Protein 6TR4 (pdb70)

Secondary structure (DSSP, 8-state):
--B-STT-----PPPPPPSS---HHHHHHHHH-EEEEE--SGGGGTT-SS----TT--HHHH----S---HHHHHHHHHHTT--EEEEEEE-TT--BSS--TT-SSBTGGGT---TTS---HHHHHHHHHHHTT-EEEEEE-S--SS-TTSS-B-TTS-B--GGG-SS-HHHHHHHHHHHHHTSTTSSBTTB-SEEE------TTPPP----HHHHHHHHHHHHSGGGT-SSPPEEES-GGG-SEEE-SSSSS---SS--SEEEEETTTTEEE--EETTEE---TT-SEE-EEEEEEESSSSSS--TTS-PPPPHHHHHHHHHHHTTBT-EEEEE----TTSS--HHHHHHHHHHHHHHHHHTS--GGGSTT-EEEES--GGG-GGG-GGGGSSS-TT--EEPPTT--EEEEEEEEEEEEEEEEEEEEE-GGG-----EEEEEEESTTSSPPEEEEEES--TT-EEEEEEEEEEEEEEEEEE--TT---EEEEEEEE---GGGS--/--B-STT-----PPPPPPSS---HHHHHHHHH-EEEEE--SGGGGTT-SS----TT--HHHH----S---HHHHHHHHHHTT--EEEEEEE-TT--BSS--TT-SSBHHHHT---TTS---HHHHHHHHHHHHT-EEEEEE-S--SS-TTSS-B-TTS-B--GGG-SS-HHHHHHHHHHHHHTSTTSSBTTB-SEEE------TTPPP----HHHHHHHHHHHHSGGGT-SSPPEEES-GGG-SEEE-SSSSS---SS--SEEEEETTTTEEE--EETTEE---TT-SEE-EEEEEEESSSSSS--TTS-PPPPHHHHHHHHHHTTTBT-EEEEE----TTSS--HHHHHHHHHHHHHHHHHTS--GGGSTT-EEEES--GGG-GGG-GGGGGSS-TT--EEPPTT--EEEEEEEEEEEEEEEEEEEEE-GGG-----EEEEEEESTTSSPPEEEEEES--TT-EEEEEEEEEEEEEEEEEE--TT---EEEEEEEE---GGGS--

Solvent-accessible surface area: 40561 Å² total; per-residue (Å²): 179,83,65,5,64,109,132,23,118,27,140,45,153,65,11,81,129,12,151,28,52,14,49,121,8,6,31,104,2,4,38,42,28,10,0,0,2,0,5,3,3,3,0,1,34,55,88,56,55,82,1,74,141,18,62,152,75,123,20,48,94,0,2,47,8,172,65,51,5,43,0,101,58,2,0,111,18,0,37,74,5,8,0,40,0,0,0,0,1,0,0,13,4,3,4,2,0,1,0,57,5,150,62,22,153,9,4,0,113,50,9,56,9,133,20,180,112,40,95,8,4,0,0,19,23,0,0,121,2,0,49,93,66,107,0,41,0,0,0,7,0,0,3,14,3,65,69,21,91,6,6,0,51,48,40,150,137,47,83,123,39,77,84,112,130,35,53,146,72,0,18,74,20,0,24,58,0,0,87,35,0,7,41,53,107,92,4,1,16,123,12,32,0,14,0,0,17,3,10,72,53,69,12,133,78,35,79,69,17,133,44,52,25,152,64,0,52,131,15,0,9,68,30,0,0,131,80,43,71,79,73,2,37,2,3,2,12,28,2,70,2,56,7,30,0,7,115,0,10,13,74,92,0,61,3,16,141,30,0,20,0,12,0,74,28,52,125,135,157,72,71,56,83,15,34,116,105,75,68,2,17,25,2,34,77,101,3,79,25,8,0,0,0,0,0,8,0,41,0,1,77,4,37,1,18,0,70,181,29,50,110,17,47,71,13,101,82,0,2,45,14,4,9,52,0,1,0,25,3,5,1,0,0,0,0,1,0,0,9,49,92,1,54,13,27,156,58,0,26,66,55,0,59,59,0,1,84,17,18,75,53,2,48,138,76,23,28,1,21,28,114,62,23,35,9,69,0,39,46,6,10,32,30,0,124,91,18,74,0,10,9,0,34,25,36,43,46,113,40,23,0,0,0,30,116,84,73,93,36,2,52,0,13,0,20,3,20,129,91,19,126,0,1,0,0,5,0,22,3,1,1,29,11,1,1,13,0,35,63,8,74,0,20,42,32,97,34,108,79,53,130,60,68,90,30,48,104,16,121,1,1,0,3,25,5,7,0,26,27,76,96,17,68,0,79,7,0,28,0,21,0,0,4,52,118,82,73,6,0,3,0,2,14,5,0,0,25,57,7,25,142,75,0,71,110,114,180,87,64,6,53,90,59,22,117,35,131,27,149,65,10,81,128,10,150,29,52,13,51,99,8,3,28,104,3,4,36,46,25,11,0,0,2,0,5,3,3,2,0,1,35,55,89,56,54,83,2,72,140,19,59,150,76,124,20,46,93,0,2,48,9,170,67,58,3,44,0,101,55,1,0,100,18,1,50,77,4,14,0,84,1,0,0,0,2,0,1,15,3,3,4,2,0,1,0,58,5,144,63,16,139,8,4,0,105,50,8,57,8,126,22,179,106,36,108,7,9,0,0,20,25,0,1,122,2,0,51,90,64,106,0,40,0,0,0,7,0,0,2,14,3,64,69,23,95,6,10,1,48,49,41,147,138,45,82,113,37,78,85,113,131,34,53,145,70,0,16,74,19,0,24,58,0,0,86,33,0,6,40,51,110,106,4,1,18,120,12,30,0,16,0,0,17,2,10,71,53,71,13,134,78,35,70,68,18,132,47,50,26,154,65,0,53,132,16,0,9,66,30,1,0,131,81,41,72,80,76,2,36,2,2,2,14,29,2,76,3,52,8,25,0,6,114,0,10,13,74,94,0,61,2,17,124,39,0,17,0,12,0,76,28,47,122,137,161,66,70,57,81,15,34,116,106,74,70,1,16,23,2,34,80,102,3,76,40,3,0,0,0,1,0,7,0,42,0,0,76,4,38,2,18,0,71,181,28,50,112,18,48,72,13,100,83,0,1,47,13,5,9,52,0,1,0,16,3,4,0,0,0,0,0,0,0,1,8,49,95,1,46,7,28,154,59,0,25,68,55,0,57,59,0,0,84,16,17,103,52,2,46,170,82,22,32,1,97,37,166,58,22,34,9,69,0,39,46,7,9,31,30,5,98,52,6,33,0,10,4,0,20,36,71,27,46,114,18,23,0,0,0,27,116,83,72,92,37,2,51,0,11,0,22,4,22,127,89,19,124,0,1,0,0,5,0,21,2,0,1,31,10,1,0,12,0,40,67,6,73,0,20,43,32,95,34,107,81,52,130,60,68,91,31,26,104,23,126,1,1,0,3,26,4,7,0,27,26,76,98,18,68,0,79,7,0,28,0,22,0,1,5,53,115,81,71,6,0,3,0,2,12,5,0,0,24,58,6,35,146,69,0,73,111,112

CATH classification: 3.20.20.80 (+1 more: 2.60.120.260)

Organism: Mediterraneibacter gnavus (NCBI:txid33038)

B-factor: mean 13.4, std 7.26, range [1.62, 52.09]

Nearest PDB structures (foldseek):
  6tr4-assembly2_B  TM=1.002E+00  e=0.000E+00  Mediterraneibacter gnavus E1
  6tr3-assembly1_A  TM=1.001E+00  e=0.000E+00  Mediterraneibacter gnavus E1
  3eyp-assembly2_B  TM=8.825E-01  e=1.235E-46  Bacteroides thetaiotaomicron
  4zy9-assembly2_B  TM=8.390E-01  e=2.422E-10  Paenibacillus fukuinensis
  4zxe-assembly2_B  TM=8.199E-01  e=8.329E-10  Paenibacillus fukuinensis

Radius of gyration: 36.35 Å; Cα contacts (8 Å, |Δi|>4): 2630; chains: 2; bounding box: 59×113×84 Å

Foldseek 3Di:
DWFFLPPLPFDDDPFFFDLAFAFPLLLVQLLLQEAAEEEDALCLVVVDFDPQPCPPPWLLRRQVAPAAFDLQLVLVLLVLLSHQEYEYACDDLQGEGQADDPLDCRYQVVNPDAYPVRHRHVQLVNLVNCLVVVRWYEYEYEPRHNPDLLAAAAAPVSHHDDNVRRPHHVQVSSLVVLLVQLVDCSGTNSSEHQEYEYDPDDDPPGHDHDHDLVSNQCSQCCRHAVVVVDSGGRAYEPRQLSHQAYEQQAQLLAHDQQAFQAWAHDPVVSHIQQCDDPRGRRRDLPHPHGYAHEHHYEQWPHLHDDPVIQQGDALLSVLVSSCRASQRRHRYHYYQYCHSNSHGPPNSSVVSNVNSVQVCVFPVDFLLPPVQKGKTKPAFARSHSQQGRCLQAPPDLQGWHKHHFQDFKMKMKIFSRAWDKFFKKKWAFSSSSHWFWFKKWKWFAADDDDDTHTQDIGTGAYGMHIRGGATDIGRMMMMMIGGDHRGMTITRYIGTGHGDPSSHDD/DWFFLPPLDFDDDDFFFDLAFAFPLLLVQLLLQAAAEEEDALCLVVVDFAPQPCPPPWLLRRQVAPAAFDLQLVLVLLVLLSHQEYEYECDDLQGEGQADDPLDCRYQVVNCDAYPVRDRHVQLVNLVNCLVSVRFYEYEYEPRHNPDLLAAAAAPVSHHDDNVRRPHHVLVSSLSVLLVQLVDCSGTNSSEHQEYEYDPDDDPPDHDHDHDLVSNQCSQCCRHAVVVPDSGGRAYEPRQLSHQAYEQQAQLLAHDQQAFQAWAHDPVVSHIGQCDDPRGRRRDLPHDHGYAHEHHYEQWPHLEDDPVIQQGDALLSVLVSSCRASQRRHRYHYYQYPHSNSHGPPNSSVVSNVNSVQVCVFAVDFLLPPVQKGKTKPAFARSHSQQGRCLAAPPDLVGWHKHHFQDFKMKMKIFSRAWDKFFKKKWAFSSSSHWFWFKKWKWFAADDDDDTHTQDIGTGAYGMHIRGGAIDIGRMMMMMIGGDGRGMTITRYIGTGHGDPSSHDD

Structure (mmCIF, N/CA/C/O backbone):
data_6TR4
#
_entry.id   6TR4
#
_cell.length_a   49.780
_cell.length_b   74.060
_cell.length_c   76.509
_cell.angle_alpha   82.470
_cell.angle_beta   80.430
_cell.angle_gamma   70.410
#
_symmetry.space_group_name_H-M   'P 1'
#
loop_
_entity.id
_entity.type
_entity.pdbx_description
1 polymer 'F5/8 type C domain-containing protein'
2 non-polymer beta-L-fucopyranose
3 non-polymer alpha-L-fucopyranose
4 non-polymer 'MAGNESIUM ION'
5 non-polymer 'CALCIUM ION'
6 non-polymer 'CHLORIDE ION'
7 water water
#
loop_
_atom_site.group_PDB
_atom_site.id
_atom_site.type_symbol
_atom_site.label_atom_id
_atom_site.label_alt_id
_atom_site.label_comp_id
_atom_site.label_asym_id
_atom_site.label_entity_id
_atom_site.label_seq_id
_atom_site.pdbx_PDB_ins_code
_atom_site.Cartn_x
_atom_site.Cartn_y
_atom_site.Cartn_z
_atom_site.occupancy
_atom_site.B_iso_or_equiv
_atom_site.auth_seq_id
_atom_site.auth_comp_id
_atom_site.auth_asym_id
_atom_site.auth_atom_id
_atom_site.pdbx_PDB_model_num
ATOM 1 N N . ASN A 1 7 ? -2.092 39.681 6.684 1.00 24.17 7 ASN A N 1
ATOM 2 C CA . ASN A 1 7 ? -2.319 39.534 8.160 1.00 24.47 7 ASN A CA 1
ATOM 3 C C . ASN A 1 7 ? -2.538 38.055 8.501 1.00 22.49 7 ASN A C 1
ATOM 4 O O . ASN A 1 7 ? -3.653 37.516 8.343 1.00 25.23 7 ASN A O 1
ATOM 9 N N . TRP A 1 8 ? -1.501 37.444 9.029 1.00 18.49 8 TRP A N 1
ATOM 10 C CA . TRP A 1 8 ? -1.459 35.984 9.249 1.00 16.23 8 TRP A CA 1
ATOM 11 C C . TRP A 1 8 ? -2.116 35.660 10.584 1.00 15.52 8 TRP A C 1
ATOM 12 O O . TRP A 1 8 ? -1.964 36.436 11.544 1.00 16.30 8 TRP A O 1
ATOM 23 N N A ILE A 1 9 ? -2.854 34.546 10.631 0.50 14.52 9 ILE A N 1
ATOM 24 N N B ILE A 1 9 ? -2.848 34.544 10.635 0.50 14.53 9 ILE A N 1
ATOM 25 C CA A ILE A 1 9 ? -3.655 34.110 11.813 0.50 14.17 9 ILE A CA 1
ATOM 26 C CA B ILE A 1 9 ? -3.644 34.123 11.824 0.50 14.20 9 ILE A CA 1
ATOM 27 C C A ILE A 1 9 ? -2.926 32.946 12.484 0.50 13.71 9 ILE A C 1
ATOM 28 C C B ILE A 1 9 ? -2.933 32.943 12.486 0.50 13.72 9 ILE A C 1
ATOM 29 O O A ILE A 1 9 ? -2.630 31.965 11.779 0.50 12.82 9 ILE A O 1
ATOM 30 O O B ILE A 1 9 ? -2.636 31.966 11.777 0.50 12.83 9 ILE A O 1
ATOM 39 N N . GLY A 1 10 ? -2.636 33.065 13.777 1.00 13.56 10 GLY A N 1
ATOM 40 C CA . GLY A 1 10 ? -2.053 31.982 14.579 1.00 13.71 10 GLY A CA 1
ATOM 41 C C . GLY A 1 10 ? -3.102 31.290 15.431 1.00 14.09 10 GLY A C 1
ATOM 42 O O . GLY A 1 10 ? -4.310 31.374 15.111 1.00 14.80 10 GLY A O 1
ATOM 43 N N . ASP A 1 11 ? -2.651 30.618 16.485 1.00 14.45 11 ASP A N 1
ATOM 44 C CA . ASP A 1 11 ? -3.505 29.780 17.360 1.00 15.75 11 ASP A CA 1
ATOM 45 C C . ASP A 1 11 ? -4.206 30.591 18.459 1.00 17.48 11 ASP A C 1
ATOM 46 O O . ASP A 1 11 ? -5.156 30.073 19.051 1.00 17.70 11 ASP A O 1
ATOM 51 N N A GLU A 1 12 ? -3.771 31.828 18.699 0.50 18.38 12 GLU A N 1
ATOM 52 N N B GLU A 1 12 ? -3.759 31.814 18.738 0.50 18.77 12 GLU A N 1
ATOM 53 C CA A GLU A 1 12 ? -4.103 32.570 19.945 0.50 19.70 12 GLU A CA 1
ATOM 54 C CA B GLU A 1 12 ? -4.130 32.477 20.018 0.50 20.30 12 GLU A CA 1
ATOM 55 C C A GLU A 1 12 ? -5.492 33.206 19.825 0.50 20.67 12 GLU A C 1
ATOM 56 C C B GLU A 1 12 ? -5.475 33.201 19.848 0.50 21.06 12 GLU A C 1
ATOM 57 O O A GLU A 1 12 ? -5.826 33.673 18.730 0.50 20.30 12 GLU A O 1
ATOM 58 O O B GLU A 1 12 ? -5.788 33.672 18.747 0.50 20.67 12 GLU A O 1
ATOM 69 N N . ASN A 1 13 ? -6.259 33.244 20.923 1.00 22.38 13 ASN A N 1
ATOM 70 C CA . ASN A 1 13 ? -7.495 34.066 21.017 1.00 24.07 13 ASN A CA 1
ATOM 71 C C . ASN A 1 13 ? -8.523 33.655 19.951 1.00 23.30 13 ASN A C 1
ATOM 72 O O . ASN A 1 13 ? -9.273 34.532 19.480 1.00 24.12 13 ASN A O 1
ATOM 77 N N . LEU A 1 14 ? -8.576 32.376 19.582 1.00 21.43 14 LEU A N 1
ATOM 78 C CA . LEU A 1 14 ? -9.639 31.852 18.682 1.00 20.77 14 LEU A CA 1
ATOM 79 C C . LEU A 1 14 ? -10.834 31.446 19.546 1.00 21.80 14 LEU A C 1
ATOM 80 O O . LEU A 1 14 ? -10.721 30.463 20.293 1.00 24.43 14 LEU A O 1
ATOM 85 N N . THR A 1 15 ? -11.944 32.176 19.436 1.00 22.62 15 THR A N 1
ATOM 86 C CA . THR A 1 15 ? -13.134 31.991 20.307 1.00 23.53 15 THR A CA 1
ATOM 87 C C . THR A 1 15 ? -14.395 31.811 19.461 1.00 24.00 15 THR A C 1
ATOM 88 O O . THR A 1 15 ? -15.490 31.788 20.044 1.00 24.46 15 THR A O 1
ATOM 92 N N . GLY A 1 16 ? -14.245 31.611 18.150 1.00 23.61 16 GLY A N 1
ATOM 93 C CA . GLY A 1 16 ? -15.381 31.482 17.225 1.00 23.58 16 GLY A CA 1
ATOM 94 C C . GLY A 1 16 ? -16.031 30.108 17.280 1.00 23.81 16 GLY A C 1
ATOM 95 O O . GLY A 1 16 ? -15.602 29.233 18.054 1.00 22.76 16 GLY A O 1
ATOM 96 N N . ASN A 1 17 ? -17.073 29.940 16.482 1.00 24.93 17 ASN A N 1
ATOM 97 C CA . ASN A 1 17 ? -17.833 28.677 16.365 1.00 25.70 17 ASN A CA 1
ATOM 98 C C . ASN A 1 17 ? -18.013 28.392 14.879 1.00 24.33 17 ASN A C 1
ATOM 99 O O . ASN A 1 17 ? -18.102 29.355 14.074 1.00 25.37 17 ASN A O 1
ATOM 104 N N . ALA A 1 18 ? -18.008 27.114 14.523 1.00 22.15 18 ALA A N 1
ATOM 105 C CA . ALA A 1 18 ? -18.275 26.658 13.147 1.00 20.95 18 ALA A CA 1
ATOM 106 C C . ALA A 1 18 ? -18.719 25.202 13.198 1.00 20.23 18 ALA A C 1
ATOM 107 O O . ALA A 1 18 ? -18.301 24.491 14.114 1.00 21.03 18 ALA A O 1
ATOM 109 N N . GLU A 1 19 ? -19.547 24.800 12.243 1.00 19.51 19 GLU A N 1
ATOM 110 C CA . GLU A 1 19 ? -19.847 23.375 11.980 1.00 20.03 19 GLU A CA 1
ATOM 111 C C . GLU A 1 19 ? -18.663 22.783 11.215 1.00 17.63 19 GLU A C 1
ATOM 112 O O . GLU A 1 19 ? -17.954 23.528 10.512 1.00 16.60 19 GLU A O 1
ATOM 118 N N . ALA A 1 20 ? -18.440 21.479 11.343 1.00 16.17 20 ALA A N 1
ATOM 119 C CA . ALA A 1 20 ? -17.431 20.773 10.532 1.00 15.00 20 ALA A CA 1
ATOM 120 C C . ALA A 1 20 ? -17.778 20.980 9.064 1.00 14.35 20 ALA A C 1
ATOM 121 O O . ALA A 1 20 ? -18.947 21.040 8.685 1.00 15.27 20 ALA A O 1
ATOM 123 N N . PRO A 1 21 ? -16.762 21.103 8.196 1.00 13.43 21 PRO A N 1
ATOM 124 C CA . PRO A 1 21 ? -16.989 21.049 6.758 1.00 13.46 21 PRO A CA 1
ATOM 125 C C . PRO A 1 21 ? -17.802 19.796 6.423 1.00 13.48 21 PRO A C 1
ATOM 126 O O . PRO A 1 21 ? -17.596 18.744 7.033 1.00 13.76 21 PRO A O 1
ATOM 130 N N . ALA A 1 22 ? -18.674 19.897 5.431 1.00 14.52 22 ALA A N 1
ATOM 131 C CA . ALA A 1 22 ? -19.371 18.725 4.867 1.00 15.11 22 ALA A CA 1
ATOM 132 C C . ALA A 1 22 ? -18.323 17.748 4.334 1.00 14.91 22 ALA A C 1
ATOM 133 O O . ALA A 1 22 ? -17.337 18.196 3.730 1.00 15.80 22 ALA A O 1
ATOM 135 N N . LYS A 1 23 ? -18.501 16.467 4.595 1.00 14.80 23 LYS A N 1
ATOM 136 C CA . LYS A 1 23 ? -17.644 15.430 3.970 1.00 14.75 23 LYS A CA 1
ATOM 137 C C . LYS A 1 23 ? -17.964 15.340 2.477 1.00 14.12 23 LYS A C 1
ATOM 138 O O . LYS A 1 23 ? -19.099 15.594 2.069 1.00 14.36 23 LYS A O 1
ATOM 144 N N . ASP A 1 24 ? -16.996 14.900 1.683 1.00 12.89 24 ASP A N 1
ATOM 145 C CA . ASP A 1 24 ? -17.272 14.495 0.284 1.00 12.65 24 ASP A CA 1
ATOM 146 C C . ASP A 1 24 ? -18.228 13.298 0.317 1.00 13.05 24 ASP A C 1
ATOM 147 O O . ASP A 1 24 ? -18.273 12.577 1.337 1.00 13.11 24 ASP A O 1
ATOM 152 N N A ASP A 1 25 ? -18.927 13.072 -0.795 0.50 13.50 25 ASP A N 1
ATOM 153 N N B ASP A 1 25 ? -18.935 13.034 -0.777 0.50 13.64 25 ASP A N 1
ATOM 154 C CA A ASP A 1 25 ? -19.790 11.883 -1.037 0.50 13.98 25 ASP A CA 1
ATOM 155 C CA B ASP A 1 25 ? -19.829 11.846 -0.856 0.50 14.24 25 ASP A CA 1
ATOM 156 C C A ASP A 1 25 ? -18.949 10.600 -0.951 0.50 13.08 25 ASP A C 1
ATOM 157 C C B ASP A 1 25 ? -18.990 10.567 -1.036 0.50 13.26 25 ASP A C 1
ATOM 158 O O A ASP A 1 25 ? -19.438 9.582 -0.416 0.50 13.50 25 ASP A O 1
ATOM 159 O O B ASP A 1 25 ? -19.578 9.481 -0.862 0.50 13.75 25 ASP A O 1
ATOM 168 N N . VAL A 1 26 ? -17.715 10.659 -1.446 1.00 12.08 26 VAL A N 1
ATOM 169 C CA . VAL A 1 26 ? -16.835 9.470 -1.580 1.00 11.37 26 VAL A CA 1
ATOM 170 C C . VAL A 1 26 ? -15.680 9.634 -0.602 1.00 10.37 26 VAL A C 1
ATOM 171 O O . VAL A 1 26 ? -14.895 10.583 -0.739 1.00 10.30 26 VAL A O 1
ATOM 175 N N . VAL A 1 27 ? -15.597 8.729 0.364 1.00 9.71 27 VAL A N 1
ATOM 176 C CA . VAL A 1 27 ? -14.607 8.784 1.468 1.00 9.55 27 VAL A CA 1
ATOM 177 C C . VAL A 1 27 ? -14.051 7.381 1.646 1.00 9.09 27 VAL A C 1
ATOM 178 O O . VAL A 1 27 ? -14.681 6.384 1.268 1.00 9.42 27 VAL A O 1
ATOM 182 N N . PRO A 1 28 ? -12.845 7.252 2.228 1.00 8.31 28 PRO A N 1
ATOM 183 C CA . PRO A 1 28 ? -12.284 5.939 2.513 1.00 8.15 28 PRO A CA 1
ATOM 184 C C . PRO A 1 28 ? -13.037 5.286 3.678 1.00 8.37 28 PRO A C 1
ATOM 185 O O . PRO A 1 28 ? -13.479 5.975 4.602 1.00 9.05 28 PRO A O 1
ATOM 189 N N . ASP A 1 29 ? -13.137 3.962 3.628 1.00 8.44 29 ASP A N 1
ATOM 190 C CA . ASP A 1 29 ? -13.590 3.188 4.797 1.00 9.00 29 ASP A CA 1
ATOM 191 C C . ASP A 1 29 ? -12.438 3.120 5.795 1.00 8.80 29 ASP A C 1
ATOM 192 O O . ASP A 1 29 ? -11.322 3.617 5.529 1.00 7.98 29 ASP A O 1
ATOM 197 N N A LYS A 1 30 ? -12.678 2.530 6.960 0.50 9.05 30 LYS A N 1
ATOM 198 N N B LYS A 1 30 ? -12.678 2.531 6.959 0.50 9.14 30 LYS A N 1
ATOM 199 C CA A LYS A 1 30 ? -11.673 2.594 8.048 0.50 9.20 30 LYS A CA 1
ATOM 200 C CA B LYS A 1 30 ? -11.670 2.595 8.043 0.50 9.36 30 LYS A CA 1
ATOM 201 C C A LYS A 1 30 ? -10.410 1.809 7.681 0.50 8.78 30 LYS A C 1
ATOM 202 C C B LYS A 1 30 ? -10.408 1.810 7.678 0.50 8.88 30 LYS A C 1
ATOM 203 O O A LYS A 1 30 ? -9.321 2.247 8.095 0.50 8.95 30 LYS A O 1
ATOM 204 O O B LYS A 1 30 ? -9.320 2.246 8.094 0.50 9.03 30 LYS A O 1
ATOM 215 N N . ASN A 1 31 ? -10.523 0.721 6.918 1.00 8.58 31 ASN A N 1
ATOM 216 C CA . ASN A 1 31 ? -9.321 -0.027 6.473 1.00 8.03 31 ASN A CA 1
ATOM 217 C C . ASN A 1 31 ? -8.550 0.806 5.449 1.00 7.25 31 ASN A C 1
ATOM 218 O O . ASN A 1 31 ? -7.310 0.877 5.517 1.00 7.50 31 ASN A O 1
ATOM 223 N N . GLN A 1 32 ? -9.252 1.417 4.505 1.00 6.98 32 GLN A N 1
ATOM 224 C CA . GLN A 1 32 ? -8.568 2.178 3.438 1.00 6.50 32 GLN A CA 1
ATOM 225 C C . GLN A 1 32 ? -7.860 3.376 4.061 1.00 6.47 32 GLN A C 1
ATOM 226 O O . GLN A 1 32 ? -6.738 3.693 3.656 1.00 6.26 32 GLN A O 1
ATOM 232 N N . PHE A 1 33 ? -8.514 4.054 5.000 1.00 6.62 33 PHE A N 1
ATOM 233 C CA . PHE A 1 33 ? -7.881 5.217 5.670 1.00 6.98 33 PHE A CA 1
ATOM 234 C C . PHE A 1 33 ? -6.649 4.743 6.433 1.00 7.13 33 PHE A C 1
ATOM 235 O O . PHE A 1 33 ? -5.556 5.338 6.288 1.00 6.60 33 PHE A O 1
ATOM 243 N N . ARG A 1 34 ? -6.763 3.685 7.219 1.00 7.21 34 ARG A N 1
ATOM 244 C CA . ARG A 1 34 ? -5.582 3.204 7.979 1.00 7.46 34 ARG A CA 1
ATOM 245 C C . ARG A 1 34 ? -4.461 2.842 7.006 1.00 6.95 34 ARG A C 1
ATOM 246 O O . ARG A 1 34 ? -3.314 3.168 7.275 1.00 7.19 34 ARG A O 1
ATOM 254 N N . TYR A 1 35 ? -4.771 2.180 5.902 1.00 6.50 35 TYR A N 1
ATOM 255 C CA . TYR A 1 35 ? -3.727 1.759 4.936 1.00 6.32 35 TYR A CA 1
ATOM 256 C C . TYR A 1 35 ? -3.023 2.992 4.374 1.00 6.25 35 TYR A C 1
ATOM 257 O O . TYR A 1 35 ? -1.782 3.046 4.327 1.00 6.25 35 TYR A O 1
ATOM 266 N N . GLN A 1 36 ? -3.787 3.973 3.917 1.00 6.67 36 GLN A N 1
ATOM 267 C CA . GLN A 1 36 ? -3.167 5.194 3.347 1.00 6.91 36 GLN A CA 1
ATOM 268 C C . GLN A 1 36 ? -2.283 5.871 4.394 1.00 6.90 36 GLN A C 1
ATOM 269 O O . GLN A 1 36 ? -1.246 6.426 4.015 1.00 7.46 36 GLN A O 1
ATOM 275 N N . LYS A 1 37 ? -2.636 5.840 5.672 1.00 6.81 37 LYS A N 1
ATOM 276 C CA . LYS A 1 37 ? -1.792 6.511 6.699 1.00 6.88 37 LYS A CA 1
ATOM 277 C C . LYS A 1 37 ? -0.616 5.593 7.107 1.00 6.98 37 LYS A C 1
ATOM 278 O O . LYS A 1 37 ? 0.434 6.105 7.583 1.00 7.22 37 LYS A O 1
ATOM 284 N N . GLU A 1 38 ? -0.704 4.278 6.910 1.00 7.04 38 GLU A N 1
ATOM 285 C CA . GLU A 1 38 ? 0.443 3.361 7.157 1.00 7.34 38 GLU A CA 1
ATOM 286 C C . GLU A 1 38 ? 1.554 3.617 6.133 1.00 7.16 38 GLU A C 1
ATOM 287 O O . GLU A 1 38 ? 2.717 3.487 6.502 1.00 7.28 38 GLU A O 1
ATOM 293 N N . GLU A 1 39 ? 1.182 3.904 4.879 1.00 7.08 39 GLU A N 1
ATOM 294 C CA . GLU A 1 39 ? 2.090 4.274 3.758 1.00 7.18 39 GLU A CA 1
ATOM 295 C C . GLU A 1 39 ? 2.895 3.082 3.223 1.00 7.27 39 GLU A C 1
ATOM 296 O O . GLU A 1 39 ? 2.990 2.952 1.984 1.00 7.43 39 GLU A O 1
ATOM 302 N N . LEU A 1 40 ? 3.468 2.261 4.104 1.00 7.21 40 LEU A N 1
ATOM 303 C CA . LEU A 1 40 ? 4.409 1.170 3.762 1.00 7.40 40 LEU A CA 1
ATOM 304 C C . LEU A 1 40 ? 3.792 -0.184 4.083 1.00 7.03 40 LEU A C 1
ATOM 305 O O . LEU A 1 40 ? 3.378 -0.432 5.242 1.00 7.18 40 LEU A O 1
ATOM 310 N N . ALA A 1 41 ? 3.802 -1.060 3.089 1.00 6.29 41 ALA A N 1
ATOM 311 C CA . ALA A 1 41 ? 3.446 -2.478 3.242 1.00 6.37 41 ALA A CA 1
ATOM 312 C C . ALA A 1 41 ? 4.538 -3.322 2.605 1.00 6.16 41 ALA A C 1
ATOM 313 O O . ALA A 1 41 ? 5.281 -2.841 1.727 1.00 6.61 41 ALA A O 1
ATOM 315 N N . ALA A 1 42 ? 4.636 -4.564 3.058 1.00 6.15 42 ALA A N 1
ATOM 316 C CA . ALA A 1 42 ? 5.631 -5.501 2.514 1.00 5.97 42 ALA A CA 1
ATOM 317 C C . ALA A 1 42 ? 4.928 -6.647 1.810 1.00 5.88 42 ALA A C 1
ATOM 318 O O . ALA A 1 42 ? 3.873 -7.095 2.257 1.00 5.78 42 ALA A O 1
ATOM 320 N N . PHE A 1 43 ? 5.544 -7.105 0.736 1.00 6.12 43 PHE A N 1
ATOM 321 C CA . PHE A 1 43 ? 5.161 -8.310 -0.022 1.00 6.15 43 PHE A CA 1
ATOM 322 C C . PHE A 1 43 ? 6.132 -9.425 0.372 1.00 6.55 43 PHE A C 1
ATOM 323 O O . PHE A 1 43 ? 7.321 -9.148 0.588 1.00 7.12 43 PHE A O 1
ATOM 331 N N . CYS A 1 44 ? 5.655 -10.656 0.400 1.00 6.82 44 CYS A N 1
ATOM 332 C CA . CYS A 1 44 ? 6.486 -11.847 0.642 1.00 7.19 44 CYS A CA 1
ATOM 333 C C . CYS A 1 44 ? 6.117 -12.877 -0.416 1.00 6.67 44 CYS A C 1
ATOM 334 O O . CYS A 1 44 ? 5.104 -13.572 -0.267 1.00 6.73 44 CYS A O 1
ATOM 337 N N . HIS A 1 45 ? 6.922 -12.953 -1.463 1.00 6.39 45 HIS A N 1
ATOM 338 C CA . HIS A 1 45 ? 6.831 -14.035 -2.461 1.00 6.30 45 HIS A CA 1
ATOM 339 C C . HIS A 1 45 ? 7.729 -15.189 -2.030 1.00 6.53 45 HIS A C 1
ATOM 340 O O . HIS A 1 45 ? 8.961 -15.005 -1.922 1.00 6.74 45 HIS A O 1
ATOM 347 N N . PHE A 1 46 ? 7.138 -16.357 -1.841 1.00 6.55 46 PHE A N 1
ATOM 348 C CA . PHE A 1 46 ? 7.844 -17.566 -1.382 1.00 6.72 46 PHE A CA 1
ATOM 349 C C . PHE A 1 46 ? 7.053 -18.778 -1.842 1.00 6.83 46 PHE A C 1
ATOM 350 O O . PHE A 1 46 ? 5.813 -18.807 -1.688 1.00 6.86 46 PHE A O 1
ATOM 358 N N . GLY A 1 47 ? 7.763 -19.758 -2.375 1.00 6.87 47 GLY A N 1
ATOM 359 C CA . GLY A 1 47 ? 7.118 -20.989 -2.859 1.00 6.90 47 GLY A CA 1
ATOM 360 C C . GLY A 1 47 ? 8.099 -21.763 -3.700 1.00 7.23 47 GLY A C 1
ATOM 361 O O . GLY A 1 47 ? 9.301 -21.505 -3.642 1.00 7.81 47 GLY A O 1
ATOM 362 N N . PRO A 1 48 ? 7.624 -22.697 -4.538 1.00 7.40 48 PRO A N 1
ATOM 363 C CA . PRO A 1 48 ? 8.546 -23.479 -5.359 1.00 7.59 48 PRO A CA 1
ATOM 364 C C . PRO A 1 48 ? 9.477 -22.611 -6.218 1.00 7.47 48 PRO A C 1
ATOM 365 O O . PRO A 1 48 ? 10.611 -22.975 -6.448 1.00 7.47 48 PRO A O 1
ATOM 369 N N . ASN A 1 49 ? 9.012 -21.450 -6.680 1.00 7.12 49 ASN A N 1
ATOM 370 C CA . ASN A 1 49 ? 9.857 -20.640 -7.593 1.00 7.15 49 ASN A CA 1
ATOM 371 C C . ASN A 1 49 ? 11.147 -20.218 -6.893 1.00 7.35 49 ASN A C 1
ATOM 372 O O . ASN A 1 49 ? 12.172 -20.093 -7.572 1.00 7.79 49 ASN A O 1
ATOM 377 N N . THR A 1 50 ? 11.104 -20.029 -5.574 1.00 7.49 50 THR A N 1
ATOM 378 C CA . THR A 1 50 ? 12.287 -19.693 -4.754 1.00 7.89 50 THR A CA 1
ATOM 379 C C . THR A 1 50 ? 13.383 -20.748 -4.943 1.00 8.31 50 THR A C 1
ATOM 380 O O . THR A 1 50 ? 14.583 -20.403 -4.811 1.00 8.68 50 THR A O 1
ATOM 384 N N . PHE A 1 51 ? 13.000 -21.993 -5.233 1.00 8.48 51 PHE A N 1
ATOM 385 C CA . PHE A 1 51 ? 13.921 -23.159 -5.330 1.00 9.15 51 PHE A CA 1
ATOM 386 C C . PHE A 1 51 ? 14.297 -23.466 -6.780 1.00 9.36 51 PHE A C 1
ATOM 387 O O . PHE A 1 51 ? 15.058 -24.433 -6.991 1.00 10.18 51 PHE A O 1
ATOM 395 N N . ASN A 1 52 ? 13.722 -22.758 -7.754 1.00 9.31 52 ASN A N 1
ATOM 396 C CA . ASN A 1 52 ? 13.815 -23.181 -9.176 1.00 9.40 52 ASN A CA 1
ATOM 397 C C . ASN A 1 52 ? 14.176 -22.014 -10.103 1.00 9.49 52 ASN A C 1
ATOM 398 O O . ASN A 1 52 ? 13.967 -22.152 -11.306 1.00 9.41 52 ASN A O 1
ATOM 403 N N . GLU A 1 53 ? 14.759 -20.939 -9.578 1.00 9.64 53 GLU A N 1
ATOM 404 C CA . GLU A 1 53 ? 15.419 -19.897 -10.409 1.00 9.90 53 GLU A CA 1
ATOM 405 C C . GLU A 1 53 ? 14.463 -19.425 -11.507 1.00 9.62 53 GLU A C 1
ATOM 406 O O . GLU A 1 53 ? 14.823 -19.376 -12.717 1.00 10.50 53 GLU A O 1
ATOM 412 N N . ILE A 1 54 ? 13.229 -19.087 -11.142 1.00 8.70 54 ILE A N 1
ATOM 413 C CA . ILE A 1 54 ? 12.199 -18.720 -12.144 1.00 8.73 54 ILE A CA 1
ATOM 414 C C . ILE A 1 54 ? 11.197 -17.773 -11.492 1.00 7.99 54 ILE A C 1
ATOM 415 O O . ILE A 1 54 ? 11.049 -17.793 -10.250 1.00 8.33 54 ILE A O 1
ATOM 420 N N . GLU A 1 55 ? 10.539 -16.935 -12.286 1.00 7.56 55 GLU A N 1
ATOM 421 C CA . GLU A 1 55 ? 9.552 -15.960 -11.774 1.00 7.21 55 GLU A CA 1
ATOM 422 C C . GLU A 1 55 ? 8.126 -16.500 -11.886 1.00 7.04 55 GLU A C 1
ATOM 423 O O . GLU A 1 55 ? 7.318 -16.245 -10.971 1.00 6.80 55 GLU A O 1
ATOM 429 N N . TRP A 1 56 ? 7.817 -17.206 -12.983 1.00 7.29 56 TRP A N 1
ATOM 430 C CA . TRP A 1 56 ? 6.513 -17.879 -13.208 1.00 7.63 56 TRP A CA 1
ATOM 431 C C . TRP A 1 56 ? 6.796 -19.367 -13.307 1.00 7.90 56 TRP A C 1
ATOM 432 O O . TRP A 1 56 ? 7.521 -19.787 -14.239 1.00 8.35 56 TRP A O 1
ATOM 443 N N . GLY A 1 57 ? 6.239 -20.141 -12.382 1.00 7.98 57 GLY A N 1
ATOM 444 C CA . GLY A 1 57 ? 6.437 -21.600 -12.327 1.00 8.19 57 GLY A CA 1
ATOM 445 C C . GLY A 1 57 ? 5.486 -22.276 -13.293 1.00 8.48 57 GLY A C 1
ATOM 446 O O . GLY A 1 57 ? 4.505 -22.886 -12.882 1.00 8.22 57 GLY A O 1
ATOM 447 N N . GLU A 1 58 ? 5.769 -22.165 -14.591 1.00 8.93 58 GLU A N 1
ATOM 448 C CA . GLU A 1 58 ? 4.859 -22.653 -15.655 1.00 9.84 58 GLU A CA 1
ATOM 449 C C . GLU A 1 58 ? 5.196 -24.081 -16.068 1.00 10.11 58 GLU A C 1
ATOM 450 O O . GLU A 1 58 ? 4.394 -24.642 -16.857 1.00 11.02 58 GLU A O 1
ATOM 456 N N . HIS A 1 59 ? 6.290 -24.647 -15.586 1.00 10.42 59 HIS A N 1
ATOM 457 C CA . HIS A 1 59 ? 6.908 -25.837 -16.222 1.00 11.28 59 HIS A CA 1
ATOM 458 C C . HIS A 1 59 ? 7.178 -26.945 -15.207 1.00 11.17 59 HIS A C 1
ATOM 459 O O . HIS A 1 59 ? 7.989 -27.809 -15.503 1.00 12.86 59 HIS A O 1
ATOM 466 N N . TYR A 1 60 ? 6.459 -26.990 -14.095 1.00 10.33 60 TYR A N 1
ATOM 467 C CA . TYR A 1 60 ? 6.695 -28.033 -13.069 1.00 10.13 60 TYR A CA 1
ATOM 468 C C . TYR A 1 60 ? 6.059 -29.350 -13.516 1.00 11.05 60 TYR A C 1
ATOM 469 O O . TYR A 1 60 ? 6.531 -30.395 -13.059 1.00 11.35 60 TYR A O 1
ATOM 478 N N . GLY A 1 61 ? 5.034 -29.295 -14.359 1.00 11.76 61 GLY A N 1
ATOM 479 C CA . GLY A 1 61 ? 4.309 -30.496 -14.830 1.00 12.76 61 GLY A CA 1
ATOM 480 C C . GLY A 1 61 ? 3.908 -31.410 -13.683 1.00 13.39 61 GLY A C 1
ATOM 481 O O . GLY A 1 61 ? 3.270 -30.937 -12.727 1.00 13.47 61 GLY A O 1
ATOM 482 N N . ASN A 1 62 ? 4.271 -32.693 -13.754 1.00 15.71 62 ASN A N 1
ATOM 483 C CA . ASN A 1 62 ? 3.809 -33.683 -12.739 1.00 17.41 62 ASN A CA 1
ATOM 484 C C . ASN A 1 62 ? 4.894 -33.896 -11.680 1.00 16.85 62 ASN A C 1
ATOM 485 O O . ASN A 1 62 ? 4.815 -34.899 -10.929 1.00 16.93 62 ASN A O 1
ATOM 490 N N . GLN A 1 63 ? 5.863 -32.987 -11.562 1.00 14.99 63 GLN A N 1
ATOM 491 C CA . GLN A 1 63 ? 6.845 -33.103 -10.458 1.00 14.60 63 GLN A CA 1
ATOM 492 C C . GLN A 1 63 ? 6.105 -33.080 -9.113 1.00 13.83 63 GLN A C 1
ATOM 493 O O . GLN A 1 63 ? 5.085 -32.394 -8.951 1.00 13.30 63 GLN A O 1
ATOM 499 N N . LYS A 1 64 ? 6.626 -33.819 -8.155 1.00 13.84 64 LYS A N 1
ATOM 500 C CA . LYS A 1 64 ? 6.001 -33.906 -6.823 1.00 13.93 64 LYS A CA 1
ATOM 501 C C . LYS A 1 64 ? 6.283 -32.629 -6.050 1.00 12.33 64 LYS A C 1
ATOM 502 O O . LYS A 1 64 ? 7.306 -31.990 -6.246 1.00 11.98 64 LYS A O 1
ATOM 508 N N . PRO A 1 65 ? 5.410 -32.271 -5.092 1.00 11.63 65 PRO A N 1
ATOM 509 C CA . PRO A 1 65 ? 5.715 -31.217 -4.132 1.00 11.58 65 PRO A CA 1
ATOM 510 C C . PRO A 1 65 ? 7.118 -31.316 -3.519 1.00 11.78 65 PRO A C 1
ATOM 511 O O . PRO A 1 65 ? 7.807 -30.290 -3.413 1.00 12.04 65 PRO A O 1
ATOM 515 N N . SER A 1 66 ? 7.563 -32.530 -3.169 1.00 11.73 66 SER A N 1
ATOM 516 C CA . SER A 1 66 ? 8.887 -32.743 -2.536 1.00 12.11 66 SER A CA 1
ATOM 517 C C . SER A 1 66 ? 10.029 -32.428 -3.510 1.00 12.35 66 SER A C 1
ATOM 518 O O . SER A 1 66 ? 11.150 -32.150 -3.019 1.00 13.36 66 SER A O 1
ATOM 521 N N . GLU A 1 67 ? 9.787 -32.472 -4.818 1.00 12.16 67 GLU A N 1
ATOM 522 C CA . GLU A 1 67 ? 10.824 -32.185 -5.840 1.00 12.80 67 GLU A CA 1
ATOM 523 C C . GLU A 1 67 ? 10.936 -30.679 -6.090 1.00 11.90 67 GLU A C 1
ATOM 524 O O . GLU A 1 67 ? 12.040 -30.215 -6.394 1.00 11.99 67 GLU A O 1
ATOM 530 N N . ILE A 1 68 ? 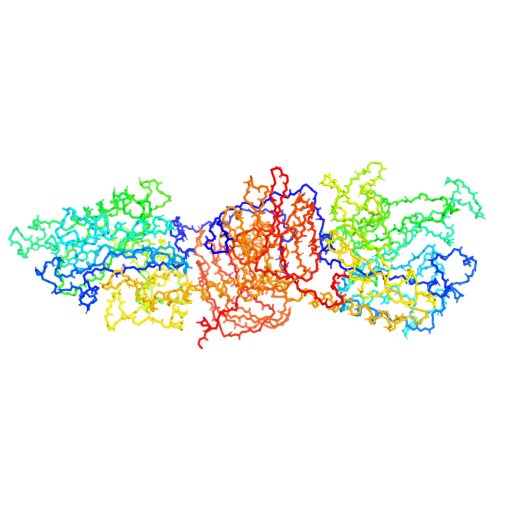9.848 -29.932 -5.958 1.00 11.21 68 ILE A N 1
ATOM 531 C CA . ILE A 1 68 ? 9.837 -28.497 -6.380 1.00 10.81 68 ILE A CA 1
ATOM 532 C C . ILE A 1 68 ? 9.944 -27.562 -5.175 1.00 10.58 68 ILE A C 1
ATOM 533 O O . ILE A 1 68 ? 10.318 -26.406 -5.375 1.00 10.73 68 ILE A O 1
ATOM 538 N N . PHE A 1 69 ? 9.607 -28.035 -3.980 1.00 10.36 69 PHE A N 1
ATOM 539 C CA . PHE A 1 69 ? 9.652 -27.247 -2.728 1.00 10.36 69 PHE A CA 1
ATOM 540 C C . PHE A 1 69 ? 10.550 -27.988 -1.742 1.00 10.85 69 PHE A C 1
ATOM 541 O O . PHE A 1 69 ? 10.092 -28.925 -1.093 1.00 11.43 69 PHE A O 1
ATOM 549 N N . THR A 1 70 ? 11.831 -27.644 -1.715 1.00 11.37 70 THR A N 1
ATOM 550 C CA . THR A 1 70 ? 12.865 -28.513 -1.104 1.00 12.23 70 THR A CA 1
ATOM 551 C C . THR A 1 70 ? 13.431 -27.896 0.174 1.00 12.81 70 THR A C 1
ATOM 552 O O . THR A 1 70 ? 14.495 -28.297 0.589 1.00 15.39 70 THR A O 1
ATOM 556 N N . LEU A 1 71 ? 12.689 -27.018 0.841 1.00 12.61 71 LEU A N 1
ATOM 557 C CA . LEU A 1 71 ? 13.178 -26.302 2.044 1.00 12.87 71 LEU A CA 1
ATOM 558 C C . LEU A 1 71 ? 13.604 -27.311 3.115 1.00 14.04 71 LEU A C 1
ATOM 559 O O . LEU A 1 71 ? 12.752 -28.144 3.496 1.00 14.25 71 LEU A O 1
ATOM 564 N N . LYS A 1 72 ? 14.839 -27.182 3.606 1.00 15.30 72 LYS A N 1
ATOM 565 C CA . LYS A 1 72 ? 15.504 -28.160 4.517 1.00 17.12 72 LYS A CA 1
ATOM 566 C C . LYS A 1 72 ? 15.658 -27.579 5.921 1.00 17.21 72 LYS A C 1
ATOM 567 O O . LYS A 1 72 ? 16.111 -28.330 6.806 1.00 19.02 72 LYS A O 1
ATOM 573 N N . ASN A 1 73 ? 15.372 -26.290 6.105 1.00 15.86 73 ASN A N 1
ATOM 574 C CA . ASN A 1 73 ? 15.504 -25.585 7.406 1.00 16.31 73 ASN A CA 1
ATOM 575 C C . ASN A 1 73 ? 14.137 -25.064 7.821 1.00 15.45 73 ASN A C 1
ATOM 576 O O . ASN A 1 73 ? 13.328 -24.704 6.955 1.00 14.69 73 ASN A O 1
ATOM 581 N N . ASP A 1 74 ? 13.929 -24.933 9.117 1.00 15.18 74 ASP A N 1
ATOM 582 C CA . ASP A 1 74 ? 12.717 -24.278 9.650 1.00 15.16 74 ASP A CA 1
ATOM 583 C C . ASP A 1 74 ? 12.650 -22.854 9.081 1.00 13.76 74 ASP A C 1
ATOM 584 O O . ASP A 1 74 ? 13.630 -22.104 9.201 1.00 14.42 74 ASP A O 1
ATOM 589 N N . PHE A 1 75 ? 11.534 -22.497 8.457 1.00 12.23 75 PHE A N 1
ATOM 590 C CA . PHE A 1 75 ? 11.302 -21.142 7.904 1.00 11.31 75 PHE A CA 1
ATOM 591 C C . PHE A 1 75 ? 11.452 -20.086 9.010 1.00 11.46 75 PHE A C 1
ATOM 592 O O . PHE A 1 75 ? 10.808 -20.215 10.080 1.00 12.14 75 PHE A O 1
ATOM 600 N N . ASP A 1 76 ? 12.279 -19.067 8.786 1.00 11.32 76 ASP A N 1
ATOM 601 C CA . ASP A 1 76 ? 12.558 -18.029 9.807 1.00 11.93 76 ASP A CA 1
ATOM 602 C C . ASP A 1 76 ? 11.599 -16.847 9.637 1.00 11.44 76 ASP A C 1
ATOM 603 O O . ASP A 1 76 ? 11.989 -15.797 9.139 1.00 12.21 76 ASP A O 1
ATOM 608 N N . ALA A 1 77 ? 10.369 -16.991 10.102 1.00 10.75 77 ALA A N 1
ATOM 609 C CA . ALA A 1 77 ? 9.386 -15.896 9.997 1.00 10.32 77 ALA A CA 1
ATOM 610 C C . ALA A 1 77 ? 9.725 -14.763 10.974 1.00 10.73 77 ALA A C 1
ATOM 611 O O . ALA A 1 77 ? 9.431 -13.606 10.667 1.00 10.75 77 ALA A O 1
ATOM 613 N N A GLU A 1 78 ? 10.345 -15.075 12.112 0.50 11.33 78 GLU A N 1
ATOM 614 N N B GLU A 1 78 ? 10.340 -15.081 12.119 0.50 11.15 78 GLU A N 1
ATOM 615 C CA A GLU A 1 78 ? 10.569 -14.084 13.190 0.50 11.99 78 GLU A CA 1
ATOM 616 C CA B GLU A 1 78 ? 10.594 -14.099 13.204 0.50 11.68 78 GLU A CA 1
ATOM 617 C C A GLU A 1 78 ? 11.534 -12.994 12.703 0.50 11.43 78 GLU A C 1
ATOM 618 C C B GLU A 1 78 ? 11.531 -12.995 12.698 0.50 11.26 78 GLU A C 1
ATOM 619 O O A GLU A 1 78 ? 11.245 -11.793 12.904 0.50 11.39 78 GLU A O 1
ATOM 620 O O B GLU A 1 78 ? 11.238 -11.797 12.902 0.50 11.23 78 GLU A O 1
ATOM 631 N N . THR A 1 79 ? 12.640 -13.366 12.059 1.00 11.23 79 THR A N 1
ATOM 632 C CA . THR A 1 79 ? 13.622 -12.353 11.607 1.00 11.48 79 THR A CA 1
ATOM 633 C C . THR A 1 79 ? 12.976 -11.447 10.555 1.00 10.88 79 THR A C 1
ATOM 634 O O . THR A 1 79 ? 13.146 -10.213 10.613 1.00 10.80 79 THR A O 1
ATOM 638 N N . LEU A 1 80 ? 12.263 -12.050 9.603 1.00 10.94 80 LEU A N 1
ATOM 639 C CA . LEU A 1 80 ? 11.621 -11.275 8.523 1.00 11.01 80 LEU A CA 1
ATOM 640 C C . LEU A 1 80 ? 10.681 -10.258 9.147 1.00 10.16 80 LEU A C 1
ATOM 641 O O . LEU A 1 80 ? 10.789 -9.061 8.833 1.00 10.13 80 LEU A O 1
ATOM 646 N N . VAL A 1 81 ? 9.764 -10.709 9.999 1.00 10.26 81 VAL A N 1
ATOM 647 C CA . VAL A 1 81 ? 8.703 -9.805 10.514 1.00 10.02 81 VAL A CA 1
ATOM 648 C C . VAL A 1 81 ? 9.337 -8.714 11.386 1.00 10.41 81 VAL A C 1
ATOM 649 O O . VAL A 1 81 ? 8.943 -7.545 11.276 1.00 9.74 81 VAL A O 1
ATOM 653 N N . LYS A 1 82 ? 10.277 -9.074 12.259 1.00 11.17 82 LYS A N 1
ATOM 654 C CA . LYS A 1 82 ? 10.939 -8.065 13.117 1.00 11.88 82 LYS A CA 1
ATOM 655 C C . LYS A 1 82 ? 11.662 -7.022 12.257 1.00 11.05 82 LYS A C 1
ATOM 656 O O . LYS A 1 82 ? 11.567 -5.817 12.522 1.00 10.90 82 LYS A O 1
ATOM 662 N N . THR A 1 83 ? 12.378 -7.453 11.220 1.00 10.07 83 THR A N 1
ATOM 663 C CA . THR A 1 83 ? 13.123 -6.496 10.368 1.00 10.00 83 THR A CA 1
ATOM 664 C C . THR A 1 83 ? 12.117 -5.540 9.706 1.00 9.46 83 THR A C 1
ATOM 665 O O . THR A 1 83 ? 12.350 -4.322 9.652 1.00 9.44 83 THR A O 1
ATOM 669 N N . LEU A 1 84 ? 11.035 -6.089 9.151 1.00 9.14 84 LEU A N 1
ATOM 670 C CA . LEU A 1 84 ? 10.023 -5.240 8.484 1.00 9.30 84 LEU A CA 1
ATOM 671 C C . LEU A 1 84 ? 9.365 -4.293 9.482 1.00 9.64 84 LEU A C 1
ATOM 672 O O . LEU A 1 84 ? 9.203 -3.114 9.155 1.00 9.08 84 LEU A O 1
ATOM 677 N N . LYS A 1 85 ? 8.995 -4.777 10.662 1.00 10.43 85 LYS A N 1
ATOM 678 C CA . LYS A 1 85 ? 8.316 -3.908 11.656 1.00 12.11 85 LYS A CA 1
ATOM 679 C C . LYS A 1 85 ? 9.263 -2.772 12.070 1.00 11.96 85 LYS A C 1
ATOM 680 O O . LYS A 1 85 ? 8.826 -1.591 12.122 1.00 11.76 85 LYS A O 1
ATOM 686 N N . ASP A 1 86 ? 10.526 -3.089 12.322 1.00 12.08 86 ASP A N 1
ATOM 687 C CA . ASP A 1 86 ? 11.509 -2.064 12.756 1.00 12.96 86 ASP A CA 1
ATOM 688 C C . ASP A 1 86 ? 11.713 -1.024 11.652 1.00 12.37 86 ASP A C 1
ATOM 689 O O . ASP A 1 86 ? 11.970 0.158 11.977 1.00 13.21 86 ASP A O 1
ATOM 694 N N . ALA A 1 87 ? 11.555 -1.410 10.380 1.00 11.15 87 ALA A N 1
ATOM 695 C CA . ALA A 1 87 ? 11.785 -0.504 9.237 1.00 11.02 87 ALA A CA 1
ATOM 696 C C . ALA A 1 87 ? 10.524 0.298 8.893 1.00 10.27 87 ALA A C 1
ATOM 697 O O . ALA A 1 87 ? 10.552 1.065 7.908 1.00 11.09 87 ALA A O 1
ATOM 699 N N . GLY A 1 88 ? 9.419 0.075 9.609 1.00 9.44 88 GLY A N 1
ATOM 700 C CA . GLY A 1 88 ? 8.207 0.912 9.460 1.00 9.34 88 GLY A CA 1
ATOM 701 C C . GLY A 1 88 ? 7.129 0.275 8.584 1.00 9.12 88 GLY A C 1
ATOM 702 O O . GLY A 1 88 ? 6.136 0.940 8.280 1.00 9.56 88 GLY A O 1
ATOM 703 N N . PHE A 1 89 ? 7.313 -0.956 8.129 1.00 9.34 89 PHE A N 1
ATOM 704 C CA . PHE A 1 89 ? 6.276 -1.666 7.344 1.00 9.10 89 PHE A CA 1
ATOM 705 C C . PHE A 1 89 ? 5.147 -2.082 8.285 1.00 9.21 89 PHE A C 1
ATOM 706 O O . PHE A 1 89 ? 5.409 -2.615 9.372 1.00 9.98 89 PHE A O 1
ATOM 714 N N . LYS A 1 90 ? 3.907 -1.888 7.858 1.00 9.13 90 LYS A N 1
ATOM 715 C CA . LYS A 1 90 ? 2.741 -2.064 8.752 1.00 9.54 90 LYS A CA 1
ATOM 716 C C . LYS A 1 90 ? 1.876 -3.243 8.329 1.00 9.15 90 LYS A C 1
ATOM 717 O O . LYS A 1 90 ? 0.934 -3.562 9.069 1.00 10.30 90 LYS A O 1
ATOM 723 N N . LYS A 1 91 ? 2.251 -3.947 7.273 1.00 8.52 91 LYS A N 1
ATOM 724 C CA . LYS A 1 91 ? 1.460 -5.072 6.773 1.00 8.06 91 LYS A CA 1
ATOM 725 C C . LYS A 1 91 ? 2.412 -5.967 5.996 1.00 7.32 91 LYS A C 1
ATOM 726 O O . LYS A 1 91 ? 3.356 -5.449 5.368 1.00 6.73 91 LYS A O 1
ATOM 732 N N . LEU A 1 92 ? 2.106 -7.250 5.989 1.00 6.66 92 LEU A N 1
ATOM 733 C CA . LEU A 1 92 ? 2.824 -8.252 5.182 1.00 6.59 92 LEU A CA 1
ATOM 734 C C . LEU A 1 92 ? 1.799 -9.023 4.365 1.00 6.40 92 LEU A C 1
ATOM 735 O O . LEU A 1 92 ? 0.918 -9.674 4.949 1.00 6.29 92 LEU A O 1
ATOM 740 N N . ILE A 1 93 ? 1.927 -8.948 3.047 1.00 5.93 93 ILE A N 1
ATOM 741 C CA . ILE A 1 93 ? 1.037 -9.671 2.110 1.00 5.87 93 ILE A CA 1
ATOM 742 C C . ILE A 1 93 ? 1.834 -10.889 1.658 1.00 6.05 93 ILE A C 1
ATOM 743 O O . ILE A 1 93 ? 2.902 -10.754 1.036 1.00 6.29 93 ILE A O 1
ATOM 748 N N . VAL A 1 94 ? 1.282 -12.068 1.907 1.00 5.88 94 VAL A N 1
ATOM 749 C CA . VAL A 1 94 ? 1.992 -13.346 1.689 1.00 6.01 94 VAL A CA 1
ATOM 750 C C . VAL A 1 94 ? 1.408 -14.079 0.485 1.00 5.73 94 VAL A C 1
ATOM 751 O O . VAL A 1 94 ? 0.179 -14.216 0.399 1.00 5.52 94 VAL A O 1
ATOM 755 N N . THR A 1 95 ? 2.266 -14.632 -0.369 1.00 5.70 95 THR A N 1
ATOM 756 C CA . THR A 1 95 ? 1.838 -15.516 -1.469 1.00 5.81 95 THR A CA 1
ATOM 757 C C . THR A 1 95 ? 1.493 -16.884 -0.895 1.00 5.70 95 THR A C 1
ATOM 758 O O . THR A 1 95 ? 2.343 -17.802 -0.894 1.00 6.12 95 THR A O 1
ATOM 762 N N . ALA A 1 96 ? 0.251 -17.063 -0.457 1.00 5.41 96 ALA A N 1
ATOM 763 C CA . ALA A 1 96 ? -0.234 -18.392 -0.024 1.00 5.52 96 ALA A CA 1
ATOM 764 C C . ALA A 1 96 ? -0.183 -19.351 -1.213 1.00 5.35 96 ALA A C 1
ATOM 765 O O . ALA A 1 96 ? 0.062 -20.553 -1.015 1.00 5.55 96 ALA A O 1
ATOM 767 N N . LYS A 1 97 ? -0.449 -18.838 -2.408 1.00 5.17 97 LYS A N 1
ATOM 768 C CA . LYS A 1 97 ? -0.416 -19.654 -3.633 1.00 5.25 97 LYS A CA 1
ATOM 769 C C . LYS A 1 97 ? -0.125 -18.732 -4.803 1.00 5.06 97 LYS A C 1
ATOM 770 O O . LYS A 1 97 ? -0.870 -17.765 -5.009 1.00 5.09 97 LYS A O 1
ATOM 776 N N . HIS A 1 98 ? 0.931 -19.027 -5.541 1.00 5.12 98 HIS A N 1
ATOM 777 C CA . HIS A 1 98 ? 1.271 -18.271 -6.766 1.00 5.43 98 HIS A CA 1
ATOM 778 C C . HIS A 1 98 ? 0.644 -18.978 -7.963 1.00 5.39 98 HIS A C 1
ATOM 779 O O . HIS A 1 98 ? -0.157 -19.922 -7.814 1.00 5.55 98 HIS A O 1
ATOM 786 N N . HIS A 1 99 ? 0.944 -18.515 -9.173 1.00 5.54 99 HIS A N 1
ATOM 787 C CA . HIS A 1 99 ? 0.320 -19.049 -10.402 1.00 5.73 99 HIS A CA 1
ATOM 788 C C . HIS A 1 99 ? 0.568 -20.551 -10.537 1.00 6.04 99 HIS A C 1
ATOM 789 O O . HIS A 1 99 ? -0.285 -21.252 -11.110 1.00 6.07 99 HIS A O 1
ATOM 796 N N . ASP A 1 100 ? 1.707 -21.045 -10.071 1.00 6.14 100 ASP A N 1
ATOM 797 C CA . ASP A 1 100 ? 2.050 -22.489 -10.147 1.00 6.58 100 ASP A CA 1
ATOM 798 C C . ASP A 1 100 ? 1.001 -23.346 -9.410 1.00 6.45 100 ASP A C 1
ATOM 799 O O . ASP A 1 100 ? 0.923 -24.565 -9.694 1.00 6.73 100 ASP A O 1
ATOM 804 N N . GLY A 1 101 ? 0.259 -22.776 -8.463 1.00 6.10 101 GLY A N 1
ATOM 805 C CA . GLY A 1 101 ? -0.784 -23.534 -7.730 1.00 6.15 101 GLY A CA 1
ATOM 806 C C . GLY A 1 101 ? -0.281 -24.209 -6.462 1.00 6.19 101 GLY A C 1
ATOM 807 O O . GLY A 1 101 ? -1.102 -24.789 -5.750 1.00 6.25 101 GLY A O 1
ATOM 808 N N . PHE A 1 102 ? 1.012 -24.142 -6.150 1.00 6.37 102 PHE A N 1
ATOM 809 C CA . PHE A 1 102 ? 1.526 -24.779 -4.926 1.00 6.49 102 PHE A CA 1
ATOM 810 C C . PHE A 1 102 ? 1.099 -23.964 -3.709 1.00 6.37 102 PHE A C 1
ATOM 811 O O . PHE A 1 102 ? 1.394 -22.770 -3.603 1.00 6.19 102 PHE A O 1
ATOM 819 N N . CYS A 1 103 ? 0.468 -24.628 -2.756 1.00 6.32 103 CYS A N 1
ATOM 820 C CA . CYS A 1 103 ? -0.081 -23.980 -1.559 1.00 6.36 103 CYS A CA 1
ATOM 821 C C . CYS A 1 103 ? 0.904 -24.083 -0.398 1.00 6.54 103 CYS A C 1
ATOM 822 O O . CYS A 1 103 ? 1.319 -25.215 -0.042 1.00 6.97 103 CYS A O 1
ATOM 825 N N . ILE A 1 104 ? 1.279 -22.948 0.197 1.00 6.46 104 ILE A N 1
ATOM 826 C CA . ILE A 1 104 ? 2.287 -22.950 1.301 1.00 6.66 104 ILE A CA 1
ATOM 827 C C . ILE A 1 104 ? 1.568 -23.001 2.654 1.00 6.84 104 ILE A C 1
ATOM 828 O O . ILE A 1 104 ? 2.166 -22.658 3.669 1.00 7.01 104 ILE A O 1
ATOM 833 N N . TRP A 1 105 ? 0.324 -23.460 2.681 1.00 7.03 105 TRP A N 1
ATOM 834 C CA . TRP A 1 105 ? -0.386 -23.854 3.920 1.00 7.30 105 TRP A CA 1
ATOM 835 C C . TRP A 1 105 ? -0.857 -25.293 3.747 1.00 8.00 105 TRP A C 1
ATOM 836 O O . TRP A 1 105 ? -0.864 -25.792 2.629 1.00 8.28 105 TRP A O 1
ATOM 847 N N . ASP A 1 106 ? -1.215 -25.951 4.848 1.00 8.89 106 ASP A N 1
ATOM 848 C CA . ASP A 1 106 ? -1.685 -27.355 4.809 1.00 10.02 106 ASP A CA 1
ATOM 849 C C . ASP A 1 106 ? -3.145 -27.372 4.359 1.00 9.78 106 ASP A C 1
ATOM 850 O O . ASP A 1 106 ? -4.025 -27.026 5.175 1.00 10.42 106 ASP A O 1
ATOM 855 N N . SER A 1 107 ? -3.400 -27.689 3.093 1.00 9.35 107 SER A N 1
ATOM 856 C CA . SER A 1 107 ? -4.755 -27.578 2.497 1.00 9.38 107 SER A CA 1
ATOM 857 C C . SER A 1 107 ? -5.381 -28.953 2.321 1.00 9.60 107 SER A C 1
ATOM 858 O O . SER A 1 107 ? -4.776 -29.822 1.692 1.00 9.38 107 SER A O 1
ATOM 861 N N A GLU A 1 108 ? -6.601 -29.122 2.818 0.50 9.90 108 GLU A N 1
ATOM 862 N N B GLU A 1 108 ? -6.601 -29.124 2.809 0.50 9.98 108 GLU A N 1
ATOM 863 C CA A GLU A 1 108 ? -7.372 -30.372 2.604 0.50 10.46 108 GLU A CA 1
ATOM 864 C CA B GLU A 1 108 ? -7.366 -30.376 2.588 0.50 10.59 108 GLU A CA 1
ATOM 865 C C A GLU A 1 108 ? -7.868 -30.434 1.150 0.50 10.39 108 GLU A C 1
ATOM 866 C C B GLU A 1 108 ? -7.953 -30.403 1.172 0.50 10.48 108 GLU A C 1
ATOM 867 O O A GLU A 1 108 ? -8.219 -31.545 0.716 0.50 11.04 108 GLU A O 1
ATOM 868 O O B GLU A 1 108 ? -8.576 -31.412 0.820 0.50 11.04 108 GLU A O 1
ATOM 879 N N . HIS A 1 109 ? -7.858 -29.313 0.406 1.00 9.79 109 HIS A N 1
ATOM 880 C CA . HIS A 1 109 ? -8.458 -29.238 -0.951 1.00 9.42 109 HIS A CA 1
ATOM 881 C C . HIS A 1 109 ? -7.468 -29.638 -2.043 1.00 9.25 109 HIS A C 1
ATOM 882 O O . HIS A 1 109 ? -7.875 -29.730 -3.205 1.00 9.64 109 HIS A O 1
ATOM 889 N N . THR A 1 110 ? -6.206 -29.855 -1.698 1.00 9.11 110 THR A N 1
ATOM 890 C CA . THR A 1 110 ? -5.192 -30.245 -2.690 1.00 9.11 110 THR A CA 1
ATOM 891 C C . THR A 1 110 ? -4.066 -30.998 -2.005 1.00 9.29 110 THR A C 1
ATOM 892 O O . THR A 1 110 ? -3.815 -30.780 -0.809 1.00 8.94 110 THR A O 1
ATOM 896 N N A GLU A 1 111 ? -3.413 -31.881 -2.752 0.50 9.88 111 GLU A N 1
ATOM 897 N N B GLU A 1 111 ? -3.434 -31.876 -2.780 0.50 9.75 111 GLU A N 1
ATOM 898 C CA A GLU A 1 111 ? -2.161 -32.536 -2.305 0.50 10.76 111 GLU A CA 1
ATOM 899 C CA B GLU A 1 111 ? -2.188 -32.588 -2.421 0.50 10.56 111 GLU A CA 1
ATOM 900 C C A GLU A 1 111 ? -0.970 -31.743 -2.843 0.50 10.01 111 GLU A C 1
ATOM 901 C C B GLU A 1 111 ? -0.984 -31.742 -2.837 0.50 9.90 111 GLU A C 1
ATOM 902 O O A GLU A 1 111 ? 0.154 -32.152 -2.586 0.50 10.47 111 GLU A O 1
ATOM 903 O O B GLU A 1 111 ? 0.129 -32.113 -2.499 0.50 10.37 111 GLU A O 1
ATOM 914 N N . TYR A 1 112 ? -1.204 -30.634 -3.547 1.00 8.99 112 TYR A N 1
ATOM 915 C CA . TYR A 1 112 ? -0.096 -29.828 -4.115 1.00 8.31 112 TYR A CA 1
ATOM 916 C C . TYR A 1 112 ? 0.254 -28.736 -3.111 1.00 7.94 112 TYR A C 1
ATOM 917 O O . TYR A 1 112 ? -0.017 -27.549 -3.357 1.00 7.80 112 TYR A O 1
ATOM 926 N N . ASP A 1 113 ? 0.830 -29.147 -1.985 1.00 7.92 113 ASP A N 1
ATOM 927 C CA . ASP A 1 113 ? 1.012 -28.192 -0.875 1.00 7.99 113 ASP A CA 1
ATOM 928 C C . ASP A 1 113 ? 2.224 -28.564 -0.031 1.00 8.23 113 ASP A C 1
ATOM 929 O O . ASP A 1 113 ? 2.900 -29.593 -0.250 1.00 8.33 113 ASP A O 1
ATOM 934 N N . VAL A 1 114 ? 2.527 -27.689 0.911 1.00 8.39 114 VAL A N 1
ATOM 935 C CA . VAL A 1 114 ? 3.751 -27.816 1.744 1.00 9.10 114 VAL A CA 1
ATOM 936 C C . VAL A 1 114 ? 3.636 -29.057 2.631 1.00 9.96 114 VAL A C 1
ATOM 937 O O . VAL A 1 114 ? 4.678 -29.655 2.915 1.00 10.33 114 VAL A O 1
ATOM 941 N N . LYS A 1 115 ? 2.430 -29.484 3.009 1.00 10.78 115 LYS A N 1
ATOM 942 C CA . LYS A 1 115 ? 2.303 -30.723 3.834 1.00 12.77 115 LYS A CA 1
ATOM 943 C C . LYS A 1 115 ? 2.825 -31.917 3.017 1.00 12.74 115 LYS A C 1
ATOM 944 O O . LYS A 1 115 ? 3.587 -32.748 3.561 1.00 14.39 115 LYS A O 1
ATOM 950 N N . ALA A 1 116 ? 2.509 -31.998 1.733 1.00 12.17 116 ALA A N 1
ATOM 951 C CA . ALA A 1 116 ? 2.947 -33.108 0.858 1.00 12.06 116 ALA A CA 1
ATOM 952 C C . ALA A 1 116 ? 4.443 -33.017 0.532 1.00 12.53 116 ALA A C 1
ATOM 953 O O . ALA A 1 116 ? 5.015 -34.019 0.068 1.00 12.73 116 ALA A O 1
ATOM 955 N N . SER A 1 117 ? 5.087 -31.865 0.721 1.00 12.60 117 SER A N 1
ATOM 956 C CA . SER A 1 117 ? 6.479 -31.605 0.274 1.00 12.92 117 SER A CA 1
ATOM 957 C C . SER A 1 117 ? 7.472 -32.322 1.187 1.00 13.43 117 SER A C 1
ATOM 958 O O . SER A 1 117 ? 8.623 -32.457 0.778 1.00 14.90 117 SER A O 1
ATOM 961 N N . GLY A 1 118 ? 7.068 -32.666 2.409 1.00 13.92 118 GLY A N 1
ATOM 962 C CA . GLY A 1 118 ? 7.967 -33.237 3.423 1.00 15.00 118 GLY A CA 1
ATOM 963 C C . GLY A 1 118 ? 8.543 -32.199 4.362 1.00 15.13 118 GLY A C 1
ATOM 964 O O . GLY A 1 118 ? 9.121 -32.593 5.393 1.00 16.39 118 GLY A O 1
ATOM 965 N N . TYR A 1 119 ? 8.424 -30.908 4.048 1.00 13.78 119 TYR A N 1
ATOM 966 C CA . TYR A 1 119 ? 8.856 -29.828 4.959 1.00 13.63 119 TYR A CA 1
ATOM 967 C C . TYR A 1 119 ? 8.229 -30.029 6.344 1.00 14.60 119 TYR A C 1
ATOM 968 O O . TYR A 1 119 ? 7.024 -30.269 6.405 1.00 13.51 119 TYR A O 1
ATOM 977 N N . LYS A 1 120 ? 9.025 -29.886 7.403 1.00 16.69 120 LYS A N 1
ATOM 978 C CA . LYS A 1 120 ? 8.539 -29.810 8.809 1.00 20.02 120 LYS A CA 1
ATOM 979 C C . LYS A 1 120 ? 9.378 -28.791 9.577 1.00 20.63 120 LYS A C 1
ATOM 980 O O . LYS A 1 120 ? 10.597 -28.753 9.372 1.00 21.60 120 LYS A O 1
ATOM 986 N N . ASN A 1 121 ? 8.747 -28.018 10.459 1.00 20.83 121 ASN A N 1
ATOM 987 C CA . ASN A 1 121 ? 9.465 -27.049 11.327 1.00 22.25 121 ASN A CA 1
ATOM 988 C C . ASN A 1 121 ? 9.942 -27.767 12.600 1.00 25.03 121 ASN A C 1
ATOM 989 O O . ASN A 1 121 ? 9.741 -28.993 12.691 1.00 24.40 121 ASN A O 1
ATOM 994 N N . LYS A 1 122 ? 10.571 -27.025 13.516 1.00 27.10 122 LYS A N 1
ATOM 995 C CA . LYS A 1 122 ? 11.142 -27.582 14.774 1.00 30.96 122 LYS A CA 1
ATOM 996 C C . LYS A 1 122 ? 10.060 -28.375 15.528 1.00 32.25 122 LYS A C 1
ATOM 997 O O . LYS A 1 122 ? 10.419 -29.374 16.175 1.00 35.45 122 LYS A O 1
ATOM 1003 N N . ASN A 1 123 ? 8.793 -27.954 15.427 1.00 30.55 123 ASN A N 1
ATOM 1004 C CA . ASN A 1 123 ? 7.622 -28.497 16.174 1.00 29.84 123 ASN A CA 1
ATOM 1005 C C . ASN A 1 123 ? 6.880 -29.565 15.358 1.00 28.59 123 ASN A C 1
ATOM 1006 O O . ASN A 1 123 ? 5.781 -29.966 15.781 1.00 29.39 123 ASN A O 1
ATOM 1011 N N . GLY A 1 124 ? 7.433 -29.993 14.220 1.00 26.40 124 GLY A N 1
ATOM 1012 C CA . GLY A 1 124 ? 6.866 -31.065 13.381 1.00 25.16 124 GLY A CA 1
ATOM 1013 C C . GLY A 1 124 ? 5.652 -30.614 12.582 1.00 23.64 124 GLY A C 1
ATOM 1014 O O . GLY A 1 124 ? 4.917 -31.481 12.099 1.00 23.90 124 GLY A O 1
ATOM 1015 N N . GLU A 1 125 ? 5.439 -29.304 12.430 1.00 21.74 125 GLU A N 1
ATOM 1016 C CA . GLU A 1 125 ? 4.286 -28.734 11.680 1.00 21.04 125 GLU A CA 1
ATOM 1017 C C . GLU A 1 125 ? 4.736 -28.443 10.250 1.00 17.25 125 GLU A C 1
ATOM 1018 O O . GLU A 1 125 ? 5.923 -28.154 10.079 1.00 18.25 125 GLU A O 1
ATOM 1024 N N . SER A 1 126 ? 3.818 -28.463 9.288 1.00 15.72 126 SER A N 1
ATOM 1025 C CA . SER A 1 126 ? 4.115 -28.222 7.854 1.00 14.37 126 SER A CA 1
ATOM 1026 C C . SER A 1 126 ? 3.188 -27.145 7.308 1.00 12.87 126 SER A C 1
ATOM 1027 O O . SER A 1 126 ? 2.282 -27.471 6.514 1.00 13.52 126 SER A O 1
ATOM 1030 N N . ASP A 1 127 ? 3.393 -25.895 7.695 1.00 11.14 127 ASP A N 1
ATOM 1031 C CA . ASP A 1 127 ? 2.453 -24.817 7.305 1.00 9.78 127 ASP A CA 1
ATOM 1032 C C . ASP A 1 127 ? 3.187 -23.481 7.392 1.00 9.31 127 ASP A C 1
ATOM 1033 O O . ASP A 1 127 ? 3.248 -22.894 8.480 1.00 9.67 127 ASP A O 1
ATOM 1038 N N . ILE A 1 128 ? 3.752 -23.038 6.273 1.00 9.38 128 ILE A N 1
ATOM 1039 C CA . ILE A 1 128 ? 4.548 -21.779 6.223 1.00 9.35 128 ILE A CA 1
ATOM 1040 C C . ILE A 1 128 ? 3.605 -20.600 6.504 1.00 8.59 128 ILE A C 1
ATOM 1041 O O . ILE A 1 128 ? 3.992 -19.666 7.221 1.00 8.27 128 ILE A O 1
ATOM 1046 N N . LEU A 1 129 ? 2.396 -20.610 5.955 1.00 7.92 129 LEU A N 1
ATOM 1047 C CA . LEU A 1 129 ? 1.464 -19.479 6.176 1.00 7.53 129 LEU A CA 1
ATOM 1048 C C . LEU A 1 129 ? 1.138 -19.372 7.675 1.00 7.65 129 LEU A C 1
ATOM 1049 O O . LEU A 1 129 ? 1.085 -18.237 8.175 1.00 7.02 129 LEU A O 1
ATOM 1054 N N . ALA A 1 130 ? 0.973 -20.496 8.370 1.00 7.79 130 ALA A N 1
ATOM 1055 C CA . ALA A 1 130 ? 0.747 -20.450 9.835 1.00 8.12 130 ALA A CA 1
ATOM 1056 C C . ALA A 1 130 ? 1.994 -19.909 10.551 1.00 8.36 130 ALA A C 1
ATOM 1057 O O . ALA A 1 130 ? 1.851 -19.099 11.466 1.00 8.65 130 ALA A O 1
ATOM 1059 N N . GLU A 1 131 ? 3.189 -20.296 10.125 1.00 8.24 131 GLU A N 1
ATOM 1060 C CA . GLU A 1 131 ? 4.421 -19.793 10.807 1.00 8.68 131 GLU A CA 1
ATOM 1061 C C . GLU A 1 131 ? 4.520 -18.277 10.628 1.00 8.38 131 GLU A C 1
ATOM 1062 O O . GLU A 1 131 ? 4.848 -17.551 11.570 1.00 8.26 131 GLU A O 1
ATOM 1068 N N . ILE A 1 132 ? 4.280 -17.784 9.431 1.00 7.99 132 ILE A N 1
ATOM 1069 C CA . ILE A 1 132 ? 4.341 -16.325 9.184 1.00 7.83 132 ILE A CA 1
ATOM 1070 C C . ILE A 1 132 ? 3.244 -15.630 9.996 1.00 7.76 132 ILE A C 1
ATOM 1071 O O . ILE A 1 132 ? 3.523 -14.597 10.592 1.00 7.96 132 ILE A O 1
ATOM 1076 N N . SER A 1 133 ? 2.043 -16.207 10.037 1.00 7.75 133 SER A N 1
ATOM 1077 C CA . SER A 1 133 ? 0.894 -15.650 10.793 1.00 7.96 133 SER A CA 1
ATOM 1078 C C . SER A 1 133 ? 1.253 -15.558 12.273 1.00 8.30 133 SER A C 1
ATOM 1079 O O . SER A 1 133 ? 0.918 -14.545 12.878 1.00 8.11 133 SER A O 1
ATOM 1082 N N . LYS A 1 134 ? 1.900 -16.575 12.830 1.00 8.74 134 LYS A N 1
ATOM 1083 C CA . LYS A 1 134 ? 2.280 -16.550 14.267 1.00 9.65 134 LYS A CA 1
ATOM 1084 C C . LYS A 1 134 ? 3.261 -15.400 14.517 1.00 9.54 134 LYS A C 1
ATOM 1085 O O . LYS A 1 134 ? 3.099 -14.645 15.502 1.00 9.09 134 LYS A O 1
ATOM 1091 N N . ALA A 1 135 ? 4.260 -15.248 13.660 1.00 9.24 135 ALA A N 1
ATOM 1092 C CA . ALA A 1 135 ? 5.258 -14.167 13.831 1.00 9.37 135 ALA A CA 1
ATOM 1093 C C . ALA A 1 135 ? 4.581 -12.797 13.691 1.00 9.39 135 ALA A C 1
ATOM 1094 O O . ALA A 1 135 ? 4.858 -11.856 14.472 1.00 9.74 135 ALA A O 1
ATOM 1096 N N . CYS A 1 136 ? 3.696 -12.636 12.710 1.00 8.79 136 CYS A N 1
ATOM 1097 C CA . CYS A 1 136 ? 2.929 -11.375 12.529 1.00 8.95 136 CYS A CA 1
ATOM 1098 C C . CYS A 1 136 ? 2.067 -11.098 13.763 1.00 9.17 136 CYS A C 1
ATOM 1099 O O . CYS A 1 136 ? 2.020 -9.951 14.204 1.00 9.32 136 CYS A O 1
ATOM 1102 N N . THR A 1 137 ? 1.381 -12.106 14.278 1.00 9.44 137 THR A N 1
ATOM 1103 C CA . THR A 1 137 ? 0.502 -11.941 15.458 1.00 9.86 137 THR A CA 1
ATOM 1104 C C . THR A 1 137 ? 1.363 -11.480 16.632 1.00 10.75 137 THR A C 1
ATOM 1105 O O . THR A 1 137 ? 0.933 -10.571 17.361 1.00 11.24 137 THR A O 1
ATOM 1109 N N . ASP A 1 138 ? 2.532 -12.085 16.825 1.00 11.68 138 ASP A N 1
ATOM 1110 C CA . ASP A 1 138 ? 3.403 -11.750 17.985 1.00 13.17 138 ASP A CA 1
ATOM 1111 C C . ASP A 1 138 ? 3.870 -10.296 17.907 1.00 13.37 138 ASP A C 1
ATOM 1112 O O . ASP A 1 138 ? 4.008 -9.665 18.989 1.00 14.55 138 ASP A O 1
ATOM 1117 N N . GLN A 1 139 ? 4.063 -9.765 16.698 1.00 13.37 139 GLN A N 1
ATOM 1118 C CA . GLN A 1 139 ? 4.563 -8.379 16.475 1.00 14.28 139 GLN A CA 1
ATOM 1119 C C . GLN A 1 139 ? 3.421 -7.421 16.128 1.00 13.23 139 GLN A C 1
ATOM 1120 O O . GLN A 1 139 ? 3.697 -6.254 15.825 1.00 13.24 139 GLN A O 1
ATOM 1126 N N . ASN A 1 140 ? 2.171 -7.890 16.128 1.00 12.02 140 ASN A N 1
ATOM 1127 C CA . ASN A 1 140 ? 0.987 -7.093 15.736 1.00 12.09 140 ASN A CA 1
ATOM 1128 C C . ASN A 1 140 ? 1.223 -6.467 14.361 1.00 11.06 140 ASN A C 1
ATOM 1129 O O . ASN A 1 140 ? 0.980 -5.262 14.186 1.00 12.00 140 ASN A O 1
ATOM 1134 N N A MET A 1 141 ? 1.683 -7.285 13.406 0.50 10.05 141 MET A N 1
ATOM 1135 N N B MET A 1 141 ? 1.678 -7.283 13.413 0.50 10.77 141 MET A N 1
ATOM 1136 C CA A MET A 1 141 ? 1.873 -6.933 11.972 0.50 9.32 141 MET A CA 1
ATOM 1137 C CA B MET A 1 141 ? 1.809 -6.858 12.006 0.50 10.45 141 MET A CA 1
ATOM 1138 C C A MET A 1 141 ? 0.614 -7.389 11.229 0.50 8.79 141 MET A C 1
ATOM 1139 C C B MET A 1 141 ? 0.599 -7.378 11.241 0.50 9.38 141 MET A C 1
ATOM 1140 O O A MET A 1 141 ? 0.343 -8.597 11.250 0.50 8.51 141 MET A O 1
ATOM 1141 O O B MET A 1 141 ? 0.352 -8.593 11.255 0.50 9.02 141 MET A O 1
ATOM 1150 N N . ASP A 1 142 ? -0.123 -6.461 10.610 1.00 8.60 142 ASP A N 1
ATOM 1151 C CA . ASP A 1 142 ? -1.321 -6.828 9.827 1.00 8.78 142 ASP A CA 1
ATOM 1152 C C . ASP A 1 142 ? -0.904 -7.635 8.601 1.00 8.18 142 ASP A C 1
ATOM 1153 O O . ASP A 1 142 ? 0.272 -7.647 8.206 1.00 7.94 142 ASP A O 1
ATOM 1158 N N . MET A 1 143 ? -1.865 -8.349 8.036 1.00 7.48 143 MET A N 1
ATOM 1159 C CA . MET A 1 143 ? -1.555 -9.318 6.959 1.00 7.24 143 MET A CA 1
ATOM 1160 C C . MET A 1 143 ? -2.500 -9.162 5.782 1.00 6.71 143 MET A C 1
ATOM 1161 O O . MET A 1 143 ? -3.686 -8.846 5.945 1.00 7.12 143 MET A O 1
ATOM 1166 N N . GLY A 1 144 ? -1.945 -9.413 4.609 1.00 6.25 144 GLY A N 1
ATOM 1167 C CA . GLY A 1 144 ? -2.722 -9.636 3.393 1.00 6.01 144 GLY A CA 1
ATOM 1168 C C . GLY A 1 144 ? -2.521 -11.041 2.859 1.00 5.90 144 GLY A C 1
ATOM 1169 O O . GLY A 1 144 ? -1.486 -11.683 3.136 1.00 5.92 144 GLY A O 1
ATOM 1170 N N . LEU A 1 145 ? -3.501 -11.520 2.102 1.00 5.85 145 LEU A N 1
ATOM 1171 C CA . LEU A 1 145 ? -3.504 -12.877 1.539 1.00 6.09 145 LEU A CA 1
ATOM 1172 C C . LEU A 1 145 ? -3.459 -12.770 0.020 1.00 5.80 145 LEU A C 1
ATOM 1173 O O . LEU A 1 145 ? -4.431 -12.298 -0.593 1.00 6.07 145 LEU A O 1
ATOM 1178 N N . TYR A 1 146 ? -2.385 -13.229 -0.591 1.00 5.69 146 TYR A N 1
ATOM 1179 C CA . TYR A 1 146 ? -2.271 -13.357 -2.062 1.00 5.67 146 TYR A CA 1
ATOM 1180 C C . TYR A 1 146 ? -2.598 -14.803 -2.415 1.00 5.82 146 TYR A C 1
ATOM 1181 O O . TYR A 1 146 ? -1.864 -15.700 -1.988 1.00 5.77 146 TYR A O 1
ATOM 1190 N N . LEU A 1 147 ? -3.645 -15.006 -3.197 1.00 6.22 147 LEU A N 1
ATOM 1191 C CA . LEU A 1 147 ? -4.132 -16.336 -3.595 1.00 6.38 147 LEU A CA 1
ATOM 1192 C C . LEU A 1 147 ? -4.380 -16.271 -5.093 1.00 6.07 147 LEU A C 1
ATOM 1193 O O . LEU A 1 147 ? -5.347 -15.662 -5.507 1.00 6.32 147 LEU A O 1
ATOM 1198 N N . SER A 1 148 ? -3.453 -16.754 -5.900 1.00 5.74 148 SER A N 1
ATOM 1199 C CA . SER A 1 148 ? -3.513 -16.545 -7.363 1.00 5.78 148 SER A CA 1
ATOM 1200 C C . SER A 1 148 ? -4.811 -17.085 -7.964 1.00 5.96 148 SER A C 1
ATOM 1201 O O . SER A 1 148 ? -5.088 -18.286 -7.877 1.00 6.19 148 SER A O 1
ATOM 1204 N N . PRO A 1 149 ? -5.623 -16.247 -8.652 1.00 6.06 149 PRO A N 1
ATOM 1205 C CA . PRO A 1 149 ? -6.744 -16.786 -9.428 1.00 6.35 149 PRO A CA 1
ATOM 1206 C C . PRO A 1 149 ? -6.274 -17.780 -10.501 1.00 6.39 149 PRO A C 1
ATOM 1207 O O . PRO A 1 149 ? -6.798 -18.851 -10.629 1.00 6.36 149 PRO A O 1
ATOM 1211 N N . TRP A 1 150 ? -5.283 -17.406 -11.302 1.00 6.23 150 TRP A N 1
ATOM 1212 C CA . TRP A 1 150 ? -4.721 -18.339 -12.304 1.00 6.50 150 TRP A CA 1
ATOM 1213 C C . TRP A 1 150 ? -4.041 -19.479 -11.557 1.00 6.54 150 TRP A C 1
ATOM 1214 O O . TRP A 1 150 ? -3.218 -19.219 -10.650 1.00 6.46 150 TRP A O 1
ATOM 1225 N N . ASP A 1 151 ? -4.362 -20.713 -11.900 1.00 6.75 151 ASP A N 1
ATOM 1226 C CA . ASP A 1 151 ? -3.762 -21.891 -11.234 1.00 6.95 151 ASP A CA 1
ATOM 1227 C C . ASP A 1 151 ? -3.358 -22.889 -12.319 1.00 7.49 151 ASP A C 1
ATOM 1228 O O . ASP A 1 151 ? -4.223 -23.475 -12.986 1.00 8.17 151 ASP A O 1
ATOM 1233 N N . ILE A 1 152 ? -2.054 -23.066 -12.494 1.00 7.92 152 ILE A N 1
ATOM 1234 C CA . ILE A 1 152 ? -1.461 -23.912 -13.555 1.00 8.55 152 ILE A CA 1
ATOM 1235 C C . ILE A 1 152 ? -1.609 -25.386 -13.185 1.00 8.77 152 ILE A C 1
ATOM 1236 O O . ILE A 1 152 ? -1.551 -26.209 -14.110 1.00 10.52 152 ILE A O 1
ATOM 1241 N N . HIS A 1 153 ? -1.729 -25.733 -11.906 1.00 8.63 153 HIS A N 1
ATOM 1242 C CA . HIS A 1 153 ? -1.718 -27.141 -11.455 1.00 9.01 153 HIS A CA 1
ATOM 1243 C C . HIS A 1 153 ? -3.143 -27.669 -11.261 1.00 8.26 153 HIS A C 1
ATOM 1244 O O . HIS A 1 153 ? -3.438 -28.796 -11.661 1.00 8.74 153 HIS A O 1
ATOM 1251 N N . GLU A 1 154 ? -3.971 -26.921 -10.543 1.00 7.92 154 GLU A N 1
ATOM 1252 C CA . GLU A 1 154 ? -5.246 -27.454 -10.002 1.00 7.99 154 GLU A CA 1
ATOM 1253 C C . GLU A 1 154 ? -6.092 -28.018 -11.142 1.00 8.10 154 GLU A C 1
ATOM 1254 O O . GLU A 1 154 ? -6.441 -27.302 -12.077 1.00 8.24 154 GLU A O 1
ATOM 1260 N N . PRO A 1 155 ? -6.493 -29.301 -11.085 1.00 8.33 155 PRO A N 1
ATOM 1261 C CA . PRO A 1 155 ? -7.260 -29.878 -12.195 1.00 8.61 155 PRO A CA 1
ATOM 1262 C C . PRO A 1 155 ? -8.605 -29.200 -12.460 1.00 8.36 155 PRO A C 1
ATOM 1263 O O . PRO A 1 155 ? -9.053 -29.249 -13.581 1.00 8.70 155 PRO A O 1
ATOM 1267 N N . SER A 1 156 ? -9.231 -28.587 -11.463 1.00 7.87 156 SER A N 1
ATOM 1268 C CA . SER A 1 156 ? -10.526 -27.906 -11.656 1.00 7.79 156 SER A CA 1
ATOM 1269 C C . SER A 1 156 ? -10.367 -26.635 -12.490 1.00 7.47 156 SER A C 1
ATOM 1270 O O . SER A 1 156 ? -11.398 -26.115 -12.965 1.00 7.23 156 SER A O 1
ATOM 1273 N N . TYR A 1 157 ? -9.150 -26.117 -12.687 1.00 7.11 157 TYR A N 1
ATOM 1274 C CA . TYR A 1 157 ? -8.963 -24.876 -13.474 1.00 7.03 157 TYR A CA 1
ATOM 1275 C C . TYR A 1 157 ? -9.303 -25.161 -14.940 1.00 7.09 157 TYR A C 1
ATOM 1276 O O . TYR A 1 157 ? -8.817 -26.139 -15.521 1.00 7.56 157 TYR A O 1
ATOM 1285 N N . GLY A 1 158 ? -10.085 -24.257 -15.535 1.00 6.95 158 GLY A N 1
ATOM 1286 C CA . GLY A 1 158 ? -10.498 -24.372 -16.937 1.00 7.13 158 GLY A CA 1
ATOM 1287 C C . GLY A 1 158 ? -11.654 -25.323 -17.086 1.00 7.39 158 GLY A C 1
ATOM 1288 O O . GLY A 1 158 ? -12.196 -25.830 -16.088 1.00 7.63 158 GLY A O 1
ATOM 1289 N N . TYR A 1 159 ? -12.060 -25.543 -18.326 1.00 7.51 159 TYR A N 1
ATOM 1290 C CA . TYR A 1 159 ? -13.272 -26.344 -18.618 1.00 8.04 159 TYR A CA 1
ATOM 1291 C C . TYR A 1 159 ? -12.824 -27.699 -19.149 1.00 8.65 159 TYR A C 1
ATOM 1292 O O . TYR A 1 159 ? -12.296 -27.771 -20.260 1.00 8.33 159 TYR A O 1
ATOM 1301 N N . LYS A 1 160 ? -12.969 -28.731 -18.314 1.00 9.37 160 LYS A N 1
ATOM 1302 C CA . LYS A 1 160 ? -12.466 -30.089 -18.628 1.00 10.50 160 LYS A CA 1
ATOM 1303 C C . LYS A 1 160 ? -13.530 -31.110 -18.236 1.00 10.23 160 LYS A C 1
ATOM 1304 O O . LYS A 1 160 ? -14.208 -30.945 -17.217 1.00 9.73 160 LYS A O 1
ATOM 1310 N N . ASP A 1 161 ? -13.672 -32.142 -19.047 1.00 10.66 161 ASP A N 1
ATOM 1311 C CA . ASP A 1 161 ? -14.687 -33.191 -18.782 1.00 11.23 161 ASP A CA 1
ATOM 1312 C C . ASP A 1 161 ? -14.149 -34.171 -17.737 1.00 12.55 161 ASP A C 1
ATOM 1313 O O . ASP A 1 161 ? -13.060 -33.947 -17.196 1.00 12.25 161 ASP A O 1
ATOM 1318 N N . GLU A 1 162 ? -14.918 -35.216 -17.461 1.00 14.70 162 GLU A N 1
ATOM 1319 C CA . GLU A 1 162 ? -14.608 -36.182 -16.376 1.00 17.32 162 GLU A CA 1
ATOM 1320 C C . GLU A 1 162 ? -13.319 -36.944 -16.712 1.00 17.79 162 GLU A C 1
ATOM 1321 O O . GLU A 1 162 ? -12.745 -37.529 -15.788 1.00 18.94 162 GLU A O 1
ATOM 1327 N N . HIS A 1 163 ? -12.874 -36.916 -17.972 1.00 16.95 163 HIS A N 1
ATOM 1328 C CA . HIS A 1 163 ? -11.645 -37.588 -18.462 1.00 17.68 163 HIS A CA 1
ATOM 1329 C C . HIS A 1 163 ? -10.452 -36.628 -18.457 1.00 16.13 163 HIS A C 1
ATOM 1330 O O . HIS A 1 163 ? -9.369 -37.058 -18.872 1.00 18.05 163 HIS A O 1
ATOM 1337 N N . GLY A 1 164 ? -10.650 -35.365 -18.072 1.00 14.54 164 GLY A N 1
ATOM 1338 C CA . GLY A 1 164 ? -9.582 -34.355 -17.995 1.00 13.46 164 GLY A CA 1
ATOM 1339 C C . GLY A 1 164 ? -9.323 -33.650 -19.318 1.00 12.88 164 GLY A C 1
ATOM 1340 O O . GLY A 1 164 ? -8.294 -32.957 -19.418 1.00 13.00 164 GLY A O 1
ATOM 1341 N N . ASN A 1 165 ? -10.206 -33.800 -20.310 1.00 12.05 165 ASN A N 1
ATOM 1342 C CA . ASN A 1 165 ? -9.954 -33.250 -21.663 1.00 11.73 165 ASN A CA 1
ATOM 1343 C C . ASN A 1 165 ? -10.808 -32.006 -21.863 1.00 10.52 165 ASN A C 1
ATOM 1344 O O . ASN A 1 165 ? -11.884 -31.882 -21.270 1.00 9.96 165 ASN A O 1
ATOM 1349 N N . PRO A 1 166 ? -10.344 -31.046 -22.682 1.00 9.77 166 PRO A N 1
ATOM 1350 C CA . PRO A 1 166 ? -11.050 -29.777 -22.851 1.00 9.49 166 PRO A CA 1
ATOM 1351 C C . PRO A 1 166 ? -12.495 -29.972 -23.311 1.00 9.02 166 PRO A C 1
ATOM 1352 O O . PRO A 1 166 ? -12.792 -30.828 -24.131 1.00 9.16 166 PRO A O 1
ATOM 1356 N N . THR A 1 167 ? -13.373 -29.150 -22.741 1.00 8.41 167 THR A N 1
ATOM 1357 C CA . THR A 1 167 ? -14.819 -29.182 -23.052 1.00 8.48 167 THR A CA 1
ATOM 1358 C C . THR A 1 167 ? -15.366 -27.772 -22.875 1.00 8.31 167 THR A C 1
ATOM 1359 O O . THR A 1 167 ? -14.594 -26.815 -22.627 1.00 7.97 167 THR A O 1
ATOM 1363 N N . THR A 1 168 ? -16.683 -27.682 -22.949 1.00 8.49 168 THR A N 1
ATOM 1364 C CA . THR A 1 168 ? -17.414 -26.412 -22.787 1.00 8.66 168 THR A CA 1
ATOM 1365 C C . THR A 1 168 ? -17.851 -26.290 -21.330 1.00 8.75 168 THR A C 1
ATOM 1366 O O . THR A 1 168 ? -17.887 -27.271 -20.572 1.00 8.64 168 THR A O 1
ATOM 1370 N N . PRO A 1 169 ? -18.180 -25.065 -20.876 1.00 9.01 169 PRO A N 1
ATOM 1371 C CA . PRO A 1 169 ? -18.488 -24.854 -19.454 1.00 9.19 169 PRO A CA 1
ATOM 1372 C C . PRO A 1 169 ? -19.583 -25.760 -18.872 1.00 10.03 169 PRO A C 1
ATOM 1373 O O . PRO A 1 169 ? -19.485 -26.146 -17.727 1.00 10.42 169 PRO A O 1
ATOM 1377 N N . ASP A 1 170 ? -20.596 -26.092 -19.656 1.00 10.97 170 ASP A N 1
ATOM 1378 C CA . ASP A 1 170 ? -21.733 -26.941 -19.203 1.00 12.13 170 ASP A CA 1
ATOM 1379 C C . ASP A 1 170 ? -21.285 -28.367 -18.877 1.00 12.05 170 ASP A C 1
ATOM 1380 O O . ASP A 1 170 ? -22.035 -29.067 -18.182 1.00 13.69 170 ASP A O 1
ATOM 1385 N N A LYS A 1 171 ? -20.184 -28.832 -19.466 0.50 11.40 171 LYS A N 1
ATOM 1386 N N B LYS A 1 171 ? -20.185 -28.834 -19.465 0.50 11.63 171 LYS A N 1
ATOM 1387 C CA A LYS A 1 171 ? -19.704 -30.230 -19.314 0.50 11.23 171 LYS A CA 1
ATOM 1388 C CA B LYS A 1 171 ? -19.707 -30.231 -19.304 0.50 11.60 171 LYS A CA 1
ATOM 1389 C C A LYS A 1 171 ? -18.469 -30.270 -18.409 0.50 10.78 171 LYS A C 1
ATOM 1390 C C B LYS A 1 171 ? -18.470 -30.271 -18.405 0.50 10.99 171 LYS A C 1
ATOM 1391 O O A LYS A 1 171 ? -17.891 -31.359 -18.233 0.50 10.76 171 LYS A O 1
ATOM 1392 O O B LYS A 1 171 ? -17.890 -31.359 -18.232 0.50 10.95 171 LYS A O 1
ATOM 1403 N N . ASP A 1 172 ? -18.095 -29.127 -17.838 1.00 10.59 172 ASP A N 1
ATOM 1404 C CA . ASP A 1 172 ? -16.954 -29.038 -16.918 1.00 10.36 172 ASP A CA 1
ATOM 1405 C C . ASP A 1 172 ? -17.278 -29.873 -15.677 1.00 10.35 172 ASP A C 1
ATOM 1406 O O . ASP A 1 172 ? -18.289 -29.592 -15.008 1.00 10.99 172 ASP A O 1
ATOM 1411 N N . ALA A 1 173 ? -16.451 -30.853 -15.358 1.00 10.34 173 ALA A N 1
ATOM 1412 C CA . ALA A 1 173 ? -16.740 -31.794 -14.258 1.00 10.94 173 ALA A CA 1
ATOM 1413 C C . ALA A 1 173 ? -16.468 -31.170 -12.895 1.00 10.94 173 ALA A C 1
ATOM 1414 O O . ALA A 1 173 ? -17.196 -31.529 -11.952 1.00 12.11 173 ALA A O 1
ATOM 1416 N N . LYS A 1 174 ? -15.431 -30.339 -12.778 1.00 10.74 174 LYS A N 1
ATOM 1417 C CA . LYS A 1 174 ? -14.999 -29.771 -11.472 1.00 11.44 174 LYS A CA 1
ATOM 1418 C C . LYS A 1 174 ? -14.859 -28.252 -11.602 1.00 10.73 174 LYS A C 1
ATOM 1419 O O . LYS A 1 174 ? -14.122 -27.779 -12.490 1.00 9.75 174 LYS A O 1
ATOM 1425 N N . ASP A 1 175 ? -15.559 -27.526 -10.740 1.00 10.33 175 ASP A N 1
ATOM 1426 C CA . ASP A 1 175 ? -15.689 -26.053 -10.834 1.00 10.16 175 ASP A CA 1
ATOM 1427 C C . ASP A 1 175 ? -14.567 -25.393 -10.039 1.00 9.10 175 ASP A C 1
ATOM 1428 O O . ASP A 1 175 ? -14.552 -25.471 -8.803 1.00 9.16 175 ASP A O 1
ATOM 1433 N N . TYR A 1 176 ? -13.657 -24.714 -10.729 1.00 8.20 176 TYR A N 1
ATOM 1434 C CA . TYR A 1 176 ? -12.548 -23.989 -10.070 1.00 7.49 176 TYR A CA 1
ATOM 1435 C C . TYR A 1 176 ? -13.090 -22.932 -9.116 1.00 7.79 176 TYR A C 1
ATOM 1436 O O . TYR A 1 176 ? -12.440 -22.639 -8.097 1.00 7.40 176 TYR A O 1
ATOM 1445 N N . ASN A 1 177 ? -14.221 -22.304 -9.426 1.00 8.08 177 ASN A N 1
ATOM 1446 C CA . ASN A 1 177 ? -14.779 -21.243 -8.547 1.00 8.56 177 ASN A CA 1
ATOM 1447 C C . ASN A 1 177 ? -15.093 -21.828 -7.181 1.00 8.95 177 ASN A C 1
ATOM 1448 O O . ASN A 1 177 ? -14.937 -21.095 -6.199 1.00 8.43 177 ASN A O 1
ATOM 1453 N N . GLU A 1 178 ? -15.518 -23.087 -7.126 1.00 9.33 178 GLU A N 1
ATOM 1454 C CA . GLU A 1 178 ? -15.778 -23.752 -5.818 1.00 9.96 178 GLU A CA 1
ATOM 1455 C C . GLU A 1 178 ? -14.450 -24.071 -5.127 1.00 8.71 178 GLU A C 1
ATOM 1456 O O . GLU A 1 178 ? -14.345 -23.863 -3.908 1.00 8.46 178 GLU A O 1
ATOM 1462 N N . PHE A 1 179 ? -13.450 -24.553 -5.863 1.00 7.96 179 PHE A N 1
ATOM 1463 C CA . PHE A 1 179 ? -12.122 -24.877 -5.285 1.00 7.57 179 PHE A CA 1
ATOM 1464 C C . PHE A 1 179 ? -11.525 -23.614 -4.651 1.00 7.14 179 PHE A C 1
ATOM 1465 O O . PHE A 1 179 ? -11.107 -23.615 -3.490 1.00 6.87 179 PHE A O 1
ATOM 1473 N N . TYR A 1 180 ? -11.539 -22.507 -5.383 1.00 6.63 180 TYR A N 1
ATOM 1474 C CA . TYR A 1 180 ? -10.932 -21.237 -4.914 1.00 6.41 180 TYR A CA 1
ATOM 1475 C C . TYR A 1 180 ? -11.701 -20.741 -3.704 1.00 6.47 180 TYR A C 1
ATOM 1476 O O . TYR A 1 180 ? -11.082 -20.328 -2.725 1.00 6.24 180 TYR A O 1
ATOM 1485 N N . ASN A 1 181 ? -13.030 -20.769 -3.777 1.00 6.73 181 ASN A N 1
ATOM 1486 C CA . ASN A 1 181 ? -13.897 -20.355 -2.656 1.00 6.96 181 ASN A CA 1
ATOM 1487 C C . ASN A 1 181 ? -13.573 -21.206 -1.423 1.00 7.03 181 ASN A C 1
ATOM 1488 O O . ASN A 1 181 ? -13.520 -20.650 -0.296 1.00 6.96 181 ASN A O 1
ATOM 1493 N N . ASN A 1 182 ? -13.378 -22.510 -1.617 1.00 7.20 182 ASN A N 1
ATOM 1494 C CA . ASN A 1 182 ? -13.129 -23.446 -0.496 1.00 7.75 182 ASN A CA 1
ATOM 1495 C C . ASN A 1 182 ? -11.775 -23.106 0.116 1.00 7.31 182 ASN A C 1
ATOM 1496 O O . ASN A 1 182 ? -11.644 -23.198 1.352 1.00 7.40 182 ASN A O 1
ATOM 1501 N N . GLN A 1 183 ? -10.770 -22.765 -0.689 1.00 6.90 183 GLN A N 1
ATOM 1502 C CA . GLN A 1 183 ? -9.442 -22.400 -0.136 1.00 6.92 183 GLN A CA 1
ATOM 1503 C C . GLN A 1 183 ? -9.552 -21.071 0.595 1.00 6.81 183 GLN A C 1
ATOM 1504 O O . GLN A 1 183 ? -8.908 -20.917 1.655 1.00 6.90 183 GLN A O 1
ATOM 1510 N N . LEU A 1 184 ? -10.313 -20.105 0.084 1.00 6.82 184 LEU A N 1
ATOM 1511 C CA . LEU A 1 184 ? -10.553 -18.840 0.831 1.00 6.97 184 LEU A CA 1
ATOM 1512 C C . LEU A 1 184 ? -11.150 -19.175 2.194 1.00 7.12 184 LEU A C 1
ATOM 1513 O O . LEU A 1 184 ? -10.710 -18.643 3.225 1.00 7.02 184 LEU A O 1
ATOM 1518 N N . GLU A 1 185 ? -12.174 -20.011 2.232 1.00 7.21 185 GLU A N 1
ATOM 1519 C CA . GLU A 1 185 ? -12.824 -20.355 3.510 1.00 8.00 185 GLU A CA 1
ATOM 1520 C C . GLU A 1 185 ? -11.828 -21.084 4.413 1.00 7.81 185 GLU A C 1
ATOM 1521 O O . GLU A 1 185 ? -11.787 -20.832 5.638 1.00 7.92 185 GLU A O 1
ATOM 1527 N N . GLU A 1 186 ? -11.037 -21.970 3.848 1.00 7.83 186 GLU A N 1
ATOM 1528 C CA . GLU A 1 186 ? -10.096 -22.783 4.649 1.00 8.00 186 GLU A CA 1
ATOM 1529 C C . GLU A 1 186 ? -9.101 -21.871 5.356 1.00 7.79 186 GLU A C 1
ATOM 1530 O O . GLU A 1 186 ? -8.797 -22.127 6.544 1.00 8.41 186 GLU A O 1
ATOM 1536 N N . ILE A 1 187 ? -8.568 -20.878 4.669 1.00 7.14 187 ILE A N 1
ATOM 1537 C CA . ILE A 1 187 ? -7.589 -19.950 5.279 1.00 6.99 187 ILE A CA 1
ATOM 1538 C C . ILE A 1 187 ? -8.322 -18.964 6.176 1.00 6.95 187 ILE A C 1
ATOM 1539 O O . ILE A 1 187 ? -7.953 -18.803 7.360 1.00 7.37 187 ILE A O 1
ATOM 1544 N N . LEU A 1 188 ? -9.270 -18.209 5.621 1.00 6.78 188 LEU A N 1
ATOM 1545 C CA . LEU A 1 188 ? -9.861 -17.076 6.365 1.00 6.83 188 LEU A CA 1
ATOM 1546 C C . LEU A 1 188 ? -10.673 -17.591 7.548 1.00 7.24 188 LEU A C 1
ATOM 1547 O O . LEU A 1 188 ? -10.729 -16.843 8.571 1.00 7.56 188 LEU A O 1
ATOM 1552 N N . GLY A 1 189 ? -11.266 -18.779 7.456 1.00 7.87 189 GLY A N 1
ATOM 1553 C CA . GLY A 1 189 ? -12.072 -19.321 8.561 1.00 8.38 189 GLY A CA 1
ATOM 1554 C C . GLY A 1 189 ? -11.233 -19.950 9.665 1.00 8.94 189 GLY A C 1
ATOM 1555 O O . GLY A 1 189 ? -11.841 -20.333 10.671 1.00 10.28 189 GLY A O 1
ATOM 1556 N N . ASN A 1 190 ? -9.916 -20.065 9.513 1.00 8.99 190 ASN A N 1
ATOM 1557 C CA . ASN A 1 190 ? -9.043 -20.733 10.515 1.00 9.17 190 ASN A CA 1
ATOM 1558 C C . ASN A 1 190 ? -8.246 -19.661 11.238 1.00 9.15 190 ASN A C 1
ATOM 1559 O O . ASN A 1 190 ? -7.449 -18.965 10.622 1.00 8.87 190 ASN A O 1
ATOM 1564 N N . PRO A 1 191 ? -8.393 -19.498 12.568 1.00 9.40 191 PRO A N 1
ATOM 1565 C CA . PRO A 1 191 ? -7.698 -18.436 13.285 1.00 9.48 191 PRO A CA 1
ATOM 1566 C C . PRO A 1 191 ? -6.175 -18.566 13.332 1.00 9.45 191 PRO A C 1
ATOM 1567 O O . PRO A 1 191 ? -5.521 -17.609 13.697 1.00 9.26 191 PRO A O 1
ATOM 1571 N N . LYS A 1 192 ? -5.618 -19.691 12.925 1.00 9.93 192 LYS A N 1
ATOM 1572 C CA . LYS A 1 192 ? -4.143 -19.825 12.881 1.00 10.73 192 LYS A CA 1
ATOM 1573 C C . LYS A 1 192 ? -3.561 -19.006 11.721 1.00 9.57 192 LYS A C 1
ATOM 1574 O O . LYS A 1 192 ? -2.348 -18.821 11.697 1.00 9.59 192 LYS A O 1
ATOM 1580 N N . TYR A 1 193 ? -4.383 -18.460 10.825 1.00 8.37 193 TYR A N 1
ATOM 1581 C CA . TYR A 1 193 ? -3.884 -17.612 9.721 1.00 7.45 193 TYR A CA 1
ATOM 1582 C C . TYR A 1 193 ? -4.333 -16.165 9.931 1.00 7.19 193 TYR A C 1
ATOM 1583 O O . TYR A 1 193 ? -5.466 -15.916 10.370 1.00 7.41 193 TYR A O 1
ATOM 1592 N N . GLY A 1 194 ? -3.445 -15.230 9.619 1.00 6.93 194 GLY A N 1
ATOM 1593 C CA . GLY A 1 194 ? -3.685 -13.789 9.773 1.00 6.83 194 GLY A CA 1
ATOM 1594 C C . GLY A 1 194 ? -3.022 -13.242 11.021 1.00 6.86 194 GLY A C 1
ATOM 1595 O O . GLY A 1 194 ? -2.397 -13.996 11.787 1.00 7.22 194 GLY A O 1
ATOM 1596 N N . ASN A 1 195 ? -3.194 -11.957 11.237 1.00 6.77 195 ASN A N 1
ATOM 1597 C CA . ASN A 1 195 ? -2.812 -11.316 12.523 1.00 7.30 195 ASN A CA 1
ATOM 1598 C C . ASN A 1 195 ? -3.948 -11.577 13.509 1.00 7.69 195 ASN A C 1
ATOM 1599 O O . ASN A 1 195 ? -5.000 -10.974 13.342 1.00 7.67 195 ASN A O 1
ATOM 1604 N N . ASP A 1 196 ? -3.739 -12.465 14.470 1.00 8.50 196 ASP A N 1
ATOM 1605 C CA . ASP A 1 196 ? -4.790 -12.858 15.444 1.00 9.43 196 ASP A CA 1
ATOM 1606 C C . ASP A 1 196 ? -6.030 -13.268 14.646 1.00 9.03 196 ASP A C 1
ATOM 1607 O O . ASP A 1 196 ? -7.134 -12.863 15.018 1.00 9.46 196 ASP A O 1
ATOM 1612 N N . GLY A 1 197 ? -5.858 -14.048 13.580 1.00 8.37 197 GLY A N 1
ATOM 1613 C CA . GLY A 1 197 ? -6.986 -14.591 12.808 1.00 8.36 197 GLY A CA 1
ATOM 1614 C C . GLY A 1 197 ? -7.476 -13.663 11.713 1.00 7.83 197 GLY A C 1
ATOM 1615 O O . GLY A 1 197 ? -8.361 -14.100 10.915 1.00 8.27 197 GLY A O 1
ATOM 1616 N N . HIS A 1 198 ? -6.886 -12.473 11.573 1.00 7.51 198 HIS A N 1
ATOM 1617 C CA . HIS A 1 198 ? -7.481 -11.435 10.689 1.00 7.61 198 HIS A CA 1
ATOM 1618 C C . HIS A 1 198 ? -6.568 -11.079 9.517 1.00 7.27 198 HIS A C 1
ATOM 1619 O O . HIS A 1 198 ? -5.354 -10.895 9.701 1.00 7.40 198 HIS A O 1
ATOM 1626 N N . PHE A 1 199 ? -7.162 -10.937 8.331 1.00 6.96 199 PHE A N 1
ATOM 1627 C CA . PHE A 1 199 ? -6.513 -10.334 7.151 1.00 6.79 199 PHE A CA 1
ATOM 1628 C C . PHE A 1 199 ? -7.250 -9.040 6.802 1.00 6.73 199 PHE A C 1
ATOM 1629 O O . PHE A 1 199 ? -8.484 -9.007 6.870 1.00 7.63 199 PHE A O 1
ATOM 1637 N N . VAL A 1 200 ? -6.505 -8.011 6.433 1.00 6.73 200 VAL A N 1
ATOM 1638 C CA . VAL A 1 200 ? -7.097 -6.702 6.038 1.00 7.00 200 VAL A CA 1
ATOM 1639 C C . VAL A 1 200 ? -7.111 -6.543 4.523 1.00 6.85 200 VAL A C 1
ATOM 1640 O O . VAL A 1 200 ? -7.708 -5.566 4.053 1.00 7.13 200 VAL A O 1
ATOM 1644 N N . GLU A 1 201 ? -6.452 -7.411 3.756 1.00 6.63 201 GLU A N 1
ATOM 1645 C CA . GLU A 1 201 ? -6.372 -7.261 2.285 1.00 6.82 201 GLU A CA 1
ATOM 1646 C C . GLU A 1 201 ? -6.297 -8.647 1.667 1.00 6.60 201 GLU A C 1
ATOM 1647 O O . GLU A 1 201 ? -5.569 -9.505 2.186 1.00 6.85 201 GLU A O 1
ATOM 1653 N N . VAL A 1 202 ? -7.056 -8.863 0.603 1.00 6.28 202 VAL A N 1
ATOM 1654 C CA . VAL A 1 202 ? -6.935 -10.072 -0.248 1.00 6.07 202 VAL A CA 1
ATOM 1655 C C . VAL A 1 202 ? -6.486 -9.612 -1.629 1.00 6.11 202 VAL A C 1
ATOM 1656 O O . VAL A 1 202 ? -7.113 -8.682 -2.193 1.00 6.58 202 VAL A O 1
ATOM 1660 N N . TRP A 1 203 ? -5.456 -10.261 -2.163 1.00 6.27 203 TRP A N 1
ATOM 1661 C CA . TRP A 1 203 ? -4.785 -9.855 -3.419 1.00 6.53 203 TRP A CA 1
ATOM 1662 C C . TRP A 1 203 ? -5.076 -10.907 -4.473 1.00 6.75 203 TRP A C 1
ATOM 1663 O O . TRP A 1 203 ? -4.594 -12.068 -4.336 1.00 6.79 203 TRP A O 1
ATOM 1674 N N . MET A 1 204 ? -5.853 -10.522 -5.474 1.00 7.32 204 MET A N 1
ATOM 1675 C CA . MET A 1 204 ? -6.240 -11.426 -6.573 1.00 8.07 204 MET A CA 1
ATOM 1676 C C . MET A 1 204 ? -5.534 -10.934 -7.825 1.00 8.26 204 MET A C 1
ATOM 1677 O O . MET A 1 204 ? -6.075 -10.085 -8.538 1.00 8.85 204 MET A O 1
ATOM 1682 N N . ALA A 1 205 ? -4.356 -11.459 -8.111 1.00 8.24 205 ALA A N 1
ATOM 1683 C CA . ALA A 1 205 ? -3.564 -11.072 -9.298 1.00 8.62 205 ALA A CA 1
ATOM 1684 C C . ALA A 1 205 ? -4.411 -11.197 -10.563 1.00 8.94 205 ALA A C 1
ATOM 1685 O O . ALA A 1 205 ? -5.084 -12.210 -10.737 1.00 8.81 205 ALA A O 1
ATOM 1687 N N . GLY A 1 206 ? -4.349 -10.181 -11.428 1.00 9.97 206 GLY A N 1
ATOM 1688 C CA . GLY A 1 206 ? -5.015 -10.252 -12.742 1.00 10.37 206 GLY A CA 1
ATOM 1689 C C . GLY A 1 206 ? -4.148 -10.913 -13.792 1.00 11.01 206 GLY A C 1
ATOM 1690 O O . GLY A 1 206 ? -4.669 -11.353 -14.811 1.00 11.26 206 GLY A O 1
ATOM 1691 N N . ALA A 1 207 ? -2.851 -11.001 -13.542 1.00 10.74 207 ALA A N 1
ATOM 1692 C CA . ALA A 1 207 ? -1.881 -11.507 -14.536 1.00 10.75 207 ALA A CA 1
ATOM 1693 C C . ALA A 1 207 ? -2.164 -12.972 -14.851 1.00 10.64 207 ALA A C 1
ATOM 1694 O O . ALA A 1 207 ? -2.442 -13.779 -13.939 1.00 10.14 207 ALA A O 1
ATOM 1696 N N . LYS A 1 208 ? -2.007 -13.343 -16.110 1.00 10.59 208 LYS A N 1
ATOM 1697 C CA . LYS A 1 208 ? -2.309 -14.711 -16.562 1.00 11.51 208 LYS A CA 1
ATOM 1698 C C . LYS A 1 208 ? -1.532 -14.963 -17.849 1.00 11.75 208 LYS A C 1
ATOM 1699 O O . LYS A 1 208 ? -1.418 -14.030 -18.640 1.00 12.49 208 LYS A O 1
ATOM 1705 N N . GLY A 1 209 ? -1.046 -16.180 -18.035 1.00 11.83 209 GLY A N 1
ATOM 1706 C CA . GLY A 1 209 ? -0.304 -16.534 -19.251 1.00 13.09 209 GLY A CA 1
ATOM 1707 C C . GLY A 1 209 ? -1.158 -16.375 -20.494 1.00 14.99 209 GLY A C 1
ATOM 1708 O O . GLY A 1 209 ? -2.352 -16.720 -20.463 1.00 14.29 209 GLY A O 1
ATOM 1709 N N . SER A 1 210 ? -0.555 -15.921 -21.586 1.00 16.97 210 SER A N 1
ATOM 1710 C CA . SER A 1 210 ? -1.274 -15.634 -22.853 1.00 19.90 210 SER A CA 1
ATOM 1711 C C . SER A 1 210 ? -1.919 -16.917 -23.404 1.00 19.85 210 SER A C 1
ATOM 1712 O O . SER A 1 210 ? -2.994 -16.793 -24.041 1.00 23.30 210 SER A O 1
ATOM 1715 N N . GLY A 1 211 ? -1.329 -18.094 -23.183 1.00 18.41 211 GLY A N 1
ATOM 1716 C CA . GLY A 1 211 ? -1.852 -19.367 -23.728 1.00 18.50 211 GLY A CA 1
ATOM 1717 C C . GLY A 1 211 ? -2.674 -20.171 -22.730 1.00 16.90 211 GLY A C 1
ATOM 1718 O O . GLY A 1 211 ? -3.048 -21.310 -23.044 1.00 19.18 211 GLY A O 1
ATOM 1719 N N . ALA A 1 212 ? -2.983 -19.609 -21.561 1.00 15.28 212 ALA A N 1
ATOM 1720 C CA . ALA A 1 212 ? -3.621 -20.364 -20.462 1.00 14.01 212 ALA A CA 1
ATOM 1721 C C . ALA A 1 212 ? -5.083 -20.639 -20.820 1.00 13.13 212 ALA A C 1
ATOM 1722 O O . ALA A 1 212 ? -5.679 -19.864 -21.587 1.00 12.96 212 ALA A O 1
ATOM 1724 N N . ASN A 1 213 ? -5.649 -21.662 -20.197 1.00 12.74 213 ASN A N 1
ATOM 1725 C CA . ASN A 1 213 ? -7.070 -22.048 -20.357 1.00 12.32 213 ASN A CA 1
ATOM 1726 C C . ASN A 1 213 ? -7.999 -20.917 -19.902 1.00 10.85 213 ASN A C 1
ATOM 1727 O O . ASN A 1 213 ? -7.692 -20.245 -18.913 1.00 9.90 213 ASN A O 1
ATOM 1732 N N . ALA A 1 214 ? -9.110 -20.734 -20.604 1.00 9.80 214 ALA A N 1
ATOM 1733 C CA . ALA A 1 214 ? -10.189 -19.807 -20.195 1.00 9.11 214 ALA A CA 1
ATOM 1734 C C . ALA A 1 214 ? -10.789 -20.273 -18.870 1.00 8.64 214 ALA A C 1
ATOM 1735 O O . ALA A 1 214 ? -10.932 -21.507 -18.643 1.00 8.66 214 ALA A O 1
ATOM 1737 N N . GLN A 1 215 ? -11.105 -19.314 -18.008 1.00 8.27 215 GLN A N 1
ATOM 1738 C CA . GLN A 1 215 ? -11.780 -19.605 -16.719 1.00 8.40 215 GLN A CA 1
ATOM 1739 C C . GLN A 1 215 ? -12.445 -18.323 -16.234 1.00 8.99 215 GLN A C 1
ATOM 1740 O O . GLN A 1 215 ? -11.741 -17.391 -15.849 1.00 9.38 215 GLN A O 1
ATOM 1746 N N A GLU A 1 216 ? -13.775 -18.283 -16.232 0.50 9.29 216 GLU A N 1
ATOM 1747 N N B GLU A 1 216 ? -13.775 -18.300 -16.233 0.50 9.46 216 GLU A N 1
ATOM 1748 C CA A GLU A 1 216 ? -14.517 -17.120 -15.677 0.50 9.75 216 GLU A CA 1
ATOM 1749 C CA B GLU A 1 216 ? -14.591 -17.200 -15.656 0.50 10.07 216 GLU A CA 1
ATOM 1750 C C A GLU A 1 216 ? -14.507 -17.268 -14.156 0.50 9.50 216 GLU A C 1
ATOM 1751 C C B GLU A 1 216 ? -14.499 -17.288 -14.139 0.50 9.67 216 GLU A C 1
ATOM 1752 O O A GLU A 1 216 ? -14.745 -18.369 -13.652 0.50 9.73 216 GLU A O 1
ATOM 1753 O O B GLU A 1 216 ? -14.720 -18.377 -13.618 0.50 9.90 216 GLU A O 1
ATOM 1764 N N . TYR A 1 217 ? -14.201 -16.184 -13.461 1.00 9.42 217 TYR A N 1
ATOM 1765 C CA . TYR A 1 217 ? -14.094 -16.172 -11.986 1.00 9.12 217 TYR A CA 1
ATOM 1766 C C . TYR A 1 217 ? -15.367 -15.611 -11.376 1.00 10.03 217 TYR A C 1
ATOM 1767 O O . TYR A 1 217 ? -15.836 -14.541 -11.813 1.00 12.09 217 TYR A O 1
ATOM 1776 N N . ASP A 1 218 ? -15.785 -16.201 -10.275 1.00 9.70 218 ASP A N 1
ATOM 1777 C CA . ASP A 1 218 ? -17.011 -15.799 -9.546 1.00 10.05 218 ASP A CA 1
ATOM 1778 C C . ASP A 1 218 ? -16.599 -14.865 -8.397 1.00 9.56 218 ASP A C 1
ATOM 1779 O O . ASP A 1 218 ? -16.577 -15.285 -7.219 1.00 8.82 218 ASP A O 1
ATOM 1784 N N . PHE A 1 219 ? -16.280 -13.612 -8.716 1.00 8.95 219 PHE A N 1
ATOM 1785 C CA . PHE A 1 219 ? -15.827 -12.627 -7.718 1.00 9.02 219 PHE A CA 1
ATOM 1786 C C . PHE A 1 219 ? -16.929 -12.421 -6.682 1.00 9.29 219 PHE A C 1
ATOM 1787 O O . PHE A 1 219 ? -16.618 -12.225 -5.512 1.00 8.76 219 PHE A O 1
ATOM 1795 N N . LYS A 1 220 ? -18.191 -12.422 -7.089 1.00 9.93 220 LYS A N 1
ATOM 1796 C CA . LYS A 1 220 ? -19.316 -12.218 -6.146 1.00 10.66 220 LYS A CA 1
ATOM 1797 C C . LYS A 1 220 ? -19.290 -13.290 -5.056 1.00 10.12 220 LYS A C 1
ATOM 1798 O O . LYS A 1 220 ? -19.422 -12.946 -3.875 1.00 9.50 220 LYS A O 1
ATOM 1804 N N . LYS A 1 221 ? -19.125 -14.547 -5.440 1.00 9.59 221 LYS A N 1
ATOM 1805 C CA . LYS A 1 221 ? -19.052 -15.678 -4.485 1.00 9.88 221 LYS A CA 1
ATOM 1806 C C . LYS A 1 221 ? -17.862 -15.458 -3.551 1.00 9.03 221 LYS A C 1
ATOM 1807 O O . LYS A 1 221 ? -17.990 -15.584 -2.310 1.00 8.66 221 LYS A O 1
ATOM 1813 N N . TRP A 1 222 ? -16.687 -15.186 -4.104 1.00 8.03 222 TRP A N 1
ATOM 1814 C CA . TRP A 1 222 ? -15.456 -15.050 -3.302 1.00 8.03 222 TRP A CA 1
ATOM 1815 C C . TRP A 1 222 ? -15.591 -13.857 -2.357 1.00 7.98 222 TRP A C 1
ATOM 1816 O O . TRP A 1 222 ? -15.116 -13.950 -1.217 1.00 7.75 222 TRP A O 1
ATOM 1827 N N . PHE A 1 223 ? -16.163 -12.747 -2.827 1.00 8.59 223 PHE A N 1
ATOM 1828 C CA . PHE A 1 223 ? -16.333 -11.523 -2.001 1.00 8.89 223 PHE A CA 1
ATOM 1829 C C . PHE A 1 223 ? -17.120 -11.877 -0.739 1.00 8.68 223 PHE A C 1
ATOM 1830 O O . PHE A 1 223 ? -16.754 -11.433 0.367 1.00 8.40 223 PHE A O 1
ATOM 1838 N N . LYS A 1 224 ? -18.179 -12.666 -0.871 1.00 8.46 224 LYS A N 1
ATOM 1839 C CA . LYS A 1 224 ? -19.036 -13.018 0.279 1.00 9.02 224 LYS A CA 1
ATOM 1840 C C . LYS A 1 224 ? -18.218 -13.817 1.286 1.00 8.31 224 LYS A C 1
ATOM 1841 O O . LYS A 1 224 ? -18.255 -13.518 2.481 1.00 8.07 224 LYS A O 1
ATOM 1847 N N . THR A 1 225 ? -17.445 -14.793 0.823 1.00 7.58 225 THR A N 1
ATOM 1848 C CA . THR A 1 225 ? -16.625 -15.624 1.731 1.00 7.54 225 THR A CA 1
ATOM 1849 C C . THR A 1 225 ? -15.616 -14.732 2.447 1.00 7.22 225 THR A C 1
ATOM 1850 O O . THR A 1 225 ? -15.435 -14.866 3.661 1.00 7.22 225 THR A O 1
ATOM 1854 N N . ILE A 1 226 ? -15.007 -13.809 1.729 1.00 6.74 226 ILE A N 1
ATOM 1855 C CA . ILE A 1 226 ? -13.994 -12.911 2.327 1.00 6.73 226 ILE A CA 1
ATOM 1856 C C . ILE A 1 226 ? -14.651 -12.068 3.411 1.00 7.03 226 ILE A C 1
ATOM 1857 O O . ILE A 1 226 ? -14.112 -11.995 4.531 1.00 7.15 226 ILE A O 1
ATOM 1862 N N . GLN A 1 227 ? -15.782 -11.426 3.112 1.00 7.10 227 GLN A N 1
ATOM 1863 C CA . GLN A 1 227 ? -16.346 -10.448 4.078 1.00 7.44 227 GLN A CA 1
ATOM 1864 C C . GLN A 1 227 ? -17.019 -11.183 5.236 1.00 7.92 227 GLN A C 1
ATOM 1865 O O . GLN A 1 227 ? -17.020 -10.658 6.368 1.00 7.77 227 GLN A O 1
ATOM 1871 N N . ASP A 1 228 ? -17.560 -12.372 4.998 1.00 8.07 228 ASP A N 1
ATOM 1872 C CA . ASP A 1 228 ? -18.159 -13.175 6.097 1.00 9.02 228 ASP A CA 1
ATOM 1873 C C . ASP A 1 228 ? -17.076 -13.599 7.105 1.00 8.54 228 ASP A C 1
ATOM 1874 O O . ASP A 1 228 ? -17.434 -13.913 8.252 1.00 9.44 228 ASP A O 1
ATOM 1879 N N . ASN A 1 229 ? -15.798 -13.611 6.711 1.00 8.12 229 ASN A N 1
ATOM 1880 C CA . ASN A 1 229 ? -14.675 -13.978 7.602 1.00 8.06 229 ASN A CA 1
ATOM 1881 C C . ASN A 1 229 ? -13.906 -12.749 8.094 1.00 7.89 229 ASN A C 1
ATOM 1882 O O . ASN A 1 229 ? -13.409 -12.788 9.242 1.00 8.36 229 ASN A O 1
ATOM 1887 N N . GLU A 1 230 ? -13.785 -11.700 7.288 1.00 7.58 230 GLU A N 1
ATOM 1888 C CA . GLU A 1 230 ? -12.766 -10.645 7.545 1.00 7.59 230 GLU A CA 1
ATOM 1889 C C . GLU A 1 230 ? -13.345 -9.235 7.392 1.00 7.95 230 GLU A C 1
ATOM 1890 O O . GLU A 1 230 ? -12.563 -8.295 7.517 1.00 8.09 230 GLU A O 1
ATOM 1896 N N . GLY A 1 231 ? -14.658 -9.094 7.191 1.00 8.43 231 GLY A N 1
ATOM 1897 C CA . GLY A 1 231 ? -15.296 -7.793 6.923 1.00 8.82 231 GLY A CA 1
ATOM 1898 C C . GLY A 1 231 ? -16.309 -7.394 7.967 1.00 9.75 231 GLY A C 1
ATOM 1899 O O . GLY A 1 231 ? -16.301 -7.941 9.083 1.00 9.86 231 GLY A O 1
ATOM 1900 N N . LYS A 1 232 ? -17.185 -6.459 7.617 1.00 10.79 232 LYS A N 1
ATOM 1901 C CA . LYS A 1 232 ? -18.190 -5.966 8.593 1.00 12.07 232 LYS A CA 1
ATOM 1902 C C . LYS A 1 232 ? -19.107 -7.113 9.008 1.00 12.80 232 LYS A C 1
ATOM 1903 O O . LYS A 1 232 ? -19.500 -7.137 10.175 1.00 13.69 232 LYS A O 1
ATOM 1909 N N . ALA A 1 233 ? -19.391 -8.055 8.106 1.00 12.99 233 ALA A N 1
ATOM 1910 C CA . ALA A 1 233 ? -20.304 -9.190 8.393 1.00 13.43 233 ALA A CA 1
ATOM 1911 C C . ALA A 1 233 ? -19.693 -10.073 9.488 1.00 14.08 233 ALA A C 1
ATOM 1912 O O . ALA A 1 233 ? -20.446 -10.740 10.204 1.00 16.52 233 ALA A O 1
ATOM 1914 N N . ALA A 1 234 ? -18.364 -10.065 9.639 1.00 12.75 234 ALA A N 1
ATOM 1915 C CA . ALA A 1 234 ? -17.613 -10.829 10.664 1.00 13.01 234 ALA A CA 1
ATOM 1916 C C . ALA A 1 234 ? -17.396 -9.987 11.934 1.00 14.04 234 ALA A C 1
ATOM 1917 O O . ALA A 1 234 ? -16.697 -10.472 12.839 1.00 16.16 234 ALA A O 1
ATOM 1919 N N . GLY A 1 235 ? -17.890 -8.753 11.971 1.00 13.98 235 GLY A N 1
ATOM 1920 C CA . GLY A 1 235 ? -17.861 -7.883 13.160 1.00 13.94 235 GLY A CA 1
ATOM 1921 C C . GLY A 1 235 ? -16.675 -6.920 13.172 1.00 13.49 235 GLY A C 1
ATOM 1922 O O . GLY A 1 235 ? -16.498 -6.228 14.182 1.00 14.14 235 GLY A O 1
ATOM 1923 N N . TYR A 1 236 ? -15.897 -6.831 12.092 1.00 11.85 236 TYR A N 1
ATOM 1924 C CA . TYR A 1 236 ? -14.810 -5.827 11.964 1.00 11.35 236 TYR A CA 1
ATOM 1925 C C . TYR A 1 236 ? -15.421 -4.474 11.570 1.00 11.14 236 TYR A C 1
ATOM 1926 O O . TYR A 1 236 ? -16.571 -4.394 11.116 1.00 11.56 236 TYR A O 1
ATOM 1935 N N . ASP A 1 237 ? -14.643 -3.398 11.712 1.00 10.94 237 ASP A N 1
ATOM 1936 C CA . ASP A 1 237 ? -15.164 -2.018 11.534 1.00 11.34 237 ASP A CA 1
ATOM 1937 C C . ASP A 1 237 ? -15.120 -1.590 10.063 1.00 10.62 237 ASP A C 1
ATOM 1938 O O . ASP A 1 237 ? -15.566 -0.482 9.754 1.00 11.52 237 ASP A O 1
ATOM 1943 N N . ALA A 1 238 ? -14.678 -2.470 9.165 1.00 9.49 238 ALA A N 1
ATOM 1944 C CA . ALA A 1 238 ? -14.608 -2.197 7.720 1.00 9.49 238 ALA A CA 1
ATOM 1945 C C . ALA A 1 238 ? -14.543 -3.527 6.985 1.00 9.00 238 ALA A C 1
ATOM 1946 O O . ALA A 1 238 ? -14.135 -4.529 7.562 1.00 8.58 238 ALA A O 1
ATOM 1948 N N . ASP A 1 239 ? -14.916 -3.500 5.721 1.00 9.20 239 ASP A N 1
ATOM 1949 C CA . ASP A 1 239 ? -14.723 -4.687 4.867 1.00 9.52 239 ASP A CA 1
ATOM 1950 C C . ASP A 1 239 ? -13.230 -4.897 4.633 1.00 8.71 239 ASP A C 1
ATOM 1951 O O . ASP A 1 239 ? -12.442 -3.938 4.585 1.00 8.25 239 ASP A O 1
ATOM 1956 N N . CYS A 1 240 ? -12.855 -6.158 4.463 1.00 8.06 240 CYS A N 1
ATOM 1957 C CA . CYS A 1 240 ? -11.492 -6.544 4.058 1.00 7.92 240 CYS A CA 1
ATOM 1958 C C . CYS A 1 240 ? -11.255 -5.931 2.685 1.00 7.64 240 CYS A C 1
ATOM 1959 O O . CYS A 1 240 ? -12.141 -6.007 1.813 1.00 8.07 240 CYS A O 1
ATOM 1962 N N . MET A 1 241 ? -10.106 -5.311 2.488 1.00 7.34 241 MET A N 1
ATOM 1963 C CA . MET A 1 241 ? -9.789 -4.634 1.219 1.00 7.58 241 MET A CA 1
ATOM 1964 C C . MET A 1 241 ? -9.521 -5.678 0.143 1.00 7.79 241 MET A C 1
ATOM 1965 O O . MET A 1 241 ? -8.987 -6.771 0.445 1.00 7.87 241 MET A O 1
ATOM 1970 N N A LEU A 1 242 ? -9.896 -5.363 -1.087 0.50 7.89 242 LEU A N 1
ATOM 1971 N N B LEU A 1 242 ? -9.889 -5.365 -1.089 0.50 8.19 242 LEU A N 1
ATOM 1972 C CA A LEU A 1 242 ? -9.720 -6.301 -2.221 0.50 7.94 242 LEU A CA 1
ATOM 1973 C CA B LEU A 1 242 ? -9.749 -6.316 -2.219 0.50 8.44 242 LEU A CA 1
ATOM 1974 C C A LEU A 1 242 ? -8.944 -5.620 -3.333 0.50 7.73 242 LEU A C 1
ATOM 1975 C C B LEU A 1 242 ? -8.967 -5.638 -3.342 0.50 8.02 242 LEU A C 1
ATOM 1976 O O A LEU A 1 242 ? -9.349 -4.537 -3.782 0.50 7.41 242 LEU A O 1
ATOM 1977 O O B LEU A 1 242 ? -9.357 -4.542 -3.780 0.50 7.65 242 LEU A O 1
ATOM 1986 N N . PHE A 1 243 ? -7.917 -6.306 -3.804 1.00 7.60 243 PHE A N 1
ATOM 1987 C CA . PHE A 1 243 ? -7.156 -5.964 -5.013 1.00 7.80 243 PHE A CA 1
ATOM 1988 C C . PHE A 1 243 ? -7.562 -6.958 -6.098 1.00 7.73 243 PHE A C 1
ATOM 1989 O O . PHE A 1 243 ? -7.559 -8.137 -5.811 1.00 6.93 243 PHE A O 1
ATOM 1997 N N . GLY A 1 244 ? -7.908 -6.482 -7.285 1.00 7.91 244 GLY A N 1
ATOM 1998 C CA . GLY A 1 244 ? -8.075 -7.338 -8.467 1.00 8.26 244 GLY A CA 1
ATOM 1999 C C . GLY A 1 244 ? -9.437 -8.005 -8.535 1.00 8.96 244 GLY A C 1
ATOM 2000 O O . GLY A 1 244 ? -9.531 -9.088 -9.097 1.00 9.93 244 GLY A O 1
ATOM 2001 N N . ALA A 1 245 ? -10.492 -7.331 -8.063 1.00 9.01 245 ALA A N 1
ATOM 2002 C CA . ALA A 1 245 ? -11.847 -7.918 -7.963 1.00 10.01 245 ALA A CA 1
ATOM 2003 C C . ALA A 1 245 ? -12.854 -7.034 -8.715 1.00 10.41 245 ALA A C 1
ATOM 2004 O O . ALA A 1 245 ? -13.967 -6.870 -8.233 1.00 10.41 245 ALA A O 1
ATOM 2006 N N . GLU A 1 246 ? -12.506 -6.530 -9.897 1.00 10.92 246 GLU A N 1
ATOM 2007 C CA . GLU A 1 246 ? -13.480 -5.810 -10.764 1.00 11.89 246 GLU A CA 1
ATOM 2008 C C . GLU A 1 246 ? -14.143 -4.688 -9.938 1.00 10.88 246 GLU A C 1
ATOM 2009 O O . GLU A 1 246 ? -13.412 -3.929 -9.267 1.00 10.18 246 GLU A O 1
ATOM 2015 N N . ALA A 1 247 ? -15.466 -4.518 -9.965 1.00 10.56 247 ALA A N 1
ATOM 2016 C CA . ALA A 1 247 ? -16.137 -3.383 -9.280 1.00 10.43 247 ALA A CA 1
ATOM 2017 C C . ALA A 1 247 ? -16.132 -3.565 -7.753 1.00 10.14 247 ALA A C 1
ATOM 2018 O O . ALA A 1 247 ? -16.554 -2.638 -7.068 1.00 10.67 247 ALA A O 1
ATOM 2020 N N . TYR A 1 248 ? -15.633 -4.680 -7.223 1.00 10.05 248 TYR A N 1
ATOM 2021 C CA . TYR A 1 248 ? -15.452 -4.874 -5.756 1.00 9.91 248 TYR A CA 1
ATOM 2022 C C . TYR A 1 248 ? -14.131 -4.243 -5.297 1.00 9.59 248 TYR A C 1
ATOM 2023 O O . TYR A 1 248 ? -13.885 -4.197 -4.103 1.00 10.05 248 TYR A O 1
ATOM 2032 N N . THR A 1 249 ? -13.276 -3.836 -6.221 1.00 8.96 249 THR A N 1
ATOM 2033 C CA . THR A 1 249 ? -11.901 -3.362 -5.917 1.00 8.35 249 THR A CA 1
ATOM 2034 C C . THR A 1 249 ? -11.913 -2.161 -4.971 1.00 8.02 249 THR A C 1
ATOM 2035 O O . THR A 1 249 ? -12.540 -1.131 -5.299 1.00 8.64 249 THR A O 1
ATOM 2039 N N . THR A 1 250 ? -11.179 -2.279 -3.862 1.00 7.68 250 THR A N 1
ATOM 2040 C CA . THR A 1 250 ? -10.978 -1.167 -2.907 1.00 7.78 250 THR A CA 1
ATOM 2041 C C . THR A 1 250 ? -9.502 -0.798 -2.767 1.00 7.31 250 THR A C 1
ATOM 2042 O O . THR A 1 250 ? -9.200 0.227 -2.126 1.00 7.54 250 THR A O 1
ATOM 2046 N N . VAL A 1 251 ? -8.602 -1.614 -3.322 1.00 6.83 251 VAL A N 1
ATOM 2047 C CA . VAL A 1 251 ? -7.158 -1.281 -3.455 1.00 6.78 251 VAL A CA 1
ATOM 2048 C C . VAL A 1 251 ? -6.834 -1.477 -4.925 1.00 6.90 251 VAL A C 1
ATOM 2049 O O . VAL A 1 251 ? -6.972 -2.620 -5.393 1.00 7.23 251 VAL A O 1
ATOM 2053 N N . ARG A 1 252 ? -6.453 -0.418 -5.628 1.00 7.04 252 ARG A N 1
ATOM 2054 C CA . ARG A 1 252 ? -6.195 -0.544 -7.081 1.00 6.84 252 ARG A CA 1
ATOM 2055 C C . ARG A 1 252 ? -4.707 -0.739 -7.350 1.00 7.17 252 ARG A C 1
ATOM 2056 O O . ARG A 1 252 ? -3.846 -0.232 -6.604 1.00 7.09 252 ARG A O 1
ATOM 2064 N N . TRP A 1 253 ? -4.413 -1.376 -8.464 1.00 7.50 253 TRP A N 1
ATOM 2065 C CA . TRP A 1 253 ? -3.028 -1.434 -8.965 1.00 7.90 253 TRP A CA 1
ATOM 2066 C C . TRP A 1 253 ? -2.632 -0.061 -9.485 1.00 7.70 253 TRP A C 1
ATOM 2067 O O . TRP A 1 253 ? -3.400 0.538 -10.262 1.00 8.40 253 TRP A O 1
ATOM 2078 N N . ILE A 1 254 ? -1.439 0.412 -9.129 1.00 7.32 254 ILE A N 1
ATOM 2079 C CA . ILE A 1 254 ? -0.948 1.711 -9.648 1.00 7.72 254 ILE A CA 1
ATOM 2080 C C . ILE A 1 254 ? -0.687 1.668 -11.159 1.00 8.08 254 ILE A C 1
ATOM 2081 O O . ILE A 1 254 ? -0.506 2.736 -11.714 1.00 8.39 254 ILE A O 1
ATOM 2086 N N . GLY A 1 255 ? -0.625 0.487 -11.779 1.00 8.58 255 GLY A N 1
ATOM 2087 C CA . GLY A 1 255 ? -0.579 0.365 -13.248 1.00 8.83 255 GLY A CA 1
ATOM 2088 C C . GLY A 1 255 ? 0.822 0.113 -13.786 1.00 9.28 255 GLY A C 1
ATOM 2089 O O . GLY A 1 255 ? 0.984 0.050 -15.033 1.00 10.89 255 GLY A O 1
ATOM 2090 N N . ASN A 1 256 ? 1.807 -0.039 -12.903 1.00 8.53 256 ASN A N 1
ATOM 2091 C CA . ASN A 1 256 ? 3.188 -0.452 -13.261 1.00 8.52 256 ASN A CA 1
ATOM 2092 C C . ASN A 1 256 ? 3.715 -1.252 -12.083 1.00 8.41 256 ASN A C 1
ATOM 2093 O O . ASN A 1 256 ? 3.100 -1.208 -10.992 1.00 7.67 256 ASN A O 1
ATOM 2098 N N . GLU A 1 257 ? 4.821 -1.959 -12.291 1.00 8.89 257 GLU A N 1
ATOM 2099 C CA . GLU A 1 257 ? 5.477 -2.760 -11.221 1.00 9.45 257 GLU A CA 1
ATOM 2100 C C . GLU A 1 257 ? 6.790 -2.079 -10.816 1.00 9.51 257 GLU A C 1
ATOM 2101 O O . GLU A 1 257 ? 7.736 -2.790 -10.410 1.00 9.49 257 GLU A O 1
ATOM 2107 N N . LEU A 1 258 ? 6.883 -0.759 -10.930 1.00 9.50 258 LEU A N 1
ATOM 2108 C CA . LEU A 1 258 ? 8.151 -0.025 -10.705 1.00 10.29 258 LEU A CA 1
ATOM 2109 C C . LEU A 1 258 ? 8.102 0.818 -9.430 1.00 9.83 258 LEU A C 1
ATOM 2110 O O . LEU A 1 258 ? 9.121 1.399 -9.084 1.00 10.40 258 LEU A O 1
ATOM 2115 N N . GLY A 1 259 ? 6.957 0.880 -8.761 1.00 9.74 259 GLY A N 1
ATOM 2116 C CA . GLY A 1 259 ? 6.799 1.669 -7.531 1.00 10.44 259 GLY A CA 1
ATOM 2117 C C . GLY A 1 259 ? 6.536 3.129 -7.832 1.00 10.90 259 GLY A C 1
ATOM 2118 O O . GLY A 1 259 ? 6.840 3.951 -6.954 1.00 12.13 259 GLY A O 1
ATOM 2119 N N . ILE A 1 260 ? 5.970 3.442 -8.997 1.00 10.91 260 ILE A N 1
ATOM 2120 C CA . ILE A 1 260 ? 5.778 4.838 -9.485 1.00 11.91 260 ILE A CA 1
ATOM 2121 C C . ILE A 1 260 ? 4.289 5.167 -9.521 1.00 11.23 260 ILE A C 1
ATOM 2122 O O . ILE A 1 260 ? 3.523 4.506 -10.246 1.00 11.55 260 ILE A O 1
ATOM 2127 N N . ALA A 1 261 ? 3.880 6.190 -8.790 1.00 9.76 261 ALA A N 1
ATOM 2128 C CA . ALA A 1 261 ? 2.545 6.799 -8.957 1.00 9.32 261 ALA A CA 1
ATOM 2129 C C . ALA A 1 261 ? 2.679 8.099 -9.755 1.00 9.08 261 ALA A C 1
ATOM 2130 O O . ALA A 1 261 ? 3.722 8.803 -9.669 1.00 8.88 261 ALA A O 1
ATOM 2132 N N . GLY A 1 262 ? 1.658 8.417 -10.543 1.00 9.21 262 GLY A N 1
ATOM 2133 C CA . GLY A 1 262 ? 1.549 9.723 -11.201 1.00 9.59 262 GLY A CA 1
ATOM 2134 C C . GLY A 1 262 ? 1.692 10.874 -10.219 1.00 9.92 262 GLY A C 1
ATOM 2135 O O . GLY A 1 262 ? 1.274 10.755 -9.068 1.00 9.18 262 GLY A O 1
ATOM 2136 N N . LYS A 1 263 ? 2.254 11.978 -10.657 1.00 11.06 263 LYS A N 1
ATOM 2137 C CA . LYS A 1 263 ? 2.480 13.134 -9.754 1.00 11.87 263 LYS A CA 1
ATOM 2138 C C . LYS A 1 263 ? 1.158 13.615 -9.151 1.00 11.08 263 LYS A C 1
ATOM 2139 O O . LYS A 1 263 ? 1.156 13.954 -7.964 1.00 10.79 263 LYS A O 1
ATOM 2145 N N . ASP A 1 264 ? 0.051 13.568 -9.894 1.00 10.40 264 ASP A N 1
ATOM 2146 C CA . ASP A 1 264 ? -1.287 13.985 -9.389 1.00 10.12 264 ASP A CA 1
ATOM 2147 C C . ASP A 1 264 ? -2.216 12.773 -9.308 1.00 9.76 264 ASP A C 1
ATOM 2148 O O . ASP A 1 264 ? -3.011 12.514 -10.247 1.00 11.51 264 ASP A O 1
ATOM 2153 N N . THR A 1 265 ? -2.196 12.083 -8.183 1.00 8.81 265 THR A N 1
ATOM 2154 C CA . THR A 1 265 ? -2.924 10.817 -7.986 1.00 8.55 265 THR A CA 1
ATOM 2155 C C . THR A 1 265 ? -4.133 11.037 -7.083 1.00 8.19 265 THR A C 1
ATOM 2156 O O . THR A 1 265 ? -3.961 11.539 -5.961 1.00 7.77 265 THR A O 1
ATOM 2160 N N . TRP A 1 266 ? -5.305 10.635 -7.574 1.00 7.73 266 TRP A N 1
ATOM 2161 C CA . TRP A 1 266 ? -6.577 10.599 -6.818 1.00 7.61 266 TRP A CA 1
ATOM 2162 C C . TRP A 1 266 ? -6.833 9.184 -6.304 1.00 7.29 266 TRP A C 1
ATOM 2163 O O . TRP A 1 266 ? -6.729 8.228 -7.085 1.00 7.45 266 TRP A O 1
ATOM 2174 N N . SER A 1 267 ? -7.264 9.068 -5.061 1.00 7.14 267 SER A N 1
ATOM 2175 C CA . SER A 1 267 ? -7.670 7.778 -4.462 1.00 7.30 267 SER A CA 1
ATOM 2176 C C . SER A 1 267 ? -9.098 7.383 -4.885 1.00 7.64 267 SER A C 1
ATOM 2177 O O . SER A 1 267 ? -9.821 6.830 -4.051 1.00 7.59 267 SER A O 1
ATOM 2180 N N . LYS A 1 268 ? -9.516 7.670 -6.113 1.00 8.06 268 LYS A N 1
ATOM 2181 C CA . LYS A 1 268 ? -10.901 7.342 -6.520 1.00 8.46 268 LYS A CA 1
ATOM 2182 C C . LYS A 1 268 ? -10.932 6.851 -7.954 1.00 8.64 268 LYS A C 1
ATOM 2183 O O . LYS A 1 268 ? -10.207 7.387 -8.805 1.00 8.65 268 LYS A O 1
ATOM 2189 N N . SER A 1 269 ? -11.772 5.851 -8.165 1.00 8.91 269 SER A N 1
ATOM 2190 C CA . SER A 1 269 ? -12.012 5.190 -9.459 1.00 9.58 269 SER A CA 1
ATOM 2191 C C . SER A 1 269 ? -13.477 5.376 -9.851 1.00 10.56 269 SER A C 1
ATOM 2192 O O . SER A 1 269 ? -14.284 5.778 -9.023 1.00 10.61 269 SER A O 1
ATOM 2195 N N . LYS A 1 270 ? -13.788 5.047 -11.094 1.00 11.73 270 LYS A N 1
ATOM 2196 C CA . LYS A 1 270 ? -15.176 4.954 -11.583 1.00 13.03 270 LYS A CA 1
ATOM 2197 C C . LYS A 1 270 ? -15.527 3.481 -11.718 1.00 13.32 270 LYS A C 1
ATOM 2198 O O . LYS A 1 270 ? -14.837 2.786 -12.450 1.00 13.88 270 LYS A O 1
ATOM 2204 N N . VAL A 1 271 ? -16.577 3.034 -11.051 1.00 14.21 271 VAL A N 1
ATOM 2205 C CA . VAL A 1 271 ? -16.990 1.603 -11.108 1.00 15.29 271 VAL A CA 1
ATOM 2206 C C . VAL A 1 271 ? -18.403 1.510 -11.674 1.00 15.94 271 VAL A C 1
ATOM 2207 O O . VAL A 1 271 ? -19.190 2.468 -11.559 1.00 15.97 271 VAL A O 1
ATOM 2211 N N . ASP A 1 272 ? -18.690 0.375 -12.288 1.00 15.86 272 ASP A N 1
ATOM 2212 C CA . ASP A 1 272 ? -20.043 0.018 -12.774 1.00 17.53 272 ASP A CA 1
ATOM 2213 C C . ASP A 1 272 ? -20.379 -1.329 -12.137 1.00 16.72 272 ASP A C 1
ATOM 2214 O O . ASP A 1 272 ? -19.805 -2.336 -12.565 1.00 15.65 272 ASP A O 1
ATOM 2219 N N . LYS A 1 273 ? -21.232 -1.316 -11.118 1.00 17.15 273 LYS A N 1
ATOM 2220 C CA . LYS A 1 273 ? -21.598 -2.521 -10.330 1.00 18.75 273 LYS A CA 1
ATOM 2221 C C . LYS A 1 273 ? -22.420 -3.480 -11.194 1.00 19.84 273 LYS A C 1
ATOM 2222 O O . LYS A 1 273 ? -22.395 -4.668 -10.901 1.00 20.91 273 LYS A O 1
ATOM 2228 N N . ASP A 1 274 ? -23.135 -2.965 -12.196 1.00 21.42 274 ASP A N 1
ATOM 2229 C CA . ASP A 1 274 ? -24.013 -3.767 -13.090 1.00 23.26 274 ASP A CA 1
ATOM 2230 C C . ASP A 1 274 ? -23.146 -4.497 -14.122 1.00 22.87 274 ASP A C 1
ATOM 2231 O O . ASP A 1 274 ? -23.371 -5.707 -14.318 1.00 22.49 274 ASP A O 1
ATOM 2236 N N . LYS A 1 275 ? -22.172 -3.798 -14.716 1.00 22.43 275 LYS A N 1
ATOM 2237 C CA . LYS A 1 275 ? -21.285 -4.336 -15.779 1.00 24.08 275 LYS A CA 1
ATOM 2238 C C . LYS A 1 275 ? -20.015 -4.939 -15.173 1.00 22.12 275 LYS A C 1
ATOM 2239 O O . LYS A 1 275 ? -19.247 -5.556 -15.940 1.00 22.44 275 LYS A O 1
ATOM 2245 N N . ASN A 1 276 ? -19.772 -4.749 -13.869 1.00 19.72 276 ASN A N 1
ATOM 2246 C CA . ASN A 1 276 ? -18.612 -5.359 -13.163 1.00 19.06 276 ASN A CA 1
ATOM 2247 C C . ASN A 1 276 ? -17.318 -4.825 -13.771 1.00 17.49 276 ASN A C 1
ATOM 2248 O O . ASN A 1 276 ? -16.412 -5.612 -14.102 1.00 17.86 276 ASN A O 1
ATOM 2253 N N . THR A 1 277 ? -17.235 -3.514 -13.916 1.00 16.09 277 THR A N 1
ATOM 2254 C CA . THR A 1 277 ? -16.021 -2.855 -14.446 1.00 15.79 277 THR A CA 1
ATOM 2255 C C . THR A 1 277 ? -15.517 -1.814 -13.459 1.00 14.20 277 THR A C 1
ATOM 2256 O O . THR A 1 277 ? -16.294 -1.281 -12.630 1.00 13.08 277 THR A O 1
ATOM 2260 N N . ILE A 1 278 ? -14.246 -1.498 -13.618 1.00 13.03 278 ILE A N 1
ATOM 2261 C CA . ILE A 1 278 ? -13.567 -0.409 -12.873 1.00 12.55 278 ILE A CA 1
ATOM 2262 C C . ILE A 1 278 ? -12.636 0.315 -13.841 1.00 12.16 278 ILE A C 1
ATOM 2263 O O . ILE A 1 278 ? -11.941 -0.350 -14.622 1.00 12.56 278 ILE A O 1
ATOM 2268 N N . ASN A 1 279 ? -12.689 1.638 -13.820 1.00 11.64 279 ASN A N 1
ATOM 2269 C CA . ASN A 1 279 ? -11.807 2.535 -14.595 1.00 11.71 279 ASN A CA 1
ATOM 2270 C C . ASN A 1 279 ? -11.043 3.379 -13.576 1.00 10.90 279 ASN A C 1
ATOM 2271 O O . ASN A 1 279 ? -11.701 4.122 -12.814 1.00 10.77 279 ASN A O 1
ATOM 2276 N N . SER A 1 280 ? -9.717 3.312 -13.587 1.00 10.23 280 SER A N 1
ATOM 2277 C CA . SER A 1 280 ? -8.862 4.085 -12.661 1.00 9.97 280 SER A CA 1
ATOM 2278 C C . SER A 1 280 ? -8.000 5.095 -13.408 1.00 10.32 280 SER A C 1
ATOM 2279 O O . SER A 1 280 ? -7.076 5.638 -12.813 1.00 10.07 280 SER A O 1
ATOM 2282 N N . ASN A 1 281 ? -8.366 5.436 -14.641 1.00 10.86 281 ASN A N 1
ATOM 2283 C CA . ASN A 1 281 ? -7.737 6.550 -15.407 1.00 11.63 281 ASN A CA 1
ATOM 2284 C C . ASN A 1 281 ? -6.241 6.301 -15.620 1.00 11.95 281 ASN A C 1
ATOM 2285 O O . ASN A 1 281 ? -5.379 7.043 -15.059 1.00 11.19 281 ASN A O 1
ATOM 2290 N N . LYS A 1 282 ? -5.929 5.323 -16.457 1.00 13.56 282 LYS A N 1
ATOM 2291 C CA . LYS A 1 282 ? -4.539 5.067 -16.890 1.00 14.84 282 LYS A CA 1
ATOM 2292 C C . LYS A 1 282 ? -4.057 6.272 -17.690 1.00 14.65 282 LYS A C 1
ATOM 2293 O O . LYS A 1 282 ? -4.707 6.610 -18.703 1.00 16.07 282 LYS A O 1
ATOM 2299 N N . GLN A 1 283 ? -2.963 6.885 -17.263 1.00 14.46 283 GLN A N 1
ATOM 2300 C CA . GLN A 1 283 ? -2.261 7.997 -17.956 1.00 16.08 283 GLN A CA 1
ATOM 2301 C C . GLN A 1 283 ? -0.762 7.689 -17.928 1.00 16.74 283 GLN A C 1
ATOM 2302 O O . GLN A 1 283 ? -0.216 7.530 -16.844 1.00 15.69 283 GLN A O 1
ATOM 2308 N N . GLY A 1 284 ? -0.105 7.600 -19.081 1.00 17.85 284 GLY A N 1
ATOM 2309 C CA . GLY A 1 284 ? 1.257 7.041 -19.179 1.00 18.44 284 GLY A CA 1
ATOM 2310 C C . GLY A 1 284 ? 1.321 5.681 -18.505 1.00 17.66 284 GLY A C 1
ATOM 2311 O O . GLY A 1 284 ? 0.529 4.812 -18.860 1.00 19.00 284 GLY A O 1
ATOM 2312 N N . ASN A 1 285 ? 2.185 5.524 -17.499 1.00 17.34 285 ASN A N 1
ATOM 2313 C CA . ASN A 1 285 ? 2.452 4.202 -16.875 1.00 16.60 285 ASN A CA 1
ATOM 2314 C C . ASN A 1 285 ? 1.716 4.076 -15.534 1.00 14.09 285 ASN A C 1
ATOM 2315 O O . ASN A 1 285 ? 2.026 3.135 -14.813 1.00 13.30 285 ASN A O 1
ATOM 2320 N N . ALA A 1 286 ? 0.763 4.947 -15.204 1.00 12.71 286 ALA A N 1
ATOM 2321 C CA . ALA A 1 286 ? 0.127 4.904 -13.867 1.00 11.74 286 ALA A CA 1
ATOM 2322 C C . ALA A 1 286 ? -1.373 5.184 -13.936 1.00 10.99 286 ALA A C 1
ATOM 2323 O O . ALA A 1 286 ? -1.838 5.903 -14.844 1.00 11.38 286 ALA A O 1
ATOM 2325 N N . THR A 1 287 ? -2.115 4.661 -12.975 1.00 9.63 287 THR A N 1
ATOM 2326 C CA . THR A 1 287 ? -3.550 4.958 -12.788 1.00 9.46 287 THR A CA 1
ATOM 2327 C C . THR A 1 287 ? -3.684 6.154 -11.857 1.00 9.12 287 THR A C 1
ATOM 2328 O O . THR A 1 287 ? -3.330 6.043 -10.657 1.00 8.61 287 THR A O 1
ATOM 2332 N N . VAL A 1 288 ? -4.129 7.280 -12.384 1.00 9.28 288 VAL A N 1
ATOM 2333 C CA . VAL A 1 288 ? -4.114 8.561 -11.624 1.00 9.47 288 VAL A CA 1
ATOM 2334 C C . VAL A 1 288 ? -5.476 8.810 -10.981 1.00 9.33 288 VAL A C 1
ATOM 2335 O O . VAL A 1 288 ? -5.584 9.750 -10.198 1.00 9.62 288 VAL A O 1
ATOM 2339 N N . GLY A 1 289 ? -6.474 7.974 -11.265 1.00 8.81 289 GLY A N 1
ATOM 2340 C CA . GLY A 1 289 ? -7.798 8.108 -10.658 1.00 8.99 289 GLY A CA 1
ATOM 2341 C C . GLY A 1 289 ? -8.550 9.309 -11.197 1.00 9.37 289 GLY A C 1
ATOM 2342 O O . GLY A 1 289 ? -8.086 9.984 -12.130 1.00 9.47 289 GLY A O 1
ATOM 2343 N N . PHE A 1 290 ? -9.666 9.601 -10.561 1.00 9.63 290 PHE A N 1
ATOM 2344 C CA . PHE A 1 290 ? -10.591 10.670 -11.011 1.00 10.40 290 PHE A CA 1
ATOM 2345 C C . PHE A 1 290 ? -10.973 11.547 -9.834 1.00 10.74 290 PHE A C 1
ATOM 2346 O O . PHE A 1 290 ? -11.409 11.032 -8.808 1.00 10.60 290 PHE A O 1
ATOM 2354 N N . GLU A 1 291 ? -10.927 12.855 -10.065 1.00 11.43 291 GLU A N 1
ATOM 2355 C CA . GLU A 1 291 ? -11.431 13.857 -9.102 1.00 12.01 291 GLU A CA 1
ATOM 2356 C C . GLU A 1 291 ? -12.895 13.551 -8.773 1.00 12.53 291 GLU A C 1
ATOM 2357 O O . GLU A 1 291 ? -13.290 13.734 -7.622 1.00 12.69 291 GLU A O 1
ATOM 2363 N N . ASP A 1 292 ? -13.668 13.107 -9.765 1.00 13.32 292 ASP A N 1
ATOM 2364 C CA . ASP A 1 292 ? -15.117 12.805 -9.596 1.00 14.46 292 ASP A CA 1
ATOM 2365 C C . ASP A 1 292 ? -15.347 11.291 -9.539 1.00 13.98 292 ASP A C 1
ATOM 2366 O O . ASP A 1 292 ? -16.450 10.840 -9.858 1.00 14.41 292 ASP A O 1
ATOM 2371 N N . GLY A 1 293 ? -14.358 10.495 -9.123 1.00 12.81 293 GLY A N 1
ATOM 2372 C CA . GLY A 1 293 ? -14.568 9.042 -9.034 1.00 13.01 293 GLY A CA 1
ATOM 2373 C C . GLY A 1 293 ? -15.652 8.716 -8.033 1.00 13.19 293 GLY A C 1
ATOM 2374 O O . GLY A 1 293 ? -15.815 9.472 -7.060 1.00 14.77 293 GLY A O 1
ATOM 2375 N N . ASP A 1 294 ? -16.350 7.606 -8.216 1.00 13.05 294 ASP A N 1
ATOM 2376 C CA . ASP A 1 294 ? -17.510 7.233 -7.368 1.00 13.45 294 ASP A CA 1
ATOM 2377 C C . ASP A 1 294 ? -17.133 6.145 -6.348 1.00 12.46 294 ASP A C 1
ATOM 2378 O O . ASP A 1 294 ? -18.009 5.772 -5.573 1.00 13.26 294 ASP A O 1
ATOM 2383 N N . GLN A 1 295 ? -15.895 5.642 -6.347 1.00 11.27 295 GLN A N 1
ATOM 2384 C CA . GLN A 1 295 ? -15.474 4.577 -5.390 1.00 10.91 295 GLN A CA 1
ATOM 2385 C C . GLN A 1 295 ? -14.055 4.888 -4.925 1.00 9.55 295 GLN A C 1
ATOM 2386 O O . GLN A 1 295 ? -13.179 5.113 -5.765 1.00 10.04 295 GLN A O 1
ATOM 2392 N N . TRP A 1 296 ? -13.845 4.939 -3.619 1.00 8.80 296 TRP A N 1
ATOM 2393 C CA . TRP A 1 296 ? -12.480 5.086 -3.070 1.00 8.11 296 TRP A CA 1
ATOM 2394 C C . TRP A 1 296 ? -11.671 3.847 -3.433 1.00 7.77 296 TRP A C 1
ATOM 2395 O O . TRP A 1 296 ? -12.135 2.722 -3.171 1.00 8.03 296 TRP A O 1
ATOM 2406 N N . THR A 1 297 ? -10.501 4.043 -4.035 1.00 7.25 297 THR A N 1
ATOM 2407 C CA . THR A 1 297 ? -9.525 2.959 -4.249 1.00 7.04 297 THR A CA 1
ATOM 2408 C C . THR A 1 297 ? -8.178 3.454 -3.743 1.00 6.80 297 THR A C 1
ATOM 2409 O O . THR A 1 297 ? -7.706 4.507 -4.173 1.00 6.97 297 THR A O 1
ATOM 2413 N N . VAL A 1 298 ? -7.577 2.694 -2.848 1.00 6.59 298 VAL A N 1
ATOM 2414 C CA . VAL A 1 298 ? -6.203 3.010 -2.397 1.00 6.61 298 VAL A CA 1
ATOM 2415 C C . VAL A 1 298 ? -5.255 2.773 -3.562 1.00 6.44 298 VAL A C 1
ATOM 2416 O O . VAL A 1 298 ? -5.242 1.667 -4.114 1.00 6.52 298 VAL A O 1
ATOM 2420 N N . PRO A 1 299 ? -4.447 3.771 -3.979 1.00 6.32 299 PRO A N 1
ATOM 2421 C CA . PRO A 1 299 ? -3.480 3.550 -5.055 1.00 6.38 299 PRO A CA 1
ATOM 2422 C C . PRO A 1 299 ? -2.294 2.773 -4.475 1.00 6.36 299 PRO A C 1
ATOM 2423 O O . PRO A 1 299 ? -1.590 3.291 -3.649 1.00 6.96 299 PRO A O 1
ATOM 2427 N N . GLU A 1 300 ? -2.107 1.522 -4.898 1.00 6.06 300 GLU A N 1
ATOM 2428 C CA . GLU A 1 300 ? -1.071 0.639 -4.311 1.00 6.12 300 GLU A CA 1
ATOM 2429 C C . GLU A 1 300 ? 0.025 0.382 -5.340 1.00 6.19 300 GLU A C 1
ATOM 2430 O O . GLU A 1 300 ? -0.241 -0.230 -6.394 1.00 6.10 300 GLU A O 1
ATOM 2436 N N . ALA A 1 301 ? 1.214 0.892 -5.069 1.00 6.22 301 ALA A N 1
ATOM 2437 C CA . ALA A 1 301 ? 2.386 0.729 -5.952 1.00 6.43 301 ALA A CA 1
ATOM 2438 C C . ALA A 1 301 ? 3.201 -0.465 -5.476 1.00 6.52 301 ALA A C 1
ATOM 2439 O O . ALA A 1 301 ? 3.945 -0.325 -4.495 1.00 6.45 301 ALA A O 1
ATOM 2441 N N . ASP A 1 302 ? 3.045 -1.614 -6.122 1.00 6.78 302 ASP A N 1
ATOM 2442 C CA . ASP A 1 302 ? 3.823 -2.835 -5.780 1.00 7.00 302 ASP A CA 1
ATOM 2443 C C . ASP A 1 302 ? 5.182 -2.763 -6.469 1.00 7.18 302 ASP A C 1
ATOM 2444 O O . ASP A 1 302 ? 5.278 -2.331 -7.624 1.00 7.68 302 ASP A O 1
ATOM 2449 N N . ALA A 1 303 ? 6.223 -3.166 -5.767 1.00 6.92 303 ALA A N 1
ATOM 2450 C CA . ALA A 1 303 ? 7.594 -3.081 -6.294 1.00 7.06 303 ALA A CA 1
ATOM 2451 C C . ALA A 1 303 ? 8.453 -4.169 -5.655 1.00 7.01 303 ALA A C 1
ATOM 2452 O O . ALA A 1 303 ? 8.105 -4.733 -4.608 1.00 7.23 303 ALA A O 1
ATOM 2454 N N . ARG A 1 304 ? 9.584 -4.408 -6.290 1.00 6.88 304 ARG A N 1
ATOM 2455 C CA . ARG A 1 304 ? 10.561 -5.467 -5.928 1.00 7.03 304 ARG A CA 1
ATOM 2456 C C . ARG A 1 304 ? 11.790 -4.813 -5.311 1.00 7.26 304 ARG A C 1
ATOM 2457 O O . ARG A 1 304 ? 12.334 -3.887 -5.923 1.00 7.46 304 ARG A O 1
ATOM 2465 N N . ILE A 1 305 ? 12.264 -5.308 -4.166 1.00 6.89 305 ILE A N 1
ATOM 2466 C CA . ILE A 1 305 ? 13.550 -4.800 -3.611 1.00 7.28 305 ILE A CA 1
ATOM 2467 C C . ILE A 1 305 ? 14.720 -5.435 -4.370 1.00 7.60 305 ILE A C 1
ATOM 2468 O O . ILE A 1 305 ? 15.812 -4.876 -4.315 1.00 7.98 305 ILE A O 1
ATOM 2473 N N . THR A 1 306 ? 14.504 -6.548 -5.053 1.00 7.47 306 THR A N 1
ATOM 2474 C CA . THR A 1 306 ? 15.490 -7.237 -5.927 1.00 7.91 306 THR A CA 1
ATOM 2475 C C . THR A 1 306 ? 14.947 -7.206 -7.362 1.00 8.34 306 THR A C 1
ATOM 2476 O O . THR A 1 306 ? 13.954 -6.519 -7.621 1.00 8.28 306 THR A O 1
ATOM 2480 N N . SER A 1 307 ? 15.587 -7.870 -8.318 1.00 8.62 307 SER A N 1
ATOM 2481 C CA . SER A 1 307 ? 15.162 -7.713 -9.733 1.00 9.09 307 SER A CA 1
ATOM 2482 C C . SER A 1 307 ? 13.895 -8.526 -10.011 1.00 9.08 307 SER A C 1
ATOM 2483 O O . SER A 1 307 ? 13.169 -8.161 -10.964 1.00 10.35 307 SER A O 1
ATOM 2486 N N . GLY A 1 308 ? 13.622 -9.573 -9.236 1.00 8.28 308 GLY A N 1
ATOM 2487 C CA . GLY A 1 308 ? 12.413 -10.399 -9.407 1.00 7.71 308 GLY A CA 1
ATOM 2488 C C . GLY A 1 308 ? 11.520 -10.331 -8.200 1.00 7.20 308 GLY A C 1
ATOM 2489 O O . GLY A 1 308 ? 11.920 -9.737 -7.190 1.00 7.35 308 GLY A O 1
ATOM 2490 N N . TRP A 1 309 ? 10.359 -10.967 -8.264 1.00 6.59 309 TRP A N 1
ATOM 2491 C CA . TRP A 1 309 ? 9.505 -11.153 -7.068 1.00 6.21 309 TRP A CA 1
ATOM 2492 C C . TRP A 1 309 ? 10.054 -12.289 -6.201 1.00 6.17 309 TRP A C 1
ATOM 2493 O O . TRP A 1 309 ? 9.904 -12.241 -4.962 1.00 6.22 309 TRP A O 1
ATOM 2504 N N . PHE A 1 310 ? 10.596 -13.329 -6.817 1.00 6.33 310 PHE A N 1
ATOM 2505 C CA . PHE A 1 310 ? 11.172 -14.468 -6.061 1.00 6.42 310 PHE A CA 1
ATOM 2506 C C . PHE A 1 310 ? 12.674 -14.278 -5.910 1.00 6.93 310 PHE A C 1
ATOM 2507 O O . PHE A 1 310 ? 13.350 -13.816 -6.837 1.00 7.29 310 PHE A O 1
ATOM 2515 N N . TRP A 1 311 ? 13.195 -14.712 -4.773 1.00 7.00 311 TRP A N 1
ATOM 2516 C CA . TRP A 1 311 ? 14.657 -14.781 -4.582 1.00 7.54 311 TRP A CA 1
ATOM 2517 C C . TRP A 1 311 ? 15.232 -15.790 -5.581 1.00 7.70 311 TRP A C 1
ATOM 2518 O O . TRP A 1 311 ? 14.615 -16.816 -5.847 1.00 7.64 311 TRP A O 1
ATOM 2529 N N . GLY A 1 312 ? 16.455 -15.553 -6.034 1.00 8.24 312 GLY A N 1
ATOM 2530 C CA . GLY A 1 312 ? 17.249 -16.543 -6.771 1.00 8.90 312 GLY A CA 1
ATOM 2531 C C . GLY A 1 312 ? 18.702 -16.151 -6.768 1.00 9.78 312 GLY A C 1
ATOM 2532 O O . GLY A 1 312 ? 19.005 -15.016 -6.405 1.00 9.94 312 GLY A O 1
ATOM 2533 N N . THR A 1 313 ? 19.563 -17.071 -7.169 1.00 10.93 313 THR A N 1
ATOM 2534 C CA . THR A 1 313 ? 21.023 -16.868 -7.108 1.00 12.15 313 THR A CA 1
ATOM 2535 C C . THR A 1 313 ? 21.468 -15.740 -8.041 1.00 12.62 313 THR A C 1
ATOM 2536 O O . THR A 1 313 ? 22.543 -15.163 -7.758 1.00 13.29 313 THR A O 1
ATOM 2540 N N . LYS A 1 314 ? 20.690 -15.405 -9.078 1.00 12.83 314 LYS A N 1
ATOM 2541 C CA . LYS A 1 314 ? 21.071 -14.358 -10.070 1.00 13.64 314 LYS A CA 1
ATOM 2542 C C . LYS A 1 314 ? 20.198 -13.113 -9.898 1.00 12.47 314 LYS A C 1
ATOM 2543 O O . LYS A 1 314 ? 20.253 -12.223 -10.767 1.00 12.66 314 LYS A O 1
ATOM 2549 N N . LYS A 1 315 ? 19.432 -13.023 -8.807 1.00 10.92 315 LYS A N 1
ATOM 2550 C CA . LYS A 1 315 ? 18.461 -11.931 -8.585 1.00 10.21 315 LYS A CA 1
ATOM 2551 C C . LYS A 1 315 ? 18.327 -11.716 -7.074 1.00 10.03 315 LYS A C 1
ATOM 2552 O O . LYS A 1 315 ? 17.206 -11.598 -6.545 1.00 9.61 315 LYS A O 1
ATOM 2558 N N . ASN A 1 316 ? 19.449 -11.549 -6.395 1.00 10.40 316 ASN A N 1
ATOM 2559 C CA . ASN A 1 316 ? 19.450 -11.340 -4.929 1.00 11.06 316 ASN A CA 1
ATOM 2560 C C . ASN A 1 316 ? 20.175 -10.052 -4.556 1.00 11.23 316 ASN A C 1
ATOM 2561 O O . ASN A 1 316 ? 20.277 -9.795 -3.362 1.00 12.34 316 ASN A O 1
ATOM 2566 N N . THR A 1 317 ? 20.592 -9.225 -5.502 1.00 11.04 317 THR A N 1
ATOM 2567 C CA . THR A 1 317 ? 21.208 -7.926 -5.156 1.00 11.00 317 THR A CA 1
ATOM 2568 C C . THR A 1 317 ? 20.094 -6.930 -4.874 1.00 10.23 317 THR A C 1
ATOM 2569 O O . THR A 1 317 ? 19.292 -6.648 -5.755 1.00 10.11 317 THR A O 1
ATOM 2573 N N . PRO A 1 318 ? 19.986 -6.346 -3.665 1.00 9.97 318 PRO A N 1
ATOM 2574 C CA . PRO A 1 318 ? 18.924 -5.383 -3.409 1.00 9.63 318 PRO A CA 1
ATOM 2575 C C . PRO A 1 318 ? 19.193 -4.054 -4.124 1.00 9.68 318 PRO A C 1
ATOM 2576 O O . PRO A 1 318 ? 20.347 -3.682 -4.401 1.00 10.16 318 PRO A O 1
ATOM 2580 N N . LYS A 1 319 ? 18.105 -3.358 -4.433 1.00 9.49 319 LYS A N 1
ATOM 2581 C CA . LYS A 1 319 ? 18.174 -1.999 -5.003 1.00 9.62 319 LYS A CA 1
ATOM 2582 C C . LYS A 1 319 ? 18.982 -1.087 -4.075 1.00 9.53 319 LYS A C 1
ATOM 2583 O O . LYS A 1 319 ? 18.989 -1.276 -2.854 1.00 9.13 319 LYS A O 1
ATOM 2589 N N . THR A 1 320 ? 19.607 -0.090 -4.663 1.00 9.94 320 THR A N 1
ATOM 2590 C CA . THR A 1 320 ? 20.406 0.901 -3.916 1.00 10.55 320 THR A CA 1
ATOM 2591 C C . THR A 1 320 ? 19.488 1.864 -3.165 1.00 10.58 320 THR A C 1
ATOM 2592 O O . THR A 1 320 ? 18.297 1.980 -3.494 1.00 10.28 320 THR A O 1
ATOM 2596 N N . MET A 1 321 ? 20.041 2.587 -2.199 1.00 11.38 321 MET A N 1
ATOM 2597 C CA . MET A 1 321 ? 19.274 3.658 -1.531 1.00 11.92 321 MET A CA 1
ATOM 2598 C C . MET A 1 321 ? 18.833 4.727 -2.533 1.00 12.28 321 MET A C 1
ATOM 2599 O O . MET A 1 321 ? 17.762 5.311 -2.309 1.00 11.88 321 MET A O 1
ATOM 2604 N N . GLU A 1 322 ? 19.585 4.991 -3.599 1.00 13.09 322 GLU A N 1
ATOM 2605 C CA . GLU A 1 322 ? 19.134 5.993 -4.603 1.00 14.67 322 GLU A CA 1
ATOM 2606 C C . GLU A 1 322 ? 17.839 5.496 -5.255 1.00 13.55 322 GLU A C 1
ATOM 2607 O O . GLU A 1 322 ? 16.880 6.272 -5.362 1.00 13.57 322 GLU A O 1
ATOM 2613 N N . GLU A 1 323 ? 17.807 4.231 -5.659 1.00 12.45 323 GLU A N 1
ATOM 2614 C CA . GLU A 1 323 ? 16.616 3.628 -6.293 1.00 12.01 323 GLU A CA 1
ATOM 2615 C C . GLU A 1 323 ? 15.455 3.608 -5.296 1.00 10.86 323 GLU A C 1
ATOM 2616 O O . GLU A 1 323 ? 14.341 3.959 -5.684 1.00 10.72 323 GLU A O 1
ATOM 2622 N N . LEU A 1 324 ? 15.689 3.211 -4.045 1.00 10.28 324 LEU A N 1
ATOM 2623 C CA . LEU A 1 324 ? 14.577 3.063 -3.074 1.00 9.80 324 LEU A CA 1
ATOM 2624 C C . LEU A 1 324 ? 14.090 4.448 -2.630 1.00 9.70 324 LEU A C 1
ATOM 2625 O O . LEU A 1 324 ? 12.885 4.594 -2.436 1.00 9.31 324 LEU A O 1
ATOM 2630 N N . SER A 1 325 ? 14.973 5.435 -2.502 1.00 10.30 325 SER A N 1
ATOM 2631 C CA . SER A 1 325 ? 14.539 6.816 -2.157 1.00 10.75 325 SER A CA 1
ATOM 2632 C C . SER A 1 325 ? 13.688 7.368 -3.307 1.00 10.52 325 SER A C 1
ATOM 2633 O O . SER A 1 325 ? 12.602 7.928 -3.058 1.00 9.45 325 SER A O 1
ATOM 2636 N N . ASP A 1 326 ? 14.100 7.157 -4.554 1.00 11.12 326 ASP A N 1
ATOM 2637 C CA . ASP A 1 326 ? 13.269 7.616 -5.699 1.00 11.76 326 ASP A CA 1
ATOM 2638 C C . ASP A 1 326 ? 11.893 6.948 -5.629 1.00 10.71 326 ASP A C 1
ATOM 2639 O O . ASP A 1 326 ? 10.863 7.614 -5.810 1.00 10.21 326 ASP A O 1
ATOM 2644 N N A MET A 1 327 ? 11.872 5.660 -5.339 0.50 9.86 327 MET A N 1
ATOM 2645 N N B MET A 1 327 ? 11.868 5.647 -5.345 0.50 11.02 327 MET A N 1
ATOM 2646 C CA A MET A 1 327 ? 10.621 4.891 -5.230 0.50 9.26 327 MET A CA 1
ATOM 2647 C CA B MET A 1 327 ? 10.618 4.862 -5.218 0.50 11.14 327 MET A CA 1
ATOM 2648 C C A MET A 1 327 ? 9.728 5.487 -4.134 0.50 9.34 327 MET A C 1
ATOM 2649 C C B MET A 1 327 ? 9.727 5.487 -4.135 0.50 10.43 327 MET A C 1
ATOM 2650 O O A MET A 1 327 ? 8.541 5.744 -4.385 0.50 9.29 327 MET A O 1
ATOM 2651 O O B MET A 1 327 ? 8.541 5.744 -4.389 0.50 10.30 327 MET A O 1
ATOM 2660 N N . TYR A 1 328 ? 10.299 5.770 -2.971 1.00 9.33 328 TYR A N 1
ATOM 2661 C CA . TYR A 1 328 ? 9.554 6.325 -1.824 1.00 8.96 328 TYR A CA 1
ATOM 2662 C C . TYR A 1 328 ? 8.894 7.648 -2.230 1.00 8.60 328 TYR A C 1
ATOM 2663 O O . TYR A 1 328 ? 7.692 7.847 -2.022 1.00 8.35 328 TYR A O 1
ATOM 2672 N N . PHE A 1 329 ? 9.677 8.558 -2.795 1.00 8.85 329 PHE A N 1
ATOM 2673 C CA . PHE A 1 329 ? 9.164 9.914 -3.098 1.00 9.35 329 PHE A CA 1
ATOM 2674 C C . PHE A 1 329 ? 8.124 9.827 -4.207 1.00 10.31 329 PHE A C 1
ATOM 2675 O O . PHE A 1 329 ? 7.237 10.684 -4.204 1.00 11.32 329 PHE A O 1
ATOM 2683 N N . ASN A 1 330 ? 8.222 8.850 -5.103 1.00 10.95 330 ASN A N 1
ATOM 2684 C CA . ASN A 1 330 ? 7.321 8.766 -6.281 1.00 11.77 330 ASN A CA 1
ATOM 2685 C C . ASN A 1 330 ? 6.097 7.914 -5.968 1.00 10.43 330 ASN A C 1
ATOM 2686 O O . ASN A 1 330 ? 5.252 7.793 -6.843 1.00 9.94 330 ASN A O 1
ATOM 2691 N N . SER A 1 331 ? 6.004 7.336 -4.777 1.00 8.84 331 SER A N 1
ATOM 2692 C CA . SER A 1 331 ? 4.839 6.523 -4.361 1.00 8.07 331 SER A CA 1
ATOM 2693 C C . SER A 1 331 ? 4.181 7.171 -3.147 1.00 7.88 331 SER A C 1
ATOM 2694 O O . SER A 1 331 ? 3.174 7.903 -3.313 1.00 7.57 331 SER A O 1
ATOM 2697 N N . VAL A 1 332 ? 4.771 6.981 -1.978 1.00 7.88 332 VAL A N 1
ATOM 2698 C CA . VAL A 1 332 ? 4.298 7.618 -0.724 1.00 7.61 332 VAL A CA 1
ATOM 2699 C C . VAL A 1 332 ? 4.153 9.134 -0.925 1.00 7.56 332 VAL A C 1
ATOM 2700 O O . VAL A 1 332 ? 3.188 9.719 -0.397 1.00 7.57 332 VAL A O 1
ATOM 2704 N N . GLY A 1 333 ? 5.061 9.771 -1.655 1.00 7.12 333 GLY A N 1
ATOM 2705 C CA . GLY A 1 333 ? 5.002 11.232 -1.844 1.00 7.18 333 GLY A CA 1
ATOM 2706 C C . GLY A 1 333 ? 3.954 11.661 -2.842 1.00 7.32 333 GLY A C 1
ATOM 2707 O O . GLY A 1 333 ? 3.772 12.883 -3.031 1.00 7.57 333 GLY A O 1
ATOM 2708 N N . HIS A 1 334 ? 3.283 10.710 -3.496 1.00 7.36 334 HIS A N 1
ATOM 2709 C CA . HIS A 1 334 ? 2.270 10.976 -4.544 1.00 7.53 334 HIS A CA 1
ATOM 2710 C C . HIS A 1 334 ? 0.943 10.303 -4.185 1.00 7.24 334 HIS A C 1
ATOM 2711 O O . HIS A 1 334 ? 0.257 9.841 -5.087 1.00 7.30 334 HIS A O 1
ATOM 2718 N N . ASN A 1 335 ? 0.585 10.254 -2.907 1.00 7.08 335 ASN A N 1
ATOM 2719 C CA . ASN A 1 335 ? -0.725 9.716 -2.471 1.00 6.98 335 ASN A CA 1
ATOM 2720 C C . ASN A 1 335 ? -0.895 8.262 -2.916 1.00 7.04 335 ASN A C 1
ATOM 2721 O O . ASN A 1 335 ? -2.024 7.852 -3.210 1.00 7.38 335 ASN A O 1
ATOM 2726 N N . ALA A 1 336 ? 0.170 7.462 -2.882 1.00 6.86 336 ALA A N 1
ATOM 2727 C CA . ALA A 1 336 ? 0.073 6.001 -3.091 1.00 6.95 336 ALA A CA 1
ATOM 2728 C C . ALA A 1 336 ? 0.732 5.301 -1.913 1.00 6.68 336 ALA A C 1
ATOM 2729 O O . ALA A 1 336 ? 1.606 5.881 -1.216 1.00 7.27 336 ALA A O 1
ATOM 2731 N N . THR A 1 337 ? 0.369 4.057 -1.683 1.00 6.67 337 THR A N 1
ATOM 2732 C CA . THR A 1 337 ? 1.110 3.187 -0.764 1.00 6.56 337 THR A CA 1
ATOM 2733 C C . THR A 1 337 ? 2.230 2.509 -1.535 1.00 6.77 337 THR A C 1
ATOM 2734 O O . THR A 1 337 ? 2.106 2.321 -2.752 1.00 7.05 337 THR A O 1
ATOM 2738 N N . LEU A 1 338 ? 3.289 2.166 -0.824 1.00 6.68 338 LEU A N 1
ATOM 2739 C CA . LEU A 1 338 ? 4.404 1.389 -1.400 1.00 6.77 338 LEU A CA 1
ATOM 2740 C C . LEU A 1 338 ? 4.318 -0.010 -0.812 1.00 6.34 338 LEU A C 1
ATOM 2741 O O . LEU A 1 338 ? 4.374 -0.164 0.415 1.00 6.74 338 LEU A O 1
ATOM 2746 N N . LEU A 1 339 ? 4.138 -0.994 -1.671 1.00 6.06 339 LEU A N 1
ATOM 2747 C CA . LEU A 1 339 ? 4.052 -2.425 -1.305 1.00 6.10 339 LEU A CA 1
ATOM 2748 C C . LEU A 1 339 ? 5.340 -3.071 -1.812 1.00 6.02 339 LEU A C 1
ATOM 2749 O O . LEU A 1 339 ? 5.448 -3.414 -3.010 1.00 6.22 339 LEU A O 1
ATOM 2754 N N . LEU A 1 340 ? 6.332 -3.163 -0.935 1.00 6.18 340 LEU A N 1
ATOM 2755 C CA . LEU A 1 340 ? 7.699 -3.531 -1.348 1.00 6.38 340 LEU A CA 1
ATOM 2756 C C . LEU A 1 340 ? 7.943 -4.996 -1.008 1.00 6.33 340 LEU A C 1
ATOM 2757 O O . LEU A 1 340 ? 7.832 -5.409 0.158 1.00 6.39 340 LEU A O 1
ATOM 2762 N N . ASN A 1 341 ? 8.288 -5.769 -2.024 1.00 6.25 341 ASN A N 1
ATOM 2763 C CA . ASN A 1 341 ? 8.581 -7.207 -1.856 1.00 6.28 341 ASN A CA 1
ATOM 2764 C C . ASN A 1 341 ? 9.979 -7.441 -1.285 1.00 6.53 341 ASN A C 1
ATOM 2765 O O . ASN A 1 341 ? 10.961 -6.909 -1.799 1.00 6.41 341 ASN A O 1
ATOM 2770 N N . VAL A 1 342 ? 10.034 -8.302 -0.284 1.00 6.70 342 VAL A N 1
ATOM 2771 C CA . VAL A 1 342 ? 11.278 -8.753 0.375 1.00 7.11 342 VAL A CA 1
ATOM 2772 C C . VAL A 1 342 ? 11.271 -10.275 0.373 1.00 7.07 342 VAL A C 1
ATOM 2773 O O . VAL A 1 342 ? 10.607 -10.910 1.196 1.00 7.50 342 VAL A O 1
ATOM 2777 N N . PRO A 1 343 ? 11.940 -10.917 -0.598 1.00 7.10 343 PRO A N 1
ATOM 2778 C CA . PRO A 1 343 ? 11.768 -12.351 -0.798 1.00 7.19 343 PRO A CA 1
ATOM 2779 C C . PRO A 1 343 ? 12.688 -13.208 0.059 1.00 7.57 343 PRO A C 1
ATOM 2780 O O . PRO A 1 343 ? 13.899 -13.011 0.045 1.00 8.22 343 PRO A O 1
ATOM 2784 N N . PRO A 1 344 ? 12.133 -14.213 0.765 1.00 7.40 344 PRO A N 1
ATOM 2785 C CA . PRO A 1 344 ? 12.963 -15.205 1.429 1.00 7.71 344 PRO A CA 1
ATOM 2786 C C . PRO A 1 344 ? 13.698 -16.090 0.418 1.00 8.02 344 PRO A C 1
ATOM 2787 O O . PRO A 1 344 ? 13.254 -16.278 -0.718 1.00 8.06 344 PRO A O 1
ATOM 2791 N N . ASN A 1 345 ? 14.802 -16.663 0.869 1.00 8.23 345 ASN A N 1
ATOM 2792 C CA . ASN A 1 345 ? 15.711 -17.494 0.040 1.00 8.65 345 ASN A CA 1
ATOM 2793 C C . ASN A 1 345 ? 15.377 -18.983 0.198 1.00 9.01 345 ASN A C 1
ATOM 2794 O O . ASN A 1 345 ? 14.427 -19.353 0.940 1.00 8.46 345 ASN A O 1
ATOM 2799 N N . ASN A 1 346 ? 16.165 -19.828 -0.461 1.00 9.94 346 ASN A N 1
ATOM 2800 C CA . ASN A 1 346 ? 15.947 -21.298 -0.460 1.00 10.86 346 ASN A CA 1
ATOM 2801 C C . ASN A 1 346 ? 16.393 -21.922 0.860 1.00 11.46 346 ASN A C 1
ATOM 2802 O O . ASN A 1 346 ? 16.276 -23.123 0.968 1.00 12.36 346 ASN A O 1
ATOM 2807 N N . GLN A 1 347 ? 16.893 -21.136 1.811 1.00 12.00 347 GLN A N 1
ATOM 2808 C CA . GLN A 1 347 ? 17.236 -21.620 3.170 1.00 13.62 347 GLN A CA 1
ATOM 2809 C C . GLN A 1 347 ? 16.106 -21.267 4.138 1.00 13.06 347 GLN A C 1
ATOM 2810 O O . GLN A 1 347 ? 16.236 -21.644 5.308 1.00 14.18 347 GLN A O 1
ATOM 2816 N N . GLY A 1 348 ? 15.083 -20.528 3.693 1.00 12.47 348 GLY A N 1
ATOM 2817 C CA . GLY A 1 348 ? 13.943 -20.117 4.548 1.00 11.90 348 GLY A CA 1
ATOM 2818 C C . GLY A 1 348 ? 14.263 -18.910 5.413 1.00 11.92 348 GLY A C 1
ATOM 2819 O O . GLY A 1 348 ? 13.459 -18.588 6.298 1.00 12.01 348 GLY A O 1
ATOM 2820 N N . THR A 1 349 ? 15.374 -18.242 5.113 1.00 11.97 349 THR A N 1
ATOM 2821 C CA . THR A 1 349 ? 15.829 -16.982 5.735 1.00 12.08 349 THR A CA 1
ATOM 2822 C C . THR A 1 349 ? 15.644 -15.879 4.687 1.00 11.03 349 THR A C 1
ATOM 2823 O O . THR A 1 349 ? 15.120 -16.139 3.608 1.00 10.44 349 THR A O 1
ATOM 2827 N N . VAL A 1 350 ? 16.120 -14.698 4.986 1.00 10.05 350 VAL A N 1
ATOM 2828 C CA . VAL A 1 350 ? 16.287 -13.616 3.992 1.00 10.03 350 VAL A CA 1
ATOM 2829 C C . VAL A 1 350 ? 17.778 -13.286 3.979 1.00 10.05 350 VAL A C 1
ATOM 2830 O O . VAL A 1 350 ? 18.376 -13.163 5.066 1.00 10.28 350 VAL A O 1
ATOM 2834 N N . ASP A 1 351 ? 18.336 -13.152 2.785 1.00 9.94 351 ASP A N 1
ATOM 2835 C CA . ASP A 1 351 ? 19.771 -12.826 2.619 1.00 10.59 351 ASP A CA 1
ATOM 2836 C C . ASP A 1 351 ? 20.119 -11.649 3.520 1.00 10.70 351 ASP A C 1
ATOM 2837 O O . ASP A 1 351 ? 19.354 -10.661 3.559 1.00 10.54 351 ASP A O 1
ATOM 2842 N N . LYS A 1 352 ? 21.256 -11.703 4.182 1.00 11.38 352 LYS A N 1
ATOM 2843 C CA . LYS A 1 352 ? 21.688 -10.597 5.070 1.00 12.10 352 LYS A CA 1
ATOM 2844 C C . LYS A 1 352 ? 21.746 -9.282 4.276 1.00 11.36 352 LYS A C 1
ATOM 2845 O O . LYS A 1 352 ? 21.308 -8.268 4.828 1.00 10.71 352 LYS A O 1
ATOM 2851 N N . ALA A 1 353 ? 22.233 -9.289 3.030 1.00 10.91 353 ALA A N 1
ATOM 2852 C CA . ALA A 1 353 ? 22.329 -8.046 2.222 1.00 10.82 353 ALA A CA 1
ATOM 2853 C C . ALA A 1 353 ? 20.940 -7.430 2.025 1.00 10.20 353 ALA A C 1
ATOM 2854 O O . ALA A 1 353 ? 20.823 -6.190 2.022 1.00 10.11 353 ALA A O 1
ATOM 2856 N N . ILE A 1 354 ? 19.917 -8.267 1.840 1.00 9.51 354 ILE A N 1
ATOM 2857 C CA . ILE A 1 354 ? 18.535 -7.767 1.618 1.00 9.11 354 ILE A CA 1
ATOM 2858 C C . ILE A 1 354 ? 17.990 -7.226 2.940 1.00 9.13 354 ILE A C 1
ATOM 2859 O O . ILE A 1 354 ? 17.438 -6.110 2.937 1.00 8.61 354 ILE A O 1
ATOM 2864 N N . LEU A 1 355 ? 18.116 -7.967 4.039 1.00 9.43 355 LEU A N 1
ATOM 2865 C CA . LEU A 1 355 ? 17.648 -7.489 5.363 1.00 10.17 355 LEU A CA 1
ATOM 2866 C C . LEU A 1 355 ? 18.355 -6.175 5.698 1.00 10.31 355 LEU A C 1
ATOM 2867 O O . LEU A 1 355 ? 17.694 -5.243 6.201 1.00 10.15 355 LEU A O 1
ATOM 2872 N N . ASP A 1 356 ? 19.656 -6.078 5.421 1.00 10.80 356 ASP A N 1
ATOM 2873 C CA . ASP A 1 356 ? 20.420 -4.862 5.781 1.00 11.73 356 ASP A CA 1
ATOM 2874 C C . ASP A 1 356 ? 19.873 -3.681 4.966 1.00 10.57 356 ASP A C 1
ATOM 2875 O O . ASP A 1 356 ? 19.763 -2.570 5.524 1.00 10.16 356 ASP A O 1
ATOM 2880 N N . ARG A 1 357 ? 19.546 -3.888 3.694 1.00 9.93 357 ARG A N 1
ATOM 2881 C CA . ARG A 1 357 ? 19.012 -2.779 2.868 1.00 9.61 357 ARG A CA 1
ATOM 2882 C C . ARG A 1 357 ? 17.616 -2.388 3.349 1.00 9.20 357 ARG A C 1
ATOM 2883 O O . ARG A 1 357 ? 17.283 -1.192 3.308 1.00 8.81 357 ARG A O 1
ATOM 2891 N N . VAL A 1 358 ? 16.778 -3.341 3.734 1.00 8.72 358 VAL A N 1
ATOM 2892 C CA . VAL A 1 358 ? 15.458 -3.006 4.339 1.00 8.63 358 VAL A CA 1
ATOM 2893 C C . VAL A 1 358 ? 15.678 -2.114 5.561 1.00 8.95 358 VAL A C 1
ATOM 2894 O O . VAL A 1 358 ? 15.008 -1.069 5.702 1.00 8.74 358 VAL A O 1
ATOM 2898 N N . THR A 1 359 ? 16.570 -2.524 6.442 1.00 9.28 359 THR A N 1
ATOM 2899 C CA . THR A 1 359 ? 16.831 -1.785 7.698 1.00 9.85 359 THR A CA 1
ATOM 2900 C C . THR A 1 359 ? 17.362 -0.395 7.352 1.00 9.81 359 THR A C 1
ATOM 2901 O O . THR A 1 359 ? 16.909 0.588 7.953 1.00 9.93 359 THR A O 1
ATOM 2905 N N . GLU A 1 360 ? 18.263 -0.307 6.382 1.00 10.18 360 GLU A N 1
ATOM 2906 C CA . GLU A 1 360 ? 18.868 0.984 5.968 1.00 10.52 360 GLU A CA 1
ATOM 2907 C C . GLU A 1 360 ? 17.786 1.891 5.399 1.00 10.36 360 GLU A C 1
ATOM 2908 O O . GLU A 1 360 ? 17.763 3.078 5.706 1.00 10.11 360 GLU A O 1
ATOM 2914 N N . PHE A 1 361 ? 16.895 1.346 4.574 1.00 10.01 361 PHE A N 1
ATOM 2915 C CA . PHE A 1 361 ? 15.791 2.118 3.965 1.00 9.90 361 PHE A CA 1
ATOM 2916 C C . PHE A 1 361 ? 14.901 2.659 5.089 1.00 9.44 361 PHE A C 1
ATOM 2917 O O . PHE A 1 361 ? 14.615 3.877 5.135 1.00 9.13 361 PHE A O 1
ATOM 2925 N N . GLY A 1 362 ? 14.488 1.799 6.018 1.00 9.40 362 GLY A N 1
ATOM 2926 C CA . GLY A 1 362 ? 13.651 2.239 7.155 1.00 9.63 362 GLY A CA 1
ATOM 2927 C C . GLY A 1 362 ? 14.352 3.301 7.984 1.00 10.27 362 GLY A C 1
ATOM 2928 O O . GLY A 1 362 ? 13.692 4.273 8.388 1.00 10.24 362 GLY A O 1
ATOM 2929 N N . ASN A 1 363 ? 15.641 3.134 8.247 1.00 10.47 363 ASN A N 1
ATOM 2930 C CA . ASN A 1 363 ? 16.407 4.092 9.089 1.00 11.02 363 ASN A CA 1
ATOM 2931 C C . ASN A 1 363 ? 16.483 5.450 8.375 1.00 10.61 363 ASN A C 1
ATOM 2932 O O . ASN A 1 363 ? 16.385 6.494 9.033 1.00 10.66 363 ASN A O 1
ATOM 2937 N N . ASN A 1 364 ? 16.669 5.446 7.069 1.00 10.31 364 ASN A N 1
ATOM 2938 C CA . ASN A 1 364 ? 16.760 6.701 6.294 1.00 10.23 364 ASN A CA 1
ATOM 2939 C C . ASN A 1 364 ? 15.416 7.431 6.323 1.00 9.74 364 ASN A C 1
ATOM 2940 O O . ASN A 1 364 ? 15.385 8.676 6.417 1.00 9.48 364 ASN A O 1
ATOM 2945 N N . ILE A 1 365 ? 14.308 6.701 6.205 1.00 9.32 365 ILE A N 1
ATOM 2946 C CA . ILE A 1 365 ? 12.968 7.347 6.243 1.00 9.43 365 ILE A CA 1
ATOM 2947 C C . ILE A 1 365 ? 12.796 7.968 7.636 1.00 10.01 365 ILE A C 1
ATOM 2948 O O . ILE A 1 365 ? 12.415 9.132 7.722 1.00 10.10 365 ILE A O 1
ATOM 2953 N N . LYS A 1 366 ? 13.087 7.218 8.690 1.00 10.91 366 LYS A N 1
ATOM 2954 C CA . LYS A 1 366 ? 12.890 7.716 10.068 1.00 11.93 366 LYS A CA 1
ATOM 2955 C C . LYS A 1 366 ? 13.748 8.955 10.290 1.00 11.09 366 LYS A C 1
ATOM 2956 O O . LYS A 1 366 ? 13.251 9.957 10.852 1.00 11.52 366 LYS A O 1
ATOM 2962 N N . ALA A 1 367 ? 14.999 8.938 9.867 1.00 10.51 367 ALA A N 1
ATOM 2963 C CA . ALA A 1 367 ? 15.938 10.044 10.139 1.00 10.64 367 ALA A CA 1
ATOM 2964 C C . ALA A 1 367 ? 15.517 11.256 9.298 1.00 10.35 367 ALA A C 1
ATOM 2965 O O . ALA A 1 367 ? 15.589 12.394 9.805 1.00 11.17 367 ALA A O 1
ATOM 2967 N N . THR A 1 368 ? 15.048 11.028 8.067 1.00 9.98 368 THR A N 1
ATOM 2968 C CA . THR A 1 368 ? 14.583 12.124 7.191 1.00 9.61 368 THR A CA 1
ATOM 2969 C C . THR A 1 368 ? 13.440 12.873 7.874 1.00 9.62 368 THR A C 1
ATOM 2970 O O . THR A 1 368 ? 13.436 14.108 7.779 1.00 9.26 368 THR A O 1
ATOM 2974 N N . PHE A 1 369 ? 12.480 12.162 8.468 1.00 9.19 369 PHE A N 1
ATOM 2975 C CA . PHE A 1 369 ? 11.234 12.783 8.999 1.00 9.44 369 PHE A CA 1
ATOM 2976 C C . PHE A 1 369 ? 11.304 12.982 10.514 1.00 10.31 369 PHE A C 1
ATOM 2977 O O . PHE A 1 369 ? 10.239 13.262 11.123 1.00 11.06 369 PHE A O 1
ATOM 2985 N N . LYS A 1 370 ? 12.491 12.856 11.113 1.00 11.33 370 LYS A N 1
ATOM 2986 C CA . LYS A 1 370 ? 12.613 12.960 12.592 1.00 12.09 370 LYS A CA 1
ATOM 2987 C C . LYS A 1 370 ? 12.260 14.371 13.076 1.00 12.18 370 LYS A C 1
ATOM 2988 O O . LYS A 1 370 ? 11.596 14.480 14.127 1.00 12.72 370 LYS A O 1
ATOM 2994 N N . THR A 1 371 ? 12.753 15.397 12.387 1.00 11.69 371 THR A N 1
ATOM 2995 C CA . THR A 1 371 ? 12.754 16.776 12.938 1.00 11.94 371 THR A CA 1
ATOM 2996 C C . THR A 1 371 ? 11.956 17.683 12.001 1.00 10.93 371 THR A C 1
ATOM 2997 O O . THR A 1 371 ? 12.485 18.083 10.958 1.00 10.96 371 THR A O 1
ATOM 3001 N N . ASN A 1 372 ? 10.709 17.953 12.380 1.00 10.10 372 ASN A N 1
ATOM 3002 C CA . ASN A 1 372 ? 9.811 18.847 11.611 1.00 9.40 372 ASN A CA 1
ATOM 3003 C C . ASN A 1 372 ? 10.244 20.289 11.872 1.00 9.63 372 ASN A C 1
ATOM 3004 O O . ASN A 1 372 ? 10.053 20.779 12.995 1.00 9.57 372 ASN A O 1
ATOM 3009 N N . LEU A 1 373 ? 10.822 20.944 10.873 1.00 9.55 373 LEU A N 1
ATOM 3010 C CA . LEU A 1 373 ? 11.404 22.295 11.022 1.00 9.93 373 LEU A CA 1
ATOM 3011 C C . LEU A 1 373 ? 10.287 23.327 11.192 1.00 9.98 373 LEU A C 1
ATOM 3012 O O . LEU A 1 373 ? 10.588 24.410 11.716 1.00 9.88 373 LEU A O 1
ATOM 3017 N N . ALA A 1 374 ? 9.032 22.965 10.919 1.00 9.71 374 ALA A N 1
ATOM 3018 C CA . ALA A 1 374 ? 7.872 23.848 11.176 1.00 10.13 374 ALA A CA 1
ATOM 3019 C C . ALA A 1 374 ? 7.601 23.944 12.690 1.00 10.47 374 ALA A C 1
ATOM 3020 O O . ALA A 1 374 ? 6.788 24.803 13.078 1.00 10.64 374 ALA A O 1
ATOM 3022 N N . LYS A 1 375 ? 8.240 23.110 13.512 1.00 11.03 375 LYS A N 1
ATOM 3023 C CA . LYS A 1 375 ? 8.052 23.081 14.987 1.00 12.39 375 LYS A CA 1
ATOM 3024 C C . LYS A 1 375 ? 9.389 23.308 15.687 1.00 12.08 375 LYS A C 1
ATOM 3025 O O . LYS A 1 375 ? 9.462 23.119 16.901 1.00 11.99 375 LYS A O 1
ATOM 3031 N N . ALA A 1 376 ? 10.429 23.738 14.981 1.00 12.38 376 ALA A N 1
ATOM 3032 C CA . ALA A 1 376 ? 11.739 24.036 15.595 1.00 13.51 376 ALA A CA 1
ATOM 3033 C C . ALA A 1 376 ? 11.624 25.310 16.442 1.00 14.32 376 ALA A C 1
ATOM 3034 O O . ALA A 1 376 ? 10.629 26.045 16.362 1.00 14.24 376 ALA A O 1
ATOM 3036 N N . GLU A 1 377 ? 12.621 25.541 17.281 1.00 15.16 377 GLU A N 1
ATOM 3037 C CA . GLU A 1 377 ? 12.685 26.755 18.130 1.00 16.74 377 GLU A CA 1
ATOM 3038 C C . GLU A 1 377 ? 12.538 27.992 17.236 1.00 16.22 377 GLU A C 1
ATOM 3039 O O . GLU A 1 377 ? 13.242 28.061 16.218 1.00 17.45 377 GLU A O 1
ATOM 3045 N N . GLY A 1 378 ? 11.607 28.882 17.579 1.00 16.14 378 GLY A N 1
ATOM 3046 C CA . GLY A 1 378 ? 11.353 30.151 16.877 1.00 15.98 378 GLY A CA 1
ATOM 3047 C C . GLY A 1 378 ? 10.489 29.996 15.644 1.00 15.56 378 GLY A C 1
ATOM 3048 O O . GLY A 1 378 ? 10.205 31.030 14.999 1.00 16.84 378 GLY A O 1
ATOM 3049 N N . ALA A 1 379 ? 10.107 28.770 15.282 1.00 14.30 379 ALA A N 1
ATOM 3050 C CA . ALA A 1 379 ? 9.296 28.532 14.070 1.00 13.72 379 ALA A CA 1
ATOM 3051 C C . ALA A 1 379 ? 7.826 28.760 14.404 1.00 13.26 379 ALA A C 1
ATOM 3052 O O . ALA A 1 379 ? 7.435 28.637 15.574 1.00 14.31 379 ALA A O 1
ATOM 3054 N N . SER A 1 380 ? 7.010 29.060 13.393 1.00 13.07 380 SER A N 1
ATOM 3055 C CA . SER A 1 380 ? 5.560 29.243 13.583 1.00 12.73 380 SER A CA 1
ATOM 3056 C C . SER A 1 380 ? 4.821 28.841 12.321 1.00 12.18 380 SER A C 1
ATOM 3057 O O . SER A 1 380 ? 5.408 28.929 11.205 1.00 12.04 380 SER A O 1
ATOM 3060 N N . VAL A 1 381 ? 3.598 28.378 12.523 1.00 11.25 381 VAL A N 1
ATOM 3061 C CA . VAL A 1 381 ? 2.664 28.062 11.417 1.00 10.88 381 VAL A CA 1
ATOM 3062 C C . VAL A 1 381 ? 1.432 28.945 11.585 1.00 10.89 381 VAL A C 1
ATOM 3063 O O . VAL A 1 381 ? 0.790 28.893 12.659 1.00 11.28 381 VAL A O 1
ATOM 3067 N N . LYS A 1 382 ? 1.149 29.751 10.564 1.00 11.07 382 LYS A N 1
ATOM 3068 C CA . LYS A 1 382 ? -0.018 30.662 10.533 1.00 11.70 382 LYS A CA 1
ATOM 3069 C C . LYS A 1 382 ? -0.772 30.465 9.223 1.00 11.00 382 LYS A C 1
ATOM 3070 O O . LYS A 1 382 ? -0.232 29.812 8.316 1.00 10.28 382 LYS A O 1
ATOM 3076 N N . VAL A 1 383 ? -1.998 30.968 9.162 1.00 10.82 383 VAL A N 1
ATOM 3077 C CA . VAL A 1 383 ? -2.854 30.787 7.958 1.00 10.62 383 VAL A CA 1
ATOM 3078 C C . VAL A 1 383 ? -3.509 32.101 7.575 1.00 11.04 383 VAL A C 1
ATOM 3079 O O . VAL A 1 383 ? -3.587 33.018 8.406 1.00 11.29 383 VAL A O 1
A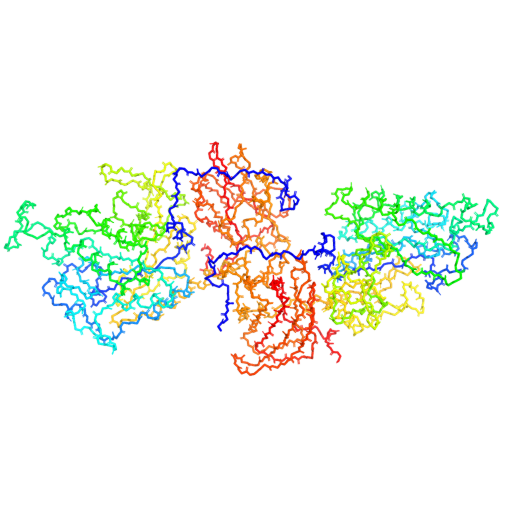TOM 3083 N N . SER A 1 384 ? -3.962 32.178 6.334 1.00 11.38 384 SER A N 1
ATOM 3084 C CA . SER A 1 384 ? -4.664 33.386 5.840 1.00 12.21 384 SER A CA 1
ATOM 3085 C C . SER A 1 384 ? -6.039 33.522 6.494 1.00 12.80 384 SER A C 1
ATOM 3086 O O . SER A 1 384 ? -6.534 34.670 6.591 1.00 13.69 384 SER A O 1
ATOM 3089 N N . GLU A 1 385 ? -6.651 32.425 6.925 1.00 12.74 385 GLU A N 1
ATOM 3090 C CA . GLU A 1 385 ? -8.023 32.436 7.482 1.00 13.32 385 GLU A CA 1
ATOM 3091 C C . GLU A 1 385 ? -8.242 31.135 8.243 1.00 13.02 385 GLU A C 1
ATOM 3092 O O . GLU A 1 385 ? -7.731 30.120 7.792 1.00 12.42 385 GLU A O 1
ATOM 3098 N N . VAL A 1 386 ? -8.974 31.193 9.344 1.00 12.75 386 VAL A N 1
ATOM 3099 C CA . VAL A 1 386 ? -9.390 30.032 10.171 1.00 12.74 386 VAL A CA 1
ATOM 3100 C C . VAL A 1 386 ? -10.906 29.909 10.108 1.00 12.90 386 VAL A C 1
ATOM 3101 O O . VAL A 1 386 ? -11.587 30.885 10.427 1.00 13.14 386 VAL A O 1
ATOM 3105 N N . ARG A 1 387 ? -11.400 28.741 9.730 1.00 12.25 387 ARG A N 1
ATOM 3106 C CA . ARG A 1 387 ? -12.845 28.418 9.698 1.00 12.89 387 ARG A CA 1
ATOM 3107 C C . ARG A 1 387 ? -13.541 28.916 10.968 1.00 13.69 387 ARG A C 1
ATOM 3108 O O . ARG A 1 387 ? -13.173 28.466 12.090 1.00 13.71 387 ARG A O 1
ATOM 3116 N N . GLY A 1 388 ? -14.474 29.853 10.791 1.00 14.50 388 GLY A N 1
ATOM 3117 C CA . GLY A 1 388 ? -15.301 30.461 11.857 1.00 15.51 388 GLY A CA 1
ATOM 3118 C C . GLY A 1 388 ? -14.494 31.185 12.925 1.00 15.79 388 GLY A C 1
ATOM 3119 O O . GLY A 1 388 ? -15.092 31.572 13.948 1.00 16.52 388 GLY A O 1
ATOM 3120 N N . GLY A 1 389 ? -13.194 31.418 12.730 1.00 15.34 389 GLY A N 1
ATOM 3121 C CA . GLY A 1 389 ? -12.315 31.900 13.812 1.00 15.45 389 GLY A CA 1
ATOM 3122 C C . GLY A 1 389 ? -12.328 30.936 14.988 1.00 15.29 389 GLY A C 1
ATOM 3123 O O . GLY A 1 389 ? -12.142 31.396 16.142 1.00 15.42 389 GLY A O 1
ATOM 3124 N N . ALA A 1 390 ? -12.538 29.640 14.719 1.00 15.24 390 ALA A N 1
ATOM 3125 C CA . ALA A 1 390 ? -12.813 28.612 15.751 1.00 15.32 390 ALA A CA 1
ATOM 3126 C C . ALA A 1 390 ? -11.533 27.836 16.088 1.00 15.69 390 ALA A C 1
ATOM 3127 O O . ALA A 1 390 ? -10.793 27.429 15.163 1.00 14.72 390 ALA A O 1
ATOM 3129 N N . LYS A 1 391 ? -11.257 27.637 17.373 1.00 16.66 391 LYS A N 1
ATOM 3130 C CA . LYS A 1 391 ? -10.025 26.941 17.818 1.00 17.18 391 LYS A CA 1
ATOM 3131 C C . LYS A 1 391 ? -9.990 25.526 17.218 1.00 16.03 391 LYS A C 1
ATOM 3132 O O . LYS A 1 391 ? -8.907 24.964 17.073 1.00 14.66 391 LYS A O 1
ATOM 3138 N N . GLU A 1 392 ? -11.139 24.950 16.894 1.00 15.67 392 GLU A N 1
ATOM 3139 C CA . GLU A 1 392 ? -11.242 23.578 16.340 1.00 15.76 392 GLU A CA 1
ATOM 3140 C C . GLU A 1 392 ? -10.506 23.488 14.992 1.00 14.25 392 GLU A C 1
ATOM 3141 O O . GLU A 1 392 ? -10.201 22.366 14.591 1.00 13.06 392 GLU A O 1
ATOM 3147 N N . TYR A 1 393 ? -10.286 24.613 14.288 1.00 13.11 393 TYR A N 1
ATOM 3148 C CA . TYR A 1 393 ? -9.675 24.615 12.926 1.00 12.37 393 TYR A CA 1
ATOM 3149 C C . TYR A 1 393 ? -8.374 25.408 12.928 1.00 11.81 393 TYR A C 1
ATOM 3150 O O . TYR A 1 393 ? -7.900 25.810 11.863 1.00 11.47 393 TYR A O 1
ATOM 3159 N N . LYS A 1 394 ? -7.759 25.566 14.097 1.00 11.63 394 LYS A N 1
ATOM 3160 C CA . LYS A 1 394 ? -6.552 26.414 14.268 1.00 11.53 394 LYS A CA 1
ATOM 3161 C C . LYS A 1 394 ? -5.384 25.856 13.455 1.00 10.82 394 LYS A C 1
ATOM 3162 O O . LYS A 1 394 ? -5.304 24.649 13.187 1.00 10.60 394 LYS A O 1
ATOM 3168 N N . PRO A 1 395 ? -4.434 26.718 13.024 1.00 10.20 395 PRO A N 1
ATOM 3169 C CA . PRO A 1 395 ? -3.291 26.257 12.246 1.00 10.00 395 PRO A CA 1
ATOM 3170 C C . PRO A 1 395 ? -2.403 25.248 12.981 1.00 9.85 395 PRO A C 1
ATOM 3171 O O . PRO A 1 395 ? -1.809 24.399 12.341 1.00 9.58 395 PRO A O 1
ATOM 3175 N N . GLY A 1 396 ? -2.331 25.331 14.306 1.00 9.79 396 GLY A N 1
ATOM 3176 C CA . GLY A 1 396 ? -1.538 24.372 15.102 1.00 9.85 396 GLY A CA 1
ATOM 3177 C C . GLY A 1 396 ? -2.064 22.956 14.952 1.00 9.90 396 GLY A C 1
ATOM 3178 O O . GLY A 1 396 ? -1.342 22.010 15.283 1.00 10.03 396 GLY A O 1
ATOM 3179 N N . ASN A 1 397 ? -3.288 22.783 14.457 1.00 9.66 397 ASN A N 1
ATOM 3180 C CA . ASN A 1 397 ? -3.816 21.437 14.130 1.00 9.56 397 ASN A CA 1
ATOM 3181 C C . ASN A 1 397 ? -2.978 20.786 13.028 1.00 9.16 397 ASN A C 1
ATOM 3182 O O . ASN A 1 397 ? -3.092 19.560 12.875 1.00 8.73 397 ASN A O 1
ATOM 3187 N N . MET A 1 398 ? -2.153 21.529 12.297 1.00 8.82 398 MET A N 1
ATOM 3188 C CA . MET A 1 398 ? -1.354 20.937 11.202 1.00 8.77 398 MET A CA 1
ATOM 3189 C C . MET A 1 398 ? 0.006 20.470 11.737 1.00 8.76 398 MET A C 1
ATOM 3190 O O . MET A 1 398 ? 0.784 19.900 10.955 1.00 8.67 398 MET A O 1
ATOM 3195 N N . ILE A 1 399 ? 0.315 20.664 13.021 1.00 9.40 399 ILE A N 1
ATOM 3196 C CA . ILE A 1 399 ? 1.658 20.274 13.549 1.00 9.73 399 ILE A CA 1
ATOM 3197 C C . ILE A 1 399 ? 1.478 19.574 14.899 1.00 10.06 399 ILE A C 1
ATOM 3198 O O . ILE A 1 399 ? 2.409 19.599 15.700 1.00 11.53 399 ILE A O 1
ATOM 3203 N N . ASP A 1 400 ? 0.334 18.925 15.129 1.00 9.68 400 ASP A N 1
ATOM 3204 C CA . ASP A 1 400 ? 0.070 18.249 16.425 1.00 9.85 400 ASP A CA 1
ATOM 3205 C C . ASP A 1 400 ? 0.223 16.729 16.292 1.00 10.15 400 ASP A C 1
ATOM 3206 O O . ASP A 1 400 ? -0.014 16.056 17.288 1.00 10.19 400 ASP A O 1
ATOM 3211 N N . ASP A 1 401 ? 0.625 16.199 15.134 1.00 9.82 401 ASP A N 1
ATOM 3212 C CA . ASP A 1 401 ? 0.882 14.740 14.965 1.00 10.26 401 ASP A CA 1
ATOM 3213 C C . ASP A 1 401 ? -0.393 13.967 15.302 1.00 9.58 401 ASP A C 1
ATOM 3214 O O . ASP A 1 401 ? -0.317 12.864 15.858 1.00 9.79 401 ASP A O 1
ATOM 3219 N N . ASN A 1 402 ? -1.530 14.534 14.944 1.00 9.41 402 ASN A N 1
ATOM 3220 C CA . ASN A 1 402 ? -2.862 13.918 15.141 1.00 9.32 402 ASN A CA 1
ATOM 3221 C C . ASN A 1 402 ? -3.608 14.022 13.818 1.00 9.14 402 ASN A C 1
ATOM 3222 O O . ASN A 1 402 ? -3.987 15.133 13.411 1.00 8.85 402 ASN A O 1
ATOM 3227 N N . ASP A 1 403 ? -3.806 12.900 13.138 1.00 9.03 403 ASP A N 1
ATOM 3228 C CA . ASP A 1 403 ? -4.459 12.903 11.815 1.00 9.23 403 ASP A CA 1
ATOM 3229 C C . ASP A 1 403 ? -5.924 13.332 11.920 1.00 9.44 403 ASP A C 1
ATOM 3230 O O . ASP A 1 403 ? -6.483 13.714 10.889 1.00 9.06 403 ASP A O 1
ATOM 3235 N N . GLU A 1 404 ? -6.528 13.304 13.109 1.00 9.93 404 GLU A N 1
ATOM 3236 C CA . GLU A 1 404 ? -7.967 13.633 13.247 1.00 10.87 404 GLU A CA 1
ATOM 3237 C C . GLU A 1 404 ? -8.186 15.146 13.326 1.00 10.60 404 GLU A C 1
ATOM 3238 O O . GLU A 1 404 ? -9.313 15.580 13.087 1.00 11.65 404 GLU A O 1
ATOM 3244 N N . THR A 1 405 ? -7.158 15.925 13.641 1.00 9.86 405 THR A N 1
ATOM 3245 C CA . THR A 1 405 ? -7.302 17.397 13.733 1.00 9.66 405 THR A CA 1
ATOM 3246 C C . THR A 1 405 ? -6.767 18.049 12.462 1.00 9.04 405 THR A C 1
ATOM 3247 O O . THR A 1 405 ? -5.713 17.654 11.939 1.00 8.43 405 THR A O 1
ATOM 3251 N N . TYR A 1 406 ? -7.467 19.051 11.964 1.00 8.79 406 TYR A N 1
ATOM 3252 C CA . TYR A 1 406 ? -7.059 19.720 10.715 1.00 8.82 406 TYR A CA 1
ATOM 3253 C C . TYR A 1 406 ? -7.377 21.210 10.795 1.00 8.83 406 TYR A C 1
ATOM 3254 O O . TYR A 1 406 ? -8.205 21.668 11.618 1.00 9.35 406 TYR A O 1
ATOM 3263 N N . TRP A 1 407 ? -6.669 21.936 9.937 1.00 8.51 407 TRP A N 1
ATOM 3264 C CA . TRP A 1 407 ? -7.005 23.330 9.574 1.00 8.67 407 TRP A CA 1
ATOM 3265 C C . TRP A 1 407 ? -7.975 23.301 8.397 1.00 8.79 407 TRP A C 1
ATOM 3266 O O . TRP A 1 407 ? -7.882 22.417 7.533 1.00 8.69 407 TRP A O 1
ATOM 3277 N N . ALA A 1 408 ? -8.896 24.254 8.397 1.00 9.17 408 ALA A N 1
ATOM 3278 C CA . ALA A 1 408 ? -9.826 24.477 7.275 1.00 9.60 408 ALA A CA 1
ATOM 3279 C C . ALA A 1 408 ? -10.210 25.946 7.279 1.00 10.01 408 ALA A C 1
ATOM 3280 O O . ALA A 1 408 ? -9.944 26.646 8.275 1.00 10.29 408 ALA A O 1
ATOM 3282 N N . THR A 1 409 ? -10.785 26.379 6.171 1.00 10.40 409 THR A N 1
ATOM 3283 C CA . THR A 1 409 ? -11.320 27.748 5.982 1.00 11.09 409 THR A CA 1
ATOM 3284 C C . THR A 1 409 ? -12.831 27.759 6.181 1.00 11.66 409 THR A C 1
ATOM 3285 O O . THR A 1 409 ? -13.481 26.706 6.191 1.00 11.53 409 THR A O 1
ATOM 3289 N N . SER A 1 410 ? -13.383 28.955 6.318 1.00 12.37 410 SER A N 1
ATOM 3290 C CA . SER A 1 410 ? -14.840 29.164 6.472 1.00 12.82 410 SER A CA 1
ATOM 3291 C C . SER A 1 410 ? -15.571 28.795 5.183 1.00 13.17 410 SER A C 1
ATOM 3292 O O . SER A 1 410 ? -14.993 28.912 4.092 1.00 12.82 410 SER A O 1
ATOM 3295 N N . ASP A 1 411 ? -16.847 28.433 5.309 1.00 13.99 411 ASP A N 1
ATOM 3296 C CA . ASP A 1 411 ? -17.735 28.231 4.141 1.00 14.93 411 ASP A CA 1
ATOM 3297 C C . ASP A 1 411 ? -17.581 29.435 3.203 1.00 14.71 411 ASP A C 1
ATOM 3298 O O . ASP A 1 411 ? -17.537 30.596 3.674 1.00 15.30 411 ASP A O 1
ATOM 3303 N N . GLY A 1 412 ? -17.490 29.154 1.909 1.00 14.54 412 GLY A N 1
ATOM 3304 C CA . GLY A 1 412 ? -17.386 30.195 0.865 1.00 14.62 412 GLY A CA 1
ATOM 3305 C C . GLY A 1 412 ? -15.941 30.516 0.516 1.00 14.64 412 GLY A C 1
ATOM 3306 O O . GLY A 1 412 ? -15.726 31.280 -0.461 1.00 15.54 412 GLY A O 1
ATOM 3307 N N . LYS A 1 413 ? -14.971 30.007 1.279 1.00 14.13 413 LYS A N 1
ATOM 3308 C CA . LYS A 1 413 ? -13.536 30.233 0.995 1.00 13.75 413 LYS A CA 1
ATOM 3309 C C . LYS A 1 413 ? -12.902 28.920 0.530 1.00 13.10 413 LYS A C 1
ATOM 3310 O O . LYS A 1 413 ? -12.546 28.062 1.386 1.00 12.44 413 LYS A O 1
ATOM 3316 N N . LYS A 1 414 ? -12.753 28.750 -0.780 1.00 12.86 414 LYS A N 1
ATOM 3317 C CA . LYS A 1 414 ? -12.338 27.450 -1.358 1.00 12.53 414 LYS A CA 1
ATOM 3318 C C . LYS A 1 414 ? -10.820 27.311 -1.381 1.00 12.05 414 LYS A C 1
ATOM 3319 O O . LYS A 1 414 ? -10.343 26.219 -1.716 1.00 11.16 414 LYS A O 1
ATOM 3325 N N . SER A 1 415 ? -10.067 28.351 -1.033 1.00 12.57 415 SER A N 1
ATOM 3326 C CA . SER A 1 415 ? -8.590 28.327 -1.074 1.00 12.80 415 SER A CA 1
ATOM 3327 C C . SER A 1 415 ? -8.047 29.031 0.164 1.00 12.29 415 SER A C 1
ATOM 3328 O O . SER A 1 415 ? -8.689 29.950 0.664 1.00 12.62 415 SER A O 1
ATOM 3331 N N . GLY A 1 416 ? -6.925 28.559 0.678 1.00 11.66 416 GLY A N 1
ATOM 3332 C CA . GLY A 1 416 ? -6.245 29.225 1.793 1.00 11.87 416 GLY A CA 1
ATOM 3333 C C . GLY A 1 416 ? -4.749 29.125 1.651 1.00 11.50 416 GLY A C 1
ATOM 3334 O O . GLY A 1 416 ? -4.267 28.304 0.870 1.00 11.07 416 GLY A O 1
ATOM 3335 N N . GLU A 1 417 ? -4.038 29.936 2.417 1.00 11.96 417 GLU A N 1
ATOM 3336 C CA . GLU A 1 417 ? -2.565 29.960 2.438 1.00 12.51 417 GLU A CA 1
ATOM 3337 C C . GLU A 1 417 ? -2.079 29.619 3.841 1.00 11.72 417 GLU A C 1
ATOM 3338 O O . GLU A 1 417 ? -2.719 30.034 4.831 1.00 11.81 417 GLU A O 1
ATOM 3344 N N . ILE A 1 418 ? -0.968 28.903 3.887 1.00 10.99 418 ILE A N 1
ATOM 3345 C CA . ILE A 1 418 ? -0.249 28.536 5.133 1.00 10.64 418 ILE A CA 1
ATOM 3346 C C . ILE A 1 418 ? 1.116 29.195 5.072 1.00 10.62 418 ILE A C 1
ATOM 3347 O O . ILE A 1 418 ? 1.823 28.947 4.090 1.00 10.63 418 ILE A O 1
ATOM 3352 N N . LEU A 1 419 ? 1.464 29.975 6.089 1.00 10.56 419 LEU A N 1
ATOM 3353 C CA . LEU A 1 419 ? 2.817 30.562 6.210 1.00 10.74 419 LEU A CA 1
ATOM 3354 C C . LEU A 1 419 ? 3.589 29.794 7.279 1.00 10.79 419 LEU A C 1
ATOM 3355 O O . LEU A 1 419 ? 3.216 29.860 8.457 1.00 10.75 419 LEU A O 1
ATOM 3360 N N . ILE A 1 420 ? 4.642 29.121 6.857 1.00 10.79 420 ILE A N 1
ATOM 3361 C CA . ILE A 1 420 ? 5.585 28.462 7.788 1.00 11.56 420 ILE A CA 1
ATOM 3362 C C . ILE A 1 420 ? 6.777 29.404 7.921 1.00 12.23 420 ILE A C 1
ATOM 3363 O O . ILE A 1 420 ? 7.487 29.598 6.925 1.00 12.55 420 ILE A O 1
ATOM 3368 N N . ASP A 1 421 ? 6.966 29.981 9.097 1.00 13.48 421 ASP A N 1
ATOM 3369 C CA . ASP A 1 421 ? 8.199 30.736 9.412 1.00 14.67 421 ASP A CA 1
ATOM 3370 C C . ASP A 1 421 ? 9.138 29.776 10.137 1.00 14.58 421 ASP A C 1
ATOM 3371 O O . ASP A 1 421 ? 8.757 29.274 11.182 1.00 15.32 421 ASP A O 1
ATOM 3376 N N . LEU A 1 422 ? 10.308 29.509 9.578 1.00 14.52 422 LEU A N 1
ATOM 3377 C CA . LEU A 1 422 ? 11.269 28.523 10.125 1.00 14.78 422 LEU A CA 1
ATOM 3378 C C . LEU A 1 422 ? 12.076 29.153 11.256 1.00 16.44 422 LEU A C 1
ATOM 3379 O O . LEU A 1 422 ? 12.817 28.426 11.909 1.00 16.23 422 LEU A O 1
ATOM 3384 N N . GLY A 1 423 ? 11.928 30.461 11.467 1.00 18.40 423 GLY A N 1
ATOM 3385 C CA . GLY A 1 423 ? 12.474 31.149 12.661 1.00 20.60 423 GLY A CA 1
ATOM 3386 C C . GLY A 1 423 ? 13.919 31.582 12.494 1.00 22.65 423 GLY A C 1
ATOM 3387 O O . GLY A 1 423 ? 14.420 32.294 13.384 1.00 23.60 423 GLY A O 1
ATOM 3388 N N . LYS A 1 424 ? 14.563 31.176 11.399 1.00 22.88 424 LYS A N 1
ATOM 3389 C CA . LYS A 1 424 ? 15.926 31.602 11.003 1.00 24.39 424 LYS A CA 1
ATOM 3390 C C . LYS A 1 424 ? 16.158 31.065 9.592 1.00 22.48 424 LYS A C 1
ATOM 3391 O O . LYS A 1 424 ? 15.334 30.236 9.150 1.00 20.05 424 LYS A O 1
ATOM 3397 N N . GLU A 1 425 ? 17.238 31.464 8.927 1.00 21.78 425 GLU A N 1
ATOM 3398 C CA . GLU A 1 425 ? 17.612 30.872 7.615 1.00 21.74 425 GLU A CA 1
ATOM 3399 C C . GLU A 1 425 ? 17.905 29.387 7.865 1.00 19.38 425 GLU A C 1
ATOM 3400 O O . GLU A 1 425 ? 18.699 29.041 8.769 1.00 19.83 425 GLU A O 1
ATOM 3406 N N . THR A 1 426 ? 17.217 28.521 7.136 1.00 16.34 426 THR A N 1
ATOM 3407 C CA . THR A 1 426 ? 17.150 27.075 7.439 1.00 15.69 426 THR A CA 1
ATOM 3408 C C . THR A 1 426 ? 17.348 26.294 6.148 1.00 15.04 426 THR A C 1
ATOM 3409 O O . THR A 1 426 ? 16.713 26.657 5.134 1.00 14.57 426 THR A O 1
ATOM 3413 N N . LYS A 1 427 ? 18.170 25.248 6.210 1.00 14.84 427 LYS A N 1
ATOM 3414 C CA . LYS A 1 427 ? 18.350 24.297 5.089 1.00 15.35 427 LYS A CA 1
ATOM 3415 C C . LYS A 1 427 ? 17.214 23.268 5.117 1.00 13.90 427 LYS A C 1
ATOM 3416 O O . LYS A 1 427 ? 16.911 22.693 6.178 1.00 13.73 427 LYS A O 1
ATOM 3422 N N . PHE A 1 428 ? 16.594 23.025 3.976 1.00 13.01 428 PHE A N 1
ATOM 3423 C CA . PH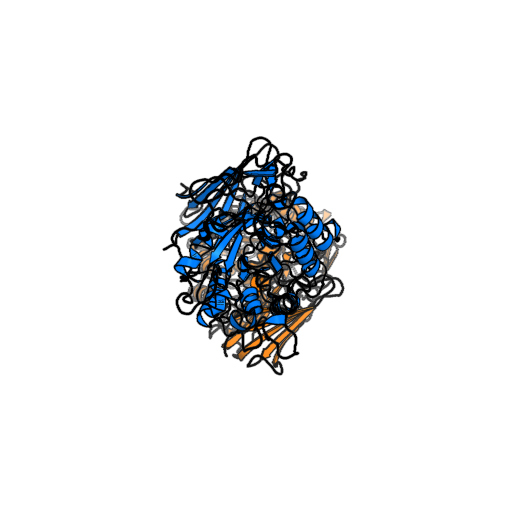E A 1 428 ? 15.539 21.987 3.863 1.00 12.21 428 PHE A CA 1
ATOM 3424 C C . PHE A 1 428 ? 15.521 21.471 2.432 1.00 11.84 428 PHE A C 1
ATOM 3425 O O . PHE A 1 428 ? 16.061 22.109 1.509 1.00 11.47 428 PHE A O 1
ATOM 3433 N N . ASP A 1 429 ? 14.873 20.334 2.230 1.00 11.12 429 ASP A N 1
ATOM 3434 C CA . ASP A 1 429 ? 14.684 19.811 0.861 1.00 11.45 429 ASP A CA 1
ATOM 3435 C C . ASP A 1 429 ? 13.402 18.994 0.728 1.00 10.81 429 ASP A C 1
ATOM 3436 O O . ASP A 1 429 ? 13.151 18.524 -0.386 1.00 10.71 429 ASP A O 1
ATOM 3441 N N . VAL A 1 430 ? 12.567 18.910 1.765 1.00 9.95 430 VAL A N 1
ATOM 3442 C CA . VAL A 1 430 ? 11.266 18.197 1.644 1.00 9.74 430 VAL A CA 1
ATOM 3443 C C . VAL A 1 430 ? 10.176 19.024 2.316 1.00 9.35 430 VAL A C 1
ATOM 3444 O O . VAL A 1 430 ? 10.322 19.381 3.485 1.00 9.27 430 VAL A O 1
ATOM 3448 N N . VAL A 1 431 ? 9.079 19.265 1.606 1.00 9.00 431 VAL A N 1
ATOM 3449 C CA . VAL A 1 431 ? 7.856 19.843 2.206 1.00 8.92 431 VAL A CA 1
ATOM 3450 C C . VAL A 1 431 ? 6.783 18.768 2.141 1.00 8.60 431 VAL A C 1
ATOM 3451 O O . VAL A 1 431 ? 6.589 18.190 1.057 1.00 9.00 431 VAL A O 1
ATOM 3455 N N . SER A 1 432 ? 6.144 18.518 3.268 1.00 8.23 432 SER A N 1
ATOM 3456 C CA . SER A 1 432 ? 5.151 17.436 3.450 1.00 8.05 432 SER A CA 1
ATOM 3457 C C . SER A 1 432 ? 3.786 18.056 3.714 1.00 8.02 432 SER A C 1
ATOM 3458 O O . SER A 1 432 ? 3.692 18.960 4.558 1.00 8.06 432 SER A O 1
ATOM 3461 N N . ILE A 1 433 ? 2.756 17.586 3.013 1.00 7.77 433 ILE A N 1
ATOM 3462 C CA . ILE A 1 433 ? 1.375 18.099 3.178 1.00 7.93 433 ILE A CA 1
ATOM 3463 C C . ILE A 1 433 ? 0.423 16.907 3.198 1.00 7.51 433 ILE A C 1
ATOM 3464 O O . ILE A 1 433 ? 0.530 16.058 2.302 1.00 7.49 433 ILE A O 1
ATOM 3469 N N . GLU A 1 434 ? -0.460 16.833 4.184 1.00 7.38 434 GLU A N 1
ATOM 3470 C CA . GLU A 1 434 ? -1.426 15.709 4.299 1.00 7.41 434 GLU A CA 1
ATOM 3471 C C . GLU A 1 434 ? -2.823 16.294 4.364 1.00 7.47 434 GLU A C 1
ATOM 3472 O O . GLU A 1 434 ? -3.112 17.040 5.314 1.00 7.63 434 GLU A O 1
ATOM 3478 N N . GLU A 1 435 ? -3.649 15.930 3.405 1.00 7.47 435 GLU A N 1
ATOM 3479 C CA . GLU A 1 435 ? -5.080 16.335 3.355 1.00 7.69 435 GLU A CA 1
ATOM 3480 C C . GLU A 1 435 ? -5.873 15.438 4.309 1.00 7.90 435 GLU A C 1
ATOM 3481 O O . GLU A 1 435 ? -5.511 14.249 4.444 1.00 7.76 435 GLU A O 1
ATOM 3487 N N . ALA A 1 436 ? -6.920 15.954 4.940 1.00 7.85 436 ALA A N 1
ATOM 3488 C CA . ALA A 1 436 ? -7.725 15.183 5.906 1.00 7.89 436 ALA A CA 1
ATOM 3489 C C . ALA A 1 436 ? -8.653 14.248 5.122 1.00 7.93 436 ALA A C 1
ATOM 3490 O O . ALA A 1 436 ? -9.864 14.496 5.064 1.00 8.21 436 ALA A O 1
ATOM 3492 N N . ILE A 1 437 ? -8.085 13.223 4.510 1.00 8.00 437 ILE A N 1
ATOM 3493 C CA . ILE A 1 437 ? -8.820 12.388 3.515 1.00 8.36 437 ILE A CA 1
ATOM 3494 C C . ILE A 1 437 ? -9.921 11.556 4.181 1.00 8.37 437 ILE A C 1
ATOM 3495 O O . ILE A 1 437 ? -10.780 11.061 3.435 1.00 8.29 437 ILE A O 1
ATOM 3500 N N . GLN A 1 438 ? -9.966 11.433 5.501 1.00 8.60 438 GLN A N 1
ATOM 3501 C CA . GLN A 1 438 ? -11.151 10.828 6.153 1.00 9.15 438 GLN A CA 1
ATOM 3502 C C . GLN A 1 438 ? -12.426 11.552 5.718 1.00 9.49 438 GLN A C 1
ATOM 3503 O O . GLN A 1 438 ? -13.521 10.926 5.749 1.00 10.20 438 GLN A O 1
ATOM 3509 N N . ASN A 1 439 ? -12.320 12.813 5.301 1.00 9.56 439 ASN A N 1
ATOM 3510 C CA . ASN A 1 439 ? -13.496 13.625 4.899 1.00 9.91 439 ASN A CA 1
ATOM 3511 C C . ASN A 1 439 ? -13.548 13.773 3.378 1.00 9.62 439 ASN A C 1
ATOM 3512 O O . ASN A 1 439 ? -14.451 14.482 2.880 1.00 10.30 439 ASN A O 1
ATOM 3517 N N . GLY A 1 440 ? -12.666 13.072 2.670 1.00 8.98 440 GLY A N 1
ATOM 3518 C CA . GLY A 1 440 ? -12.609 13.084 1.207 1.00 8.93 440 GLY A CA 1
ATOM 3519 C C . GLY A 1 440 ? -11.293 13.617 0.690 1.00 8.56 440 GLY A C 1
ATOM 3520 O O . GLY A 1 440 ? -10.580 14.357 1.411 1.00 9.03 440 GLY A O 1
ATOM 3521 N N . GLN A 1 441 ? -10.981 13.281 -0.549 1.00 8.28 441 GLN A N 1
ATOM 3522 C CA . GLN A 1 441 ? -9.887 13.929 -1.295 1.00 8.24 441 GLN A CA 1
ATOM 3523 C C . GLN A 1 441 ? -10.510 14.923 -2.261 1.00 8.57 441 GLN A C 1
ATOM 3524 O O . GLN A 1 441 ? -11.263 14.485 -3.163 1.00 9.21 441 GLN A O 1
ATOM 3530 N N . ARG A 1 442 ? -10.244 16.209 -2.051 1.00 8.47 442 ARG A N 1
ATOM 3531 C CA . ARG A 1 442 ? -10.949 17.277 -2.816 1.00 8.98 442 ARG A CA 1
ATOM 3532 C C . ARG A 1 442 ? -10.008 18.379 -3.284 1.00 9.13 442 ARG A C 1
ATOM 3533 O O . ARG A 1 442 ? -10.421 19.121 -4.192 1.00 9.33 442 ARG A O 1
ATOM 3541 N N . ILE A 1 443 ? -8.834 18.549 -2.691 1.00 8.85 443 ILE A N 1
ATOM 3542 C CA . ILE A 1 443 ? -7.892 19.613 -3.122 1.00 9.13 443 ILE A CA 1
ATOM 3543 C C . ILE A 1 443 ? -7.481 19.357 -4.567 1.00 9.06 443 ILE A C 1
ATOM 3544 O O . ILE A 1 443 ? -7.116 18.222 -4.893 1.00 8.71 443 ILE A O 1
ATOM 3549 N N . ASN A 1 444 ? -7.609 20.377 -5.428 1.00 9.35 444 ASN A N 1
ATOM 3550 C CA . ASN A 1 444 ? -7.283 20.216 -6.863 1.00 9.88 444 ASN A CA 1
ATOM 3551 C C . ASN A 1 444 ?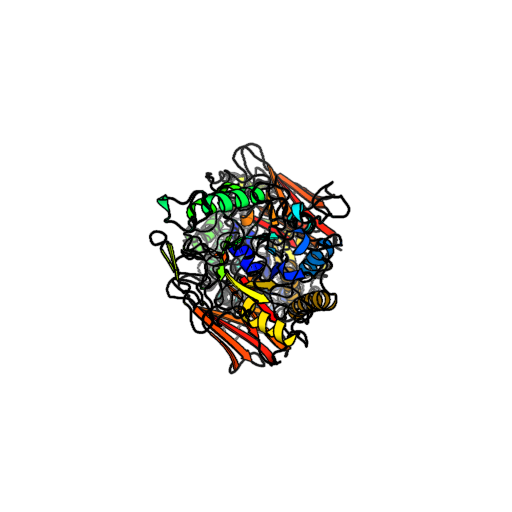 -6.269 21.258 -7.338 1.00 9.89 444 ASN A C 1
ATOM 3552 O O . ASN A 1 444 ? -5.969 21.286 -8.551 1.00 10.74 444 ASN A O 1
ATOM 3557 N N . ASN A 1 445 ? -5.722 22.068 -6.445 1.00 10.00 445 ASN A N 1
ATOM 3558 C CA . ASN A 1 445 ? -4.545 22.895 -6.777 1.00 10.31 445 ASN A CA 1
ATOM 3559 C C . ASN A 1 445 ? -3.743 23.107 -5.506 1.00 10.01 445 ASN A C 1
ATOM 3560 O O . ASN A 1 445 ? -4.332 23.311 -4.427 1.00 9.86 445 ASN A O 1
ATOM 3565 N N . TYR A 1 446 ? -2.428 23.046 -5.631 1.00 9.81 446 TYR A N 1
ATOM 3566 C CA . TYR A 1 446 ? -1.516 23.444 -4.544 1.00 10.09 446 TYR A CA 1
ATOM 3567 C C . TYR A 1 446 ? -0.321 24.154 -5.153 1.00 10.38 446 TYR A C 1
ATOM 3568 O O . TYR A 1 446 ? 0.050 23.920 -6.300 1.00 10.52 446 TYR A O 1
ATOM 3577 N N . LYS A 1 447 ? 0.324 24.942 -4.314 1.00 11.25 447 LYS A N 1
ATOM 3578 C CA . LYS A 1 447 ? 1.550 25.673 -4.664 1.00 12.14 447 LYS A CA 1
ATOM 3579 C C . LYS A 1 447 ? 2.408 25.770 -3.414 1.00 11.57 447 LYS A C 1
ATOM 3580 O O . LYS A 1 447 ? 1.845 25.996 -2.338 1.00 11.97 447 LYS A O 1
ATOM 3586 N N . VAL A 1 448 ? 3.705 25.546 -3.551 1.00 10.98 448 VAL A N 1
ATOM 3587 C CA . VAL A 1 448 ? 4.687 25.698 -2.445 1.00 10.97 448 VAL A CA 1
ATOM 3588 C C . VAL A 1 448 ? 5.745 26.666 -2.938 1.00 11.24 448 VAL A C 1
ATOM 3589 O O . VAL A 1 448 ? 6.311 26.427 -4.022 1.00 11.45 448 VAL A O 1
ATOM 3593 N N . GLU A 1 449 ? 5.996 27.704 -2.150 1.00 11.75 449 GLU A N 1
ATOM 3594 C CA . GLU A 1 449 ? 6.936 28.799 -2.477 1.00 12.51 449 GLU A CA 1
ATOM 3595 C C . GLU A 1 449 ? 7.777 29.089 -1.245 1.00 12.44 449 GLU A C 1
ATOM 3596 O O . GLU A 1 449 ? 7.356 28.737 -0.122 1.00 12.04 449 GLU A O 1
ATOM 3602 N N . TYR A 1 450 ? 8.910 29.752 -1.426 1.00 12.40 450 TYR A N 1
ATOM 3603 C CA . TYR A 1 450 ? 9.779 30.071 -0.273 1.00 12.79 450 TYR A CA 1
ATOM 3604 C C . TYR A 1 450 ? 10.470 31.406 -0.502 1.00 12.84 450 TYR A C 1
ATOM 3605 O O . TYR A 1 450 ? 10.543 31.897 -1.637 1.00 12.54 450 TYR A O 1
ATOM 3614 N N . ARG A 1 451 ? 10.977 31.974 0.577 1.00 12.80 451 ARG A N 1
ATOM 3615 C CA . ARG A 1 451 ? 11.813 33.191 0.483 1.00 13.61 451 ARG A CA 1
ATOM 3616 C C . ARG A 1 451 ? 12.721 33.311 1.694 1.00 14.38 451 ARG A C 1
ATOM 3617 O O . ARG A 1 451 ? 12.469 32.681 2.748 1.00 13.30 451 ARG A O 1
ATOM 3625 N N . ASN A 1 452 ? 13.735 34.148 1.529 1.00 16.11 452 ASN A N 1
ATOM 3626 C CA . ASN A 1 452 ? 14.526 34.692 2.654 1.00 17.80 452 ASN A CA 1
ATOM 3627 C C . ASN A 1 452 ? 13.720 35.821 3.304 1.00 18.85 452 ASN A C 1
ATOM 3628 O O . ASN A 1 452 ? 12.902 36.473 2.628 1.00 20.59 452 ASN A O 1
ATOM 3633 N N . GLY A 1 453 ? 13.968 36.082 4.573 1.00 19.18 453 GLY A N 1
ATOM 3634 C CA . GLY A 1 453 ? 13.327 37.186 5.291 1.00 19.85 453 GLY A CA 1
ATOM 3635 C C . GLY A 1 453 ? 11.833 36.979 5.417 1.00 20.38 453 GLY A C 1
ATOM 3636 O O . GLY A 1 453 ? 11.359 35.807 5.288 1.00 21.42 453 GLY A O 1
ATOM 3637 N N . ASP A 1 454 ? 11.108 38.077 5.640 1.00 20.53 454 ASP A N 1
ATOM 3638 C CA . ASP A 1 454 ? 9.659 38.075 5.973 1.00 20.63 454 ASP A CA 1
ATOM 3639 C C . ASP A 1 454 ? 8.905 39.038 5.049 1.00 20.04 454 ASP A C 1
ATOM 3640 O O . ASP A 1 454 ? 7.796 39.455 5.398 1.00 20.04 454 ASP A O 1
ATOM 3645 N N . SER A 1 455 ? 9.474 39.341 3.892 1.00 19.13 455 SER A N 1
ATOM 3646 C CA . SER A 1 455 ? 8.868 40.243 2.889 1.00 19.07 455 SER A CA 1
ATOM 3647 C C . SER A 1 455 ? 9.478 39.951 1.522 1.00 18.65 455 SER A C 1
ATOM 3648 O O . SER A 1 455 ? 10.476 39.212 1.447 1.00 18.86 455 SER A O 1
ATOM 3651 N N . GLY A 1 456 ? 8.877 40.522 0.494 1.00 19.24 456 GLY A N 1
ATOM 3652 C CA . GLY A 1 456 ? 9.405 40.497 -0.872 1.00 19.25 456 GLY A CA 1
ATOM 3653 C C . GLY A 1 456 ? 8.967 39.243 -1.587 1.00 18.90 456 GLY A C 1
ATOM 3654 O O . GLY A 1 456 ? 8.081 38.501 -1.081 1.00 18.20 456 GLY A O 1
ATOM 3655 N N . THR A 1 457 ? 9.543 39.006 -2.749 1.00 18.59 457 THR A N 1
ATOM 3656 C CA . THR A 1 457 ? 8.983 38.065 -3.733 1.00 18.70 457 THR A CA 1
ATOM 3657 C C . THR A 1 457 ? 9.266 36.628 -3.298 1.00 16.84 457 THR A C 1
ATOM 3658 O O . THR A 1 457 ? 10.223 36.353 -2.532 1.00 16.56 457 THR A O 1
ATOM 3662 N N . TRP A 1 458 ? 8.394 35.744 -3.753 1.00 15.69 458 TRP A N 1
ATOM 3663 C CA . TRP A 1 458 ? 8.425 34.300 -3.457 1.00 14.69 458 TRP A CA 1
ATOM 3664 C C . TRP A 1 458 ? 9.120 33.565 -4.597 1.00 14.82 458 TRP A C 1
ATOM 3665 O O . TRP A 1 458 ? 8.943 33.964 -5.768 1.00 16.26 458 TRP A O 1
ATOM 3676 N N . THR A 1 459 ? 9.854 32.507 -4.273 1.00 14.31 459 THR A N 1
ATOM 3677 C CA . THR A 1 459 ? 10.453 31.568 -5.258 1.00 14.62 459 THR A CA 1
ATOM 3678 C C . THR A 1 459 ? 9.589 30.306 -5.302 1.00 14.38 459 THR A C 1
ATOM 3679 O O . THR A 1 459 ? 9.291 29.755 -4.232 1.00 14.02 459 THR A O 1
ATOM 3683 N N . LEU A 1 460 ? 9.226 29.851 -6.494 1.00 14.76 460 LEU A N 1
ATOM 3684 C CA . LEU A 1 460 ? 8.394 28.638 -6.660 1.00 15.14 460 LEU A CA 1
ATOM 3685 C C . LEU A 1 460 ? 9.231 27.401 -6.335 1.00 15.35 460 LEU A C 1
ATOM 3686 O O . LEU A 1 460 ? 10.326 27.232 -6.926 1.00 17.14 460 LEU A O 1
ATOM 3691 N N . LEU A 1 461 ? 8.731 26.540 -5.446 1.00 14.75 461 LEU A N 1
ATOM 3692 C CA . LEU A 1 461 ? 9.320 25.203 -5.209 1.00 15.05 461 LEU A CA 1
ATOM 3693 C C . LEU A 1 461 ? 8.578 24.202 -6.095 1.00 14.77 461 LEU A C 1
ATOM 3694 O O . LEU A 1 461 ? 9.236 23.505 -6.900 1.00 15.63 461 LEU A O 1
ATOM 3699 N N . GLU A 1 462 ? 7.251 24.148 -5.983 1.00 14.21 462 GLU A N 1
ATOM 3700 C CA . GLU A 1 462 ? 6.456 23.153 -6.738 1.00 14.36 462 GLU A CA 1
ATOM 3701 C C . GLU A 1 462 ? 5.013 23.638 -6.816 1.00 14.29 462 GLU A C 1
ATOM 3702 O O . GLU A 1 462 ? 4.526 24.222 -5.830 1.00 14.33 462 GLU A O 1
ATOM 3708 N N . GLU A 1 463 ? 4.328 23.321 -7.906 1.00 14.48 463 GLU A N 1
ATOM 3709 C CA . GLU A 1 463 ? 2.859 23.485 -7.993 1.00 14.72 463 GLU A CA 1
ATOM 3710 C C . GLU A 1 463 ? 2.285 22.252 -8.670 1.00 13.65 463 GLU A C 1
ATOM 3711 O O . GLU A 1 463 ? 2.988 21.611 -9.452 1.00 13.85 463 GLU A O 1
ATOM 3717 N N . GLY A 1 464 ? 1.051 21.926 -8.332 1.00 12.26 464 GLY A N 1
ATOM 3718 C CA . GLY A 1 464 ? 0.369 20.770 -8.924 1.00 11.48 464 GLY A CA 1
ATOM 3719 C C . GLY A 1 464 ? -1.085 20.751 -8.535 1.00 11.15 464 GLY A C 1
ATOM 3720 O O . GLY A 1 464 ? -1.640 21.826 -8.203 1.00 10.88 464 GLY A O 1
ATOM 3721 N N . LYS A 1 465 ? -1.701 19.579 -8.608 1.00 11.07 465 LYS A N 1
ATOM 3722 C CA . LYS A 1 465 ? -3.168 19.455 -8.428 1.00 11.55 465 LYS A CA 1
ATOM 3723 C C . LYS A 1 465 ? -3.485 18.849 -7.061 1.00 10.49 465 LYS A C 1
ATOM 3724 O O . LYS A 1 465 ? -4.152 19.497 -6.277 1.00 10.31 465 LYS A O 1
ATOM 3730 N N . THR A 1 466 ? -3.014 17.640 -6.768 1.00 9.59 466 THR A N 1
ATOM 3731 C CA . THR A 1 466 ? -3.557 16.856 -5.630 1.00 9.22 466 THR A CA 1
ATOM 3732 C C . THR A 1 466 ? -2.677 16.915 -4.388 1.00 8.73 466 THR A C 1
ATOM 3733 O O . THR A 1 466 ? -1.466 17.123 -4.492 1.00 8.62 466 THR A O 1
ATOM 3737 N N . ILE A 1 467 ? -3.298 16.701 -3.246 1.00 8.21 467 ILE A N 1
ATOM 3738 C CA . ILE A 1 467 ? -2.570 16.411 -1.991 1.00 7.90 467 ILE A CA 1
ATOM 3739 C C . ILE A 1 467 ? -2.880 14.966 -1.584 1.00 7.73 467 ILE A C 1
ATOM 3740 O O . ILE A 1 467 ? -1.996 14.096 -1.689 1.00 7.99 467 ILE A O 1
ATOM 3745 N N . GLY A 1 468 ? -4.105 14.685 -1.150 1.00 7.58 468 GLY A N 1
ATOM 3746 C CA . GLY A 1 468 ? -4.479 13.330 -0.717 1.00 7.40 468 GLY A CA 1
ATOM 3747 C C . GLY A 1 468 ? -3.784 12.954 0.582 1.00 7.07 468 GLY A C 1
ATOM 3748 O O . GLY A 1 468 ? -3.492 13.831 1.406 1.00 6.95 468 GLY A O 1
ATOM 3749 N N . ALA A 1 469 ? -3.531 11.670 0.809 1.00 7.01 469 ALA A N 1
ATOM 3750 C CA . ALA A 1 469 ? -3.012 11.222 2.123 1.00 6.96 469 ALA A CA 1
ATOM 3751 C C . ALA A 1 469 ? -1.668 11.885 2.398 1.00 7.16 469 ALA A C 1
ATOM 3752 O O . ALA A 1 469 ? -1.373 12.220 3.557 1.00 7.42 469 ALA A O 1
ATOM 3754 N N . LYS A 1 470 ? -0.838 11.995 1.369 1.00 6.99 470 LYS A N 1
ATOM 3755 C CA . LYS A 1 470 ? 0.500 12.603 1.519 1.00 7.14 470 LYS A CA 1
ATOM 3756 C C . LYS A 1 470 ? 0.994 13.127 0.178 1.00 7.13 470 LYS A C 1
ATOM 3757 O O . LYS A 1 470 ? 1.010 12.375 -0.826 1.00 6.90 470 LYS A O 1
ATOM 3763 N N . ARG A 1 471 ? 1.416 14.384 0.205 1.00 7.17 471 ARG A N 1
ATOM 3764 C CA . ARG A 1 471 ? 2.197 15.041 -0.854 1.00 7.37 471 ARG A CA 1
ATOM 3765 C C . ARG A 1 471 ? 3.585 15.287 -0.269 1.00 7.45 471 ARG A C 1
ATOM 3766 O O . ARG A 1 471 ? 3.673 15.969 0.779 1.00 7.57 471 ARG A O 1
ATOM 3774 N N . LEU A 1 472 ? 4.620 14.781 -0.923 1.00 7.55 472 LEU A N 1
ATOM 3775 C CA . LEU A 1 472 ? 6.007 15.174 -0.594 1.00 7.97 472 LEU A CA 1
ATOM 3776 C C . LEU A 1 472 ? 6.540 15.965 -1.778 1.00 8.43 472 LEU A C 1
ATOM 3777 O O . LEU A 1 472 ? 6.548 15.435 -2.890 1.00 8.42 472 LEU A O 1
ATOM 3782 N N . CYS A 1 473 ? 6.983 17.186 -1.512 1.00 9.42 473 CYS A N 1
ATOM 3783 C CA . CYS A 1 473 ? 7.670 18.043 -2.500 1.00 10.68 473 CYS A CA 1
ATOM 3784 C C . CYS A 1 473 ? 9.166 17.955 -2.204 1.00 11.49 473 CYS A C 1
ATOM 3785 O O . CYS A 1 473 ? 9.598 18.520 -1.187 1.00 10.96 473 CYS A O 1
ATOM 3788 N N . ARG A 1 474 ? 9.911 17.186 -2.995 1.00 12.79 474 ARG A N 1
ATOM 3789 C CA . ARG A 1 474 ? 11.358 16.965 -2.795 1.00 14.13 474 ARG A CA 1
ATOM 3790 C C . ARG A 1 474 ? 12.089 17.852 -3.792 1.00 15.15 474 ARG A C 1
ATOM 3791 O O . ARG A 1 474 ? 11.755 17.830 -5.000 1.00 15.60 474 ARG A O 1
ATOM 3799 N N . THR A 1 475 ? 13.041 18.629 -3.294 1.00 15.90 475 THR A N 1
ATOM 3800 C CA . THR A 1 475 ? 13.859 19.525 -4.132 1.00 17.27 475 THR A CA 1
ATOM 3801 C C . THR A 1 475 ? 15.326 19.328 -3.758 1.00 17.56 475 THR A C 1
ATOM 3802 O O . THR A 1 475 ? 15.636 18.449 -2.949 1.00 16.05 475 THR A O 1
ATOM 3806 N N . SER A 1 476 ? 16.209 20.096 -4.386 1.00 19.00 476 SER A N 1
ATOM 3807 C CA . SER A 1 476 ? 17.636 20.158 -4.008 1.00 20.06 476 SER A CA 1
ATOM 3808 C C . SER A 1 476 ? 17.734 20.956 -2.709 1.00 19.52 476 SER A C 1
ATOM 3809 O O . SER A 1 476 ? 16.769 21.680 -2.389 1.00 19.61 476 SER A O 1
ATOM 3812 N N . GLU A 1 477 ? 18.828 20.814 -1.972 1.00 19.88 477 GLU A N 1
ATOM 3813 C CA . GLU A 1 477 ? 19.020 21.549 -0.700 1.00 20.06 477 GLU A CA 1
ATOM 3814 C C . GLU A 1 477 ? 18.763 23.041 -0.946 1.00 19.63 477 GLU A C 1
ATOM 3815 O O . GLU A 1 477 ? 19.373 23.625 -1.859 1.00 19.36 477 GLU A O 1
ATOM 3821 N N . THR A 1 478 ? 17.853 23.619 -0.169 1.00 18.84 478 THR A N 1
ATOM 3822 C CA . THR A 1 478 ? 17.367 25.012 -0.320 1.00 19.01 478 THR A CA 1
ATOM 3823 C C . THR A 1 478 ? 17.518 25.703 1.029 1.00 18.53 478 THR A C 1
ATOM 3824 O O . THR A 1 478 ? 17.347 25.046 2.054 1.00 16.29 478 THR A O 1
ATOM 3828 N N . THR A 1 479 ? 17.859 26.986 1.023 1.00 18.71 479 THR A N 1
ATOM 3829 C CA . THR A 1 479 ? 17.909 27.804 2.251 1.00 19.11 479 THR A CA 1
ATOM 3830 C C . THR A 1 479 ? 16.762 28.808 2.170 1.00 18.33 479 THR A C 1
ATOM 3831 O O . THR A 1 479 ? 16.633 29.496 1.126 1.00 18.64 479 THR A O 1
ATOM 3835 N N . ALA A 1 480 ? 15.945 28.888 3.209 1.00 16.86 480 ALA A N 1
ATOM 3836 C CA . ALA A 1 480 ? 14.834 29.861 3.268 1.00 16.36 480 ALA A CA 1
ATOM 3837 C C . ALA A 1 480 ? 14.543 30.193 4.718 1.00 15.68 480 ALA A C 1
ATOM 3838 O O . ALA A 1 480 ? 14.952 29.434 5.617 1.00 15.06 480 ALA A O 1
ATOM 3840 N N . ARG A 1 481 ? 13.830 31.283 4.941 1.00 15.60 481 ARG A N 1
ATOM 3841 C CA . ARG A 1 481 ? 13.263 31.617 6.265 1.00 16.18 481 ARG A CA 1
ATOM 3842 C C . ARG A 1 481 ? 11.777 31.255 6.286 1.00 15.04 481 ARG A C 1
ATOM 3843 O O . ARG A 1 481 ? 11.262 30.895 7.366 1.00 15.50 481 ARG A O 1
ATOM 3851 N N . GLN A 1 482 ? 11.077 31.445 5.175 1.00 13.70 482 GLN A N 1
ATOM 3852 C CA . GLN A 1 482 ? 9.608 31.247 5.115 1.00 12.98 482 GLN A CA 1
ATOM 3853 C C . GLN A 1 482 ? 9.229 30.371 3.929 1.00 12.25 482 GLN A C 1
ATOM 3854 O O . GLN A 1 482 ? 9.844 30.479 2.858 1.00 12.50 482 GLN A O 1
ATOM 3860 N N . ILE A 1 483 ? 8.207 29.551 4.147 1.00 11.23 483 ILE A N 1
ATOM 3861 C CA . ILE A 1 483 ? 7.583 28.693 3.108 1.00 11.19 483 ILE A CA 1
ATOM 3862 C C . ILE A 1 483 ? 6.097 29.007 3.120 1.00 11.20 483 ILE A C 1
ATOM 3863 O O . ILE A 1 483 ? 5.490 29.062 4.211 1.00 11.15 483 ILE A O 1
ATOM 3868 N N . LYS A 1 484 ? 5.525 29.273 1.951 1.00 11.28 484 LYS A N 1
ATOM 3869 C CA . LYS A 1 484 ? 4.080 29.520 1.820 1.00 11.86 484 LYS A CA 1
ATOM 3870 C C . LYS A 1 484 ? 3.478 28.388 1.001 1.00 11.08 484 LYS A C 1
ATOM 3871 O O . LYS A 1 484 ? 3.960 28.115 -0.118 1.00 11.11 484 LYS A O 1
ATOM 3877 N N . ILE A 1 485 ? 2.452 27.767 1.565 1.00 10.39 485 ILE A N 1
ATOM 3878 C CA . ILE A 1 485 ? 1.686 26.692 0.892 1.00 10.38 485 ILE A CA 1
ATOM 3879 C C . ILE A 1 485 ? 0.303 27.232 0.570 1.00 10.56 485 ILE A C 1
ATOM 3880 O O . ILE A 1 485 ? -0.374 27.727 1.475 1.00 10.93 485 ILE A O 1
ATOM 3885 N N . THR A 1 486 ? -0.108 27.144 -0.691 1.00 10.62 486 THR A N 1
ATOM 3886 C CA . THR A 1 486 ? -1.488 27.472 -1.107 1.00 11.14 486 THR A CA 1
ATOM 3887 C C . THR A 1 486 ? -2.194 26.157 -1.427 1.00 10.64 486 THR A C 1
ATOM 3888 O O . THR A 1 486 ? -1.602 25.359 -2.165 1.00 11.57 486 THR A O 1
ATOM 3892 N N . VAL A 1 487 ? -3.393 25.942 -0.896 1.00 10.18 487 VAL A N 1
ATOM 3893 C CA . VAL A 1 487 ? -4.235 24.768 -1.258 1.00 10.07 487 VAL A CA 1
ATOM 3894 C C . VAL A 1 487 ? -5.649 25.247 -1.540 1.00 10.51 487 VAL A C 1
ATOM 3895 O O . VAL A 1 487 ? -6.175 26.081 -0.780 1.00 11.13 487 VAL A O 1
ATOM 3899 N N . GLY A 1 488 ? -6.253 24.669 -2.572 1.00 10.47 488 GLY A N 1
ATOM 3900 C CA . GLY A 1 488 ? -7.589 25.065 -3.034 1.00 11.10 488 GLY A CA 1
ATOM 3901 C C . GLY A 1 488 ? -8.375 23.881 -3.520 1.00 11.10 488 GLY A C 1
ATOM 3902 O O . GLY A 1 488 ? -7.773 22.871 -3.949 1.00 10.61 488 GLY A O 1
ATOM 3903 N N . THR A 1 489 ? -9.688 24.004 -3.440 1.00 11.60 489 THR A N 1
ATOM 3904 C CA . THR A 1 489 ? -10.657 23.001 -3.913 1.00 11.95 489 THR A CA 1
ATOM 3905 C C . THR A 1 489 ? -11.680 23.711 -4.794 1.00 13.04 489 THR A C 1
ATOM 3906 O O . THR A 1 489 ? -11.465 24.874 -5.157 1.00 13.31 489 THR A O 1
ATOM 3910 N N . CYS A 1 490 ? -12.730 23.002 -5.170 1.00 13.83 490 CYS A N 1
ATOM 3911 C CA . CYS A 1 490 ? -13.760 23.547 -6.080 1.00 15.18 490 CYS A CA 1
ATOM 3912 C C . CYS A 1 490 ? -14.724 24.458 -5.318 1.00 15.38 490 CYS A C 1
ATOM 3913 O O . CYS A 1 490 ? -14.802 24.435 -4.061 1.00 14.66 490 CYS A O 1
ATOM 3916 N N . ASP A 1 491 ? -15.467 25.256 -6.074 1.00 16.12 491 ASP A N 1
ATOM 3917 C CA . ASP A 1 491 ? -16.553 26.083 -5.513 1.00 17.05 491 ASP A CA 1
ATOM 3918 C C . ASP A 1 491 ? -17.440 25.236 -4.603 1.00 15.85 491 ASP A C 1
ATOM 3919 O O . ASP A 1 491 ? -17.817 24.107 -4.994 1.00 15.99 491 ASP A O 1
ATOM 3924 N N . GLY A 1 492 ? -17.804 25.789 -3.452 1.00 15.54 492 GLY A N 1
ATOM 3925 C CA . GLY A 1 492 ? -18.780 25.191 -2.527 1.00 15.48 492 GLY A CA 1
ATOM 3926 C C . GLY A 1 492 ? -18.144 24.213 -1.555 1.00 14.98 492 GLY A C 1
ATOM 3927 O O . GLY A 1 492 ? -18.907 23.589 -0.792 1.00 16.18 492 GLY A O 1
ATOM 3928 N N . LYS A 1 493 ? -16.818 24.060 -1.587 1.00 13.82 493 LYS A N 1
ATOM 3929 C CA . LYS A 1 493 ? -16.065 23.204 -0.635 1.00 13.14 493 LYS A CA 1
ATOM 3930 C C . LYS A 1 493 ? -14.909 24.000 -0.035 1.00 12.28 493 LYS A C 1
ATOM 3931 O O . LYS A 1 493 ? -14.502 25.009 -0.602 1.00 12.47 493 LYS A O 1
ATOM 3937 N N . VAL A 1 494 ? -14.352 23.490 1.057 1.00 11.80 494 VAL A N 1
ATOM 3938 C CA . VAL A 1 494 ? -13.183 24.117 1.733 1.00 11.26 494 VAL A CA 1
ATOM 3939 C C . VAL A 1 494 ? -12.108 23.053 1.872 1.00 10.59 494 VAL A C 1
ATOM 3940 O O . VAL A 1 494 ? -12.416 21.873 2.028 1.00 10.67 494 VAL A O 1
ATOM 3944 N N . PRO A 1 495 ? -10.826 23.456 1.830 1.00 10.28 495 PRO A N 1
ATOM 3945 C CA . PRO A 1 495 ? -9.725 22.517 2.024 1.00 9.79 495 PRO A CA 1
ATOM 3946 C C . PRO A 1 495 ? -9.579 22.161 3.504 1.00 9.58 495 PRO A C 1
ATOM 3947 O O . PRO A 1 495 ? -9.901 22.964 4.396 1.00 9.82 495 PRO A O 1
ATOM 3951 N N . MET A 1 496 ? -9.119 20.941 3.735 1.00 9.25 496 MET A N 1
ATOM 3952 C CA . MET A 1 496 ? -8.838 20.416 5.092 1.00 8.96 496 MET A CA 1
ATOM 3953 C C . MET A 1 496 ? -7.451 19.789 5.112 1.00 8.47 496 MET A C 1
ATOM 3954 O O . MET A 1 496 ? -7.243 18.807 4.405 1.00 8.11 496 MET A O 1
ATOM 3959 N N . ILE A 1 497 ? -6.550 20.335 5.927 1.00 8.18 497 ILE A N 1
ATOM 3960 C CA . ILE A 1 497 ? -5.147 19.849 6.017 1.00 8.06 497 ILE A CA 1
ATOM 3961 C C . ILE A 1 497 ? -4.902 19.332 7.420 1.00 7.85 497 ILE A C 1
ATOM 3962 O O . ILE A 1 497 ? -4.996 20.125 8.358 1.00 7.89 497 ILE A O 1
ATOM 3967 N N . SER A 1 498 ? -4.597 18.043 7.560 1.00 7.52 498 SER A N 1
ATOM 3968 C CA . SER A 1 498 ? -4.430 17.433 8.899 1.00 7.73 498 SER A CA 1
ATOM 3969 C C . SER A 1 498 ? -2.996 17.575 9.406 1.00 7.79 498 SER A C 1
ATOM 3970 O O . SER A 1 498 ? -2.828 17.646 10.635 1.00 7.81 498 SER A O 1
ATOM 3973 N N . GLU A 1 499 ? -1.992 17.592 8.533 1.00 7.79 499 GLU A N 1
ATOM 3974 C CA . GLU A 1 499 ? -0.580 17.722 8.980 1.00 8.12 499 GLU A CA 1
ATOM 3975 C C . GLU A 1 499 ? 0.237 18.369 7.875 1.00 8.00 499 GLU A C 1
ATOM 3976 O O . GLU A 1 499 ? -0.043 18.139 6.685 1.00 8.31 499 GLU A O 1
ATOM 3982 N N . ILE A 1 500 ? 1.240 19.150 8.264 1.00 8.14 500 ILE A N 1
ATOM 3983 C CA . ILE A 1 500 ? 2.308 19.623 7.344 1.00 8.22 500 ILE A CA 1
ATOM 3984 C C . ILE A 1 500 ? 3.653 19.453 8.030 1.00 8.17 500 ILE A C 1
ATOM 3985 O O . ILE A 1 500 ? 3.708 19.373 9.268 1.00 8.47 500 ILE A O 1
ATOM 3990 N N . GLY A 1 501 ? 4.710 19.457 7.229 1.00 7.92 501 GLY A N 1
ATOM 3991 C CA . GLY A 1 501 ? 6.070 19.474 7.773 1.00 8.17 501 GLY A CA 1
ATOM 3992 C C . GLY A 1 501 ? 7.085 19.945 6.770 1.00 8.10 501 GLY A C 1
ATOM 3993 O O . GLY A 1 501 ? 6.819 19.986 5.558 1.00 7.94 501 GLY A O 1
ATOM 3994 N N . VAL A 1 502 ? 8.238 20.330 7.289 1.00 8.10 502 VAL A N 1
ATOM 3995 C CA . VAL A 1 502 ? 9.425 20.740 6.506 1.00 8.50 502 VAL A CA 1
ATOM 3996 C C . VAL A 1 502 ? 10.617 19.971 7.048 1.00 8.53 502 VAL A C 1
ATOM 3997 O O . VAL A 1 502 ? 10.811 19.938 8.284 1.00 8.44 502 VAL A O 1
ATOM 4001 N N . TYR A 1 503 ? 11.395 19.361 6.159 1.00 8.59 503 TYR A N 1
ATOM 4002 C CA . TYR A 1 503 ? 12.463 18.437 6.571 1.00 9.21 503 TYR A CA 1
ATOM 4003 C C . TYR A 1 503 ? 13.709 18.657 5.738 1.00 9.88 503 TYR A C 1
ATOM 4004 O O . TYR A 1 503 ? 13.605 19.015 4.557 1.00 9.97 503 TYR A O 1
ATOM 4013 N N . LYS A 1 504 ? 14.848 18.320 6.343 1.00 10.75 504 LYS A N 1
ATOM 4014 C CA . LYS A 1 504 ? 16.121 18.108 5.625 1.00 11.36 504 LYS A CA 1
ATOM 4015 C C . LYS A 1 504 ? 16.370 16.610 5.617 1.00 11.44 504 LYS A C 1
ATOM 4016 O O . LYS A 1 504 ? 16.533 16.036 6.698 1.00 11.68 504 LYS A O 1
ATOM 4022 N N . SER A 1 505 ? 16.371 16.017 4.434 1.00 11.81 505 SER A N 1
ATOM 4023 C CA . SER A 1 505 ? 16.526 14.552 4.275 1.00 12.26 505 SER A CA 1
ATOM 4024 C C . SER A 1 505 ? 17.953 14.121 4.628 1.00 12.43 505 SER A C 1
ATOM 4025 O O . SER A 1 505 ? 18.900 14.950 4.629 1.00 12.89 505 SER A O 1
ATOM 4028 N N . THR A 1 506 ? 18.107 12.833 4.913 1.00 12.30 506 THR A N 1
ATOM 4029 C CA . THR A 1 506 ? 19.437 12.201 5.052 1.00 12.60 506 THR A CA 1
ATOM 4030 C C . THR A 1 506 ? 20.166 12.289 3.716 1.00 13.25 506 THR A C 1
ATOM 4031 O O . THR A 1 506 ? 19.519 12.454 2.666 1.00 12.58 506 THR A O 1
ATOM 4035 N N . GLU A 1 507 ? 21.477 12.103 3.765 1.00 14.95 507 GLU A N 1
ATOM 4036 C CA . GLU A 1 507 ? 22.358 12.120 2.576 1.00 17.31 507 GLU A CA 1
ATOM 4037 C C . GLU A 1 507 ? 21.809 11.138 1.531 1.00 16.87 507 GLU A C 1
ATOM 4038 O O . GLU A 1 507 ? 21.690 11.519 0.363 1.00 16.61 507 GLU A O 1
ATOM 4044 N N . ASP A 1 508 ? 21.417 9.929 1.943 1.00 15.93 508 ASP A N 1
ATOM 4045 C CA . ASP A 1 508 ? 21.033 8.872 0.966 1.00 17.30 508 ASP A CA 1
ATOM 4046 C C . ASP A 1 508 ? 19.572 8.999 0.517 1.00 16.62 508 ASP A C 1
ATOM 4047 O O . ASP A 1 508 ? 19.137 8.182 -0.309 1.00 18.01 508 ASP A O 1
ATOM 4052 N N A MET A 1 509 ? 18.827 9.985 1.025 0.50 14.82 509 MET A N 1
ATOM 4053 N N B MET A 1 509 ? 18.827 9.988 1.022 0.50 16.28 509 MET A N 1
ATOM 4054 C CA A MET A 1 509 ? 17.460 10.304 0.534 0.50 14.16 509 MET A CA 1
ATOM 4055 C CA B MET A 1 509 ? 17.460 10.306 0.530 0.50 16.54 509 MET A CA 1
ATOM 4056 C C A MET A 1 509 ? 17.439 11.608 -0.275 0.50 15.18 509 MET A C 1
ATOM 4057 C C B MET A 1 509 ? 17.437 11.612 -0.273 0.50 16.61 509 MET A C 1
ATOM 4058 O O A MET A 1 509 ? 16.361 11.965 -0.771 0.50 16.07 509 MET A O 1
ATOM 4059 O O B MET A 1 509 ? 16.358 11.971 -0.769 0.50 17.50 509 MET A O 1
ATOM 4068 N N . GLU A 1 510 ? 18.573 12.299 -0.405 1.00 16.39 510 GLU A N 1
ATOM 4069 C CA . GLU A 1 510 ? 18.662 13.562 -1.186 1.00 17.53 510 GLU A CA 1
ATOM 4070 C C . GLU A 1 510 ? 18.383 13.331 -2.671 1.00 19.08 510 GLU A C 1
ATOM 4071 O O . GLU A 1 510 ? 18.744 12.271 -3.202 1.00 19.97 510 GLU A O 1
ATOM 4077 N N . LYS A 1 511 ? 17.758 14.316 -3.308 1.00 21.38 511 LYS A N 1
ATOM 4078 C CA . LYS A 1 511 ? 17.445 14.273 -4.758 1.00 25.18 511 LYS A CA 1
ATOM 4079 C C . LYS A 1 511 ? 18.762 14.156 -5.517 1.00 27.61 511 LYS A C 1
ATOM 4080 O O . LYS A 1 511 ? 19.709 14.883 -5.222 1.00 27.87 511 LYS A O 1
ATOM 4086 N N . PRO A 1 512 ? 18.886 13.208 -6.474 1.00 31.10 512 PRO A N 1
ATOM 4087 C CA . PRO A 1 512 ? 20.137 13.017 -7.211 1.00 33.46 512 PRO A CA 1
ATOM 4088 C C . PRO A 1 512 ? 20.674 14.320 -7.831 1.00 35.80 512 PRO A C 1
ATOM 4089 O O . PRO A 1 512 ? 19.888 15.116 -8.347 1.00 37.78 512 PRO A O 1
ATOM 4093 N N . ASN B 1 7 ? 10.826 -2.174 29.742 1.00 22.52 7 ASN B N 1
ATOM 4094 C CA . ASN B 1 7 ? 10.620 -2.021 28.269 1.00 22.29 7 ASN B CA 1
ATOM 4095 C C . ASN B 1 7 ? 10.420 -0.543 27.923 1.00 20.05 7 ASN B C 1
ATOM 4096 O O . ASN B 1 7 ? 9.311 0.001 28.085 1.00 22.77 7 ASN B O 1
ATOM 4101 N N . TRP B 1 8 ? 11.463 0.070 27.406 1.00 16.19 8 TRP B N 1
ATOM 4102 C CA . TRP B 1 8 ? 11.484 1.534 27.186 1.00 14.21 8 TRP B CA 1
ATOM 4103 C C . TRP B 1 8 ? 10.820 1.862 25.855 1.00 13.46 8 TRP B C 1
ATOM 4104 O O . TRP B 1 8 ? 10.957 1.086 24.884 1.00 14.63 8 TRP B O 1
ATOM 4115 N N A ILE B 1 9 ? 10.092 2.982 25.817 0.50 12.75 9 ILE B N 1
ATOM 4116 N N B ILE B 1 9 ? 10.125 2.995 25.799 0.50 12.84 9 ILE B N 1
ATOM 4117 C CA A ILE B 1 9 ? 9.283 3.414 24.640 0.50 12.37 9 ILE B CA 1
ATOM 4118 C CA B ILE B 1 9 ? 9.294 3.382 24.624 0.50 12.54 9 ILE B CA 1
ATOM 4119 C C A ILE B 1 9 ? 10.006 4.579 23.970 0.50 12.03 9 ILE B C 1
ATOM 4120 C C B ILE B 1 9 ? 9.937 4.597 23.956 0.50 12.12 9 ILE B C 1
ATOM 4121 O O A ILE B 1 9 ? 10.289 5.568 24.667 0.50 11.43 9 ILE B O 1
ATOM 4122 O O B ILE B 1 9 ? 10.112 5.626 24.643 0.50 11.52 9 ILE B O 1
ATOM 4131 N N . GLY B 1 10 ? 10.300 4.465 22.680 1.00 11.81 10 GLY B N 1
ATOM 4132 C CA . GLY B 1 10 ? 10.860 5.564 21.884 1.00 11.86 10 GLY B CA 1
ATOM 4133 C C . GLY B 1 10 ? 9.793 6.231 21.034 1.00 12.06 10 GLY B C 1
ATOM 4134 O O . GLY B 1 10 ? 8.605 6.123 21.348 1.00 12.26 10 GLY B O 1
ATOM 4135 N N . ASP B 1 11 ? 10.221 6.896 19.965 1.00 12.56 11 ASP B N 1
ATOM 4136 C CA . ASP B 1 11 ? 9.334 7.684 19.074 1.00 13.06 11 ASP B CA 1
ATOM 4137 C C . ASP B 1 11 ? 8.680 6.811 18.000 1.00 14.11 11 ASP B C 1
ATOM 4138 O O . ASP B 1 11 ? 7.742 7.296 17.366 1.00 14.83 11 ASP B O 1
ATOM 4143 N N . GLU B 1 12 ? 9.165 5.588 17.782 1.00 15.29 12 GLU B N 1
ATOM 4144 C CA . GLU B 1 12 ? 8.760 4.800 16.584 1.00 16.37 12 GLU B CA 1
ATOM 4145 C C . GLU B 1 12 ? 7.376 4.155 16.791 1.00 16.05 12 GLU B C 1
ATOM 4146 O O . GLU B 1 12 ? 7.058 3.741 17.917 1.00 15.84 12 GLU B O 1
ATOM 4152 N N . ASN B 1 13 ? 6.592 4.049 15.715 1.00 16.66 13 ASN B N 1
ATOM 4153 C CA . ASN B 1 13 ? 5.359 3.219 15.686 1.00 17.29 13 ASN B CA 1
ATOM 4154 C C . ASN B 1 13 ? 4.336 3.736 16.706 1.00 16.44 13 ASN B C 1
ATOM 4155 O O . ASN B 1 13 ? 3.547 2.922 17.201 1.00 16.91 13 ASN B O 1
ATOM 4160 N N . LEU B 1 14 ? 4.320 5.043 17.008 1.00 15.13 14 LEU B N 1
ATOM 4161 C CA . LEU B 1 14 ? 3.271 5.644 17.864 1.00 14.74 14 LEU B CA 1
ATOM 4162 C C . LEU B 1 14 ? 2.098 6.050 16.973 1.00 14.65 14 LEU B C 1
ATOM 4163 O O . LEU B 1 14 ? 2.275 6.963 16.117 1.00 15.24 14 LEU B O 1
ATOM 4168 N N . THR B 1 15 ? 0.972 5.367 17.133 1.00 14.90 15 THR B N 1
ATOM 4169 C CA . THR B 1 15 ? -0.215 5.505 16.259 1.00 15.16 15 THR B CA 1
ATOM 4170 C C . THR B 1 15 ? -1.478 5.679 17.093 1.00 15.08 15 THR B C 1
ATOM 4171 O O . THR B 1 15 ? -2.558 5.667 16.503 1.00 15.93 15 THR B O 1
ATOM 4175 N N . GLY B 1 16 ? -1.343 5.889 18.403 1.00 14.50 16 GLY B N 1
ATOM 4176 C CA . GLY B 1 16 ? -2.491 5.949 19.320 1.00 14.67 16 GLY B CA 1
ATOM 4177 C C . GLY B 1 16 ? -3.177 7.305 19.337 1.00 14.63 16 GLY B C 1
ATOM 4178 O O . GLY B 1 16 ? -2.881 8.187 18.511 1.00 14.68 16 GLY B O 1
ATOM 4179 N N . ASN B 1 17 ? -4.078 7.479 20.293 1.00 14.58 17 ASN B N 1
ATOM 4180 C CA . ASN B 1 17 ? -4.898 8.706 20.426 1.00 14.98 17 ASN B CA 1
ATOM 4181 C C . ASN B 1 17 ? -5.019 9.026 21.911 1.00 14.55 17 ASN B C 1
ATOM 4182 O O . ASN B 1 17 ? -5.000 8.097 22.748 1.00 14.17 17 ASN B O 1
ATOM 4187 N N . ALA B 1 18 ? -5.130 10.307 22.214 1.00 14.02 18 ALA B N 1
ATOM 4188 C CA . ALA B 1 18 ? -5.354 10.821 23.578 1.00 14.08 18 ALA B CA 1
ATOM 4189 C C . ALA B 1 18 ? -5.847 12.260 23.465 1.00 14.24 18 ALA B C 1
ATOM 4190 O O . ALA B 1 18 ? -5.436 12.960 22.540 1.00 14.42 18 ALA B O 1
ATOM 4192 N N . GLU B 1 19 ? -6.715 12.667 24.382 1.00 14.94 19 GLU B N 1
ATOM 4193 C CA . GLU B 1 19 ? -7.034 14.093 24.625 1.00 16.10 19 GLU B CA 1
ATOM 4194 C C . GLU B 1 19 ? -5.861 14.728 25.372 1.00 14.41 19 GLU B C 1
ATOM 4195 O O . GLU B 1 19 ? -5.130 14.015 26.069 1.00 12.96 19 GLU B O 1
ATOM 4201 N N . ALA B 1 20 ? -5.686 16.036 25.266 1.00 13.84 20 ALA B N 1
ATOM 4202 C CA . ALA B 1 20 ? -4.682 16.758 26.066 1.00 12.94 20 ALA B CA 1
ATOM 4203 C C . ALA B 1 20 ? -4.984 16.517 27.541 1.00 12.40 20 ALA B C 1
ATOM 4204 O O . ALA B 1 20 ? -6.149 16.457 27.944 1.00 12.39 20 ALA B O 1
ATOM 4206 N N . PRO B 1 21 ? -3.942 16.387 28.385 1.00 11.83 21 PRO B N 1
ATOM 4207 C CA . PRO B 1 21 ? -4.146 16.418 29.823 1.00 12.11 21 PRO B CA 1
ATOM 4208 C C . PRO B 1 21 ? -4.968 17.654 30.199 1.00 12.47 21 PRO B C 1
ATOM 4209 O O . PRO B 1 21 ? -4.800 18.722 29.608 1.00 12.76 21 PRO B O 1
ATOM 4213 N N . ALA B 1 22 ? -5.828 17.515 31.196 1.00 13.18 22 ALA B N 1
ATOM 4214 C CA . ALA B 1 22 ? -6.526 18.661 31.804 1.00 13.97 22 ALA B CA 1
ATOM 4215 C C . ALA B 1 22 ? -5.482 19.650 32.326 1.00 13.70 22 ALA B C 1
ATOM 4216 O O . ALA B 1 22 ? -4.475 19.219 32.898 1.00 15.26 22 ALA B O 1
ATOM 4218 N N . LYS B 1 23 ? -5.684 20.931 32.084 1.00 13.38 23 LYS B N 1
ATOM 4219 C CA . LYS B 1 23 ? -4.830 21.977 32.703 1.00 13.41 23 LYS B CA 1
ATOM 4220 C C . LYS B 1 23 ? -5.138 22.056 34.193 1.00 12.75 23 LYS B C 1
ATOM 4221 O O . LYS B 1 23 ? -6.272 21.791 34.601 1.00 12.63 23 LYS B O 1
ATOM 4227 N N . ASP B 1 24 ? -4.174 22.497 34.980 1.00 11.90 24 ASP B N 1
ATOM 4228 C CA . ASP B 1 24 ? -4.443 22.904 36.381 1.00 11.55 24 ASP B CA 1
ATOM 4229 C C . ASP B 1 24 ? -5.404 24.093 36.363 1.00 11.93 24 ASP B C 1
ATOM 4230 O O . ASP B 1 24 ? -5.428 24.830 35.347 1.00 11.89 24 ASP B O 1
ATOM 4235 N N . ASP B 1 25 ? -6.094 24.326 37.472 1.00 12.49 25 ASP B N 1
ATOM 4236 C CA . ASP B 1 25 ? -6.977 25.509 37.644 1.00 14.29 25 ASP B CA 1
ATOM 4237 C C . ASP B 1 25 ? -6.144 26.793 37.659 1.00 12.83 25 ASP B C 1
ATOM 4238 O O . ASP B 1 25 ? -6.678 27.839 37.271 1.00 14.04 25 ASP B O 1
ATOM 4243 N N . VAL B 1 26 ? -4.895 26.723 38.121 1.00 11.18 26 VAL B N 1
ATOM 4244 C CA . VAL B 1 26 ? -4.021 27.915 38.245 1.00 10.55 26 VAL B CA 1
ATOM 4245 C C . VAL B 1 26 ? -2.873 27.785 37.252 1.00 9.49 26 VAL B C 1
ATOM 4246 O O . VAL B 1 26 ? -2.074 26.854 37.370 1.00 9.38 26 VAL B O 1
ATOM 4250 N N . VAL B 1 27 ? -2.845 28.675 36.274 1.00 9.11 27 VAL B N 1
ATOM 4251 C CA . VAL B 1 27 ? -1.834 28.646 35.187 1.00 8.97 27 VAL B CA 1
ATOM 4252 C C . VAL B 1 27 ? -1.290 30.053 35.002 1.00 8.40 27 VAL B C 1
ATOM 4253 O O . VAL B 1 27 ? -1.926 31.051 35.371 1.00 8.75 27 VAL B O 1
ATOM 4257 N N . PRO B 1 28 ? -0.090 30.188 34.415 1.00 7.84 28 PRO B N 1
ATOM 4258 C CA . PRO B 1 28 ? 0.456 31.509 34.129 1.00 7.63 28 PRO B CA 1
ATOM 4259 C C . PRO B 1 28 ? -0.303 32.164 32.978 1.00 7.87 28 PRO B C 1
ATOM 4260 O O . PRO B 1 28 ? -0.734 31.475 32.045 1.00 8.36 28 PRO B O 1
ATOM 4264 N N . ASP B 1 29 ? -0.433 33.488 33.046 1.00 7.93 29 ASP B N 1
ATOM 4265 C CA . ASP B 1 29 ? -0.906 34.263 31.883 1.00 8.22 29 ASP B CA 1
ATOM 4266 C C . ASP B 1 29 ? 0.243 34.350 30.877 1.00 8.07 29 ASP B C 1
ATOM 4267 O O . ASP B 1 29 ? 1.355 33.856 31.127 1.00 7.84 29 ASP B O 1
ATOM 4272 N N A LYS B 1 30 ? -0.021 34.932 29.710 0.50 8.53 30 LYS B N 1
ATOM 4273 N N B LYS B 1 30 ? -0.022 34.943 29.721 0.50 8.36 30 LYS B N 1
ATOM 4274 C CA A LYS B 1 30 ? 0.961 34.872 28.603 0.50 8.79 30 LYS B CA 1
ATOM 4275 C CA B LYS B 1 30 ? 0.954 34.880 28.612 0.50 8.51 30 LYS B CA 1
ATOM 4276 C C A LYS B 1 30 ? 2.231 35.656 28.951 0.50 8.31 30 LYS B C 1
ATOM 4277 C C B LYS B 1 30 ? 2.227 35.653 28.953 0.50 8.16 30 LYS B C 1
ATOM 4278 O O A LYS B 1 30 ? 3.314 35.228 28.524 0.50 8.27 30 LYS B O 1
ATOM 4279 O O B LYS B 1 30 ? 3.301 35.225 28.508 0.50 8.12 30 LYS B O 1
ATOM 4290 N N . ASN B 1 31 ? 2.123 36.747 29.705 1.00 8.05 31 ASN B N 1
ATOM 4291 C CA . ASN B 1 31 ? 3.323 37.515 30.130 1.00 7.61 31 ASN B CA 1
ATOM 4292 C C . ASN B 1 31 ? 4.121 36.685 31.142 1.00 7.09 31 ASN B C 1
ATOM 4293 O O . ASN B 1 31 ? 5.359 36.633 31.057 1.00 7.18 31 ASN B O 1
ATOM 4298 N N . GLN B 1 32 ? 3.445 36.083 32.104 1.00 6.94 32 GLN B N 1
ATOM 4299 C CA . GLN B 1 32 ? 4.133 35.320 33.165 1.00 6.60 32 GLN B CA 1
ATOM 4300 C C . GLN B 1 32 ? 4.853 34.140 32.533 1.00 6.56 32 GLN B C 1
ATOM 4301 O O . GLN B 1 32 ? 5.975 33.840 32.934 1.00 6.63 32 GLN B O 1
ATOM 4307 N N . PHE B 1 33 ? 4.188 33.453 31.619 1.00 6.38 33 PHE B N 1
ATOM 4308 C CA . PHE B 1 33 ? 4.814 32.296 30.935 1.00 6.65 33 PHE B CA 1
ATOM 4309 C C . PHE B 1 33 ? 6.043 32.774 30.162 1.00 6.78 33 PHE B C 1
ATOM 4310 O O . PHE B 1 33 ? 7.130 32.192 30.275 1.00 6.64 33 PHE B O 1
ATOM 4318 N N . ARG B 1 34 ? 5.903 33.819 29.354 1.00 6.95 34 ARG B N 1
ATOM 4319 C CA . ARG B 1 34 ? 7.069 34.315 28.587 1.00 7.13 34 ARG B CA 1
ATOM 4320 C C . ARG B 1 34 ? 8.207 34.671 29.540 1.00 6.89 34 ARG B C 1
ATOM 4321 O O . ARG B 1 34 ? 9.366 34.336 29.242 1.00 7.00 34 ARG B O 1
ATOM 4329 N N . TYR B 1 35 ? 7.910 35.336 30.656 1.00 6.70 35 TYR B N 1
ATOM 4330 C CA . TYR B 1 35 ? 8.969 35.781 31.576 1.00 6.47 35 TYR B CA 1
ATOM 4331 C C . TYR B 1 35 ? 9.685 34.554 32.146 1.00 6.21 35 TYR B C 1
ATOM 4332 O O . TYR B 1 35 ? 10.913 34.499 32.168 1.00 6.33 35 TYR B O 1
ATOM 4341 N N . GLN B 1 36 ? 8.926 33.573 32.632 1.00 6.48 36 GLN B N 1
ATOM 4342 C CA . GLN B 1 36 ? 9.544 32.359 33.215 1.00 6.69 36 GLN B CA 1
ATOM 4343 C C . GLN B 1 36 ? 10.414 31.660 32.161 1.00 6.88 36 GLN B C 1
ATOM 4344 O O . GLN B 1 36 ? 11.452 31.130 32.539 1.00 7.21 36 GLN B O 1
ATOM 4350 N N . LYS B 1 37 ? 10.034 31.662 30.881 1.00 6.82 37 LYS B N 1
ATOM 4351 C CA . LYS B 1 37 ? 10.886 30.992 29.858 1.00 7.05 37 LYS B CA 1
ATOM 4352 C C . LYS B 1 37 ? 12.044 31.902 29.414 1.00 7.29 37 LYS B C 1
ATOM 4353 O O . LYS B 1 37 ? 13.074 31.381 28.952 1.00 7.79 37 LYS B O 1
ATOM 4359 N N . GLU B 1 38 ? 11.945 33.215 29.573 1.00 7.50 38 GLU B N 1
ATOM 4360 C CA . GLU B 1 38 ? 13.098 34.124 29.318 1.00 7.92 38 GLU B CA 1
ATOM 4361 C C . GLU B 1 38 ? 14.207 33.901 30.351 1.00 7.69 38 GLU B C 1
ATOM 4362 O O . GLU B 1 38 ? 15.375 34.010 29.974 1.00 7.55 38 GLU B O 1
ATOM 4368 N N . GLU B 1 39 ? 13.849 33.644 31.613 1.00 7.45 39 GLU B N 1
ATOM 4369 C CA . GLU B 1 39 ? 14.761 33.307 32.745 1.00 7.45 39 GLU B CA 1
ATOM 4370 C C . GLU B 1 39 ? 15.574 34.515 33.240 1.00 7.23 39 GLU B C 1
ATOM 4371 O O . GLU B 1 39 ? 15.686 34.667 34.473 1.00 7.43 39 GLU B O 1
ATOM 4377 N N . LEU B 1 40 ? 16.157 35.311 32.334 1.00 7.06 40 LEU B N 1
ATOM 4378 C CA . LEU B 1 40 ? 17.115 36.398 32.651 1.00 6.99 40 LEU B CA 1
ATOM 4379 C C . LEU B 1 40 ? 16.505 37.765 32.353 1.00 6.53 40 LEU B C 1
ATOM 4380 O O . LEU B 1 40 ? 16.066 38.024 31.215 1.00 6.49 40 LEU B O 1
ATOM 4385 N N . ALA B 1 41 ? 16.535 38.629 33.359 1.00 6.08 41 ALA B N 1
ATOM 4386 C CA . ALA B 1 41 ? 16.149 40.045 33.239 1.00 5.96 41 ALA B CA 1
ATOM 4387 C C . ALA B 1 41 ? 17.245 40.883 33.866 1.00 5.80 41 ALA B C 1
ATOM 4388 O O . ALA B 1 41 ? 17.982 40.387 34.733 1.00 5.80 41 ALA B O 1
ATOM 4390 N N . ALA B 1 42 ? 17.342 42.121 33.422 1.00 5.77 42 ALA B N 1
ATOM 4391 C CA . ALA B 1 42 ? 18.319 43.072 33.960 1.00 5.80 42 ALA B CA 1
ATOM 4392 C C . ALA B 1 42 ? 17.594 44.195 34.683 1.00 6.00 42 ALA B C 1
ATOM 4393 O O . ALA B 1 42 ? 16.528 44.639 34.239 1.00 6.08 42 ALA B O 1
ATOM 4395 N N . PHE B 1 43 ? 18.228 44.675 35.740 1.00 6.09 43 PHE B N 1
ATOM 4396 C CA . PHE B 1 43 ? 17.805 45.879 36.495 1.00 6.27 43 PHE B CA 1
ATOM 4397 C C . PHE B 1 43 ? 18.774 46.994 36.119 1.00 6.46 43 PHE B C 1
ATOM 4398 O O . PHE B 1 43 ? 19.958 46.732 35.875 1.00 6.61 43 PHE B O 1
ATOM 4406 N N . CYS B 1 44 ? 18.277 48.229 36.074 1.00 6.76 44 CYS B N 1
ATOM 4407 C CA . CYS B 1 44 ? 19.096 49.424 35.829 1.00 7.20 44 CYS B CA 1
ATOM 4408 C C . CYS B 1 44 ? 18.744 50.450 36.894 1.00 6.69 44 CYS B C 1
ATOM 4409 O O . CYS B 1 44 ? 17.734 51.149 36.741 1.00 6.93 44 CYS B O 1
ATOM 4412 N N . HIS B 1 45 ? 19.566 50.532 37.946 1.00 6.47 45 HIS B N 1
ATOM 4413 C CA . HIS B 1 45 ? 19.474 51.620 38.937 1.00 6.25 45 HIS B CA 1
ATOM 4414 C C . HIS B 1 45 ? 20.366 52.772 38.510 1.00 6.42 45 HIS B C 1
ATOM 4415 O O . HIS B 1 45 ? 21.570 52.593 38.392 1.00 6.70 45 HIS B O 1
ATOM 4422 N N . PHE B 1 46 ? 19.770 53.938 38.310 1.00 6.41 46 PHE B N 1
ATOM 4423 C CA . PHE B 1 46 ? 20.479 55.151 37.838 1.00 6.74 46 PHE B CA 1
ATOM 4424 C C . PHE B 1 46 ? 19.679 56.365 38.281 1.00 6.87 46 PHE B C 1
ATOM 4425 O O . PHE B 1 46 ? 18.459 56.382 38.146 1.00 7.29 46 PHE B O 1
ATOM 4433 N N . GLY B 1 47 ? 20.384 57.341 38.840 1.00 6.97 47 GLY B N 1
ATOM 4434 C CA . GLY B 1 47 ? 19.758 58.586 39.306 1.00 6.99 47 GLY B CA 1
ATOM 4435 C C . GLY B 1 47 ? 20.743 59.347 40.162 1.00 7.37 47 GLY B C 1
ATOM 4436 O O . GLY B 1 47 ? 21.939 59.101 40.088 1.00 7.58 47 GLY B O 1
ATOM 4437 N N . PRO B 1 48 ? 20.273 60.275 41.007 1.00 7.56 48 PRO B N 1
ATOM 4438 C CA . PRO B 1 48 ? 21.200 61.074 41.810 1.00 7.56 48 PRO B CA 1
ATOM 4439 C C . PRO B 1 48 ? 22.143 60.220 42.671 1.00 7.54 48 PRO B C 1
ATOM 4440 O O . PRO B 1 48 ? 23.272 60.591 42.891 1.00 7.31 48 PRO B O 1
ATOM 4444 N N . ASN B 1 49 ? 21.673 59.072 43.141 1.00 7.09 49 ASN B N 1
ATOM 4445 C CA . ASN B 1 49 ? 22.501 58.239 44.049 1.00 7.11 49 ASN B CA 1
ATOM 4446 C C . ASN B 1 49 ? 23.803 57.834 43.348 1.00 7.23 49 ASN B C 1
ATOM 4447 O O . ASN B 1 49 ? 24.832 57.697 44.028 1.00 7.36 49 ASN B O 1
ATOM 4452 N N . THR B 1 50 ? 23.762 57.621 42.038 1.00 7.19 50 THR B N 1
ATOM 4453 C CA . THR B 1 50 ? 24.947 57.303 41.211 1.00 7.29 50 THR B CA 1
ATOM 4454 C C . THR B 1 50 ? 26.038 58.357 41.408 1.00 7.86 50 THR B C 1
ATOM 4455 O O . THR B 1 50 ? 27.234 58.015 41.257 1.00 8.15 50 THR B O 1
ATOM 4459 N N . PHE B 1 51 ? 25.643 59.601 41.682 1.00 7.87 51 PHE B N 1
ATOM 4460 C CA . PHE B 1 51 ? 26.567 60.765 41.782 1.00 8.44 51 PHE B CA 1
ATOM 4461 C C . PHE B 1 51 ? 26.925 61.077 43.232 1.00 8.73 51 PHE B C 1
ATOM 4462 O O . PHE B 1 51 ? 27.704 62.024 43.438 1.00 9.26 51 PHE B O 1
ATOM 4470 N N . ASN B 1 52 ? 26.369 60.364 44.210 1.00 8.33 52 ASN B N 1
ATOM 4471 C CA . ASN B 1 52 ? 26.463 60.794 45.634 1.00 8.65 52 ASN B CA 1
ATOM 4472 C C . ASN B 1 52 ? 26.848 59.633 46.551 1.00 8.60 52 ASN B C 1
ATOM 4473 O O . ASN B 1 52 ? 26.650 59.756 47.768 1.00 8.74 52 ASN B O 1
ATOM 4478 N N . GLU B 1 53 ? 27.412 58.558 46.012 1.00 8.88 53 GLU B N 1
ATOM 4479 C CA . GLU B 1 53 ? 28.085 57.519 46.840 1.00 9.29 53 GLU B CA 1
ATOM 4480 C C . GLU B 1 53 ? 27.137 57.044 47.942 1.00 9.26 53 GLU B C 1
ATOM 4481 O O . GLU B 1 53 ? 27.523 56.995 49.136 1.00 10.03 53 GLU B O 1
ATOM 4487 N N . ILE B 1 54 ? 25.913 56.682 47.588 1.00 8.56 54 ILE B N 1
ATOM 4488 C CA . ILE B 1 54 ? 24.875 56.326 48.590 1.00 8.45 54 ILE B CA 1
ATOM 4489 C C . ILE B 1 54 ? 23.885 55.369 47.942 1.00 7.80 54 ILE B C 1
ATOM 4490 O O . ILE B 1 54 ? 23.721 55.405 46.699 1.00 7.60 54 ILE B O 1
ATOM 4495 N N . GLU B 1 55 ? 23.227 54.546 48.743 1.00 7.17 55 GLU B N 1
ATOM 4496 C CA . GLU B 1 55 ? 22.247 53.560 48.225 1.00 6.91 55 GLU B CA 1
ATOM 4497 C C . GLU B 1 55 ? 20.824 54.095 48.351 1.00 6.96 55 GLU B C 1
ATOM 4498 O O . GLU B 1 55 ? 19.998 53.839 47.454 1.00 6.91 55 GLU B O 1
ATOM 4504 N N . TRP B 1 56 ? 20.521 54.796 49.438 1.00 7.31 56 TRP B N 1
ATOM 4505 C CA . TRP B 1 56 ? 19.220 55.456 49.667 1.00 7.43 56 TRP B CA 1
ATOM 4506 C C . TRP B 1 56 ? 19.463 56.953 49.761 1.00 7.56 56 TRP B C 1
ATOM 4507 O O . TRP B 1 56 ? 20.190 57.386 50.662 1.00 7.96 56 TRP B O 1
ATOM 4518 N N . GLY B 1 57 ? 18.868 57.716 48.839 1.00 7.60 57 GLY B N 1
ATOM 4519 C CA . GLY B 1 57 ? 19.061 59.168 48.770 1.00 8.16 57 GLY B CA 1
ATOM 4520 C C . GLY B 1 57 ? 18.143 59.858 49.752 1.00 8.46 57 GLY B C 1
ATOM 4521 O O . GLY B 1 57 ? 17.178 60.497 49.341 1.00 8.55 57 GLY B O 1
ATOM 4522 N N . GLU B 1 58 ? 18.436 59.755 51.042 1.00 9.07 58 GLU B N 1
ATOM 4523 C CA . GLU B 1 58 ? 17.529 60.252 52.113 1.00 9.82 58 GLU B CA 1
ATOM 4524 C C . GLU B 1 58 ? 17.857 61.686 52.521 1.00 9.99 58 GLU B C 1
ATOM 4525 O O . GLU B 1 58 ? 17.040 62.264 53.289 1.00 10.55 58 GLU B O 1
ATOM 4531 N N . HIS B 1 59 ? 18.961 62.244 52.045 1.00 9.96 59 HIS B N 1
ATOM 4532 C CA . HIS B 1 59 ? 19.549 63.455 52.671 1.00 11.08 59 HIS B CA 1
ATOM 4533 C C . HIS B 1 59 ? 19.805 64.567 51.652 1.00 10.88 59 HIS B C 1
ATOM 4534 O O . HIS B 1 59 ? 20.612 65.433 51.925 1.00 12.44 59 HIS B O 1
ATOM 4541 N N . TYR B 1 60 ? 19.105 64.586 50.527 1.00 9.96 60 TYR B N 1
ATOM 4542 C CA . TYR B 1 60 ? 19.312 65.640 49.506 1.00 9.95 60 TYR B CA 1
ATOM 4543 C C . TYR B 1 60 ? 18.666 66.952 49.956 1.00 10.60 60 TYR B C 1
ATOM 4544 O O . TYR B 1 60 ? 19.120 68.009 49.514 1.00 10.73 60 TYR B O 1
ATOM 4553 N N . GLY B 1 61 ? 17.620 66.880 50.780 1.00 11.16 61 GLY B N 1
ATOM 4554 C CA . GLY B 1 61 ? 16.902 68.080 51.260 1.00 12.15 61 GLY B CA 1
ATOM 4555 C C . GLY B 1 61 ? 16.509 68.995 50.116 1.00 13.14 61 GLY B C 1
ATOM 4556 O O . GLY B 1 61 ? 15.888 68.527 49.158 1.00 12.94 61 GLY B O 1
ATOM 4557 N N . ASN B 1 62 ? 16.872 70.275 50.200 1.00 15.08 62 ASN B N 1
ATOM 4558 C CA . ASN B 1 62 ? 16.426 71.297 49.221 1.00 16.60 62 ASN B CA 1
ATOM 4559 C C . ASN B 1 62 ? 17.493 71.498 48.142 1.00 15.43 62 ASN B C 1
ATOM 4560 O O . ASN B 1 62 ? 17.415 72.495 47.412 1.00 16.22 62 ASN B O 1
ATOM 4565 N N . GLN B 1 63 ? 18.449 70.577 48.004 1.00 14.14 63 GLN B N 1
ATOM 4566 C CA . GLN B 1 63 ? 19.452 70.718 46.920 1.00 14.05 63 GLN B CA 1
ATOM 4567 C C . GLN B 1 63 ? 18.726 70.701 45.576 1.00 13.34 63 GLN B C 1
ATOM 4568 O O . GLN B 1 63 ? 17.699 70.000 45.415 1.00 12.44 63 GLN B O 1
ATOM 4574 N N . LYS B 1 64 ? 19.247 71.449 44.614 1.00 13.27 64 LYS B N 1
ATOM 4575 C CA . LYS B 1 64 ? 18.628 71.518 43.272 1.00 13.33 64 LYS B CA 1
ATOM 4576 C C . LYS B 1 64 ? 18.907 70.231 42.511 1.00 12.11 64 LYS B C 1
ATOM 4577 O O . LYS B 1 64 ? 19.937 69.590 42.712 1.00 11.81 64 LYS B O 1
ATOM 4583 N N . PRO B 1 65 ? 18.033 69.860 41.554 1.00 11.61 65 PRO B N 1
ATOM 4584 C CA . PRO B 1 65 ? 18.337 68.788 40.608 1.00 11.16 65 PRO B CA 1
ATOM 4585 C C . PRO B 1 65 ? 19.743 68.887 39.989 1.00 11.31 65 PRO B C 1
ATOM 4586 O O . PRO B 1 65 ? 20.425 67.883 39.873 1.00 10.39 65 PRO B O 1
ATOM 4590 N N . SER B 1 66 ? 20.176 70.095 39.631 1.00 11.05 66 SER B N 1
ATOM 4591 C CA . SER B 1 66 ? 21.499 70.325 38.994 1.00 11.82 66 SER B CA 1
ATOM 4592 C C . SER B 1 66 ? 22.646 70.005 39.956 1.00 12.01 66 SER B C 1
ATOM 4593 O O . SER B 1 66 ? 23.749 69.702 39.451 1.00 13.17 66 SER B O 1
ATOM 4596 N N . GLU B 1 67 ? 22.413 70.055 41.265 1.00 12.40 67 GLU B N 1
ATOM 4597 C CA . GLU B 1 67 ? 23.455 69.777 42.282 1.00 12.89 67 GLU B CA 1
ATOM 4598 C C . GLU B 1 67 ? 23.566 68.275 42.542 1.00 11.92 67 GLU B C 1
ATOM 4599 O O . GLU B 1 67 ? 24.662 67.822 42.877 1.00 12.03 67 GLU B O 1
ATOM 4605 N N . ILE B 1 68 ? 22.468 67.530 42.428 1.00 11.14 68 ILE B N 1
ATOM 4606 C CA . ILE B 1 68 ? 22.467 66.095 42.843 1.00 10.82 68 ILE B CA 1
ATOM 4607 C C . ILE B 1 68 ? 22.576 65.173 41.623 1.00 10.48 68 ILE B C 1
ATOM 4608 O O . ILE B 1 68 ? 22.950 64.015 41.819 1.00 10.08 68 ILE B O 1
ATOM 4613 N N . PHE B 1 69 ? 22.244 65.652 40.431 1.00 10.30 69 PHE B N 1
ATOM 4614 C CA . PHE B 1 69 ? 22.278 64.851 39.186 1.00 10.34 69 PHE B CA 1
ATOM 4615 C C . PHE B 1 69 ? 23.174 65.592 38.202 1.00 11.03 69 PHE B C 1
ATOM 4616 O O . PHE B 1 69 ? 22.698 66.508 37.535 1.00 11.76 69 PHE B O 1
ATOM 4624 N N . THR B 1 70 ? 24.455 65.248 38.172 1.00 11.26 70 THR B N 1
ATOM 4625 C CA . THR B 1 70 ? 25.492 66.123 37.566 1.00 11.91 70 THR B CA 1
ATOM 4626 C C . THR B 1 70 ? 26.043 65.518 36.285 1.00 12.39 70 THR B C 1
ATOM 4627 O O . THR B 1 70 ? 27.090 65.955 35.852 1.00 13.64 70 THR B O 1
ATOM 4631 N N . LEU B 1 71 ? 25.312 64.613 35.641 1.00 12.36 71 LEU B N 1
ATOM 4632 C CA . LEU B 1 71 ? 25.799 63.919 34.427 1.00 12.52 71 LEU B CA 1
ATOM 4633 C C . LEU B 1 71 ? 26.190 64.936 33.351 1.00 13.90 71 LEU B C 1
ATOM 4634 O O . LEU B 1 71 ? 25.329 65.749 32.971 1.00 14.11 71 LEU B O 1
ATOM 4639 N N . LYS B 1 72 ? 27.433 64.826 32.850 1.00 15.30 72 LYS B N 1
ATOM 4640 C CA . LYS B 1 72 ? 28.090 65.800 31.935 1.00 17.36 72 LYS B CA 1
ATOM 4641 C C . LYS B 1 72 ? 28.206 65.244 30.519 1.00 17.19 72 LYS B C 1
ATOM 4642 O O . LYS B 1 72 ? 28.625 66.007 29.644 1.00 18.94 72 LYS B O 1
ATOM 4648 N N . ASN B 1 73 ? 27.912 63.960 30.321 1.00 15.24 73 ASN B N 1
ATOM 4649 C CA . ASN B 1 73 ? 28.045 63.249 29.029 1.00 15.28 73 ASN B CA 1
ATOM 4650 C C . ASN B 1 73 ? 26.679 62.710 28.629 1.00 14.56 73 ASN B C 1
ATOM 4651 O O . ASN B 1 73 ? 25.902 62.335 29.510 1.00 14.08 73 ASN B O 1
ATOM 4656 N N . ASP B 1 74 ? 26.459 62.578 27.334 1.00 14.17 74 ASP B N 1
ATOM 4657 C CA . ASP B 1 74 ? 25.268 61.904 26.786 1.00 13.28 74 ASP B CA 1
ATOM 4658 C C . ASP B 1 74 ? 25.215 60.487 27.361 1.00 12.17 74 ASP B C 1
ATOM 4659 O O . ASP B 1 74 ? 26.181 59.750 27.233 1.00 12.45 74 ASP B O 1
ATOM 4664 N N . PHE B 1 75 ? 24.104 60.136 28.001 1.00 11.04 75 PHE B N 1
ATOM 4665 C CA . PHE B 1 75 ? 23.876 58.788 28.564 1.00 10.38 75 PHE B CA 1
ATOM 4666 C C . PHE B 1 75 ? 24.014 57.745 27.448 1.00 10.53 75 PHE B C 1
ATOM 4667 O O . PHE B 1 75 ? 23.325 57.864 26.377 1.00 11.07 75 PHE B O 1
ATOM 4675 N N . ASP B 1 76 ? 24.828 56.720 27.676 1.00 10.67 76 ASP B N 1
ATOM 4676 C CA . ASP B 1 76 ? 25.105 55.700 26.641 1.00 11.42 76 ASP B CA 1
ATOM 4677 C C . ASP B 1 76 ? 24.143 54.525 26.806 1.00 11.16 76 ASP B C 1
ATOM 4678 O O . ASP B 1 76 ? 24.550 53.475 27.297 1.00 11.86 76 ASP B O 1
ATOM 4683 N N . ALA B 1 77 ? 22.906 54.660 26.354 1.00 10.56 77 ALA B N 1
ATOM 4684 C CA . ALA B 1 77 ? 21.925 53.566 26.484 1.00 10.11 77 ALA B CA 1
ATOM 4685 C C . ALA B 1 77 ? 22.266 52.426 25.522 1.00 10.67 77 ALA B C 1
ATOM 4686 O O . ALA B 1 77 ? 21.976 51.269 25.850 1.00 10.16 77 ALA B O 1
ATOM 4688 N N . GLU B 1 78 ? 22.871 52.732 24.374 1.00 11.57 78 GLU B N 1
ATOM 4689 C CA . GLU B 1 78 ? 23.075 51.734 23.301 1.00 12.23 78 GLU B CA 1
ATOM 4690 C C . GLU B 1 78 ? 24.057 50.666 23.772 1.00 11.29 78 GLU B C 1
ATOM 4691 O O . GLU B 1 78 ? 23.789 49.473 23.575 1.00 10.53 78 GLU B O 1
ATOM 4697 N N . THR B 1 79 ? 25.171 51.058 24.390 1.00 11.36 79 THR B N 1
ATOM 4698 C CA . THR B 1 79 ? 26.171 50.052 24.821 1.00 11.30 79 THR B CA 1
ATOM 4699 C C . THR B 1 79 ? 25.554 49.147 25.893 1.00 10.58 79 THR B C 1
ATOM 4700 O O . THR B 1 79 ? 25.743 47.923 25.844 1.00 10.38 79 THR B O 1
ATOM 4704 N N . LEU B 1 80 ? 24.854 49.740 26.855 1.00 10.48 80 LEU B N 1
ATOM 4705 C CA . LEU B 1 80 ? 24.228 48.970 27.948 1.00 10.65 80 LEU B CA 1
ATOM 4706 C C . LEU B 1 80 ? 23.275 47.938 27.346 1.00 9.59 80 LEU B C 1
ATOM 4707 O O . LEU B 1 80 ? 23.391 46.753 27.640 1.00 9.54 80 LEU B O 1
ATOM 4712 N N . VAL B 1 81 ? 22.344 48.382 26.506 1.00 9.28 81 VAL B N 1
ATOM 4713 C CA . VAL B 1 81 ? 21.278 47.471 26.010 1.00 9.56 81 VAL B CA 1
ATOM 4714 C C . VAL B 1 81 ? 21.888 46.399 25.102 1.00 9.76 81 VAL B C 1
ATOM 4715 O O . VAL B 1 81 ? 21.503 45.221 25.214 1.00 9.28 81 VAL B O 1
ATOM 4719 N N . LYS B 1 82 ? 22.831 46.774 24.232 1.00 10.65 82 LYS B N 1
ATOM 4720 C CA . LYS B 1 82 ? 23.480 45.779 23.338 1.00 11.76 82 LYS B CA 1
ATOM 4721 C C . LYS B 1 82 ? 24.225 44.746 24.184 1.00 10.83 82 LYS B C 1
ATOM 4722 O O . LYS B 1 82 ? 24.137 43.548 23.895 1.00 10.57 82 LYS B O 1
ATOM 4728 N N . THR B 1 83 ? 24.934 45.174 25.226 1.00 9.97 83 THR B N 1
ATOM 4729 C CA . THR B 1 83 ? 25.708 44.219 26.042 1.00 9.87 83 THR B CA 1
ATOM 4730 C C . THR B 1 83 ? 24.734 43.238 26.700 1.00 9.21 83 THR B C 1
ATOM 4731 O O . THR B 1 83 ? 24.997 42.020 26.730 1.00 9.29 83 THR B O 1
ATOM 4735 N N . LEU B 1 84 ? 23.667 43.768 27.295 1.00 8.94 84 LEU B N 1
ATOM 4736 C CA . LEU B 1 84 ? 22.677 42.913 27.974 1.00 9.03 84 LEU B CA 1
ATOM 4737 C C . LEU B 1 84 ? 22.012 41.957 26.984 1.00 9.25 84 LEU B C 1
ATOM 4738 O O . LEU B 1 84 ? 21.871 40.767 27.292 1.00 9.22 84 LEU B O 1
ATOM 4743 N N . LYS B 1 85 ? 21.616 42.455 25.820 1.00 10.04 85 LYS B N 1
ATOM 4744 C CA . LYS B 1 85 ? 20.936 41.603 24.815 1.00 11.14 85 LYS B CA 1
ATOM 4745 C C . LYS B 1 85 ? 21.880 40.481 24.376 1.00 11.53 85 LYS B C 1
ATOM 4746 O O . LYS B 1 85 ? 21.455 39.305 24.285 1.00 11.47 85 LYS B O 1
ATOM 4752 N N . ASP B 1 86 ? 23.129 40.823 24.092 1.00 11.33 86 ASP B N 1
ATOM 4753 C CA . ASP B 1 86 ? 24.106 39.796 23.627 1.00 12.32 86 ASP B CA 1
ATOM 4754 C C . ASP B 1 86 ? 24.344 38.739 24.710 1.00 11.68 86 ASP B C 1
ATOM 4755 O O . ASP B 1 86 ? 24.645 37.573 24.369 1.00 11.83 86 ASP B O 1
ATOM 4760 N N . ALA B 1 87 ? 24.196 39.098 25.984 1.00 10.39 87 ALA B N 1
ATOM 4761 C CA . ALA B 1 87 ? 24.435 38.182 27.119 1.00 10.10 87 ALA B CA 1
ATOM 4762 C C . ALA B 1 87 ? 23.188 37.356 27.463 1.00 9.64 87 ALA B C 1
ATOM 4763 O O . ALA B 1 87 ? 23.231 36.546 28.415 1.00 10.05 87 ALA B O 1
ATOM 4765 N N . GLY B 1 88 ? 22.075 37.564 26.746 1.00 9.31 88 GLY B N 1
ATOM 4766 C CA . GLY B 1 88 ? 20.870 36.727 26.897 1.00 9.02 88 GLY B CA 1
ATOM 4767 C C . GLY B 1 88 ? 19.804 37.341 27.797 1.00 8.64 88 GLY B C 1
ATOM 4768 O O . GLY B 1 88 ? 18.799 36.648 28.083 1.00 8.75 88 GLY B O 1
ATOM 4769 N N . PHE B 1 89 ? 19.985 38.582 28.245 1.00 8.74 89 PHE B N 1
ATOM 4770 C CA . PHE B 1 89 ? 18.940 39.241 29.067 1.00 8.43 89 PHE B CA 1
ATOM 4771 C C . PHE B 1 89 ? 17.806 39.672 28.142 1.00 8.68 89 PHE B C 1
ATOM 4772 O O . PHE B 1 89 ? 18.063 40.230 27.050 1.00 9.43 89 PHE B O 1
ATOM 4780 N N . LYS B 1 90 ? 16.580 39.442 28.588 1.00 8.39 90 LYS B N 1
ATOM 4781 C CA . LYS B 1 90 ? 15.401 39.637 27.705 1.00 8.98 90 LYS B CA 1
ATOM 4782 C C . LYS B 1 90 ? 14.531 40.806 28.142 1.00 8.98 90 LYS B C 1
ATOM 4783 O O . LYS B 1 90 ? 13.606 41.141 27.419 1.00 10.75 90 LYS B O 1
ATOM 4789 N N . LYS B 1 91 ? 14.900 41.479 29.217 1.00 7.84 91 LYS B N 1
ATOM 4790 C CA . LYS B 1 91 ? 14.105 42.599 29.734 1.00 7.57 91 LYS B CA 1
ATOM 4791 C C . LYS B 1 91 ? 15.045 43.479 30.537 1.00 6.98 91 LYS B C 1
ATOM 4792 O O . LYS B 1 91 ? 15.983 42.957 31.146 1.00 7.06 91 LYS B O 1
ATOM 4798 N N . LEU B 1 92 ? 14.759 44.765 30.524 1.00 6.58 92 LEU B N 1
ATOM 4799 C CA . LEU B 1 92 ? 15.457 45.781 31.323 1.00 6.41 92 LEU B CA 1
ATOM 4800 C C . LEU B 1 92 ? 14.417 46.530 32.143 1.00 6.25 92 LEU B C 1
ATOM 4801 O O . LEU B 1 92 ? 13.544 47.188 31.569 1.00 6.42 92 LEU B O 1
ATOM 4806 N N . ILE B 1 93 ? 14.557 46.473 33.467 1.00 5.93 93 ILE B N 1
ATOM 4807 C CA . ILE B 1 93 ? 13.677 47.207 34.415 1.00 5.95 93 ILE B CA 1
ATOM 4808 C C . ILE B 1 93 ? 14.459 48.438 34.862 1.00 5.93 93 ILE B C 1
ATOM 4809 O O . ILE B 1 93 ? 15.528 48.301 35.453 1.00 6.12 93 ILE B O 1
ATOM 4814 N N . VAL B 1 94 ? 13.905 49.613 34.580 1.00 5.81 94 VAL B N 1
ATOM 4815 C CA . VAL B 1 94 ? 14.615 50.898 34.804 1.00 5.95 94 VAL B CA 1
ATOM 4816 C C . VAL B 1 94 ? 14.036 51.633 35.999 1.00 5.83 94 VAL B C 1
ATOM 4817 O O . VAL B 1 94 ? 12.804 51.773 36.083 1.00 5.57 94 VAL B O 1
ATOM 4821 N N . THR B 1 95 ? 14.902 52.195 36.838 1.00 5.78 95 THR B N 1
ATOM 4822 C CA . THR B 1 95 ? 14.474 53.091 37.940 1.00 5.91 95 THR B CA 1
ATOM 4823 C C . THR B 1 95 ? 14.127 54.447 37.352 1.00 5.97 95 THR B C 1
ATOM 4824 O O . THR B 1 95 ? 14.987 55.367 37.338 1.00 6.42 95 THR B O 1
ATOM 4828 N N . ALA B 1 96 ? 12.879 54.612 36.937 1.00 5.75 96 ALA B N 1
ATOM 4829 C CA . ALA B 1 96 ? 12.393 55.934 36.502 1.00 5.84 96 ALA B CA 1
ATOM 4830 C C . ALA B 1 96 ? 12.455 56.903 37.681 1.00 5.78 96 ALA B C 1
ATOM 4831 O O . ALA B 1 96 ? 12.683 58.103 37.479 1.00 6.03 96 ALA B O 1
ATOM 4833 N N . LYS B 1 97 ? 12.194 56.403 38.885 1.00 5.63 97 LYS B N 1
ATOM 4834 C CA . LYS B 1 97 ? 12.210 57.223 40.108 1.00 5.72 97 LYS B CA 1
ATOM 4835 C C . LYS B 1 97 ? 12.525 56.294 41.272 1.00 5.51 97 LYS B C 1
ATOM 4836 O O . LYS B 1 97 ? 11.773 55.327 41.482 1.00 5.42 97 LYS B O 1
ATOM 4842 N N . HIS B 1 98 ? 13.583 56.586 42.003 1.00 5.45 98 HIS B N 1
ATOM 4843 C CA . HIS B 1 98 ? 13.923 55.843 43.241 1.00 5.60 98 HIS B CA 1
ATOM 4844 C C . HIS B 1 98 ? 13.282 56.553 44.439 1.00 5.57 98 HIS B C 1
ATOM 4845 O O . HIS B 1 98 ? 12.498 57.498 44.288 1.00 5.82 98 HIS B O 1
ATOM 4852 N N . HIS B 1 99 ? 13.605 56.118 45.652 1.00 5.72 99 HIS B N 1
ATOM 4853 C CA . HIS B 1 99 ? 12.960 56.645 46.868 1.00 5.84 99 HIS B CA 1
ATOM 4854 C C . HIS B 1 99 ? 13.201 58.147 46.998 1.00 6.06 99 HIS B C 1
ATOM 4855 O O . HIS B 1 99 ? 12.348 58.849 47.563 1.00 6.37 99 HIS B O 1
ATOM 4862 N N . ASP B 1 100 ? 14.352 58.637 46.536 1.00 6.05 100 ASP B N 1
ATOM 4863 C CA . ASP B 1 100 ? 14.687 60.079 46.619 1.00 6.35 100 ASP B CA 1
ATOM 4864 C C . ASP B 1 100 ? 13.646 60.928 45.860 1.00 6.26 100 ASP B C 1
ATOM 4865 O O . ASP B 1 100 ? 13.546 62.136 46.149 1.00 6.47 100 ASP B O 1
ATOM 4870 N N . GLY B 1 101 ? 12.885 60.357 44.923 1.00 6.14 101 GLY B N 1
ATOM 4871 C CA . GLY B 1 101 ? 11.861 61.116 44.180 1.00 6.21 101 GLY B CA 1
ATOM 4872 C C . GLY B 1 101 ? 12.363 61.773 42.908 1.00 6.31 101 GLY B C 1
ATOM 4873 O O . GLY B 1 101 ? 11.536 62.370 42.187 1.00 6.49 101 GLY B O 1
ATOM 4874 N N . PHE B 1 102 ? 13.654 61.710 42.599 1.00 6.45 102 PHE B N 1
ATOM 4875 C CA . PHE B 1 102 ? 14.165 62.344 41.371 1.00 6.61 102 PHE B CA 1
ATOM 4876 C C . PHE B 1 102 ? 13.734 61.533 40.157 1.00 6.53 102 PHE B C 1
ATOM 4877 O O . PHE B 1 102 ? 14.023 60.341 40.062 1.00 6.27 102 PHE B O 1
ATOM 4885 N N . CYS B 1 103 ? 13.113 62.201 39.195 1.00 6.49 103 CYS B N 1
ATOM 4886 C CA . CYS B 1 103 ? 12.543 61.533 38.008 1.00 6.77 103 CYS B CA 1
ATOM 4887 C C . CYS B 1 103 ? 13.515 61.639 36.838 1.00 6.98 103 CYS B C 1
ATOM 4888 O O . CYS B 1 103 ? 13.927 62.760 36.491 1.00 7.10 103 CYS B O 1
ATOM 4891 N N . ILE B 1 104 ? 13.894 60.499 36.245 1.00 7.04 104 ILE B N 1
ATOM 4892 C CA . ILE B 1 104 ? 14.908 60.508 35.144 1.00 7.37 104 ILE B CA 1
ATOM 4893 C C . ILE B 1 104 ? 14.192 60.565 33.794 1.00 7.39 104 ILE B C 1
ATOM 4894 O O . ILE B 1 104 ? 14.802 60.229 32.777 1.00 7.94 104 ILE B O 1
ATOM 4899 N N . TRP B 1 105 ? 12.939 61.005 33.772 1.00 7.21 105 TRP B N 1
ATOM 4900 C CA . TRP B 1 105 ? 12.224 61.409 32.536 1.00 7.29 105 TRP B CA 1
ATOM 4901 C C . TRP B 1 105 ? 11.761 62.846 32.713 1.00 7.68 105 TRP B C 1
ATOM 4902 O O . TRP B 1 105 ? 11.745 63.340 33.836 1.00 7.57 105 TRP B O 1
ATOM 4913 N N . ASP B 1 106 ? 11.398 63.503 31.619 1.00 8.48 106 ASP B N 1
ATOM 4914 C CA . ASP B 1 106 ? 10.924 64.908 31.646 1.00 9.57 106 ASP B CA 1
ATOM 4915 C C . ASP B 1 106 ? 9.457 64.906 32.084 1.00 9.13 106 ASP B C 1
ATOM 4916 O O . ASP B 1 106 ? 8.603 64.549 31.278 1.00 9.64 106 ASP B O 1
ATOM 4921 N N . SER B 1 107 ? 9.199 65.223 33.348 1.00 8.73 107 SER B N 1
ATOM 4922 C CA . SER B 1 107 ? 7.853 65.117 33.956 1.00 8.57 107 SER B CA 1
ATOM 4923 C C . SER B 1 107 ? 7.225 66.500 34.116 1.00 8.89 107 SER B C 1
ATOM 4924 O O . SER B 1 107 ? 7.839 67.374 34.714 1.00 8.61 107 SER B O 1
ATOM 4927 N N A GLU B 1 108 ? 5.996 66.658 33.631 0.50 9.25 108 GLU B N 1
ATOM 4928 N N B GLU B 1 108 ? 5.984 66.653 33.645 0.50 9.40 108 GLU B N 1
ATOM 4929 C CA A GLU B 1 108 ? 5.232 67.915 33.830 0.50 9.87 108 GLU B CA 1
ATOM 4930 C CA B GLU B 1 108 ? 5.195 67.901 33.820 0.50 10.16 108 GLU B CA 1
ATOM 4931 C C A GLU B 1 108 ? 4.731 68.000 35.281 0.50 9.63 108 GLU B C 1
ATOM 4932 C C B GLU B 1 108 ? 4.529 67.919 35.200 0.50 9.94 108 GLU B C 1
ATOM 4933 O O A GLU B 1 108 ? 4.398 69.111 35.717 0.50 9.46 108 GLU B O 1
ATOM 4934 O O B GLU B 1 108 ? 3.776 68.869 35.470 0.50 10.20 108 GLU B O 1
ATOM 4945 N N . HIS B 1 109 ? 4.755 66.890 36.032 1.00 9.17 109 HIS B N 1
ATOM 4946 C CA . HIS B 1 109 ? 4.149 66.790 37.384 1.00 9.01 109 HIS B CA 1
ATOM 4947 C C . HIS B 1 109 ? 5.133 67.173 38.482 1.00 8.79 109 HIS B C 1
ATOM 4948 O O . HIS B 1 109 ? 4.719 67.268 39.633 1.00 9.08 109 HIS B O 1
ATOM 4955 N N . THR B 1 110 ? 6.403 67.389 38.136 1.00 8.89 110 THR B N 1
ATOM 4956 C CA . THR B 1 110 ? 7.413 67.782 39.126 1.00 8.68 110 THR B CA 1
ATOM 4957 C C . THR B 1 110 ? 8.536 68.548 38.448 1.00 9.01 110 THR B C 1
ATOM 4958 O O . THR B 1 110 ? 8.781 68.326 37.252 1.00 8.80 110 THR B O 1
ATOM 4962 N N . GLU B 1 111 ? 9.160 69.432 39.215 1.00 9.75 111 GLU B N 1
ATOM 4963 C CA . GLU B 1 111 ? 10.418 70.114 38.816 1.00 11.12 111 GLU B CA 1
ATOM 4964 C C . GLU B 1 111 ? 11.616 69.295 39.277 1.00 10.14 111 GLU B C 1
ATOM 4965 O O . GLU B 1 111 ? 12.745 69.686 38.970 1.00 10.44 111 GLU B O 1
ATOM 4971 N N . TYR B 1 112 ? 11.403 68.204 40.003 1.00 8.90 112 TYR B N 1
ATOM 4972 C CA . TYR B 1 112 ? 12.520 67.397 40.559 1.00 8.22 112 TYR B CA 1
ATOM 4973 C C . TYR B 1 112 ? 12.867 66.303 39.560 1.00 8.08 112 TYR B C 1
ATOM 4974 O O . TYR B 1 112 ? 12.615 65.113 39.817 1.00 7.96 112 TYR B O 1
ATOM 4983 N N . ASP B 1 113 ? 13.444 66.704 38.436 1.00 7.97 113 ASP B N 1
ATOM 4984 C CA . ASP B 1 113 ? 13.626 65.755 37.316 1.00 7.96 113 ASP B CA 1
ATOM 4985 C C . ASP B 1 113 ? 14.833 66.124 36.464 1.00 8.38 113 ASP B C 1
ATOM 4986 O O . ASP B 1 113 ? 15.517 67.134 36.695 1.00 8.12 113 ASP B O 1
ATOM 4991 N N . VAL B 1 114 ? 15.121 65.249 35.524 1.00 8.73 114 VAL B N 1
ATOM 4992 C CA . VAL B 1 114 ? 16.343 65.380 34.695 1.00 9.34 114 VAL B CA 1
ATOM 4993 C C . VAL B 1 114 ? 16.237 66.629 33.815 1.00 10.25 114 VAL B C 1
ATOM 4994 O O . VAL B 1 114 ? 17.295 67.219 33.532 1.00 9.97 114 VAL B O 1
ATOM 4998 N N . LYS B 1 115 ? 15.036 67.052 33.418 1.00 10.98 115 LYS B N 1
ATOM 4999 C CA . LYS B 1 115 ? 14.898 68.301 32.619 1.00 12.74 115 LYS B CA 1
ATOM 5000 C C . LYS B 1 115 ? 15.432 69.480 33.447 1.00 12.65 115 LYS B C 1
ATOM 5001 O O . LYS B 1 115 ? 16.199 70.314 32.919 1.00 13.42 115 LYS B O 1
ATOM 5007 N N . ALA B 1 116 ? 15.101 69.558 34.729 1.00 11.96 116 ALA B N 1
ATOM 5008 C CA . ALA B 1 116 ? 15.536 70.675 35.597 1.00 12.24 116 ALA B CA 1
ATOM 5009 C C . ALA B 1 116 ? 17.039 70.587 35.924 1.00 12.26 116 ALA B C 1
ATOM 5010 O O . ALA B 1 116 ? 17.603 71.594 36.383 1.00 12.32 116 ALA B O 1
ATOM 5012 N N . SER B 1 117 ? 17.678 69.421 35.754 1.00 12.43 117 SER B N 1
ATOM 5013 C CA . SER B 1 117 ? 19.071 69.171 36.198 1.00 12.50 117 SER B CA 1
ATOM 5014 C C . SER B 1 117 ? 20.065 69.885 35.288 1.00 13.37 117 SER B C 1
ATOM 5015 O O . SER B 1 117 ? 21.212 70.033 35.706 1.00 14.19 117 SER B O 1
ATOM 5018 N N . GLY B 1 118 ? 19.668 70.226 34.063 1.00 13.18 118 GLY B N 1
ATOM 5019 C CA . GLY B 1 118 ? 20.586 70.803 33.066 1.00 13.90 118 GLY B CA 1
ATOM 5020 C C . GLY B 1 118 ? 21.167 69.757 32.131 1.00 13.87 118 GLY B C 1
ATOM 5021 O O . GLY B 1 118 ? 21.768 70.135 31.107 1.00 14.81 118 GLY B O 1
ATOM 5022 N N . TYR B 1 119 ? 21.017 68.462 32.434 1.00 13.02 119 TYR B N 1
ATOM 5023 C CA . TYR B 1 119 ? 21.463 67.382 31.531 1.00 12.86 119 TYR B CA 1
ATOM 5024 C C . TYR B 1 119 ? 20.855 67.589 30.143 1.00 13.73 119 TYR B C 1
ATOM 5025 O O . TYR B 1 119 ? 19.657 67.844 30.051 1.00 13.41 119 TYR B O 1
ATOM 5034 N N . LYS B 1 120 ? 21.675 67.446 29.097 1.00 15.55 120 LYS B N 1
ATOM 5035 C CA . LYS B 1 120 ? 21.200 67.389 27.689 1.00 18.05 120 LYS B CA 1
ATOM 5036 C C . LYS B 1 120 ? 22.005 66.345 26.932 1.00 17.85 120 LYS B C 1
ATOM 5037 O O . LYS B 1 120 ? 23.223 66.273 27.141 1.00 18.66 120 LYS B O 1
ATOM 5043 N N . ASN B 1 121 ? 21.348 65.599 26.044 1.00 17.53 121 ASN B N 1
ATOM 5044 C CA . ASN B 1 121 ? 22.030 64.627 25.155 1.00 18.35 121 ASN B CA 1
ATOM 5045 C C . ASN B 1 121 ? 22.531 65.358 23.899 1.00 19.32 121 ASN B C 1
ATOM 5046 O O . ASN B 1 121 ? 22.407 66.585 23.839 1.00 18.14 121 ASN B O 1
ATOM 5051 N N . LYS B 1 122 ? 23.114 64.609 22.958 1.00 20.53 122 LYS B N 1
ATOM 5052 C CA . LYS B 1 122 ? 23.708 65.150 21.704 1.00 22.44 122 LYS B CA 1
ATOM 5053 C C . LYS B 1 122 ? 22.673 66.024 20.983 1.00 23.72 122 LYS B C 1
ATOM 5054 O O . LYS B 1 122 ? 23.091 67.020 20.368 1.00 24.46 122 LYS B O 1
ATOM 5060 N N . ASN B 1 123 ? 21.387 65.662 21.074 1.00 23.74 123 ASN B N 1
ATOM 5061 C CA . ASN B 1 123 ? 20.253 66.283 20.343 1.00 25.82 123 ASN B CA 1
ATOM 5062 C C . ASN B 1 123 ? 19.567 67.363 21.184 1.00 25.16 123 ASN B C 1
ATOM 5063 O O . ASN B 1 123 ? 18.510 67.852 20.748 1.00 27.08 123 ASN B O 1
ATOM 5068 N N . GLY B 1 124 ? 20.120 67.715 22.348 1.00 22.87 124 GLY B N 1
ATOM 5069 C CA . GLY B 1 124 ? 19.588 68.780 23.214 1.00 22.24 124 GLY B CA 1
ATOM 5070 C C . GLY B 1 124 ? 18.342 68.345 23.970 1.00 21.45 124 GLY B C 1
ATOM 5071 O O . GLY B 1 124 ? 17.638 69.216 24.465 1.00 22.00 124 GLY B O 1
ATOM 5072 N N . GLU B 1 125 ? 18.077 67.039 24.072 1.00 20.69 125 GLU B N 1
ATOM 5073 C CA . GLU B 1 125 ? 16.901 66.493 24.805 1.00 20.50 125 GLU B CA 1
ATOM 5074 C C . GLU B 1 125 ? 17.345 66.124 26.221 1.00 17.57 125 GLU B C 1
ATOM 5075 O O . GLU B 1 125 ? 18.524 65.830 26.399 1.00 18.27 125 GLU B O 1
ATOM 5081 N N . SER B 1 126 ? 16.416 66.091 27.167 1.00 15.85 126 SER B N 1
ATOM 5082 C CA . SER B 1 126 ? 16.700 65.824 28.599 1.00 14.81 126 SER B CA 1
ATOM 5083 C C . SER B 1 126 ? 15.758 64.748 29.126 1.00 13.21 126 SER B C 1
ATOM 5084 O O . SER B 1 126 ? 14.855 65.062 29.915 1.00 13.79 126 SER B O 1
ATOM 5087 N N . ASP B 1 127 ? 15.958 63.501 28.719 1.00 11.79 127 ASP B N 1
ATOM 5088 C CA . ASP B 1 127 ? 15.043 62.409 29.126 1.00 10.33 127 ASP B CA 1
ATOM 5089 C C . ASP B 1 127 ? 15.783 61.078 29.033 1.00 9.81 127 ASP B C 1
ATOM 5090 O O . ASP B 1 127 ? 15.835 60.485 27.930 1.00 9.99 127 ASP B O 1
ATOM 5095 N N . ILE B 1 128 ? 16.343 60.632 30.149 1.00 9.65 128 ILE B N 1
ATOM 5096 C CA . ILE B 1 128 ? 17.138 59.368 30.196 1.00 9.88 128 ILE B CA 1
ATOM 5097 C C . ILE B 1 128 ? 16.185 58.199 29.920 1.00 8.92 128 ILE B C 1
ATOM 5098 O O . ILE B 1 128 ? 16.566 57.249 29.226 1.00 8.49 128 ILE B O 1
ATOM 5103 N N . LEU B 1 129 ? 14.983 58.200 30.491 1.00 7.74 129 LEU B N 1
ATOM 5104 C CA . LEU B 1 129 ? 14.049 57.064 30.265 1.00 7.37 129 LEU B CA 1
ATOM 5105 C C . LEU B 1 129 ? 13.723 56.958 28.767 1.00 7.30 129 LEU B C 1
ATOM 5106 O O . LEU B 1 129 ? 13.657 55.841 28.263 1.00 7.12 129 LEU B O 1
ATOM 5111 N N . ALA B 1 130 ? 13.563 58.071 28.071 1.00 7.28 130 ALA B N 1
ATOM 5112 C CA . ALA B 1 130 ? 13.325 58.029 26.611 1.00 7.42 130 ALA B CA 1
ATOM 5113 C C . ALA B 1 130 ? 14.571 57.483 25.901 1.00 7.69 130 ALA B C 1
ATOM 5114 O O . ALA B 1 130 ? 14.422 56.680 24.971 1.00 7.98 130 ALA B O 1
ATOM 5116 N N . GLU B 1 131 ? 15.768 57.891 26.308 1.00 7.86 131 GLU B N 1
ATOM 5117 C CA . GLU B 1 131 ? 16.991 57.356 25.645 1.00 7.95 131 GLU B CA 1
ATOM 5118 C C . GLU B 1 131 ? 17.073 55.843 25.830 1.00 7.65 131 GLU B C 1
ATOM 5119 O O . GLU B 1 131 ? 17.399 55.101 24.879 1.00 7.31 131 GLU B O 1
ATOM 5125 N N . ILE B 1 132 ? 16.832 55.355 27.033 1.00 7.45 132 ILE B N 1
ATOM 5126 C CA . ILE B 1 132 ? 16.902 53.897 27.280 1.00 7.36 132 ILE B CA 1
ATOM 5127 C C . ILE B 1 132 ? 15.797 53.201 26.473 1.00 7.08 132 ILE B C 1
ATOM 5128 O O . ILE B 1 132 ? 16.053 52.160 25.894 1.00 6.96 132 ILE B O 1
ATOM 5133 N N . SER B 1 133 ? 14.600 53.787 26.419 1.00 7.00 133 SER B N 1
ATOM 5134 C CA . SER B 1 133 ? 13.443 53.238 25.672 1.00 7.21 133 SER B CA 1
ATOM 5135 C C . SER B 1 133 ? 13.775 53.156 24.190 1.00 7.65 133 SER B C 1
ATOM 5136 O O . SER B 1 133 ? 13.410 52.154 23.569 1.00 7.46 133 SER B O 1
ATOM 5139 N N . LYS B 1 134 ? 14.457 54.155 23.639 1.00 7.95 134 LYS B N 1
ATOM 5140 C CA . LYS B 1 134 ? 14.828 54.118 22.192 1.00 8.67 134 LYS B CA 1
ATOM 5141 C C . LYS B 1 134 ? 15.790 52.953 21.971 1.00 8.57 134 LYS B C 1
ATOM 5142 O O . LYS B 1 134 ? 15.624 52.189 21.014 1.00 8.45 134 LYS B O 1
ATOM 5148 N N . ALA B 1 135 ? 16.795 52.790 22.828 1.00 8.31 135 ALA B N 1
ATOM 5149 C CA . ALA B 1 135 ? 17.779 51.689 22.679 1.00 8.61 135 ALA B CA 1
ATOM 5150 C C . ALA B 1 135 ? 17.077 50.341 22.837 1.00 8.47 135 ALA B C 1
ATOM 5151 O O . ALA B 1 135 ? 17.351 49.403 22.056 1.00 8.67 135 ALA B O 1
ATOM 5153 N N . CYS B 1 136 ? 16.174 50.206 23.813 1.00 8.06 136 CYS B N 1
ATOM 5154 C CA . CYS B 1 136 ? 15.421 48.950 24.013 1.00 8.01 136 CYS B CA 1
ATOM 5155 C C . CYS B 1 136 ? 14.555 48.664 22.779 1.00 8.03 136 CYS B C 1
ATOM 5156 O O . CYS B 1 136 ? 14.502 47.518 22.335 1.00 8.51 136 CYS B O 1
ATOM 5159 N N . THR B 1 137 ? 13.862 49.670 22.265 1.00 8.33 137 THR B N 1
ATOM 5160 C CA . THR B 1 137 ? 13.000 49.497 21.074 1.00 8.80 137 THR B CA 1
ATOM 5161 C C . THR B 1 137 ? 13.873 49.031 19.908 1.00 9.35 137 THR B C 1
ATOM 5162 O O . THR B 1 137 ? 13.494 48.082 19.197 1.00 9.34 137 THR B O 1
ATOM 5166 N N . ASP B 1 138 ? 15.031 49.646 19.732 1.00 9.95 138 ASP B N 1
ATOM 5167 C CA . ASP B 1 138 ? 15.894 49.348 18.559 1.00 10.97 138 ASP B CA 1
ATOM 5168 C C . ASP B 1 138 ? 16.453 47.931 18.655 1.00 11.67 138 ASP B C 1
ATOM 5169 O O . ASP B 1 138 ? 16.659 47.334 17.592 1.00 12.70 138 ASP B O 1
ATOM 5174 N N A GLN B 1 139 ? 16.666 47.413 19.871 0.50 11.84 139 GLN B N 1
ATOM 5175 N N B GLN B 1 139 ? 16.656 47.404 19.861 0.50 11.34 139 GLN B N 1
ATOM 5176 C CA A GLN B 1 139 ? 17.258 46.067 20.125 0.50 12.44 139 GLN B CA 1
ATOM 5177 C CA B GLN B 1 139 ? 17.267 46.065 20.067 0.50 11.60 139 GLN B CA 1
ATOM 5178 C C A GLN B 1 139 ? 16.181 45.040 20.486 0.50 11.91 139 GLN B C 1
ATOM 5179 C C B GLN B 1 139 ? 16.201 45.064 20.545 0.50 11.43 139 GLN B C 1
ATOM 5180 O O A GLN B 1 139 ? 16.527 43.895 20.796 0.50 11.83 139 GLN B O 1
ATOM 5181 O O B GLN B 1 139 ? 16.577 43.951 20.956 0.50 11.38 139 GLN B O 1
ATOM 5192 N N . ASN B 1 140 ? 14.916 45.437 20.463 1.00 11.72 140 ASN B N 1
ATOM 5193 C CA . ASN B 1 140 ? 13.774 44.570 20.867 1.00 12.03 140 ASN B CA 1
ATOM 5194 C C . ASN B 1 140 ? 14.035 43.976 22.256 1.00 11.19 140 ASN B C 1
ATOM 5195 O O . ASN B 1 140 ? 13.914 42.763 22.461 1.00 11.82 140 ASN B O 1
ATOM 5200 N N . MET B 1 141 ? 14.402 44.839 23.195 1.00 10.05 141 MET B N 1
ATOM 5201 C CA . MET B 1 141 ? 14.551 44.501 24.621 1.00 9.85 141 MET B CA 1
ATOM 5202 C C . MET B 1 141 ? 13.270 44.935 25.335 1.00 9.01 141 MET B C 1
ATOM 5203 O O . MET B 1 141 ? 12.940 46.134 25.297 1.00 8.57 141 MET B O 1
ATOM 5208 N N . ASP B 1 142 ? 12.554 44.001 25.948 1.00 8.20 142 ASP B N 1
ATOM 5209 C CA . ASP B 1 142 ? 11.352 44.371 26.732 1.00 8.10 142 ASP B CA 1
ATOM 5210 C C . ASP B 1 142 ? 11.755 45.214 27.934 1.00 7.47 142 ASP B C 1
ATOM 5211 O O . ASP B 1 142 ? 12.924 45.230 28.345 1.00 7.59 142 ASP B O 1
ATOM 5216 N N . MET B 1 143 ? 10.783 45.907 28.504 1.00 6.96 143 MET B N 1
ATOM 5217 C CA . MET B 1 143 ? 11.084 46.882 29.577 1.00 6.71 143 MET B CA 1
ATOM 5218 C C . MET B 1 143 ? 10.135 46.706 30.755 1.00 6.43 143 MET B C 1
ATOM 5219 O O . MET B 1 143 ? 8.953 46.378 30.610 1.00 6.48 143 MET B O 1
ATOM 5224 N N . GLY B 1 144 ? 10.688 46.962 31.921 1.00 6.02 144 GLY B N 1
ATOM 5225 C CA . GLY B 1 144 ? 9.907 47.164 33.147 1.00 6.05 144 GLY B CA 1
ATOM 5226 C C . GLY B 1 144 ? 10.110 48.564 33.691 1.00 6.13 144 GLY B C 1
ATOM 5227 O O . GLY B 1 144 ? 11.134 49.207 33.394 1.00 6.24 144 GLY B O 1
ATOM 5228 N N . LEU B 1 145 ? 9.119 49.043 34.427 1.00 6.28 145 LEU B N 1
ATOM 5229 C CA . LEU B 1 145 ? 9.116 50.402 35.004 1.00 6.63 145 LEU B CA 1
ATOM 5230 C C . LEU B 1 145 ? 9.186 50.301 36.518 1.00 6.33 145 LEU B C 1
ATOM 5231 O O . LEU B 1 145 ? 8.229 49.825 37.124 1.00 6.69 145 LEU B O 1
ATOM 5236 N N . TYR B 1 146 ? 10.272 50.760 37.109 1.00 5.89 146 TYR B N 1
ATOM 5237 C CA . TYR B 1 146 ? 10.394 50.906 38.581 1.00 5.75 146 TYR B CA 1
ATOM 5238 C C . TYR B 1 146 ? 10.050 52.353 38.921 1.00 5.88 146 TYR B C 1
ATOM 5239 O O . TYR B 1 146 ? 10.782 53.267 38.504 1.00 5.86 146 TYR B O 1
ATOM 5248 N N . LEU B 1 147 ? 9.000 52.545 39.702 1.00 6.09 147 LEU B N 1
ATOM 5249 C CA . LEU B 1 147 ? 8.509 53.885 40.095 1.00 6.50 147 LEU B CA 1
ATOM 5250 C C . LEU B 1 147 ? 8.264 53.834 41.594 1.00 6.13 147 LEU B C 1
ATOM 5251 O O . LEU B 1 147 ? 7.296 53.229 42.002 1.00 6.19 147 LEU B O 1
ATOM 5256 N N . SER B 1 148 ? 9.201 54.321 42.398 1.00 6.06 148 SER B N 1
ATOM 5257 C CA . SER B 1 148 ? 9.137 54.120 43.862 1.00 5.87 148 SER B CA 1
ATOM 5258 C C . SER B 1 148 ? 7.844 54.664 44.457 1.00 5.85 148 SER B C 1
ATOM 5259 O O . SER B 1 148 ? 7.557 55.865 44.357 1.00 5.84 148 SER B O 1
ATOM 5262 N N . PRO B 1 149 ? 7.031 53.825 45.143 1.00 5.91 149 PRO B N 1
ATOM 5263 C CA . PRO B 1 149 ? 5.916 54.366 45.923 1.00 6.03 149 PRO B CA 1
ATOM 5264 C C . PRO B 1 149 ? 6.383 55.367 46.987 1.00 6.07 149 PRO B C 1
ATOM 5265 O O . PRO B 1 149 ? 5.840 56.445 47.089 1.00 6.24 149 PRO B O 1
ATOM 5269 N N . TRP B 1 150 ? 7.375 55.000 47.795 1.00 6.07 150 TRP B N 1
ATOM 5270 C CA . TRP B 1 150 ? 7.939 55.947 48.778 1.00 6.27 150 TRP B CA 1
ATOM 5271 C C . TRP B 1 150 ? 8.624 57.081 48.028 1.00 6.31 150 TRP B C 1
ATOM 5272 O O . TRP B 1 150 ? 9.431 56.825 47.116 1.00 6.26 150 TRP B O 1
ATOM 5283 N N . ASP B 1 151 ? 8.289 58.318 48.373 1.00 6.40 151 ASP B N 1
ATOM 5284 C CA . ASP B 1 151 ? 8.883 59.495 47.707 1.00 6.71 151 ASP B CA 1
ATOM 5285 C C . ASP B 1 151 ? 9.281 60.499 48.785 1.00 7.16 151 ASP B C 1
ATOM 5286 O O . ASP B 1 151 ? 8.413 61.082 49.442 1.00 7.76 151 ASP B O 1
ATOM 5291 N N . ILE B 1 152 ? 10.575 60.679 48.956 1.00 7.41 152 ILE B N 1
ATOM 5292 C CA . ILE B 1 152 ? 11.185 61.529 50.017 1.00 8.04 152 ILE B CA 1
ATOM 5293 C C . ILE B 1 152 ? 11.049 63.003 49.633 1.00 8.20 152 ILE B C 1
ATOM 5294 O O . ILE B 1 152 ? 11.078 63.830 50.544 1.00 9.35 152 ILE B O 1
ATOM 5299 N N . HIS B 1 153 ? 10.946 63.342 48.354 1.00 8.30 153 HIS B N 1
ATOM 5300 C CA . HIS B 1 153 ? 10.917 64.750 47.886 1.00 8.77 153 HIS B CA 1
ATOM 5301 C C . HIS B 1 153 ? 9.494 65.276 47.698 1.00 8.28 153 HIS B C 1
ATOM 5302 O O . HIS B 1 153 ? 9.193 66.387 48.112 1.00 8.63 153 HIS B O 1
ATOM 5309 N N . GLU B 1 154 ? 8.662 64.517 46.990 1.00 7.92 154 GLU B N 1
ATOM 5310 C CA . GLU B 1 154 ? 7.394 65.043 46.438 1.00 7.89 154 GLU B CA 1
ATOM 5311 C C . GLU B 1 154 ? 6.541 65.604 47.573 1.00 8.17 154 GLU B C 1
ATOM 5312 O O . GLU B 1 154 ? 6.224 64.904 48.540 1.00 8.13 154 GLU B O 1
ATOM 5318 N N . PRO B 1 155 ? 6.154 66.897 47.516 1.00 8.48 155 PRO B N 1
ATOM 5319 C CA . PRO B 1 155 ? 5.395 67.489 48.620 1.00 8.66 155 PRO B CA 1
ATOM 5320 C C . PRO B 1 155 ? 4.048 66.812 48.880 1.00 8.38 155 PRO B C 1
ATOM 5321 O O . PRO B 1 155 ? 3.617 66.858 50.021 1.00 8.96 155 PRO B O 1
ATOM 5325 N N . SER B 1 156 ? 3.442 66.169 47.884 1.00 7.84 156 SER B N 1
ATOM 5326 C CA . SER B 1 156 ? 2.133 65.510 48.088 1.00 7.75 156 SER B CA 1
ATOM 5327 C C . SER B 1 156 ? 2.288 64.237 48.927 1.00 7.35 156 SER B C 1
ATOM 5328 O O . SER B 1 156 ? 1.249 63.724 49.402 1.00 7.40 156 SER B O 1
ATOM 5331 N N . TYR B 1 157 ? 3.504 63.726 49.127 1.00 7.15 157 TYR B N 1
ATOM 5332 C CA . TYR B 1 157 ? 3.682 62.491 49.925 1.00 6.88 157 TYR B CA 1
ATOM 5333 C C . TYR B 1 157 ? 3.333 62.777 51.386 1.00 6.98 157 TYR B C 1
ATOM 5334 O O . TYR B 1 157 ? 3.835 63.783 51.960 1.00 7.12 157 TYR B O 1
ATOM 5343 N N . GLY B 1 158 ? 2.545 61.877 51.972 1.00 6.93 158 GLY B N 1
ATOM 5344 C CA . GLY B 1 158 ? 2.149 61.987 53.384 1.00 7.14 158 GLY B CA 1
ATOM 5345 C C . GLY B 1 158 ? 0.983 62.941 53.528 1.00 7.42 158 GLY B C 1
ATOM 5346 O O . GLY B 1 158 ? 0.416 63.445 52.524 1.00 7.54 158 GLY B O 1
ATOM 5347 N N . TYR B 1 159 ? 0.574 63.168 54.762 1.00 7.58 159 TYR B N 1
ATOM 5348 C CA . TYR B 1 159 ? -0.633 63.968 55.053 1.00 8.09 159 TYR B CA 1
ATOM 5349 C C . TYR B 1 159 ? -0.188 65.325 55.585 1.00 8.59 159 TYR B C 1
ATOM 5350 O O . TYR B 1 159 ? 0.344 65.410 56.699 1.00 8.34 159 TYR B O 1
ATOM 5359 N N . LYS B 1 160 ? -0.378 66.353 54.755 1.00 9.17 160 LYS B N 1
ATOM 5360 C CA . LYS B 1 160 ? 0.132 67.712 55.051 1.00 9.96 160 LYS B CA 1
ATOM 5361 C C . LYS B 1 160 ? -0.933 68.723 54.652 1.00 9.79 160 LYS B C 1
ATOM 5362 O O . LYS B 1 160 ? -1.594 68.541 53.638 1.00 9.74 160 LYS B O 1
ATOM 5368 N N . ASP B 1 161 ? -1.070 69.749 55.466 1.00 10.19 161 ASP B N 1
ATOM 5369 C CA . ASP B 1 161 ? -2.081 70.799 55.218 1.00 10.98 161 ASP B CA 1
ATOM 5370 C C . ASP B 1 161 ? -1.563 71.774 54.163 1.00 12.30 161 ASP B C 1
ATOM 5371 O O . ASP B 1 161 ? -0.471 71.563 53.613 1.00 12.03 161 ASP B O 1
ATOM 5376 N N . GLU B 1 162 ? -2.345 72.811 53.896 1.00 14.37 162 GLU B N 1
ATOM 5377 C CA . GLU B 1 162 ? -2.049 73.778 52.811 1.00 17.28 162 GLU B CA 1
ATOM 5378 C C . GLU B 1 162 ? -0.777 74.565 53.149 1.00 17.64 162 GLU B C 1
ATOM 5379 O O . GLU B 1 162 ? -0.205 75.168 52.226 1.00 19.51 162 GLU B O 1
ATOM 5385 N N . HIS B 1 163 ? -0.330 74.538 54.407 1.00 17.17 163 HIS B N 1
ATOM 5386 C CA . HIS B 1 163 ? 0.897 75.231 54.890 1.00 17.45 163 HIS B CA 1
ATOM 5387 C C . HIS B 1 163 ? 2.096 74.283 54.902 1.00 16.22 163 HIS B C 1
ATOM 5388 O O . HIS B 1 163 ? 3.182 74.725 55.316 1.00 17.23 163 HIS B O 1
ATOM 5395 N N . GLY B 1 164 ? 1.910 73.022 54.510 1.00 14.59 164 GLY B N 1
ATOM 5396 C CA . GLY B 1 164 ? 2.977 72.013 54.428 1.00 13.73 164 GLY B CA 1
ATOM 5397 C C . GLY B 1 164 ? 3.255 71.323 55.750 1.00 12.87 164 GLY B C 1
ATOM 5398 O O . GLY B 1 164 ? 4.264 70.628 55.847 1.00 13.09 164 GLY B O 1
ATOM 5399 N N . ASN B 1 165 ? 2.369 71.455 56.738 1.00 12.06 165 ASN B N 1
ATOM 5400 C CA . ASN B 1 165 ? 2.617 70.904 58.091 1.00 11.62 165 ASN B CA 1
ATOM 5401 C C . ASN B 1 165 ? 1.781 69.643 58.282 1.00 10.40 165 ASN B C 1
ATOM 5402 O O . ASN B 1 165 ? 0.708 69.494 57.699 1.00 10.01 165 ASN B O 1
ATOM 5407 N N . PRO B 1 166 ? 2.281 68.682 59.084 1.00 9.34 166 PRO B N 1
ATOM 5408 C CA . PRO B 1 166 ? 1.574 67.418 59.292 1.00 8.86 166 PRO B CA 1
ATOM 5409 C C . PRO B 1 166 ? 0.126 67.603 59.756 1.00 8.59 166 PRO B C 1
ATOM 5410 O O . PRO B 1 166 ? -0.181 68.463 60.564 1.00 8.77 166 PRO B O 1
ATOM 5414 N N . THR B 1 167 ? -0.743 66.773 59.178 1.00 8.17 167 THR B N 1
ATOM 5415 C CA . THR B 1 167 ? -2.183 66.794 59.490 1.00 8.38 167 THR B CA 1
ATOM 5416 C C . THR B 1 167 ? -2.727 65.391 59.306 1.00 8.29 167 THR B C 1
ATOM 5417 O O . THR B 1 167 ? -1.961 64.433 59.069 1.00 8.05 167 THR B O 1
ATOM 5421 N N . THR B 1 168 ? -4.040 65.285 59.410 1.00 8.73 168 THR B N 1
ATOM 5422 C CA . THR B 1 168 ? -4.766 64.017 59.209 1.00 8.80 168 THR B CA 1
ATOM 5423 C C . THR B 1 168 ? -5.219 63.898 57.759 1.00 8.89 168 THR B C 1
ATOM 5424 O O . THR B 1 168 ? -5.275 64.886 57.011 1.00 8.93 168 THR B O 1
ATOM 5428 N N . PRO B 1 169 ? -5.540 62.676 57.300 1.00 9.03 169 PRO B N 1
ATOM 5429 C CA . PRO B 1 169 ? -5.871 62.466 55.889 1.00 9.27 169 PRO B CA 1
ATOM 5430 C C . PRO B 1 169 ? -6.968 63.374 55.319 1.00 10.06 169 PRO B C 1
ATOM 5431 O O . PRO B 1 169 ? -6.887 63.747 54.152 1.00 10.42 169 PRO B O 1
ATOM 5435 N N . ASP B 1 170 ? -7.985 63.689 56.110 1.00 10.84 170 ASP B N 1
ATOM 5436 C CA . ASP B 1 170 ? -9.114 64.543 55.658 1.00 11.98 170 ASP B CA 1
ATOM 5437 C C . ASP B 1 170 ? -8.665 65.968 55.326 1.00 12.22 170 ASP B C 1
ATOM 5438 O O . ASP B 1 170 ? -9.405 66.672 54.625 1.00 13.18 170 ASP B O 1
ATOM 5443 N N . LYS B 1 171 ? -7.564 66.437 55.902 1.00 11.69 171 LYS B N 1
ATOM 5444 C CA . LYS B 1 171 ? -7.084 67.831 55.744 1.00 11.60 171 LYS B CA 1
ATOM 5445 C C . LYS B 1 171 ? -5.854 67.872 54.838 1.00 10.82 171 LYS B C 1
ATOM 5446 O O . LYS B 1 171 ? -5.263 68.951 54.659 1.00 10.87 171 LYS B O 1
ATOM 5452 N N . ASP B 1 172 ? -5.482 66.728 54.271 1.00 10.37 172 ASP B N 1
ATOM 5453 C CA . ASP B 1 172 ? -4.336 66.642 53.351 1.00 10.13 172 ASP B CA 1
ATOM 5454 C C . ASP B 1 172 ? -4.665 67.475 52.105 1.00 10.40 172 ASP B C 1
ATOM 5455 O O . ASP B 1 172 ? -5.648 67.171 51.425 1.00 11.52 172 ASP B O 1
ATOM 5460 N N . ALA B 1 173 ? -3.832 68.451 51.781 1.00 10.30 173 ALA B N 1
ATOM 5461 C CA . ALA B 1 173 ? -4.107 69.387 50.665 1.00 10.84 173 ALA B CA 1
ATOM 5462 C C . ALA B 1 173 ? -3.823 68.756 49.306 1.00 11.17 173 ALA B C 1
ATOM 5463 O O . ALA B 1 173 ? -4.538 69.094 48.354 1.00 12.68 173 ALA B O 1
ATOM 5465 N N . LYS B 1 174 ? -2.784 67.932 49.197 1.00 10.85 174 LYS B N 1
ATOM 5466 C CA . LYS B 1 174 ? -2.308 67.382 47.901 1.00 11.54 174 LYS B CA 1
ATOM 5467 C C . LYS B 1 174 ? -2.180 65.865 48.016 1.00 10.74 174 LYS B C 1
ATOM 5468 O O . LYS B 1 174 ? -1.468 65.381 48.915 1.00 9.78 174 LYS B O 1
ATOM 5474 N N . ASP B 1 175 ? -2.878 65.142 47.147 1.00 10.58 175 ASP B N 1
ATOM 5475 C CA . ASP B 1 175 ? -3.018 63.670 47.248 1.00 10.47 175 ASP B CA 1
ATOM 5476 C C . ASP B 1 175 ? -1.888 63.002 46.466 1.00 9.46 175 ASP B C 1
ATOM 5477 O O . ASP B 1 175 ? -1.887 63.051 45.240 1.00 9.41 175 ASP B O 1
ATOM 5482 N N . TYR B 1 176 ? -1.002 62.311 47.167 1.00 8.37 176 TYR B N 1
ATOM 5483 C CA . TYR B 1 176 ? 0.102 61.591 46.507 1.00 7.73 176 TYR B CA 1
ATOM 5484 C C . TYR B 1 176 ? -0.438 60.511 45.562 1.00 7.61 176 TYR B C 1
ATOM 5485 O O . TYR B 1 176 ? 0.206 60.202 44.558 1.00 7.51 176 TYR B O 1
ATOM 5494 N N . ASN B 1 177 ? -1.577 59.896 45.879 1.00 8.09 177 ASN B N 1
ATOM 5495 C CA . ASN B 1 177 ? -2.142 58.837 45.002 1.00 8.26 177 ASN B CA 1
ATOM 5496 C C . ASN B 1 177 ? -2.460 59.416 43.635 1.00 8.57 177 ASN B C 1
ATOM 5497 O O . ASN B 1 177 ? -2.305 58.680 42.658 1.00 8.33 177 ASN B O 1
ATOM 5502 N N . GLU B 1 178 ? -2.888 60.667 43.580 1.00 9.06 178 GLU B N 1
ATOM 5503 C CA . GLU B 1 178 ? -3.132 61.337 42.269 1.00 9.80 178 GLU B CA 1
ATOM 5504 C C . GLU B 1 178 ? -1.801 61.636 41.571 1.00 8.66 178 GLU B C 1
ATOM 5505 O O . GLU B 1 178 ? -1.703 61.422 40.355 1.00 8.45 178 GLU B O 1
ATOM 5511 N N . PHE B 1 179 ? -0.815 62.133 42.306 1.00 7.71 179 PHE B N 1
ATOM 5512 C CA . PHE B 1 179 ? 0.526 62.436 41.742 1.00 7.46 179 PHE B CA 1
ATOM 5513 C C . PHE B 1 179 ? 1.099 61.175 41.096 1.00 6.97 179 PHE B C 1
ATOM 5514 O O . PHE B 1 179 ? 1.549 61.172 39.943 1.00 6.79 179 PHE B O 1
ATOM 5522 N N . TYR B 1 180 ? 1.111 60.083 41.848 1.00 6.58 180 TYR B N 1
ATOM 5523 C CA . TYR B 1 180 ? 1.714 58.818 41.373 1.00 6.38 180 TYR B CA 1
ATOM 5524 C C . TYR B 1 180 ? 0.953 58.311 40.160 1.00 6.60 180 TYR B C 1
ATOM 5525 O O . TYR B 1 180 ? 1.561 57.887 39.187 1.00 6.37 180 TYR B O 1
ATOM 5534 N N . ASN B 1 181 ? -0.369 58.341 40.232 1.00 6.92 181 ASN B N 1
ATOM 5535 C CA . ASN B 1 181 ? -1.236 57.915 39.115 1.00 7.42 181 ASN B CA 1
ATOM 5536 C C . ASN B 1 181 ? -0.933 58.770 37.878 1.00 7.61 181 ASN B C 1
ATOM 5537 O O . ASN B 1 181 ? -0.877 58.214 36.753 1.00 7.39 181 ASN B O 1
ATOM 5542 N N . ASN B 1 182 ? -0.761 60.080 38.072 1.00 7.83 182 ASN B N 1
ATOM 5543 C CA . ASN B 1 182 ? -0.489 61.004 36.942 1.00 8.40 182 ASN B CA 1
ATOM 5544 C C . ASN B 1 182 ? 0.865 60.664 36.333 1.00 7.80 182 ASN B C 1
ATOM 5545 O O . ASN B 1 182 ? 0.985 60.727 35.082 1.00 7.86 182 ASN B O 1
ATOM 5550 N N . GLN B 1 183 ? 1.861 60.302 37.138 1.00 7.29 183 GLN B N 1
ATOM 5551 C CA . GLN B 1 183 ? 3.192 59.934 36.587 1.00 7.28 183 GLN B CA 1
ATOM 5552 C C . GLN B 1 183 ? 3.080 58.598 35.858 1.00 7.29 183 GLN B C 1
ATOM 5553 O O . GLN B 1 183 ? 3.691 58.459 34.784 1.00 7.20 183 GLN B O 1
ATOM 5559 N N . LEU B 1 184 ? 2.304 57.648 36.368 1.00 7.36 184 LEU B N 1
ATOM 5560 C CA . LEU B 1 184 ? 2.066 56.378 35.629 1.00 7.33 184 LEU B CA 1
ATOM 5561 C C . LEU B 1 184 ? 1.456 56.711 34.269 1.00 7.56 184 LEU B C 1
ATOM 5562 O O . LEU B 1 184 ? 1.904 56.171 33.234 1.00 7.40 184 LEU B O 1
ATOM 5567 N N . GLU B 1 185 ? 0.438 57.557 34.230 1.00 7.91 185 GLU B N 1
ATOM 5568 C CA . GLU B 1 185 ? -0.212 57.890 32.944 1.00 8.51 185 GLU B CA 1
ATOM 5569 C C . GLU B 1 185 ? 0.782 58.609 32.027 1.00 8.26 185 GLU B C 1
ATOM 5570 O O . GLU B 1 185 ? 0.822 58.329 30.823 1.00 8.14 185 GLU B O 1
ATOM 5576 N N . GLU B 1 186 ? 1.580 59.502 32.587 1.00 7.99 186 GLU B N 1
ATOM 5577 C CA . GLU B 1 186 ? 2.541 60.294 31.778 1.00 7.94 186 GLU B CA 1
ATOM 5578 C C . GLU B 1 186 ? 3.531 59.370 31.077 1.00 7.74 186 GLU B C 1
ATOM 5579 O O . GLU B 1 186 ? 3.828 59.584 29.886 1.00 8.66 186 GLU B O 1
ATOM 5585 N N . ILE B 1 187 ? 4.043 58.376 31.781 1.00 7.25 187 ILE B N 1
ATOM 5586 C CA . ILE B 1 187 ? 5.027 57.456 31.165 1.00 6.90 187 ILE B CA 1
ATOM 5587 C C . ILE B 1 187 ? 4.294 56.451 30.285 1.00 6.79 187 ILE B C 1
ATOM 5588 O O . ILE B 1 187 ? 4.662 56.290 29.097 1.00 7.21 187 ILE B O 1
ATOM 5593 N N . LEU B 1 188 ? 3.353 55.716 30.863 1.00 6.71 188 LEU B N 1
ATOM 5594 C CA . LEU B 1 188 ? 2.757 54.567 30.139 1.00 6.83 188 LEU B CA 1
ATOM 5595 C C . LEU B 1 188 ? 1.940 55.060 28.945 1.00 7.16 188 LEU B C 1
ATOM 5596 O O . LEU B 1 188 ? 1.892 54.295 27.929 1.00 7.20 188 LEU B O 1
ATOM 5601 N N . GLY B 1 189 ? 1.351 56.257 28.997 1.00 7.64 189 GLY B N 1
ATOM 5602 C CA . GLY B 1 189 ? 0.524 56.769 27.896 1.00 8.39 189 GLY B CA 1
ATOM 5603 C C . GLY B 1 189 ? 1.348 57.356 26.766 1.00 9.01 189 GLY B C 1
ATOM 5604 O O . GLY B 1 189 ? 0.726 57.743 25.758 1.00 10.54 189 GLY B O 1
ATOM 5605 N N . ASN B 1 190 ? 2.668 57.494 26.908 1.00 9.10 190 ASN B N 1
ATOM 5606 C CA . ASN B 1 190 ? 3.524 58.166 25.889 1.00 9.49 190 ASN B CA 1
ATOM 5607 C C . ASN B 1 190 ? 4.289 57.092 25.124 1.00 9.36 190 ASN B C 1
ATOM 5608 O O . ASN B 1 190 ? 5.039 56.333 25.735 1.00 9.36 190 ASN B O 1
ATOM 5613 N N . PRO B 1 191 ? 4.122 56.962 23.794 1.00 9.60 191 PRO B N 1
ATOM 5614 C CA . PRO B 1 191 ? 4.828 55.940 23.030 1.00 9.92 191 PRO B CA 1
ATOM 5615 C C . PRO B 1 191 ? 6.357 56.027 23.045 1.00 9.86 191 PRO B C 1
ATOM 5616 O O . PRO B 1 191 ? 7.001 55.050 22.707 1.00 9.73 191 PRO B O 1
ATOM 5620 N N . LYS B 1 192 ? 6.915 57.148 23.475 1.00 9.91 192 LYS B N 1
ATOM 5621 C CA . LYS B 1 192 ? 8.389 57.265 23.523 1.00 10.40 192 LYS B CA 1
ATOM 5622 C C . LYS B 1 192 ? 8.966 56.476 24.701 1.00 9.29 192 LYS B C 1
ATOM 5623 O O . LYS B 1 192 ? 10.183 56.304 24.720 1.00 9.80 192 LYS B O 1
ATOM 5629 N N . TYR B 1 193 ? 8.151 55.947 25.606 1.00 8.13 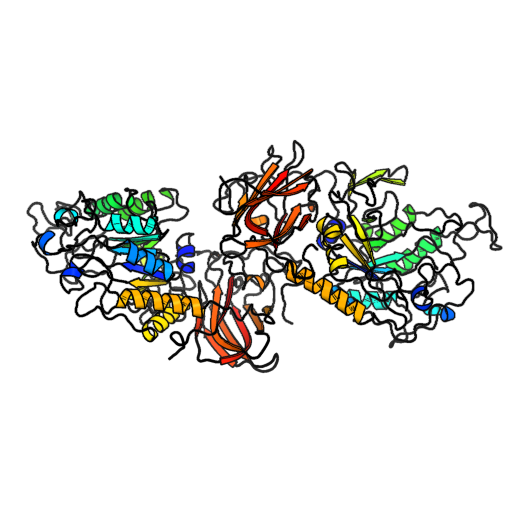193 TYR B N 1
ATOM 5630 C CA . TYR B 1 193 ? 8.658 55.120 26.720 1.00 7.53 193 TYR B CA 1
ATOM 5631 C C . TYR B 1 193 ? 8.234 53.669 26.535 1.00 7.25 193 TYR B C 1
ATOM 5632 O O . TYR B 1 193 ? 7.105 53.397 26.129 1.00 7.32 193 TYR B O 1
ATOM 5641 N N . GLY B 1 194 ? 9.143 52.758 26.858 1.00 6.94 194 GLY B N 1
ATOM 5642 C CA . GLY B 1 194 ? 8.925 51.311 26.715 1.00 6.88 194 GLY B CA 1
ATOM 5643 C C . GLY B 1 194 ? 9.575 50.759 25.465 1.00 6.84 194 GLY B C 1
ATOM 5644 O O . GLY B 1 194 ? 10.190 51.495 24.698 1.00 6.82 194 GLY B O 1
ATOM 5645 N N . ASN B 1 195 ? 9.400 49.472 25.260 1.00 6.93 195 ASN B N 1
ATOM 5646 C CA . ASN B 1 195 ? 9.777 48.827 23.981 1.00 7.46 195 ASN B CA 1
ATOM 5647 C C . ASN B 1 195 ? 8.625 49.063 23.009 1.00 8.14 195 ASN B C 1
ATOM 5648 O O . ASN B 1 195 ? 7.567 48.441 23.193 1.00 7.76 195 ASN B O 1
ATOM 5653 N N . ASP B 1 196 ? 8.797 49.958 22.053 1.00 9.31 196 ASP B N 1
ATOM 5654 C CA . ASP B 1 196 ? 7.722 50.349 21.110 1.00 10.67 196 ASP B CA 1
ATOM 5655 C C . ASP B 1 196 ? 6.477 50.715 21.926 1.00 9.87 196 ASP B C 1
ATOM 5656 O O . ASP B 1 196 ? 5.360 50.214 21.639 1.00 10.35 196 ASP B O 1
ATOM 5661 N N . GLY B 1 197 ? 6.667 51.517 22.964 1.00 8.81 197 GLY B N 1
ATOM 5662 C CA . GLY B 1 197 ? 5.555 52.060 23.763 1.00 8.54 197 GLY B CA 1
ATOM 5663 C C . GLY B 1 197 ? 5.100 51.121 24.853 1.00 8.20 197 GLY B C 1
ATOM 5664 O O . GLY B 1 197 ? 4.239 51.545 25.663 1.00 8.51 197 GLY B O 1
ATOM 5665 N N . HIS B 1 198 ? 5.700 49.935 24.995 1.00 7.79 198 HIS B N 1
ATOM 5666 C CA . HIS B 1 198 ? 5.138 48.886 25.877 1.00 7.73 198 HIS B CA 1
ATOM 5667 C C . HIS B 1 198 ? 6.065 48.552 27.041 1.00 7.16 198 HIS B C 1
ATOM 5668 O O . HIS B 1 198 ? 7.285 48.428 26.852 1.00 6.86 198 HIS B O 1
ATOM 5675 N N . PHE B 1 199 ? 5.472 48.420 28.223 1.00 6.76 199 PHE B N 1
ATOM 5676 C CA . PHE B 1 199 ? 6.122 47.835 29.413 1.00 6.54 199 PHE B CA 1
ATOM 5677 C C . PHE B 1 199 ? 5.399 46.543 29.776 1.00 6.42 199 PHE B C 1
ATOM 5678 O O . PHE B 1 199 ? 4.146 46.508 29.731 1.00 7.07 199 PHE B O 1
ATOM 5686 N N . VAL B 1 200 ? 6.140 45.508 30.137 1.00 6.40 200 VAL B N 1
ATOM 5687 C CA . VAL B 1 200 ? 5.556 44.195 30.528 1.00 6.92 200 VAL B CA 1
ATOM 5688 C C . VAL B 1 200 ? 5.542 44.029 32.048 1.00 6.58 200 VAL B C 1
ATOM 5689 O O . VAL B 1 200 ? 4.946 43.062 32.519 1.00 6.78 200 VAL B O 1
ATOM 5693 N N . GLU B 1 201 ? 6.205 44.911 32.805 1.00 6.57 201 GLU B N 1
ATOM 5694 C CA . GLU B 1 201 ? 6.282 44.767 34.279 1.00 6.82 201 GLU B CA 1
ATOM 5695 C C . GLU B 1 201 ? 6.348 46.160 34.891 1.00 6.67 201 GLU B C 1
ATOM 5696 O O . GLU B 1 201 ? 7.088 47.007 34.372 1.00 7.12 201 GLU B O 1
ATOM 5702 N N . VAL B 1 202 ? 5.587 46.388 35.954 1.00 6.48 202 VAL B N 1
ATOM 5703 C CA . VAL B 1 202 ? 5.733 47.593 36.808 1.00 6.27 202 VAL B CA 1
ATOM 5704 C C . VAL B 1 202 ? 6.190 47.124 38.185 1.00 6.46 202 VAL B C 1
ATOM 5705 O O . VAL B 1 202 ? 5.577 46.205 38.760 1.00 6.84 202 VAL B O 1
ATOM 5709 N N . TRP B 1 203 ? 7.201 47.792 38.708 1.00 6.55 203 TRP B N 1
ATOM 5710 C CA . TRP B 1 203 ? 7.894 47.392 39.959 1.00 6.85 203 TRP B CA 1
ATOM 5711 C C . TRP B 1 203 ? 7.595 48.445 41.012 1.00 7.04 203 TRP B C 1
ATOM 5712 O O . TRP B 1 203 ? 8.076 49.600 40.853 1.00 7.57 203 TRP B O 1
ATOM 5723 N N . MET B 1 204 ? 6.792 48.082 42.001 1.00 7.38 204 MET B N 1
ATOM 5724 C CA . MET B 1 204 ? 6.414 48.990 43.096 1.00 8.06 204 MET B CA 1
ATOM 5725 C C . MET B 1 204 ? 7.114 48.513 44.364 1.00 8.28 204 MET B C 1
ATOM 5726 O O . MET B 1 204 ? 6.579 47.662 45.072 1.00 8.89 204 MET B O 1
ATOM 5731 N N . ALA B 1 205 ? 8.305 49.036 44.635 1.00 8.00 205 ALA B N 1
ATOM 5732 C CA . ALA B 1 205 ? 9.104 48.638 45.817 1.00 8.58 205 ALA B CA 1
ATOM 5733 C C . ALA B 1 205 ? 8.251 48.783 47.077 1.00 8.70 205 ALA B C 1
ATOM 5734 O O . ALA B 1 205 ? 7.586 49.819 47.259 1.00 8.79 205 ALA B O 1
ATOM 5736 N N . GLY B 1 206 ? 8.307 47.787 47.963 1.00 9.78 206 GLY B N 1
ATOM 5737 C CA . GLY B 1 206 ? 7.644 47.883 49.279 1.00 10.06 206 GLY B CA 1
ATOM 5738 C C . GLY B 1 206 ? 8.515 48.550 50.315 1.00 10.35 206 GLY B C 1
ATOM 5739 O O . GLY B 1 206 ? 7.992 48.980 51.351 1.00 10.40 206 GLY B O 1
ATOM 5740 N N . ALA B 1 207 ? 9.816 48.646 50.050 1.00 10.10 207 ALA B N 1
ATOM 5741 C CA . ALA B 1 207 ? 10.786 49.138 51.051 1.00 10.39 207 ALA B CA 1
ATOM 5742 C C . ALA B 1 207 ? 10.501 50.602 51.368 1.00 10.52 207 ALA B C 1
ATOM 5743 O O . ALA B 1 207 ? 10.230 51.394 50.459 1.00 10.75 207 ALA B O 1
ATOM 5745 N N . LYS B 1 208 ? 10.639 50.977 52.628 1.00 11.22 208 LYS B N 1
ATOM 5746 C CA . LYS B 1 208 ? 10.338 52.346 53.076 1.00 11.69 208 LYS B CA 1
ATOM 5747 C C . LYS B 1 208 ? 11.124 52.613 54.353 1.00 11.83 208 LYS B C 1
ATOM 5748 O O . LYS B 1 208 ? 11.283 51.678 55.144 1.00 12.51 208 LYS B O 1
ATOM 5754 N N . GLY B 1 209 ? 11.622 53.822 54.522 1.00 11.85 209 GLY B N 1
ATOM 5755 C CA . GLY B 1 209 ? 12.375 54.178 55.736 1.00 12.93 209 GLY B CA 1
ATOM 5756 C C . GLY B 1 209 ? 11.528 54.044 56.988 1.00 15.27 209 GLY B C 1
ATOM 5757 O O . GLY B 1 209 ? 10.347 54.384 56.953 1.00 14.81 209 GLY B O 1
ATOM 5758 N N . SER B 1 210 ? 12.120 53.575 58.083 1.00 17.81 210 SER B N 1
ATOM 5759 C CA . SER B 1 210 ? 11.378 53.282 59.341 1.00 20.64 210 SER B CA 1
ATOM 5760 C C . SER B 1 210 ? 10.699 54.546 59.899 1.00 21.05 210 SER B C 1
ATOM 5761 O O . SER B 1 210 ? 9.611 54.394 60.506 1.00 24.79 210 SER B O 1
ATOM 5764 N N . GLY B 1 211 ? 11.271 55.737 59.715 1.00 19.25 211 GLY B N 1
ATOM 5765 C CA . GLY B 1 211 ? 10.704 56.992 60.261 1.00 18.56 211 GLY B CA 1
ATOM 5766 C C . GLY B 1 211 ? 9.930 57.812 59.238 1.00 17.40 211 GLY B C 1
ATOM 5767 O O . GLY B 1 211 ? 9.574 58.975 59.524 1.00 18.85 211 GLY B O 1
ATOM 5768 N N . ALA B 1 212 ? 9.653 57.259 58.058 1.00 14.95 212 ALA B N 1
ATOM 5769 C CA . ALA B 1 212 ? 9.024 58.011 56.954 1.00 13.53 212 ALA B CA 1
ATOM 5770 C C . ALA B 1 212 ? 7.558 58.277 57.306 1.00 12.27 212 ALA B C 1
ATOM 5771 O O . ALA B 1 212 ? 6.967 57.496 58.057 1.00 12.82 212 ALA B O 1
ATOM 5773 N N . ASN B 1 213 ? 6.989 59.297 56.678 1.00 12.18 213 ASN B N 1
ATOM 5774 C CA . ASN B 1 213 ? 5.569 59.691 56.827 1.00 12.30 213 ASN B CA 1
ATOM 5775 C C . ASN B 1 213 ? 4.653 58.557 56.368 1.00 10.50 213 ASN B C 1
ATOM 5776 O O . ASN B 1 213 ? 4.965 57.894 55.367 1.00 10.27 213 ASN B O 1
ATOM 5781 N N . ALA B 1 214 ? 3.544 58.380 57.070 1.00 9.45 214 ALA B N 1
ATOM 5782 C CA . ALA B 1 214 ? 2.471 57.452 56.663 1.00 8.77 214 ALA B CA 1
ATOM 5783 C C . ALA B 1 214 ? 1.882 57.921 55.334 1.00 8.34 214 ALA B C 1
ATOM 5784 O O . ALA B 1 214 ? 1.725 59.152 55.112 1.00 8.44 214 ALA B O 1
ATOM 5786 N N . GLN B 1 215 ? 1.547 56.953 54.482 1.00 8.06 215 GLN B N 1
ATOM 5787 C CA . GLN B 1 215 ? 0.863 57.233 53.202 1.00 8.15 215 GLN B CA 1
ATOM 5788 C C . GLN B 1 215 ? 0.202 55.950 52.721 1.00 8.54 215 GLN B C 1
ATOM 5789 O O . GLN B 1 215 ? 0.918 55.014 52.357 1.00 8.70 215 GLN B O 1
ATOM 5795 N N A GLU B 1 216 ? -1.128 55.912 52.737 0.50 9.05 216 GLU B N 1
ATOM 5796 N N B GLU B 1 216 ? -1.131 55.876 52.756 0.50 8.92 216 GLU B N 1
ATOM 5797 C CA A GLU B 1 216 ? -1.924 54.807 52.158 0.50 9.55 216 GLU B CA 1
ATOM 5798 C CA B GLU B 1 216 ? -1.854 54.714 52.182 0.50 9.32 216 GLU B CA 1
ATOM 5799 C C A GLU B 1 216 ? -1.837 54.903 50.638 0.50 9.19 216 GLU B C 1
ATOM 5800 C C B GLU B 1 216 ? -1.834 54.879 50.663 0.50 9.07 216 GLU B C 1
ATOM 5801 O O A GLU B 1 216 ? -2.073 55.991 50.113 0.50 9.25 216 GLU B O 1
ATOM 5802 O O B GLU B 1 216 ? -2.076 55.982 50.166 0.50 9.16 216 GLU B O 1
ATOM 5813 N N . TYR B 1 217 ? -1.508 53.807 49.963 1.00 8.97 217 TYR B N 1
ATOM 5814 C CA . TYR B 1 217 ? -1.424 53.788 48.487 1.00 8.97 217 TYR B CA 1
ATOM 5815 C C . TYR B 1 217 ? -2.698 53.209 47.902 1.00 9.88 217 TYR B C 1
ATOM 5816 O O . TYR B 1 217 ? -3.194 52.147 48.363 1.00 11.87 217 TYR B O 1
ATOM 5825 N N . ASP B 1 218 ? -3.116 53.798 46.788 1.00 9.78 218 ASP B N 1
ATOM 5826 C CA . ASP B 1 218 ? -4.351 53.385 46.071 1.00 9.97 218 ASP B CA 1
ATOM 5827 C C . ASP B 1 218 ? -3.942 52.458 44.925 1.00 9.43 218 ASP B C 1
ATOM 5828 O O . ASP B 1 218 ? -3.943 52.878 43.748 1.00 9.44 218 ASP B O 1
ATOM 5833 N N . PHE B 1 219 ? -3.579 51.215 45.250 1.00 8.97 219 PHE B N 1
ATOM 5834 C CA . PHE B 1 219 ? -3.147 50.217 44.249 1.00 9.18 219 PHE B CA 1
ATOM 5835 C C . PHE B 1 219 ? -4.264 50.002 43.224 1.00 9.38 219 PHE B C 1
ATOM 5836 O O . PHE B 1 219 ? -3.958 49.806 42.059 1.00 9.23 219 PHE B O 1
ATOM 5844 N N . LYS B 1 220 ? -5.521 50.013 43.644 1.00 10.10 220 LYS B N 1
ATOM 5845 C CA . LYS B 1 220 ? -6.652 49.789 42.704 1.00 10.45 220 LYS B CA 1
ATOM 5846 C C . LYS B 1 220 ? -6.652 50.864 41.611 1.00 10.01 220 LYS B C 1
ATOM 5847 O O . LYS B 1 220 ? -6.775 50.514 40.430 1.00 9.52 220 LYS B O 1
ATOM 5853 N N . LYS B 1 221 ? -6.485 52.131 41.986 1.00 9.57 221 LYS B N 1
ATOM 5854 C CA . LYS B 1 221 ? -6.410 53.251 41.011 1.00 9.86 221 LYS B CA 1
ATOM 5855 C C . LYS B 1 221 ? -5.207 53.024 40.082 1.00 9.00 221 LYS B C 1
ATOM 5856 O O . LYS B 1 221 ? -5.345 53.137 38.847 1.00 8.38 221 LYS B O 1
ATOM 5862 N N . TRP B 1 222 ? -4.039 52.755 40.650 1.00 8.22 222 TRP B N 1
ATOM 5863 C CA . TRP B 1 222 ? -2.804 52.616 39.835 1.00 7.79 222 TRP B CA 1
ATOM 5864 C C . TRP B 1 222 ? -2.939 51.417 38.889 1.00 8.04 222 TRP B C 1
ATOM 5865 O O . TRP B 1 222 ? -2.475 51.488 37.741 1.00 7.59 222 TRP B O 1
ATOM 5876 N N . PHE B 1 223 ? -3.517 50.317 39.364 1.00 8.61 223 PHE B N 1
ATOM 5877 C CA . PHE B 1 223 ? -3.679 49.083 38.555 1.00 9.09 223 PHE B CA 1
ATOM 5878 C C . PHE B 1 223 ? -4.475 49.413 37.291 1.00 8.91 223 PHE B C 1
ATOM 5879 O O . PHE B 1 223 ? -4.106 48.976 36.193 1.00 8.69 223 PHE B O 1
ATOM 5887 N N . LYS B 1 224 ? -5.542 50.199 37.420 1.00 8.98 224 LYS B N 1
ATOM 5888 C CA . LYS B 1 224 ? -6.399 50.548 36.268 1.00 9.40 224 LYS B CA 1
ATOM 5889 C C . LYS B 1 224 ? -5.580 51.352 35.251 1.00 8.58 224 LYS B C 1
ATOM 5890 O O . LYS B 1 224 ? -5.620 51.048 34.060 1.00 8.32 224 LYS B O 1
ATOM 5896 N N . THR B 1 225 ? -4.814 52.338 35.702 1.00 7.87 225 THR B N 1
ATOM 5897 C CA . THR B 1 225 ? -3.986 53.153 34.795 1.00 7.67 225 THR B CA 1
ATOM 5898 C C . THR B 1 225 ? -2.972 52.262 34.079 1.00 7.36 225 THR B C 1
ATOM 5899 O O . THR B 1 225 ? -2.796 52.384 32.864 1.00 7.62 225 THR B O 1
ATOM 5903 N N . ILE B 1 226 ? -2.382 51.332 34.804 1.00 7.15 226 ILE B N 1
ATOM 5904 C CA . ILE B 1 226 ? -1.353 50.449 34.207 1.00 7.03 226 ILE B CA 1
ATOM 5905 C C . ILE B 1 226 ? -2.007 49.587 33.142 1.00 7.07 226 ILE B C 1
ATOM 5906 O O . ILE B 1 226 ? -1.471 49.510 32.024 1.00 7.46 226 ILE B O 1
ATOM 5911 N N . GLN B 1 227 ? -3.132 48.942 33.448 1.00 7.22 227 GLN B N 1
ATOM 5912 C CA . GLN B 1 227 ? -3.703 47.960 32.493 1.00 7.39 227 GLN B CA 1
ATOM 5913 C C . GLN B 1 227 ? -4.382 48.692 31.337 1.00 7.67 227 GLN B C 1
ATOM 5914 O O . GLN B 1 227 ? -4.399 48.157 30.215 1.00 7.30 227 GLN B O 1
ATOM 5920 N N . ASP B 1 228 ? -4.905 49.887 31.562 1.00 8.03 228 ASP B N 1
ATOM 5921 C CA . ASP B 1 228 ? -5.515 50.676 30.463 1.00 8.79 228 ASP B CA 1
ATOM 5922 C C . ASP B 1 228 ? -4.445 51.078 29.441 1.00 8.51 228 ASP B C 1
ATOM 5923 O O . ASP B 1 228 ? -4.821 51.379 28.290 1.00 9.61 228 ASP B O 1
ATOM 5928 N N . ASN B 1 229 ? -3.166 51.098 29.827 1.00 8.26 229 ASN B N 1
ATOM 5929 C CA . ASN B 1 229 ? -2.047 51.460 28.923 1.00 8.08 229 ASN B CA 1
ATOM 5930 C C . ASN B 1 229 ? -1.282 50.228 28.441 1.00 8.01 229 ASN B C 1
ATOM 5931 O O . ASN B 1 229 ? -0.750 50.272 27.303 1.00 8.39 229 ASN B O 1
ATOM 5936 N N . GLU B 1 230 ? -1.157 49.191 29.262 1.00 7.72 230 GLU B N 1
ATOM 5937 C CA . GLU B 1 230 ? -0.134 48.126 29.025 1.00 7.88 230 GLU B CA 1
ATOM 5938 C C . GLU B 1 230 ? -0.716 46.723 29.192 1.00 8.15 230 GLU B C 1
ATOM 5939 O O . GLU B 1 230 ? 0.070 45.788 29.097 1.00 8.16 230 GLU B O 1
ATOM 5945 N N . GLY B 1 231 ? -2.028 46.582 29.393 1.00 8.53 231 GLY B N 1
ATOM 5946 C CA . GLY B 1 231 ? -2.653 45.278 29.681 1.00 9.07 231 GLY B CA 1
ATOM 5947 C C . GLY B 1 231 ? -3.690 44.885 28.660 1.00 9.90 231 GLY B C 1
ATOM 5948 O O . GLY B 1 231 ? -3.700 45.426 27.558 1.00 9.86 231 GLY B O 1
ATOM 5949 N N . LYS B 1 232 ? -4.566 43.958 29.035 1.00 11.08 232 LYS B N 1
ATOM 5950 C CA . LYS B 1 232 ? -5.594 43.468 28.086 1.00 12.46 232 LYS B CA 1
ATOM 5951 C C . LYS B 1 232 ? -6.505 44.618 27.650 1.00 13.11 232 LYS B C 1
ATOM 5952 O O . LYS B 1 232 ? -6.883 44.638 26.464 1.00 13.47 232 LYS B O 1
ATOM 5958 N N . ALA B 1 233 ? -6.796 45.563 28.547 1.00 13.23 233 ALA B N 1
ATOM 5959 C CA . ALA B 1 233 ? -7.680 46.709 28.234 1.00 13.94 233 ALA B CA 1
ATOM 5960 C C . ALA B 1 233 ? -7.064 47.567 27.126 1.00 14.47 233 ALA B C 1
ATOM 5961 O O . ALA B 1 233 ? -7.824 48.244 26.412 1.00 17.04 233 ALA B O 1
ATOM 5963 N N . ALA B 1 234 ? -5.737 47.545 26.966 1.00 13.59 234 ALA B N 1
ATOM 5964 C CA . ALA B 1 234 ? -4.988 48.295 25.928 1.00 13.69 234 ALA B CA 1
ATOM 5965 C C . ALA B 1 234 ? -4.775 47.446 24.669 1.00 14.25 234 ALA B C 1
ATOM 5966 O O . ALA B 1 234 ? -4.081 47.930 23.746 1.00 15.67 234 ALA B O 1
ATOM 5968 N N . GLY B 1 235 ? -5.282 46.215 24.652 1.00 14.05 235 GLY B N 1
ATOM 5969 C CA . GLY B 1 235 ? -5.246 45.344 23.460 1.00 13.73 235 GLY B CA 1
ATOM 5970 C C . GLY B 1 235 ? -4.087 44.354 23.475 1.00 13.58 235 GLY B C 1
ATOM 5971 O O . GLY B 1 235 ? -3.903 43.650 22.478 1.00 15.05 235 GLY B O 1
ATOM 5972 N N . TYR B 1 236 ? -3.304 44.288 24.558 1.00 12.07 236 TYR B N 1
ATOM 5973 C CA . TYR B 1 236 ? -2.234 43.275 24.703 1.00 11.59 236 TYR B CA 1
ATOM 5974 C C . TYR B 1 236 ? -2.849 41.931 25.119 1.00 11.29 236 TYR B C 1
ATOM 5975 O O . TYR B 1 236 ? -3.990 41.851 25.569 1.00 11.52 236 TYR B O 1
ATOM 5984 N N . ASP B 1 237 ? -2.077 40.856 24.970 1.00 11.44 237 ASP B N 1
ATOM 5985 C CA . ASP B 1 237 ? -2.594 39.482 25.158 1.00 11.45 237 ASP B CA 1
ATOM 5986 C C . ASP B 1 237 ? -2.524 39.058 26.629 1.00 10.58 237 ASP B C 1
ATOM 5987 O O . ASP B 1 237 ? -2.988 37.951 26.960 1.00 11.22 237 ASP B O 1
ATOM 5992 N N . ALA B 1 238 ? -2.069 39.936 27.517 1.00 9.58 238 ALA B N 1
ATOM 5993 C CA . ALA B 1 238 ? -1.979 39.675 28.966 1.00 9.05 238 ALA B CA 1
ATOM 5994 C C . ALA B 1 238 ? -1.901 41.021 29.668 1.00 8.70 238 ALA B C 1
ATOM 5995 O O . ALA B 1 238 ? -1.495 42.023 29.053 1.00 8.25 238 ALA B O 1
ATOM 5997 N N . ASP B 1 239 ? -2.268 41.011 30.934 1.00 8.63 239 ASP B N 1
ATOM 5998 C CA . ASP B 1 239 ? -2.082 42.199 31.772 1.00 9.05 239 ASP B CA 1
ATOM 5999 C C . ASP B 1 239 ? -0.587 42.406 31.996 1.00 8.30 239 ASP B C 1
ATOM 6000 O O . ASP B 1 239 ? 0.195 41.448 32.040 1.00 7.87 239 ASP B O 1
ATOM 6005 N N . CYS B 1 240 ? -0.208 43.663 32.133 1.00 7.94 240 CYS B N 1
ATOM 6006 C CA . CYS B 1 240 ? 1.145 44.054 32.563 1.00 7.70 240 CYS B CA 1
ATOM 6007 C C . CYS B 1 240 ? 1.399 43.453 33.936 1.00 7.72 240 CYS B C 1
ATOM 6008 O O . CYS B 1 240 ? 0.508 43.513 34.794 1.00 7.67 240 CYS B O 1
ATOM 6011 N N . MET B 1 241 ? 2.541 42.818 34.112 1.00 7.45 241 MET B N 1
ATOM 6012 C CA . MET B 1 241 ? 2.884 42.135 35.375 1.00 7.71 241 MET B CA 1
ATOM 6013 C C . MET B 1 241 ? 3.160 43.180 36.450 1.00 8.01 241 MET B C 1
ATOM 6014 O O . MET B 1 241 ? 3.680 44.284 36.148 1.00 8.74 241 MET B O 1
ATOM 6019 N N . LEU B 1 242 ? 2.797 42.860 37.680 1.00 8.58 242 LEU B N 1
ATOM 6020 C CA . LEU B 1 242 ? 2.965 43.802 38.817 1.00 8.73 242 LEU B CA 1
ATOM 6021 C C . LEU B 1 242 ? 3.751 43.123 39.921 1.00 8.23 242 LEU B C 1
ATOM 6022 O O . LEU B 1 242 ? 3.390 42.029 40.359 1.00 7.50 242 LEU B O 1
ATOM 6027 N N . PHE B 1 243 ? 4.788 43.809 40.382 1.00 7.64 243 PHE B N 1
ATOM 6028 C CA . PHE B 1 243 ? 5.550 43.493 41.598 1.00 7.92 243 PHE B CA 1
ATOM 6029 C C . PHE B 1 243 ? 5.138 44.511 42.659 1.00 7.81 243 PHE B C 1
ATOM 6030 O O . PHE B 1 243 ? 5.121 45.690 42.350 1.00 7.16 243 PHE B O 1
ATOM 6038 N N . GLY B 1 244 ? 4.794 44.049 43.856 1.00 8.28 244 GLY B N 1
ATOM 6039 C CA . GLY B 1 244 ? 4.617 44.922 45.027 1.00 8.95 244 GLY B CA 1
ATOM 6040 C C . GLY B 1 244 ? 3.241 45.553 45.091 1.00 9.73 244 GLY B C 1
ATOM 6041 O O . GLY B 1 244 ? 3.127 46.640 45.666 1.00 11.06 244 GLY B O 1
ATOM 6042 N N . ALA B 1 245 ? 2.193 44.882 44.595 1.00 10.36 245 ALA B N 1
ATOM 6043 C CA . ALA B 1 245 ? 0.831 45.454 44.529 1.00 11.09 245 ALA B CA 1
ATOM 6044 C C . ALA B 1 245 ? -0.148 44.542 45.283 1.00 11.14 245 ALA B C 1
ATOM 6045 O O . ALA B 1 245 ? -1.278 44.373 44.818 1.00 11.15 245 ALA B O 1
ATOM 6047 N N . GLU B 1 246 ? 0.226 44.041 46.462 1.00 11.49 246 GLU B N 1
ATOM 6048 C CA . GLU B 1 246 ? -0.744 43.338 47.351 1.00 11.89 246 GLU B CA 1
ATOM 6049 C C . GLU B 1 246 ? -1.389 42.191 46.551 1.00 11.17 246 GLU B C 1
ATOM 6050 O O . GLU B 1 246 ? -0.659 41.433 45.888 1.00 11.21 246 GLU B O 1
ATOM 6056 N N . ALA B 1 247 ? -2.716 42.026 46.559 1.00 10.94 247 ALA B N 1
ATOM 6057 C CA . ALA B 1 247 ? -3.341 40.866 45.873 1.00 11.05 247 ALA B CA 1
ATOM 6058 C C . ALA B 1 247 ? -3.390 41.070 44.357 1.00 10.96 247 ALA B C 1
ATOM 6059 O O . ALA B 1 247 ? -3.820 40.141 43.664 1.00 11.87 247 ALA B O 1
ATOM 6061 N N . TYR B 1 248 ? -2.909 42.192 43.823 1.00 10.93 248 TYR B N 1
ATOM 6062 C CA . TYR B 1 248 ? -2.752 42.366 42.352 1.00 10.48 248 TYR B CA 1
ATOM 6063 C C . TYR B 1 248 ? -1.424 41.733 41.901 1.00 9.73 248 TYR B C 1
ATOM 6064 O O . TYR B 1 248 ? -1.209 41.654 40.708 1.00 10.33 248 TYR B O 1
ATOM 6073 N N . THR B 1 249 ? -0.572 41.316 42.828 1.00 8.87 249 THR B N 1
ATOM 6074 C CA . THR B 1 249 ? 0.818 40.881 42.503 1.00 8.24 249 THR B CA 1
ATOM 6075 C C . THR B 1 249 ? 0.816 39.661 41.579 1.00 7.77 249 THR B C 1
ATOM 6076 O O . THR B 1 249 ? 0.199 38.625 41.901 1.00 7.97 249 THR B O 1
ATOM 6080 N N . THR B 1 250 ? 1.548 39.767 40.474 1.00 7.26 250 THR B N 1
ATOM 6081 C CA . THR B 1 250 ? 1.750 38.655 39.515 1.00 7.23 250 THR B CA 1
ATOM 6082 C C . THR B 1 250 ? 3.234 38.286 39.377 1.00 6.83 250 THR B C 1
ATOM 6083 O O . THR B 1 250 ? 3.537 37.272 38.735 1.00 6.77 250 THR B O 1
ATOM 6087 N N . VAL B 1 251 ? 4.132 39.096 39.930 1.00 6.76 251 VAL B N 1
ATOM 6088 C CA . VAL B 1 251 ? 5.573 38.765 40.052 1.00 6.90 251 VAL B CA 1
ATOM 6089 C C . VAL B 1 251 ? 5.908 38.969 41.513 1.00 6.72 251 VAL B C 1
ATOM 6090 O O . VAL B 1 251 ? 5.775 40.113 41.969 1.00 7.12 251 VAL B O 1
ATOM 6094 N N . ARG B 1 252 ? 6.307 37.912 42.212 1.00 6.65 252 ARG B N 1
ATOM 6095 C CA . ARG B 1 252 ? 6.577 38.029 43.662 1.00 6.51 252 ARG B CA 1
ATOM 6096 C C . ARG B 1 252 ? 8.063 38.222 43.908 1.00 6.63 252 ARG B C 1
ATOM 6097 O O . ARG B 1 252 ? 8.905 37.740 43.140 1.00 6.58 252 ARG B O 1
ATOM 6105 N N . TRP B 1 253 ? 8.366 38.864 45.018 1.00 6.90 253 TRP B N 1
ATOM 6106 C CA . TRP B 1 253 ? 9.753 38.924 45.506 1.00 7.41 253 TRP B CA 1
ATOM 6107 C C . TRP B 1 253 ? 10.167 37.548 46.016 1.00 7.25 253 TRP B C 1
ATOM 6108 O O . TRP B 1 253 ? 9.422 36.938 46.792 1.00 7.70 253 TRP B O 1
ATOM 6119 N N . ILE B 1 254 ? 11.363 37.091 45.651 1.00 7.15 254 ILE B N 1
ATOM 6120 C CA . ILE B 1 254 ? 11.856 35.790 46.166 1.00 7.52 254 ILE B CA 1
ATOM 6121 C C . ILE B 1 254 ? 12.125 35.828 47.677 1.00 8.06 254 ILE B C 1
ATOM 6122 O O . ILE B 1 254 ? 12.328 34.750 48.230 1.00 8.52 254 ILE B O 1
ATOM 6127 N N . GLY B 1 255 ? 12.196 36.994 48.306 1.00 8.56 255 GLY B N 1
ATOM 6128 C CA . GLY B 1 255 ? 12.251 37.092 49.781 1.00 9.06 255 GLY B CA 1
ATOM 6129 C C . GLY B 1 255 ? 13.655 37.358 50.292 1.00 9.41 255 GLY B C 1
ATOM 6130 O O . GLY B 1 255 ? 13.824 37.407 51.524 1.00 11.09 255 GLY B O 1
ATOM 6131 N N . ASN B 1 256 ? 14.632 37.518 49.398 1.00 8.55 256 ASN B N 1
ATOM 6132 C CA . ASN B 1 256 ? 16.009 37.954 49.732 1.00 8.53 256 ASN B CA 1
ATOM 6133 C C . ASN B 1 256 ? 16.514 38.758 48.545 1.00 8.39 256 ASN B C 1
ATOM 6134 O O . ASN B 1 256 ? 15.892 38.711 47.470 1.00 7.98 256 ASN B O 1
ATOM 6139 N N . GLU B 1 257 ? 17.609 39.491 48.744 1.00 8.63 257 GLU B N 1
ATOM 6140 C CA . GL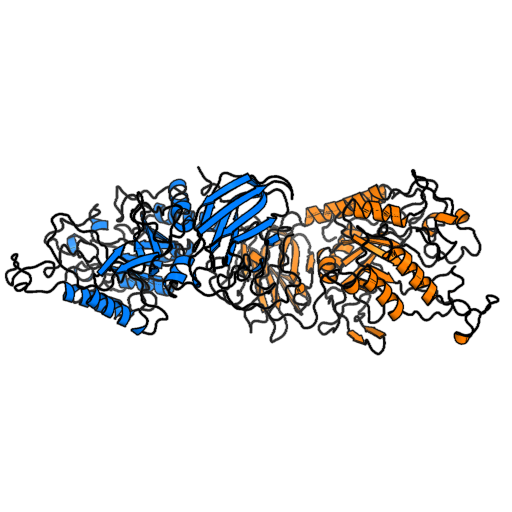U B 1 257 ? 18.255 40.304 47.681 1.00 9.28 257 GLU B CA 1
ATOM 6141 C C . GLU B 1 257 ? 19.572 39.643 47.269 1.00 9.30 257 GLU B C 1
ATOM 6142 O O . GLU B 1 257 ? 20.493 40.352 46.827 1.00 9.68 257 GLU B O 1
ATOM 6148 N N . LEU B 1 258 ? 19.691 38.322 47.377 1.00 9.09 258 LEU B N 1
ATOM 6149 C CA . LEU B 1 258 ? 20.962 37.611 47.123 1.00 9.87 258 LEU B CA 1
ATOM 6150 C C . LEU B 1 258 ? 20.888 36.761 45.854 1.00 9.73 258 LEU B C 1
ATOM 6151 O O . LEU B 1 258 ? 21.932 36.186 45.485 1.00 10.21 258 LEU B O 1
ATOM 6156 N N . GLY B 1 259 ? 19.728 36.697 45.198 1.00 9.66 259 GLY B N 1
ATOM 6157 C CA . GLY B 1 259 ? 19.563 35.903 43.971 1.00 10.33 259 GLY B CA 1
ATOM 6158 C C . GLY B 1 259 ? 19.328 34.436 44.267 1.00 10.77 259 GLY B C 1
ATOM 6159 O O . GLY B 1 259 ? 19.668 33.604 43.403 1.00 12.11 259 GLY B O 1
ATOM 6160 N N . ILE B 1 260 ? 18.764 34.128 45.433 1.00 11.21 260 ILE B N 1
ATOM 6161 C CA . ILE B 1 260 ? 18.606 32.727 45.928 1.00 11.92 260 ILE B CA 1
ATOM 6162 C C . ILE B 1 260 ? 17.127 32.374 45.981 1.00 10.79 260 ILE B C 1
ATOM 6163 O O . ILE B 1 260 ? 16.367 33.022 46.721 1.00 11.92 260 ILE B O 1
ATOM 6168 N N . ALA B 1 261 ? 16.714 31.359 45.245 1.00 9.32 261 ALA B N 1
ATOM 6169 C CA . ALA B 1 261 ? 15.386 30.733 45.430 1.00 9.06 261 ALA B CA 1
ATOM 6170 C C . ALA B 1 261 ? 15.538 29.430 46.221 1.00 8.78 261 ALA B C 1
ATOM 6171 O O . ALA B 1 261 ? 16.570 28.726 46.114 1.00 8.73 261 ALA B O 1
ATOM 6173 N N . GLY B 1 262 ? 14.509 29.104 46.994 1.00 8.67 262 GLY B N 1
ATOM 6174 C CA . GLY B 1 262 ? 14.422 27.803 47.670 1.00 9.03 262 GLY B CA 1
ATOM 6175 C C . GLY B 1 262 ? 14.560 26.643 46.698 1.00 9.08 262 GLY B C 1
ATOM 6176 O O . GLY B 1 262 ? 1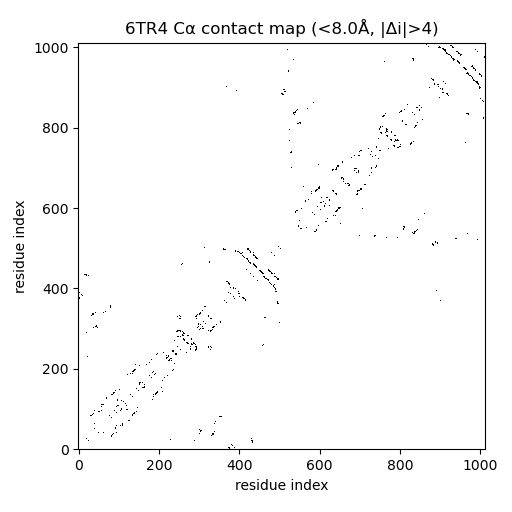4.143 26.757 45.548 1.00 8.52 262 GLY B O 1
ATOM 6177 N N . LYS B 1 263 ? 15.152 25.538 47.125 1.00 10.29 263 LYS B N 1
ATOM 6178 C CA . LYS B 1 263 ? 15.367 24.373 46.231 1.00 11.88 263 LYS B CA 1
ATOM 6179 C C . LYS B 1 263 ? 14.045 23.921 45.607 1.00 10.64 263 LYS B C 1
ATOM 6180 O O . LYS B 1 263 ? 14.038 23.594 44.408 1.00 10.99 263 LYS B O 1
ATOM 6186 N N . ASP B 1 264 ? 12.945 23.949 46.365 1.00 9.84 264 ASP B N 1
ATOM 6187 C CA . ASP B 1 264 ? 11.610 23.513 45.872 1.00 9.70 264 ASP B CA 1
ATOM 6188 C C . ASP B 1 264 ? 10.668 24.717 45.809 1.00 9.33 264 ASP B C 1
ATOM 6189 O O . ASP B 1 264 ? 9.913 24.974 46.774 1.00 11.31 264 ASP B O 1
ATOM 6194 N N . THR B 1 265 ? 10.664 25.413 44.686 1.00 8.32 265 THR B N 1
ATOM 6195 C CA . THR B 1 265 ? 9.935 26.683 44.506 1.00 7.70 265 THR B CA 1
ATOM 6196 C C . THR B 1 265 ? 8.713 26.451 43.623 1.00 7.43 265 THR B C 1
ATOM 6197 O O . THR B 1 265 ? 8.873 25.949 42.487 1.00 7.62 265 THR B O 1
ATOM 6201 N N . TRP B 1 266 ? 7.548 26.845 44.133 1.00 7.22 266 TRP B N 1
ATOM 6202 C CA . TRP B 1 266 ? 6.268 26.864 43.391 1.00 7.32 266 TRP B CA 1
ATOM 6203 C C . TRP B 1 266 ? 5.990 28.278 42.878 1.00 7.21 266 TRP B C 1
ATOM 6204 O O . TRP B 1 266 ? 6.102 29.230 43.661 1.00 7.48 266 TRP B O 1
ATOM 6215 N N . SER B 1 267 ? 5.564 28.390 41.633 1.00 6.97 267 SER B N 1
ATOM 6216 C CA . SER B 1 267 ? 5.134 29.676 41.038 1.00 6.97 267 SER B CA 1
ATOM 6217 C C . SER B 1 267 ? 3.707 30.068 41.464 1.00 7.18 267 SER B C 1
ATOM 6218 O O . SER B 1 267 ? 2.967 30.634 40.636 1.00 7.04 267 SER B O 1
ATOM 6221 N N . LYS B 1 268 ? 3.302 29.773 42.697 1.00 7.49 268 LYS B N 1
ATOM 6222 C CA . LYS B 1 268 ? 1.919 30.086 43.121 1.00 7.91 268 LYS B CA 1
ATOM 6223 C C . LYS B 1 268 ? 1.915 30.607 44.547 1.00 8.08 268 LYS B C 1
ATOM 6224 O O . LYS B 1 268 ? 2.614 30.061 45.396 1.00 8.02 268 LYS B O 1
ATOM 6230 N N . SER B 1 269 ? 1.046 31.577 44.772 1.00 8.47 269 SER B N 1
ATOM 6231 C CA . SER B 1 269 ? 0.817 32.239 46.072 1.00 8.88 269 SER B CA 1
ATOM 6232 C C . SER B 1 269 ? -0.641 32.045 46.487 1.00 9.72 269 SER B C 1
ATOM 6233 O O . SER B 1 269 ? -1.450 31.645 45.670 1.00 9.60 269 SER B O 1
ATOM 6236 N N . LYS B 1 270 ? -0.948 32.398 47.729 1.00 10.71 270 LYS B N 1
ATOM 6237 C CA . LYS B 1 270 ? -2.341 32.484 48.221 1.00 12.42 270 LYS B CA 1
ATOM 6238 C C . LYS B 1 270 ? -2.702 33.957 48.341 1.00 12.81 270 LYS B C 1
ATOM 6239 O O . LYS B 1 270 ? -2.014 34.654 49.072 1.00 12.66 270 LYS B O 1
ATOM 6245 N N . VAL B 1 271 ? -3.752 34.402 47.666 1.00 13.82 271 VAL B N 1
ATOM 6246 C CA . VAL B 1 271 ? -4.164 35.834 47.691 1.00 15.13 271 VAL B CA 1
ATOM 6247 C C . VAL B 1 271 ? -5.594 35.944 48.210 1.00 16.30 271 VAL B C 1
ATOM 6248 O O . VAL B 1 271 ? -6.378 35.001 48.060 1.00 16.87 271 VAL B O 1
ATOM 6252 N N . ASP B 1 272 ? -5.901 37.087 48.801 1.00 17.17 272 ASP B N 1
ATOM 6253 C CA . ASP B 1 272 ? -7.255 37.432 49.287 1.00 18.98 272 ASP B CA 1
ATOM 6254 C C . ASP B 1 272 ? -7.584 38.793 48.681 1.00 18.22 272 ASP B C 1
ATOM 6255 O O . ASP B 1 272 ? -7.009 39.788 49.130 1.00 17.11 272 ASP B O 1
ATOM 6260 N N . LYS B 1 273 ? -8.399 38.806 47.636 1.00 19.53 273 LYS B N 1
ATOM 6261 C CA . LYS B 1 273 ? -8.757 40.031 46.872 1.00 20.87 273 LYS B CA 1
ATOM 6262 C C . LYS B 1 273 ? -9.587 40.970 47.740 1.00 22.16 273 LYS B C 1
ATOM 6263 O O . LYS B 1 273 ? -9.570 42.173 47.461 1.00 21.84 273 LYS B O 1
ATOM 6269 N N . ASP B 1 274 ? -10.322 40.430 48.717 1.00 23.31 274 ASP B N 1
ATOM 6270 C CA . ASP B 1 274 ? -11.218 41.221 49.598 1.00 24.89 274 ASP B CA 1
ATOM 6271 C C . ASP B 1 274 ? -10.367 41.918 50.666 1.00 24.19 274 ASP B C 1
ATOM 6272 O O . ASP B 1 274 ? -10.583 43.115 50.891 1.00 25.49 274 ASP B O 1
ATOM 6277 N N . LYS B 1 275 ? -9.406 41.209 51.266 1.00 24.43 275 LYS B N 1
ATOM 6278 C CA . LYS B 1 275 ? -8.523 41.734 52.345 1.00 24.75 275 LYS B CA 1
ATOM 6279 C C . LYS B 1 275 ? -7.238 42.342 51.764 1.00 22.53 275 LYS B C 1
ATOM 6280 O O . LYS B 1 275 ? -6.472 42.941 52.539 1.00 21.30 275 LYS B O 1
ATOM 6286 N N . ASN B 1 276 ? -6.989 42.180 50.459 1.00 19.93 276 ASN B N 1
ATOM 6287 C CA . ASN B 1 276 ? -5.821 42.793 49.767 1.00 19.24 276 ASN B CA 1
ATOM 6288 C C . ASN B 1 276 ? -4.532 42.246 50.375 1.00 18.16 276 ASN B C 1
ATOM 6289 O O . ASN B 1 276 ? -3.617 43.032 50.683 1.00 18.54 276 ASN B O 1
ATOM 6294 N N . THR B 1 277 ? -4.453 40.930 50.508 1.00 16.76 277 THR B N 1
ATOM 6295 C CA . THR B 1 277 ? -3.251 40.264 51.046 1.00 16.32 277 THR B CA 1
ATOM 6296 C C . THR B 1 277 ? -2.724 39.230 50.066 1.00 14.74 277 THR B C 1
ATOM 6297 O O . THR B 1 277 ? -3.489 38.723 49.212 1.00 13.88 277 THR B O 1
ATOM 6301 N N . ILE B 1 278 ? -1.441 38.932 50.233 1.00 13.20 278 ILE B N 1
ATOM 6302 C CA . ILE B 1 278 ? -0.742 37.860 49.478 1.00 12.58 278 ILE B CA 1
ATOM 6303 C C . ILE B 1 278 ? 0.196 37.138 50.433 1.00 12.19 278 ILE B C 1
ATOM 6304 O O . ILE B 1 278 ? 0.887 37.813 51.201 1.00 12.09 278 ILE B O 1
ATOM 6309 N N . ASN B 1 279 ? 0.163 35.814 50.406 1.00 11.59 279 ASN B N 1
ATOM 6310 C CA . ASN B 1 279 ? 1.051 34.921 51.179 1.00 11.84 279 ASN B CA 1
ATOM 6311 C C . ASN B 1 279 ? 1.799 34.068 50.160 1.00 10.81 279 ASN B C 1
ATOM 6312 O O . ASN B 1 279 ? 1.144 33.347 49.411 1.00 10.70 279 ASN B O 1
ATOM 6317 N N . SER B 1 280 ? 3.123 34.118 50.167 1.00 10.22 280 SER B N 1
ATOM 6318 C CA . SER B 1 280 ? 3.979 33.352 49.232 1.00 9.69 280 SER B CA 1
ATOM 6319 C C . SER B 1 280 ? 4.845 32.331 49.968 1.00 9.97 280 SER B C 1
ATOM 6320 O O . SER B 1 280 ? 5.801 31.832 49.371 1.00 9.53 280 SER B O 1
ATOM 6323 N N . ASN B 1 281 ? 4.503 31.993 51.206 1.00 10.49 281 ASN B N 1
ATOM 6324 C CA . ASN B 1 281 ? 5.150 30.894 51.964 1.00 11.40 281 ASN B CA 1
ATOM 6325 C C . ASN B 1 281 ? 6.647 31.150 52.162 1.00 11.85 281 ASN B C 1
ATOM 6326 O O . ASN B 1 281 ? 7.505 30.419 51.608 1.00 11.09 281 ASN B O 1
ATOM 6331 N N . LYS B 1 282 ? 6.957 32.131 52.997 1.00 13.14 282 LYS B N 1
ATOM 6332 C CA . LYS B 1 282 ? 8.342 32.399 53.431 1.00 14.73 282 LYS B CA 1
ATOM 6333 C C . LYS B 1 282 ? 8.846 31.205 54.243 1.00 14.69 282 LYS B C 1
ATOM 6334 O O . LYS B 1 282 ? 8.203 30.851 55.243 1.00 16.13 282 LYS B O 1
ATOM 6340 N N . GLN B 1 283 ? 9.938 30.596 53.798 1.00 14.18 283 GLN B N 1
ATOM 6341 C CA . GLN B 1 283 ? 10.645 29.478 54.473 1.00 15.32 283 GLN B CA 1
ATOM 6342 C C . GLN B 1 283 ? 12.138 29.803 54.437 1.00 15.25 283 GLN B C 1
ATOM 6343 O O . GLN B 1 283 ? 12.681 29.950 53.329 1.00 14.56 283 GLN B O 1
ATOM 6349 N N . GLY B 1 284 ? 12.786 29.908 55.598 1.00 16.56 284 GLY B N 1
ATOM 6350 C CA . GLY B 1 284 ? 14.156 30.450 55.680 1.00 16.97 284 GLY B CA 1
ATOM 6351 C C . GLY B 1 284 ? 14.222 31.794 54.986 1.00 16.23 284 GLY B C 1
ATOM 6352 O O . GLY B 1 284 ? 13.425 32.665 55.327 1.00 17.27 284 GLY B O 1
ATOM 6353 N N . ASN B 1 285 ? 15.107 31.943 53.995 1.00 15.82 285 ASN B N 1
ATOM 6354 C CA . ASN B 1 285 ? 15.355 33.257 53.344 1.00 15.15 285 ASN B CA 1
ATOM 6355 C C . ASN B 1 285 ? 14.607 33.386 52.005 1.00 12.96 285 ASN B C 1
ATOM 6356 O O . ASN B 1 285 ? 14.901 34.340 51.301 1.00 12.80 285 ASN B O 1
ATOM 6361 N N . ALA B 1 286 ? 13.625 32.533 51.691 1.00 11.14 286 ALA B N 1
ATOM 6362 C CA . ALA B 1 286 ? 12.980 32.581 50.357 1.00 10.28 286 ALA B CA 1
ATOM 6363 C C . ALA B 1 286 ? 11.481 32.312 50.452 1.00 9.89 286 ALA B C 1
ATOM 6364 O O . ALA B 1 286 ? 11.026 31.626 51.368 1.00 10.94 286 ALA B O 1
ATOM 6366 N N . THR B 1 287 ? 10.737 32.831 49.485 1.00 8.80 287 THR B N 1
ATOM 6367 C CA . THR B 1 287 ? 9.301 32.519 49.312 1.00 8.85 287 THR B CA 1
ATOM 6368 C C . THR B 1 287 ? 9.187 31.314 48.389 1.00 8.76 287 THR B C 1
ATOM 6369 O O . THR B 1 287 ? 9.525 31.420 47.192 1.00 7.90 287 THR B O 1
ATOM 6373 N N . VAL B 1 288 ? 8.744 30.186 48.930 1.00 9.02 288 VAL B N 1
ATOM 6374 C CA . VAL B 1 288 ? 8.760 28.912 48.163 1.00 9.05 288 VAL B CA 1
ATOM 6375 C C . VAL B 1 288 ? 7.389 28.658 47.534 1.00 8.88 288 VAL B C 1
ATOM 6376 O O . VAL B 1 288 ? 7.281 27.719 46.758 1.00 9.03 288 VAL B O 1
ATOM 6380 N N . GLY B 1 289 ? 6.389 29.491 47.819 1.00 8.77 289 GLY B N 1
ATOM 6381 C CA . GLY B 1 289 ? 5.056 29.346 47.232 1.00 8.72 289 GLY B CA 1
ATOM 6382 C C . GLY B 1 289 ? 4.321 28.138 47.774 1.00 9.06 289 GLY B C 1
ATOM 6383 O O . GLY B 1 289 ? 4.813 27.451 48.698 1.00 8.93 289 GLY B O 1
ATOM 6384 N N . PHE B 1 290 ? 3.199 27.836 47.160 1.00 9.18 290 PHE B N 1
ATOM 6385 C CA . PHE B 1 290 ? 2.286 26.766 47.621 1.00 10.00 290 PHE B CA 1
ATOM 6386 C C . PHE B 1 290 ? 1.900 25.886 46.451 1.00 10.15 290 PHE B C 1
ATOM 6387 O O . PHE B 1 290 ? 1.451 26.404 45.424 1.00 10.20 290 PHE B O 1
ATOM 6395 N N . GLU B 1 291 ? 1.996 24.582 46.664 1.00 10.93 291 GLU B N 1
ATOM 6396 C CA . GLU B 1 291 ? 1.478 23.568 45.711 1.00 11.59 291 GLU B CA 1
ATOM 6397 C C . GLU B 1 291 ? 0.010 23.871 45.404 1.00 12.17 291 GLU B C 1
ATOM 6398 O O . GLU B 1 291 ? -0.393 23.679 44.248 1.00 11.72 291 GLU B O 1
ATOM 6404 N N . ASP B 1 292 ? -0.761 24.313 46.401 1.00 12.82 292 ASP B N 1
ATOM 6405 C CA . ASP B 1 292 ? -2.218 24.592 46.244 1.00 14.29 292 ASP B CA 1
ATOM 6406 C C . ASP B 1 292 ? -2.479 26.101 46.163 1.00 13.62 292 ASP B C 1
ATOM 6407 O O . ASP B 1 292 ? -3.600 26.528 46.479 1.00 13.75 292 ASP B O 1
ATOM 6412 N N . GLY B 1 293 ? -1.497 26.918 45.761 1.00 12.35 293 GLY B N 1
ATOM 6413 C CA . GLY B 1 293 ? -1.710 28.372 45.677 1.00 12.27 293 GLY B CA 1
ATOM 6414 C C . GLY B 1 293 ? -2.796 28.697 44.679 1.00 12.25 293 GLY B C 1
ATOM 6415 O O . GLY B 1 293 ? -2.960 27.931 43.711 1.00 12.76 293 GLY B O 1
ATOM 6416 N N . ASP B 1 294 ? -3.510 29.796 44.871 1.00 12.23 294 ASP B N 1
ATOM 6417 C CA . ASP B 1 294 ? -4.665 30.165 44.021 1.00 12.42 294 ASP B CA 1
ATOM 6418 C C . ASP B 1 294 ? -4.333 31.255 42.998 1.00 11.49 294 ASP B C 1
ATOM 6419 O O . ASP B 1 294 ? -5.227 31.636 42.229 1.00 11.97 294 ASP B O 1
ATOM 6424 N N A GLN B 1 295 ? -3.087 31.728 42.974 0.50 10.81 295 GLN B N 1
ATOM 6425 N N B GLN B 1 295 ? -3.112 31.813 42.996 0.50 10.34 295 GLN B N 1
ATOM 6426 C CA A GLN B 1 295 ? -2.658 32.816 42.064 0.50 10.32 295 GLN B CA 1
ATOM 6427 C CA B GLN B 1 295 ? -2.697 32.873 42.024 0.50 9.59 295 GLN B CA 1
ATOM 6428 C C A GLN B 1 295 ? -1.252 32.492 41.561 0.50 9.45 295 GLN B C 1
ATOM 6429 C C B GLN B 1 295 ? -1.264 32.586 41.560 0.50 9.09 295 GLN B C 1
ATOM 6430 O O A GLN B 1 295 ? -0.370 32.235 42.382 0.50 9.49 295 GLN B O 1
ATOM 6431 O O B GLN B 1 295 ? -0.369 32.455 42.408 0.50 9.29 295 GLN B O 1
ATOM 6442 N N . TRP B 1 296 ? -1.056 32.475 40.252 1.00 8.37 296 TRP B N 1
ATOM 6443 C CA . TRP B 1 296 ? 0.300 32.351 39.692 1.00 7.80 296 TRP B CA 1
ATOM 6444 C C . TRP B 1 296 ? 1.090 33.608 40.060 1.00 7.33 296 TRP B C 1
ATOM 6445 O O . TRP B 1 296 ? 0.624 34.718 39.808 1.00 7.11 296 TRP B O 1
ATOM 6456 N N . THR B 1 297 ? 2.270 33.427 40.633 1.00 7.00 297 THR B N 1
ATOM 6457 C CA . THR B 1 297 ? 3.249 34.512 40.855 1.00 6.79 297 THR B CA 1
ATOM 6458 C C . THR B 1 297 ? 4.587 34.035 40.329 1.00 6.71 297 THR B C 1
ATOM 6459 O O . THR B 1 297 ? 5.075 32.980 40.750 1.00 6.44 297 THR B O 1
ATOM 6463 N N . VAL B 1 298 ? 5.179 34.802 39.430 1.00 6.52 298 VAL B N 1
ATOM 6464 C CA . VAL B 1 298 ? 6.547 34.489 38.954 1.00 6.60 298 VAL B CA 1
ATOM 6465 C C . VAL B 1 298 ? 7.503 34.728 40.107 1.00 6.29 298 VAL B C 1
ATOM 6466 O O . VAL B 1 298 ? 7.496 35.823 40.673 1.00 6.73 298 VAL B O 1
ATOM 6470 N N . PRO B 1 299 ? 8.332 33.738 40.524 1.00 6.14 299 PRO B N 1
ATOM 6471 C CA . PRO B 1 299 ? 9.300 33.963 41.595 1.00 6.22 299 PRO B CA 1
ATOM 6472 C C . PRO B 1 299 ? 10.480 34.745 41.013 1.00 6.34 299 PRO B C 1
ATOM 6473 O O . PRO B 1 299 ? 11.166 34.241 40.158 1.00 7.08 299 PRO B O 1
ATOM 6477 N N . GLU B 1 300 ? 10.652 36.000 41.420 1.00 6.01 300 GLU B N 1
ATOM 6478 C CA . GLU B 1 300 ? 11.677 36.885 40.836 1.00 6.11 300 GLU B CA 1
ATOM 6479 C C . GLU B 1 300 ? 12.787 37.138 41.854 1.00 6.11 300 GLU B C 1
ATOM 6480 O O . GLU B 1 300 ? 12.531 37.750 42.902 1.00 6.08 300 GLU B O 1
ATOM 6486 N N . ALA B 1 301 ? 13.980 36.628 41.562 1.00 6.24 301 ALA B N 1
ATOM 6487 C CA . ALA B 1 301 ? 15.153 36.816 42.435 1.00 6.67 301 ALA B CA 1
ATOM 6488 C C . ALA B 1 301 ? 15.970 38.011 41.951 1.00 6.79 301 ALA B C 1
ATOM 6489 O O . ALA B 1 301 ? 16.697 37.879 40.968 1.00 6.88 301 ALA B O 1
ATOM 6491 N N . ASP B 1 302 ? 15.795 39.164 42.594 1.00 7.07 302 ASP B N 1
ATOM 6492 C CA . ASP B 1 302 ? 16.544 40.394 42.243 1.00 7.24 302 ASP B CA 1
ATOM 6493 C C . ASP B 1 302 ? 17.913 40.347 42.908 1.00 7.02 302 ASP B C 1
ATOM 6494 O O . ASP B 1 302 ? 18.024 39.924 44.073 1.00 8.20 302 ASP B O 1
ATOM 6499 N N . ALA B 1 303 ? 18.958 40.754 42.199 1.00 6.65 303 ALA B N 1
ATOM 6500 C CA . ALA B 1 303 ? 20.327 40.675 42.739 1.00 6.73 303 ALA B CA 1
ATOM 6501 C C . ALA B 1 303 ? 21.188 41.746 42.096 1.00 6.72 303 ALA B C 1
ATOM 6502 O O . ALA B 1 303 ? 20.808 42.321 41.056 1.00 6.55 303 ALA B O 1
ATOM 6504 N N . ARG B 1 304 ? 22.332 42.004 42.708 1.00 7.00 304 ARG B N 1
ATOM 6505 C CA . ARG B 1 304 ? 23.285 43.069 42.351 1.00 7.13 304 ARG B CA 1
ATOM 6506 C C . ARG B 1 304 ? 24.522 42.445 41.735 1.00 7.22 304 ARG B C 1
ATOM 6507 O O . ARG B 1 304 ? 25.062 41.499 42.336 1.00 7.31 304 ARG B O 1
ATOM 6515 N N . ILE B 1 305 ? 24.976 42.937 40.592 1.00 7.14 305 ILE B N 1
ATOM 6516 C CA . ILE B 1 305 ? 26.262 42.452 40.026 1.00 7.35 305 ILE B CA 1
ATOM 6517 C C . ILE B 1 305 ? 27.441 43.071 40.790 1.00 7.70 305 ILE B C 1
ATOM 6518 O O . ILE B 1 305 ? 28.529 42.520 40.719 1.00 8.07 305 ILE B O 1
ATOM 6523 N N . THR B 1 306 ? 27.217 44.179 41.481 1.00 7.78 306 THR B N 1
ATOM 6524 C CA . THR B 1 306 ? 28.201 44.880 42.352 1.00 7.94 306 THR B CA 1
ATOM 6525 C C . THR B 1 306 ? 27.672 44.833 43.789 1.00 8.18 306 THR B C 1
ATOM 6526 O O . THR B 1 306 ? 26.674 44.142 44.036 1.00 8.41 306 THR B O 1
ATOM 6530 N N . SER B 1 307 ? 28.297 45.516 44.735 1.00 8.63 307 SER B N 1
ATOM 6531 C CA . SER B 1 307 ? 27.884 45.357 46.150 1.00 9.09 307 SER B CA 1
ATOM 6532 C C . SER B 1 307 ? 26.608 46.156 46.437 1.00 9.02 307 SER B C 1
ATOM 6533 O O . SER B 1 307 ? 25.887 45.781 47.389 1.00 10.40 307 SER B O 1
ATOM 6536 N N . GLY B 1 308 ? 26.315 47.191 45.658 1.00 8.25 308 GLY B N 1
ATOM 6537 C CA . GLY B 1 308 ? 25.091 48.005 45.854 1.00 7.73 308 GLY B CA 1
ATOM 6538 C C . GLY B 1 308 ? 24.206 47.929 44.637 1.00 7.26 308 GLY B C 1
ATOM 6539 O O . GLY B 1 308 ? 24.598 47.335 43.621 1.00 7.17 308 GLY B O 1
ATOM 6540 N N . TRP B 1 309 ? 23.039 48.557 44.716 1.00 6.65 309 TRP B N 1
ATOM 6541 C CA . TRP B 1 309 ? 22.171 48.756 43.531 1.00 6.57 309 TRP B CA 1
ATOM 6542 C C . TRP B 1 309 ? 22.709 49.888 42.662 1.00 6.47 309 TRP B C 1
ATOM 6543 O O . TRP B 1 309 ? 22.551 49.847 41.432 1.00 6.52 309 TRP B O 1
ATOM 6554 N N . PHE B 1 310 ? 23.290 50.925 43.262 1.00 6.34 310 PHE B N 1
ATOM 6555 C CA . PHE B 1 310 ? 23.830 52.071 42.512 1.00 6.44 310 PHE B CA 1
ATOM 6556 C C . PHE B 1 310 ? 25.332 51.890 42.354 1.00 6.87 310 PHE B C 1
ATOM 6557 O O . PHE B 1 310 ? 26.013 51.406 43.279 1.00 7.01 310 PHE B O 1
ATOM 6565 N N . TRP B 1 311 ? 25.861 52.301 41.218 1.00 6.88 311 TRP B N 1
ATOM 6566 C CA . TRP B 1 311 ? 27.318 52.395 41.017 1.00 7.45 311 TRP B CA 1
ATOM 6567 C C . TRP B 1 311 ? 27.884 53.410 42.017 1.00 7.63 311 TRP B C 1
ATOM 6568 O O . TRP B 1 311 ? 27.238 54.434 42.281 1.00 7.36 311 TRP B O 1
ATOM 6579 N N . GLY B 1 312 ? 29.113 53.178 42.464 1.00 8.01 312 GLY B N 1
ATOM 6580 C CA . GLY B 1 312 ? 29.904 54.173 43.201 1.00 8.59 312 GLY B CA 1
ATOM 6581 C C . GLY B 1 312 ? 31.359 53.790 43.199 1.00 9.18 312 GLY B C 1
ATOM 6582 O O . GLY B 1 312 ? 31.664 52.658 42.861 1.00 9.30 312 GLY B O 1
ATOM 6583 N N . THR B 1 313 ? 32.221 54.708 43.613 1.00 10.45 313 THR B N 1
ATOM 6584 C CA . THR B 1 313 ? 33.682 54.492 43.542 1.00 11.50 313 THR B CA 1
ATOM 6585 C C . THR B 1 313 ? 34.139 53.367 44.479 1.00 11.98 313 THR B C 1
ATOM 6586 O O . THR B 1 313 ? 35.224 52.799 44.203 1.00 12.56 313 THR B O 1
ATOM 6590 N N . LYS B 1 314 ? 33.373 53.040 45.522 1.00 12.17 314 LYS B N 1
ATOM 6591 C CA . LYS B 1 314 ? 33.736 51.985 46.508 1.00 12.95 314 LYS B CA 1
ATOM 6592 C C . LYS B 1 314 ? 32.862 50.742 46.335 1.00 11.80 314 LYS B C 1
ATOM 6593 O O . LYS B 1 314 ? 32.932 49.838 47.207 1.00 12.22 314 LYS B O 1
ATOM 6599 N N . LYS B 1 315 ? 32.114 50.638 45.230 1.00 10.39 315 LYS B N 1
ATOM 6600 C CA . LYS B 1 315 ? 31.135 49.549 45.013 1.00 9.83 315 LYS B CA 1
ATOM 6601 C C . LYS B 1 315 ? 31.004 49.332 43.504 1.00 9.62 315 LYS B C 1
ATOM 6602 O O . LYS B 1 315 ? 29.908 49.222 42.976 1.00 9.63 315 LYS B O 1
ATOM 6608 N N . ASN B 1 316 ? 32.136 49.190 42.827 1.00 9.92 316 ASN B N 1
ATOM 6609 C CA . ASN B 1 316 ? 32.130 49.000 41.352 1.00 10.53 316 ASN B CA 1
ATOM 6610 C C . ASN B 1 316 ? 32.844 47.714 40.958 1.00 10.68 316 ASN B C 1
ATOM 6611 O O . ASN B 1 316 ? 32.944 47.463 39.772 1.00 11.34 316 ASN B O 1
ATOM 6616 N N . THR B 1 317 ? 33.283 46.888 41.887 1.00 10.51 317 THR B N 1
ATOM 6617 C CA . THR B 1 317 ? 33.912 45.596 41.536 1.00 10.75 317 THR B CA 1
ATOM 6618 C C . THR B 1 317 ? 32.801 44.590 41.263 1.00 10.01 317 THR B C 1
ATOM 6619 O O . THR B 1 317 ? 31.995 44.301 42.144 1.00 9.51 317 THR B O 1
ATOM 6623 N N . PRO B 1 318 ? 32.695 44.012 40.053 1.00 9.78 318 PRO B N 1
ATOM 6624 C CA . PRO B 1 318 ? 31.632 43.048 39.804 1.00 9.41 318 PRO B CA 1
ATOM 6625 C C . PRO B 1 318 ? 31.928 41.713 40.506 1.00 9.43 318 PRO B C 1
ATOM 6626 O O . PRO B 1 318 ? 33.063 41.335 40.765 1.00 10.38 318 PRO B O 1
ATOM 6630 N N . LYS B 1 319 ? 30.839 41.008 40.812 1.00 8.99 319 LYS B N 1
ATOM 6631 C CA . LYS B 1 319 ? 30.927 39.649 41.381 1.00 9.11 319 LYS B CA 1
ATOM 6632 C C . LYS B 1 319 ? 31.709 38.738 40.444 1.00 9.15 319 LYS B C 1
ATOM 6633 O O . LYS B 1 319 ? 31.693 38.942 39.209 1.00 8.82 319 LYS B O 1
ATOM 6639 N N . THR B 1 320 ? 32.361 37.744 41.025 1.00 9.39 320 THR B N 1
ATOM 6640 C CA . THR B 1 320 ? 33.154 36.769 40.254 1.00 10.02 320 THR B CA 1
ATOM 6641 C C . THR B 1 320 ? 32.245 35.813 39.474 1.00 10.27 320 THR B C 1
ATOM 6642 O O . THR B 1 320 ? 31.057 35.687 39.795 1.00 9.60 320 THR B O 1
ATOM 6646 N N . MET B 1 321 ? 32.800 35.084 38.513 1.00 10.95 321 MET B N 1
ATOM 6647 C CA . MET B 1 321 ? 32.027 34.021 37.828 1.00 11.71 321 MET B CA 1
ATOM 6648 C C . MET B 1 321 ? 31.596 32.943 38.825 1.00 12.04 321 MET B C 1
ATOM 6649 O O . MET B 1 321 ? 30.525 32.361 38.607 1.00 12.15 321 MET B O 1
ATOM 6654 N N . GLU B 1 322 ? 32.366 32.673 39.882 1.00 12.98 322 GLU B N 1
ATOM 6655 C CA . GLU B 1 322 ? 31.930 31.661 40.877 1.00 14.18 322 GLU B CA 1
ATOM 6656 C C . GLU B 1 322 ? 30.641 32.152 41.552 1.00 12.88 322 GLU B C 1
ATOM 6657 O O . GLU B 1 322 ? 29.680 31.373 41.676 1.00 13.06 322 GLU B O 1
ATOM 6663 N N . GLU B 1 323 ? 30.612 33.414 41.966 1.00 12.18 323 GLU B N 1
ATOM 6664 C CA . GLU B 1 323 ? 29.416 33.995 42.619 1.00 11.43 323 GLU B CA 1
ATOM 6665 C C . GLU B 1 323 ? 28.242 34.035 41.638 1.00 10.27 323 GLU B C 1
ATOM 6666 O O . GLU B 1 323 ? 27.121 33.675 42.044 1.00 10.02 323 GLU B O 1
ATOM 6672 N N . LEU B 1 324 ? 28.459 34.429 40.382 1.00 9.56 324 LEU B N 1
ATOM 6673 C CA . LEU B 1 324 ? 27.332 34.575 39.429 1.00 9.61 324 LEU B CA 1
ATOM 6674 C C . LEU B 1 324 ? 26.859 33.192 38.974 1.00 9.56 324 LEU B C 1
ATOM 6675 O O . LEU B 1 324 ? 25.658 33.031 38.812 1.00 9.57 324 LEU B O 1
ATOM 6680 N N . SER B 1 325 ? 27.748 32.210 38.850 1.00 10.23 325 SER B N 1
ATOM 6681 C CA . SER B 1 325 ? 27.322 30.825 38.492 1.00 10.66 325 SER B CA 1
ATOM 6682 C C . SER B 1 325 ? 26.483 30.264 39.648 1.00 10.49 325 SER B C 1
ATOM 6683 O O . SER B 1 325 ? 25.399 29.693 39.413 1.00 9.63 325 SER B O 1
ATOM 6686 N N . ASP B 1 326 ? 26.920 30.459 40.893 1.00 10.99 326 ASP B N 1
ATOM 6687 C CA . ASP B 1 326 ? 26.099 29.990 42.042 1.00 11.96 326 ASP B CA 1
ATOM 6688 C C . ASP B 1 326 ? 24.722 30.655 41.978 1.00 11.11 326 ASP B C 1
ATOM 6689 O O . ASP B 1 326 ? 23.687 29.984 42.175 1.00 10.52 326 ASP B O 1
ATOM 6694 N N . MET B 1 327 ? 24.680 31.953 41.700 1.00 10.73 327 MET B N 1
ATOM 6695 C CA . MET B 1 327 ? 23.417 32.713 41.607 1.00 10.94 327 MET B CA 1
ATOM 6696 C C . MET B 1 327 ? 22.520 32.107 40.527 1.00 9.99 327 MET B C 1
ATOM 6697 O O . MET B 1 327 ? 21.334 31.838 40.784 1.00 9.58 327 MET B O 1
ATOM 6702 N N . TYR B 1 328 ? 23.078 31.835 39.354 1.00 9.19 328 TYR B N 1
ATOM 6703 C CA . TYR B 1 328 ? 22.311 31.283 38.215 1.00 8.48 328 TYR B CA 1
ATOM 6704 C C . TYR B 1 328 ? 21.677 29.952 38.621 1.00 8.29 328 TYR B C 1
ATOM 6705 O O . TYR B 1 328 ? 20.472 29.727 38.435 1.00 7.99 328 TYR B O 1
ATOM 6714 N N . PHE B 1 329 ? 22.468 29.044 39.169 1.00 8.48 329 PHE B N 1
ATOM 6715 C CA . PHE B 1 329 ? 21.966 27.686 39.468 1.00 9.27 329 PHE B CA 1
ATOM 6716 C C . PHE B 1 329 ? 20.948 27.756 40.607 1.00 9.86 329 PHE B C 1
ATOM 6717 O O . PHE B 1 329 ? 20.060 26.898 40.615 1.00 10.95 329 PHE B O 1
ATOM 6725 N N . ASN B 1 330 ? 21.048 28.727 41.503 1.00 10.60 330 ASN B N 1
ATOM 6726 C CA . ASN B 1 330 ? 20.154 28.802 42.686 1.00 11.79 330 ASN B CA 1
ATOM 6727 C C . ASN B 1 330 ? 18.926 29.661 42.406 1.00 10.42 330 ASN B C 1
ATOM 6728 O O . ASN B 1 330 ? 18.079 29.762 43.289 1.00 9.61 330 ASN B O 1
ATOM 6733 N N . SER B 1 331 ? 18.802 30.228 41.213 1.00 8.82 331 SER B N 1
ATOM 6734 C CA . SER B 1 331 ? 17.639 31.053 40.817 1.00 8.22 331 SER B CA 1
ATOM 6735 C C . SER B 1 331 ? 16.962 30.408 39.611 1.00 7.77 331 SER B C 1
ATOM 6736 O O . SER B 1 331 ? 15.974 29.649 39.781 1.00 7.40 331 SER B O 1
ATOM 6739 N N . VAL B 1 332 ? 17.563 30.587 38.440 1.00 7.51 332 VAL B N 1
ATOM 6740 C CA . VAL B 1 332 ? 17.080 29.956 37.190 1.00 7.29 332 VAL B CA 1
ATOM 6741 C C . VAL B 1 332 ? 16.948 28.433 37.388 1.00 7.32 332 VAL B C 1
ATOM 6742 O O . VAL B 1 332 ? 15.976 27.839 36.883 1.00 7.66 332 VAL B O 1
ATOM 6746 N N . GLY B 1 333 ? 17.871 27.796 38.093 1.00 7.23 333 GLY B N 1
ATOM 6747 C CA . GLY B 1 333 ? 17.821 26.339 38.297 1.00 7.42 333 GLY B CA 1
ATOM 6748 C C . GLY B 1 333 ? 16.775 25.891 39.304 1.00 7.51 333 GLY B C 1
ATOM 6749 O O . GLY B 1 333 ? 16.624 24.676 39.489 1.00 7.78 333 GLY B O 1
ATOM 6750 N N . HIS B 1 334 ? 16.096 26.839 39.962 1.00 7.45 334 HIS B N 1
ATOM 6751 C CA . HIS B 1 334 ? 15.108 26.574 41.027 1.00 7.58 334 HIS B CA 1
ATOM 6752 C C . HIS B 1 334 ? 13.769 27.232 40.667 1.00 7.50 334 HIS B C 1
ATOM 6753 O O . HIS B 1 334 ? 13.078 27.679 41.576 1.00 7.60 334 HIS B O 1
ATOM 6760 N N . ASN B 1 335 ? 13.397 27.273 39.393 1.00 7.29 335 ASN B N 1
ATOM 6761 C CA . ASN B 1 335 ? 12.080 27.799 38.967 1.00 7.39 335 ASN B CA 1
ATOM 6762 C C . ASN B 1 335 ? 11.904 29.255 39.408 1.00 7.20 335 ASN B C 1
ATOM 6763 O O . ASN B 1 335 ? 10.778 29.630 39.752 1.00 7.45 335 ASN B O 1
ATOM 6768 N N . ALA B 1 336 ? 12.956 30.066 39.364 1.00 6.93 336 ALA B N 1
ATOM 6769 C CA . ALA B 1 336 ? 12.862 31.527 39.586 1.00 6.93 336 ALA B CA 1
ATOM 6770 C C . ALA B 1 336 ? 13.495 32.236 38.396 1.00 6.91 336 ALA B C 1
ATOM 6771 O O . ALA B 1 336 ? 14.362 31.661 37.694 1.00 7.58 336 ALA B O 1
ATOM 6773 N N . THR B 1 337 ? 13.109 33.485 38.174 1.00 6.78 337 THR B N 1
ATOM 6774 C CA . THR B 1 337 ? 13.847 34.350 37.243 1.00 6.67 337 THR B CA 1
ATOM 6775 C C . THR B 1 337 ? 14.949 35.059 38.015 1.00 6.46 337 THR B C 1
ATOM 6776 O O . THR B 1 337 ? 14.861 35.230 39.240 1.00 6.81 337 THR B O 1
ATOM 6780 N N . LEU B 1 338 ? 16.007 35.402 37.294 1.00 6.41 338 LEU B N 1
ATOM 6781 C CA . LEU B 1 338 ? 17.118 36.187 37.856 1.00 6.35 338 LEU B CA 1
ATOM 6782 C C . LEU B 1 338 ? 17.013 37.584 37.266 1.00 6.11 338 LEU B C 1
ATOM 6783 O O . LEU B 1 338 ? 17.060 37.726 36.032 1.00 6.38 338 LEU B O 1
ATOM 6788 N N . LEU B 1 339 ? 16.853 38.572 38.137 1.00 5.79 339 LEU B N 1
ATOM 6789 C CA . LEU B 1 339 ? 16.765 40.003 37.765 1.00 5.84 339 LEU B CA 1
ATOM 6790 C C . LEU B 1 339 ? 18.044 40.658 38.270 1.00 5.97 339 LEU B C 1
ATOM 6791 O O . LEU B 1 339 ? 18.141 40.994 39.459 1.00 6.18 339 LEU B O 1
ATOM 6796 N N . LEU B 1 340 ? 19.048 40.739 37.406 1.00 5.95 340 LEU B N 1
ATOM 6797 C CA . LEU B 1 340 ? 20.417 41.113 37.787 1.00 6.33 340 LEU B CA 1
ATOM 6798 C C . LEU B 1 340 ? 20.637 42.583 37.466 1.00 6.27 340 LEU B C 1
ATOM 6799 O O . LEU B 1 340 ? 20.515 42.992 36.297 1.00 6.53 340 LEU B O 1
ATOM 6804 N N . ASN B 1 341 ? 20.991 43.354 38.481 1.00 6.25 341 ASN B N 1
ATOM 6805 C CA . ASN B 1 341 ? 21.242 44.799 38.314 1.00 6.22 341 ASN B CA 1
ATOM 6806 C C . ASN B 1 341 ? 22.635 45.050 37.740 1.00 6.42 341 ASN B C 1
ATOM 6807 O O . ASN B 1 341 ? 23.627 44.519 38.244 1.00 6.25 341 ASN B O 1
ATOM 6812 N N . VAL B 1 342 ? 22.681 45.913 36.733 1.00 6.37 342 VAL B N 1
ATOM 6813 C CA . VAL B 1 342 ? 23.931 46.358 36.075 1.00 6.78 342 VAL B CA 1
ATOM 6814 C C . VAL B 1 342 ? 23.903 47.879 36.076 1.00 6.86 342 VAL B C 1
ATOM 6815 O O . VAL B 1 342 ? 23.218 48.510 35.269 1.00 7.14 342 VAL B O 1
ATOM 6819 N N . PRO B 1 343 ? 24.595 48.530 37.029 1.00 6.83 343 PRO B N 1
ATOM 6820 C CA . PRO B 1 343 ? 24.410 49.958 37.251 1.00 7.01 343 PRO B CA 1
ATOM 6821 C C . PRO B 1 343 ? 25.311 50.826 36.389 1.00 7.30 343 PRO B C 1
ATOM 6822 O O . PRO B 1 343 ? 26.525 50.635 36.375 1.00 8.12 343 PRO B O 1
ATOM 6826 N N . PRO B 1 344 ? 24.753 51.832 35.680 1.00 7.14 344 PRO B N 1
ATOM 6827 C CA . PRO B 1 344 ? 25.586 52.818 35.014 1.00 7.43 344 PRO B CA 1
ATOM 6828 C C . PRO B 1 344 ? 26.329 53.721 36.008 1.00 7.70 344 PRO B C 1
ATOM 6829 O O . PRO B 1 344 ? 25.903 53.901 37.148 1.00 7.93 344 PRO B O 1
ATOM 6833 N N . ASN B 1 345 ? 27.432 54.299 35.546 1.00 8.26 345 ASN B N 1
ATOM 6834 C CA . ASN B 1 345 ? 28.344 55.125 36.380 1.00 8.76 345 ASN B CA 1
ATOM 6835 C C . ASN B 1 345 ? 28.008 56.617 36.213 1.00 9.13 345 ASN B C 1
ATOM 6836 O O . ASN B 1 345 ? 27.056 56.993 35.490 1.00 8.80 345 ASN B O 1
ATOM 6841 N N . ASN B 1 346 ? 28.784 57.462 36.883 1.00 9.97 346 ASN B N 1
ATOM 6842 C CA . ASN B 1 346 ? 28.584 58.930 36.878 1.00 10.85 346 ASN B CA 1
ATOM 6843 C C . ASN B 1 346 ? 29.018 59.557 35.556 1.00 11.77 346 ASN B C 1
ATOM 6844 O O . ASN B 1 346 ? 28.912 60.768 35.460 1.00 12.40 346 ASN B O 1
ATOM 6849 N N . GLN B 1 347 ? 29.518 58.776 34.601 1.00 12.02 347 GLN B N 1
ATOM 6850 C CA . GLN B 1 347 ? 29.853 59.258 33.243 1.00 13.22 347 GLN B CA 1
ATOM 6851 C C . GLN B 1 347 ? 28.717 58.916 32.285 1.00 12.71 347 GLN B C 1
ATOM 6852 O O . GLN B 1 347 ? 28.829 59.292 31.104 1.00 13.82 347 GLN B O 1
ATOM 6858 N N . GLY B 1 348 ? 27.694 58.186 32.741 1.00 12.06 348 GLY B N 1
ATOM 6859 C CA . GLY B 1 348 ? 26.539 57.792 31.901 1.00 11.93 348 GLY B CA 1
ATOM 6860 C C . GLY B 1 348 ? 26.828 56.574 31.053 1.00 12.33 348 GLY B C 1
ATOM 6861 O O . GLY B 1 348 ? 26.029 56.264 30.158 1.00 12.55 348 GLY B O 1
ATOM 6862 N N . THR B 1 349 ? 27.922 55.891 31.318 1.00 12.35 349 THR B N 1
ATOM 6863 C CA . THR B 1 349 ? 28.216 54.600 30.665 1.00 12.77 349 THR B CA 1
ATOM 6864 C C . THR B 1 349 ? 28.204 53.525 31.745 1.00 11.31 349 THR B C 1
ATOM 6865 O O . THR B 1 349 ? 27.723 53.789 32.837 1.00 10.60 349 THR B O 1
ATOM 6869 N N . VAL B 1 350 ? 28.696 52.350 31.428 1.00 10.30 350 VAL B N 1
ATOM 6870 C CA . VAL B 1 350 ? 28.887 51.271 32.417 1.00 10.11 350 VAL B CA 1
ATOM 6871 C C . VAL B 1 350 ? 30.376 50.958 32.441 1.00 10.05 350 VAL B C 1
ATOM 6872 O O . VAL B 1 350 ? 30.997 50.869 31.353 1.00 10.37 350 VAL B O 1
ATOM 6876 N N . ASP B 1 351 ? 30.944 50.818 33.628 1.00 9.77 351 ASP B N 1
ATOM 6877 C CA . ASP B 1 351 ? 32.396 50.522 33.743 1.00 10.10 351 ASP B CA 1
ATOM 6878 C C . ASP B 1 351 ? 32.730 49.325 32.856 1.00 10.34 351 ASP B C 1
ATOM 6879 O O . ASP B 1 351 ? 31.974 48.346 32.828 1.00 10.04 351 ASP B O 1
ATOM 6884 N N . LYS B 1 352 ? 33.854 49.387 32.172 1.00 10.61 352 LYS B N 1
ATOM 6885 C CA . LYS B 1 352 ? 34.299 48.279 31.297 1.00 11.50 352 LYS B CA 1
ATOM 6886 C C . LYS B 1 352 ? 34.369 46.953 32.077 1.00 10.88 352 LYS B C 1
ATOM 6887 O O . LYS B 1 352 ? 33.932 45.946 31.520 1.00 10.68 352 LYS B O 1
ATOM 6893 N N . ALA B 1 353 ? 34.836 46.942 33.321 1.00 10.71 353 ALA B N 1
ATOM 6894 C CA . ALA B 1 353 ? 34.971 45.684 34.101 1.00 10.91 353 ALA B CA 1
ATOM 6895 C C . ALA B 1 353 ? 33.583 45.071 34.328 1.00 10.46 353 ALA B C 1
ATOM 6896 O O . ALA B 1 353 ? 33.452 43.838 34.327 1.00 10.27 353 ALA B O 1
ATOM 6898 N N . ILE B 1 354 ? 32.569 45.910 34.492 1.00 9.79 354 ILE B N 1
ATOM 6899 C CA . ILE B 1 354 ? 31.192 45.420 34.737 1.00 9.42 354 ILE B CA 1
ATOM 6900 C C . ILE B 1 354 ? 30.638 44.895 33.415 1.00 9.66 354 ILE B C 1
ATOM 6901 O O . ILE B 1 354 ? 30.071 43.781 33.405 1.00 9.19 354 ILE B O 1
ATOM 6906 N N . LEU B 1 355 ? 30.763 45.654 32.324 1.00 9.93 355 LEU B N 1
ATOM 6907 C CA . LEU B 1 355 ? 30.284 45.186 30.997 1.00 10.31 355 LEU B CA 1
ATOM 6908 C C . LEU B 1 355 ? 30.979 43.862 30.663 1.00 10.46 355 LEU B C 1
ATOM 6909 O O . LEU B 1 355 ? 30.319 42.925 30.172 1.00 9.94 355 LEU B O 1
ATOM 6914 N N . ASP B 1 356 ? 32.275 43.764 30.922 1.00 11.00 356 ASP B N 1
ATOM 6915 C CA . ASP B 1 356 ? 33.035 42.555 30.551 1.00 11.69 356 ASP B CA 1
ATOM 6916 C C . ASP B 1 356 ? 32.518 41.366 31.368 1.00 10.69 356 ASP B C 1
ATOM 6917 O O . ASP B 1 356 ? 32.424 40.257 30.808 1.00 10.02 356 ASP B O 1
ATOM 6922 N N . ARG B 1 357 ? 32.176 41.564 32.637 1.00 9.95 357 ARG B N 1
ATOM 6923 C CA . ARG B 1 357 ? 31.674 40.449 33.473 1.00 9.68 357 ARG B CA 1
ATOM 6924 C C . ARG B 1 357 ? 30.282 40.045 33.010 1.00 9.31 357 ARG B C 1
ATOM 6925 O O . ARG B 1 357 ? 29.986 38.845 33.035 1.00 9.72 357 ARG B O 1
ATOM 6933 N N . VAL B 1 358 ? 29.438 40.996 32.621 1.00 8.89 358 VAL B N 1
ATOM 6934 C CA . VAL B 1 358 ? 28.111 40.664 32.035 1.00 8.68 358 VAL B CA 1
ATOM 6935 C C . VAL B 1 358 ? 28.337 39.776 30.813 1.00 8.80 358 VAL B C 1
ATOM 6936 O O . VAL B 1 358 ? 27.652 38.732 30.667 1.00 8.59 358 VAL B O 1
ATOM 6940 N N . THR B 1 359 ? 29.224 40.203 29.919 1.00 8.94 359 THR B N 1
ATOM 6941 C CA . THR B 1 359 ? 29.465 39.478 28.648 1.00 9.08 359 THR B CA 1
ATOM 6942 C C . THR B 1 359 ? 30.013 38.084 28.972 1.00 9.37 359 THR B C 1
ATOM 6943 O O . THR B 1 359 ? 29.564 37.107 28.376 1.00 9.79 359 THR B O 1
ATOM 6947 N N . GLU B 1 360 ? 30.911 37.991 29.933 1.00 9.61 360 GLU B N 1
ATOM 6948 C CA . GLU B 1 360 ? 31.527 36.704 30.336 1.00 9.73 360 GLU B CA 1
ATOM 6949 C C . GLU B 1 360 ? 30.453 35.787 30.906 1.00 9.59 360 GLU B C 1
ATOM 6950 O O . GLU B 1 360 ? 30.426 34.604 30.580 1.00 9.55 360 GLU B O 1
ATOM 6956 N N . PHE B 1 361 ? 29.573 36.315 31.742 1.00 9.18 361 PHE B N 1
ATOM 6957 C CA . PHE B 1 361 ? 28.474 35.545 32.363 1.00 9.42 361 PHE B CA 1
ATOM 6958 C C . PHE B 1 361 ? 27.594 34.991 31.246 1.00 9.29 361 PHE B C 1
ATOM 6959 O O . PHE B 1 361 ? 27.307 33.782 31.211 1.00 8.82 361 PHE B O 1
ATOM 6967 N N . GLY B 1 362 ? 27.161 35.856 30.327 1.00 9.22 362 GLY B N 1
ATOM 6968 C CA . GLY B 1 362 ? 26.325 35.430 29.190 1.00 9.42 362 GLY B CA 1
ATOM 6969 C C . GLY B 1 362 ? 27.008 34.363 28.365 1.00 10.12 362 GLY B C 1
ATOM 6970 O O . GLY B 1 362 ? 26.343 33.400 27.944 1.00 10.20 362 GLY B O 1
ATOM 6971 N N . ASN B 1 363 ? 28.288 34.550 28.067 1.00 10.71 363 ASN B N 1
ATOM 6972 C CA . ASN B 1 363 ? 29.036 33.597 27.213 1.00 11.33 363 ASN B CA 1
ATOM 6973 C C . ASN B 1 363 ? 29.144 32.233 27.921 1.00 10.98 363 ASN B C 1
ATOM 6974 O O . ASN B 1 363 ? 29.045 31.184 27.262 1.00 10.95 363 ASN B O 1
ATOM 6979 N N . ASN B 1 364 ? 29.332 32.233 29.227 1.00 10.32 364 ASN B N 1
ATOM 6980 C CA . ASN B 1 364 ? 29.454 30.982 30.004 1.00 10.34 364 ASN B CA 1
ATOM 6981 C C . ASN B 1 364 ? 28.109 30.250 29.982 1.00 9.75 364 ASN B C 1
ATOM 6982 O O . ASN B 1 364 ? 28.094 29.005 29.869 1.00 9.64 364 ASN B O 1
ATOM 6987 N N . ILE B 1 365 ? 27.009 30.975 30.133 1.00 9.30 365 ILE B N 1
ATOM 6988 C CA . ILE B 1 365 ? 25.670 30.324 30.096 1.00 9.25 365 ILE B CA 1
ATOM 6989 C C . ILE B 1 365 ? 25.489 29.704 28.710 1.00 9.72 365 ILE B C 1
ATOM 6990 O O . ILE B 1 365 ? 25.116 28.538 28.626 1.00 9.91 365 ILE B O 1
ATOM 6995 N N . LYS B 1 366 ? 25.727 30.472 27.649 1.00 10.56 366 LYS B N 1
ATOM 6996 C CA . LYS B 1 366 ? 25.518 29.977 26.266 1.00 11.94 366 LYS B CA 1
ATOM 6997 C C . LYS B 1 366 ? 26.379 28.727 26.047 1.00 11.31 366 LYS B C 1
ATOM 6998 O O . LYS B 1 366 ? 25.872 27.739 25.487 1.00 11.43 366 LYS B O 1
ATOM 7004 N N . ALA B 1 367 ? 27.644 28.757 26.437 1.00 11.00 367 ALA B N 1
ATOM 7005 C CA . ALA B 1 367 ? 28.576 27.646 26.146 1.00 10.96 367 ALA B CA 1
ATOM 7006 C C . ALA B 1 367 ? 28.185 26.429 26.991 1.00 10.58 367 ALA B C 1
ATOM 7007 O O . ALA B 1 367 ? 28.241 25.287 26.492 1.00 11.09 367 ALA B O 1
ATOM 7009 N N . THR B 1 368 ? 27.748 26.647 28.225 1.00 10.19 368 THR B N 1
ATOM 7010 C CA . THR B 1 368 ? 27.313 25.546 29.114 1.00 10.08 368 THR B CA 1
ATOM 7011 C C . THR B 1 368 ? 26.146 24.791 28.474 1.00 9.73 368 THR B C 1
ATOM 7012 O O . THR B 1 368 ? 26.141 23.558 28.544 1.00 9.59 368 THR B O 1
ATOM 7016 N N . PHE B 1 369 ? 25.171 25.497 27.899 1.00 9.39 369 PHE B N 1
ATOM 7017 C CA . PHE B 1 369 ? 23.925 24.876 27.383 1.00 9.55 369 PHE B CA 1
ATOM 7018 C C . PHE B 1 369 ? 23.968 24.701 25.860 1.00 10.18 369 PHE B C 1
ATOM 7019 O O . PHE B 1 369 ? 22.914 24.385 25.294 1.00 10.79 369 PHE B O 1
ATOM 7027 N N . LYS B 1 370 ? 25.129 24.850 25.234 1.00 11.21 370 LYS B N 1
ATOM 7028 C CA . LYS B 1 370 ? 25.259 24.737 23.756 1.00 12.39 370 LYS B CA 1
ATOM 7029 C C . LYS B 1 370 ? 24.944 23.314 23.290 1.00 12.04 370 LYS B C 1
ATOM 7030 O O . LYS B 1 370 ? 24.263 23.175 22.252 1.00 13.05 370 LYS B O 1
ATOM 7036 N N . THR B 1 371 ? 25.483 22.305 23.964 1.00 11.98 371 THR B N 1
ATOM 7037 C CA . THR B 1 371 ? 25.520 20.919 23.428 1.00 12.22 371 THR B CA 1
ATOM 7038 C C . THR B 1 371 ? 24.723 19.993 24.347 1.00 11.41 371 THR B C 1
ATOM 7039 O O . THR B 1 371 ? 25.247 19.586 25.410 1.00 11.85 371 THR B O 1
ATOM 7043 N N . ASN B 1 372 ? 23.488 19.695 23.959 1.00 10.87 372 ASN B N 1
ATOM 7044 C CA . ASN B 1 372 ? 22.578 18.825 24.746 1.00 10.47 372 ASN B CA 1
ATOM 7045 C C . ASN B 1 372 ? 23.006 17.387 24.461 1.00 10.46 372 ASN B C 1
ATOM 7046 O O . ASN B 1 372 ? 22.777 16.918 23.343 1.00 10.64 372 ASN B O 1
ATOM 7051 N N . LEU B 1 373 ? 23.632 16.735 25.436 1.00 10.42 373 LEU B N 1
ATOM 7052 C CA . LEU B 1 373 ? 24.182 15.370 25.250 1.00 10.79 373 LEU B CA 1
ATOM 7053 C C . LEU B 1 373 ? 23.051 14.364 25.034 1.00 11.01 373 LEU B C 1
ATOM 7054 O O . LEU B 1 373 ? 23.327 13.306 24.451 1.00 10.80 373 LEU B O 1
ATOM 7059 N N . ALA B 1 374 ? 21.810 14.714 25.405 1.00 10.94 374 ALA B N 1
ATOM 7060 C CA . ALA B 1 374 ? 20.646 13.833 25.183 1.00 11.25 374 ALA B CA 1
ATOM 7061 C C . ALA B 1 374 ? 20.289 13.775 23.697 1.00 11.78 374 ALA B C 1
ATOM 7062 O O . ALA B 1 374 ? 19.529 12.859 23.334 1.00 11.88 374 ALA B O 1
ATOM 7064 N N . LYS B 1 375 ? 20.821 14.673 22.851 1.00 12.59 375 LYS B N 1
ATOM 7065 C CA . LYS B 1 375 ? 20.495 14.597 21.393 1.00 14.38 375 LYS B CA 1
ATOM 7066 C C . LYS B 1 375 ? 21.783 14.517 20.578 1.00 14.53 375 LYS B C 1
ATOM 7067 O O . LYS B 1 375 ? 21.705 14.667 19.354 1.00 15.15 375 LYS B O 1
ATOM 7073 N N . ALA B 1 376 ? 22.875 14.090 21.196 1.00 15.05 376 ALA B N 1
ATOM 7074 C CA . ALA B 1 376 ? 24.143 13.824 20.480 1.00 16.00 376 ALA B CA 1
ATOM 7075 C C . ALA B 1 376 ? 23.971 12.581 19.598 1.00 17.10 376 ALA B C 1
ATOM 7076 O O . ALA B 1 376 ? 23.028 11.764 19.799 1.00 15.83 376 ALA B O 1
ATOM 7078 N N . GLU B 1 377 ? 24.864 12.431 18.622 1.00 19.10 377 GLU B N 1
ATOM 7079 C CA . GLU B 1 377 ? 24.934 11.201 17.795 1.00 20.61 377 GLU B CA 1
ATOM 7080 C C . GLU B 1 377 ? 25.017 9.993 18.742 1.00 18.99 377 GLU B C 1
ATOM 7081 O O . GLU B 1 377 ? 25.843 10.015 19.674 1.00 19.45 377 GLU B O 1
ATOM 7087 N N . GLY B 1 378 ? 24.152 9.006 18.543 1.00 17.73 378 GLY B N 1
ATOM 7088 C CA . GLY B 1 378 ? 24.158 7.744 19.304 1.00 16.69 378 GLY B CA 1
ATOM 7089 C C . GLY B 1 378 ? 23.363 7.834 20.599 1.00 15.40 378 GLY B C 1
ATOM 7090 O O . GLY B 1 378 ? 23.142 6.788 21.223 1.00 15.30 378 GLY B O 1
ATOM 7091 N N . ALA B 1 379 ? 22.922 9.029 20.987 1.00 14.55 379 ALA B N 1
ATOM 7092 C CA . ALA B 1 379 ? 22.100 9.211 22.202 1.00 13.67 379 ALA B CA 1
ATOM 7093 C C . ALA B 1 379 ? 20.630 8.947 21.871 1.00 13.69 379 ALA B C 1
ATOM 7094 O O . ALA B 1 379 ? 20.220 9.097 20.699 1.00 14.39 379 ALA B O 1
ATOM 7096 N N . SER B 1 380 ? 19.837 8.610 22.880 1.00 12.83 380 SER B N 1
ATOM 7097 C CA . SER B 1 380 ? 18.385 8.395 22.717 1.00 12.74 380 SER B CA 1
ATOM 7098 C C . SER B 1 380 ? 17.674 8.777 24.005 1.00 11.50 380 SER B C 1
ATOM 7099 O O . SER B 1 380 ? 18.267 8.681 25.109 1.00 11.22 380 SER B O 1
ATOM 7102 N N . VAL B 1 381 ? 16.438 9.210 23.839 1.00 10.93 381 VAL B N 1
ATOM 7103 C CA . VAL B 1 381 ? 15.519 9.520 24.948 1.00 10.52 381 VAL B CA 1
ATOM 7104 C C . VAL B 1 381 ? 14.294 8.631 24.794 1.00 10.40 381 VAL B C 1
ATOM 7105 O O . VAL B 1 381 ? 13.650 8.666 23.720 1.00 10.63 381 VAL B O 1
ATOM 7109 N N . LYS B 1 382 ? 14.022 7.837 25.825 1.00 10.52 382 LYS B N 1
ATOM 7110 C CA . LYS B 1 382 ? 12.874 6.913 25.871 1.00 10.90 382 LYS B CA 1
ATOM 7111 C C . LYS B 1 382 ? 12.132 7.109 27.189 1.00 10.49 382 LYS B C 1
ATOM 7112 O O . LYS B 1 382 ? 12.664 7.781 28.087 1.00 9.97 382 LYS B O 1
ATOM 7118 N N . VAL B 1 383 ? 10.919 6.578 27.277 1.00 10.03 383 VAL B N 1
ATOM 7119 C CA . VAL B 1 383 ? 10.058 6.756 28.473 1.00 9.90 383 VAL B CA 1
ATOM 7120 C C . VAL B 1 383 ? 9.433 5.432 28.869 1.00 10.08 383 VAL B C 1
ATOM 7121 O O . VAL B 1 383 ? 9.376 4.514 28.056 1.00 10.02 383 VAL B O 1
ATOM 7125 N N . SER B 1 384 ? 8.971 5.359 30.108 1.00 10.15 384 SER B N 1
ATOM 7126 C CA . SER B 1 384 ? 8.290 4.151 30.616 1.00 10.78 384 SER B CA 1
ATOM 7127 C C . SER B 1 384 ? 6.913 3.991 29.977 1.00 10.97 384 SER B C 1
ATOM 7128 O O . SER B 1 384 ? 6.446 2.835 29.873 1.00 11.89 384 SER B O 1
ATOM 7131 N N . GLU B 1 385 ? 6.293 5.083 29.523 1.00 10.85 385 GLU B N 1
ATOM 7132 C CA . GLU B 1 385 ? 4.916 5.049 28.976 1.00 11.02 385 GLU B CA 1
ATOM 7133 C C . GLU B 1 385 ? 4.676 6.346 28.214 1.00 10.66 385 GLU B C 1
ATOM 7134 O O . GLU B 1 385 ? 5.184 7.377 28.677 1.00 10.21 385 GLU B O 1
ATOM 7140 N N . VAL B 1 386 ? 3.953 6.276 27.097 1.00 10.36 386 VAL B N 1
ATOM 7141 C CA . VAL B 1 386 ? 3.508 7.463 26.312 1.00 10.16 386 VAL B CA 1
ATOM 7142 C C . VAL B 1 386 ? 1.990 7.589 26.405 1.00 10.27 386 VAL B C 1
ATOM 7143 O O . VAL B 1 386 ? 1.296 6.611 26.102 1.00 10.61 386 VAL B O 1
ATOM 7147 N N . ARG B 1 387 ? 1.507 8.778 26.759 1.00 9.90 387 ARG B N 1
ATOM 7148 C CA . ARG B 1 387 ? 0.062 9.100 26.803 1.00 10.17 387 ARG B CA 1
ATOM 7149 C C . ARG B 1 387 ? -0.645 8.581 25.550 1.00 10.54 387 ARG B C 1
ATOM 7150 O O . ARG B 1 387 ? -0.303 9.015 24.417 1.00 10.51 387 ARG B O 1
ATOM 7158 N N . GLY B 1 388 ? -1.597 7.654 25.736 1.00 10.97 388 GLY B N 1
ATOM 7159 C CA . GLY B 1 388 ? -2.400 7.028 24.666 1.00 11.36 388 GLY B CA 1
ATOM 7160 C C . GLY B 1 388 ? -1.589 6.269 23.626 1.00 11.51 388 GLY B C 1
ATOM 7161 O O . GLY B 1 388 ? -2.156 5.871 22.595 1.00 12.03 388 GLY B O 1
ATOM 7162 N N . GLY B 1 389 ? -0.291 6.054 23.817 1.00 11.16 389 GLY B N 1
ATOM 7163 C CA . GLY B 1 389 ? 0.593 5.589 22.731 1.00 11.07 389 GLY B CA 1
ATOM 7164 C C . GLY B 1 389 ? 0.561 6.556 21.552 1.00 10.91 389 GLY B C 1
ATOM 7165 O O . GLY B 1 389 ? 0.766 6.102 20.405 1.00 11.08 389 GLY B O 1
ATOM 7166 N N . ALA B 1 390 ? 0.332 7.841 21.809 1.00 10.79 390 ALA B N 1
ATOM 7167 C CA . ALA B 1 390 ? 0.046 8.862 20.772 1.00 10.64 390 ALA B CA 1
ATOM 7168 C C . ALA B 1 390 ? 1.313 9.625 20.375 1.00 10.44 390 ALA B C 1
ATOM 7169 O O . ALA B 1 390 ? 2.072 10.057 21.253 1.00 10.22 390 ALA B O 1
ATOM 7171 N N . LYS B 1 391 ? 1.544 9.779 19.072 1.00 10.35 391 LYS B N 1
ATOM 7172 C CA . LYS B 1 391 ? 2.731 10.489 18.537 1.00 10.31 391 LYS B CA 1
ATOM 7173 C C . LYS B 1 391 ? 2.809 11.899 19.136 1.00 9.98 391 LYS B C 1
ATOM 7174 O O . LYS B 1 391 ? 3.911 12.412 19.291 1.00 9.60 391 LYS B O 1
ATOM 7180 N N . GLU B 1 392 ? 1.663 12.516 19.435 1.00 10.19 392 GLU B N 1
ATOM 7181 C CA . GLU B 1 392 ? 1.624 13.899 19.979 1.00 10.16 392 GLU B CA 1
ATOM 7182 C C . GLU B 1 392 ? 2.374 14.009 21.320 1.00 9.75 392 GLU B C 1
ATOM 7183 O O . GLU B 1 392 ? 2.767 15.130 21.675 1.00 9.51 392 GLU B O 1
ATOM 7189 N N . TYR B 1 393 ? 2.553 12.900 22.057 1.00 9.66 393 TYR B N 1
ATOM 7190 C CA . TYR B 1 393 ? 3.178 12.926 23.402 1.00 9.50 393 TYR B CA 1
ATOM 7191 C C . TYR B 1 393 ? 4.488 12.143 23.415 1.00 9.46 393 TYR B C 1
ATOM 7192 O O . TYR B 1 393 ? 4.947 11.733 24.487 1.00 9.58 393 TYR B O 1
ATOM 7201 N N . LYS B 1 394 ? 5.109 11.997 22.246 1.00 9.68 394 LYS B N 1
ATOM 7202 C CA . LYS B 1 394 ? 6.329 11.182 22.079 1.00 9.84 394 LYS B CA 1
ATOM 7203 C C . LYS B 1 394 ? 7.480 11.751 22.900 1.00 9.36 394 LYS B C 1
ATOM 7204 O O . LYS B 1 394 ? 7.555 12.953 23.148 1.00 9.24 394 LYS B O 1
ATOM 7210 N N . PRO B 1 395 ? 8.426 10.883 23.331 1.00 9.25 395 PRO B N 1
ATOM 7211 C CA . PRO B 1 395 ? 9.558 11.342 24.127 1.00 9.15 395 PRO B CA 1
ATOM 7212 C C . PRO B 1 395 ? 10.478 12.332 23.406 1.00 8.99 395 PRO B C 1
ATOM 7213 O O . PRO B 1 395 ? 11.039 13.183 24.065 1.00 9.13 395 PRO B O 1
ATOM 7217 N N . GLY B 1 396 ? 10.552 12.262 22.076 1.00 9.16 396 GLY B N 1
ATOM 7218 C CA . GLY B 1 396 ? 11.371 13.214 21.303 1.00 9.11 396 GLY B CA 1
ATOM 7219 C C . GLY B 1 396 ? 10.875 14.649 21.486 1.00 9.02 396 GLY B C 1
ATOM 7220 O O . GLY B 1 396 ? 11.623 15.595 21.174 1.00 9.44 396 GLY B O 1
ATOM 7221 N N . ASN B 1 397 ? 9.638 14.834 21.964 1.00 8.95 397 ASN B N 1
ATOM 7222 C CA . ASN B 1 397 ? 9.118 16.181 22.294 1.00 8.96 397 ASN B CA 1
ATOM 7223 C C . ASN B 1 397 ? 9.965 16.826 23.393 1.00 8.52 397 ASN B C 1
ATOM 7224 O O . ASN B 1 397 ? 9.861 18.047 23.560 1.00 8.37 397 ASN B O 1
ATOM 7229 N N . MET B 1 398 ? 10.751 16.058 24.140 1.00 8.56 398 MET B N 1
ATOM 7230 C CA . MET B 1 398 ? 11.544 16.647 25.241 1.00 8.36 398 MET B CA 1
ATOM 7231 C C . MET B 1 398 ? 12.896 17.165 24.744 1.00 8.76 398 MET B C 1
ATOM 7232 O O . MET B 1 398 ? 13.632 17.733 25.534 1.00 8.67 398 MET B O 1
ATOM 7237 N N . ILE B 1 399 ? 13.232 17.003 23.465 1.00 9.28 399 ILE B N 1
ATOM 7238 C CA . ILE B 1 399 ? 14.572 17.434 22.966 1.00 10.20 399 ILE B CA 1
ATOM 7239 C C . ILE B 1 399 ? 14.401 18.180 21.645 1.00 10.96 399 ILE B C 1
ATOM 7240 O O . ILE B 1 399 ? 15.301 18.102 20.808 1.00 13.24 399 ILE B O 1
ATOM 7245 N N . ASP B 1 400 ? 13.311 18.906 21.467 1.00 10.47 400 ASP B N 1
ATOM 7246 C CA . ASP B 1 400 ? 13.058 19.646 20.202 1.00 10.75 400 ASP B CA 1
ATOM 7247 C C . ASP B 1 400 ? 13.167 21.159 20.406 1.00 10.99 400 ASP B C 1
ATOM 7248 O O . ASP B 1 400 ? 12.937 21.865 19.437 1.00 11.58 400 ASP B O 1
ATOM 7253 N N . ASP B 1 401 ? 13.527 21.644 21.592 1.00 11.69 401 ASP B N 1
ATOM 7254 C CA . ASP B 1 401 ? 13.702 23.104 21.857 1.00 12.70 401 ASP B CA 1
ATOM 7255 C C . ASP B 1 401 ? 12.408 23.847 21.519 1.00 11.76 401 ASP B C 1
ATOM 7256 O O . ASP B 1 401 ? 12.456 25.000 21.083 1.00 13.38 401 ASP B O 1
ATOM 7261 N N . ASN B 1 402 ? 11.278 23.210 21.763 1.00 10.34 402 ASN B N 1
ATOM 7262 C CA . ASN B 1 402 ? 9.930 23.787 21.563 1.00 9.72 402 ASN B CA 1
ATOM 7263 C C . ASN B 1 402 ? 9.164 23.629 22.872 1.00 9.30 402 ASN B C 1
ATOM 7264 O O . ASN B 1 402 ? 8.837 22.492 23.251 1.00 8.68 402 ASN B O 1
ATOM 7269 N N . ASP B 1 403 ? 8.905 24.731 23.558 1.00 9.11 403 ASP B N 1
ATOM 7270 C CA . ASP B 1 403 ? 8.256 24.681 24.880 1.00 9.28 403 ASP B CA 1
ATOM 7271 C C . ASP B 1 403 ? 6.807 24.218 24.760 1.00 9.39 403 ASP B C 1
ATOM 7272 O O . ASP B 1 403 ? 6.248 23.782 25.771 1.00 9.05 403 ASP B O 1
ATOM 7277 N N . GLU B 1 404 ? 6.207 24.260 23.568 1.00 9.73 404 GLU B N 1
ATOM 7278 C CA . GLU B 1 404 ? 4.782 23.888 23.405 1.00 10.82 404 GLU B CA 1
ATOM 7279 C C . GLU B 1 404 ? 4.626 22.387 23.196 1.00 10.91 404 GLU B C 1
ATOM 7280 O O . GLU B 1 404 ? 3.486 21.897 23.275 1.00 12.88 404 GLU B O 1
ATOM 7286 N N . THR B 1 405 ? 5.695 21.664 22.902 1.00 9.35 405 THR B N 1
ATOM 7287 C CA . THR B 1 405 ? 5.624 20.189 22.718 1.00 9.05 405 THR B CA 1
ATOM 7288 C C . THR B 1 405 ? 6.118 19.500 23.990 1.00 8.54 405 THR B C 1
ATOM 7289 O O . THR B 1 405 ? 7.151 19.887 24.541 1.00 7.83 405 THR B O 1
ATOM 7293 N N . TYR B 1 406 ? 5.406 18.488 24.455 1.00 8.19 406 TYR B N 1
ATOM 7294 C CA . TYR B 1 406 ? 5.800 17.806 25.710 1.00 8.17 406 TYR B CA 1
ATOM 7295 C C . TYR B 1 406 ? 5.484 16.316 25.610 1.00 8.19 406 TYR B C 1
ATOM 7296 O O . TYR B 1 406 ? 4.678 15.870 24.776 1.00 8.79 406 TYR B O 1
ATOM 7305 N N . TRP B 1 407 ? 6.173 15.580 26.475 1.00 8.07 407 TRP B N 1
ATOM 7306 C CA . TRP B 1 407 ? 5.831 14.190 26.839 1.00 8.29 407 TRP B CA 1
ATOM 7307 C C . TRP B 1 407 ? 4.884 14.216 28.037 1.00 8.14 407 TRP B C 1
ATOM 7308 O O . TRP B 1 407 ? 4.990 15.097 28.919 1.00 8.06 407 TRP B O 1
ATOM 7319 N N . ALA B 1 408 ? 3.968 13.256 28.073 1.00 8.34 408 ALA B N 1
ATOM 7320 C CA . ALA B 1 408 ? 3.067 13.020 29.213 1.00 8.62 408 ALA B CA 1
ATOM 7321 C C . ALA B 1 408 ? 2.694 11.551 29.206 1.00 8.94 408 ALA B C 1
ATOM 7322 O O . ALA B 1 408 ? 2.936 10.871 28.206 1.00 9.28 408 ALA B O 1
ATOM 7324 N N . THR B 1 409 ? 2.113 11.113 30.310 1.00 9.12 409 THR B N 1
ATOM 7325 C CA . THR B 1 409 ? 1.594 9.748 30.500 1.00 9.54 409 THR B CA 1
ATOM 7326 C C . THR B 1 409 ? 0.079 9.736 30.311 1.00 9.72 409 THR B C 1
ATOM 7327 O O . THR B 1 409 ? -0.574 10.800 30.294 1.00 9.78 409 THR B O 1
ATOM 7331 N N . SER B 1 410 ? -0.468 8.538 30.172 1.00 10.30 410 SER B N 1
ATOM 7332 C CA . SER B 1 410 ? -1.917 8.321 30.031 1.00 10.97 410 SER B CA 1
ATOM 7333 C C . SER B 1 410 ? -2.651 8.690 31.312 1.00 11.26 410 SER B C 1
ATOM 7334 O O . SER B 1 410 ? -2.070 8.604 32.422 1.00 10.83 410 SER B O 1
ATOM 7337 N N . ASP B 1 411 ? -3.931 9.020 31.180 1.00 12.15 411 ASP B N 1
ATOM 7338 C CA . ASP B 1 411 ? -4.817 9.220 32.346 1.00 13.02 411 ASP B CA 1
ATOM 7339 C C . ASP B 1 411 ? -4.645 8.032 33.295 1.00 12.67 411 ASP B C 1
ATOM 7340 O O . ASP B 1 411 ? -4.596 6.877 32.836 1.00 13.22 411 ASP B O 1
ATOM 7345 N N . GLY B 1 412 ? -4.563 8.330 34.587 1.00 12.52 412 GLY B N 1
ATOM 7346 C CA . GLY B 1 412 ? -4.434 7.309 35.640 1.00 12.52 412 GLY B CA 1
ATOM 7347 C C . GLY B 1 412 ? -3.001 6.981 35.983 1.00 12.60 412 GLY B C 1
ATOM 7348 O O . GLY B 1 412 ? -2.793 6.232 36.964 1.00 13.42 412 GLY B O 1
ATOM 7349 N N . LYS B 1 413 ? -2.032 7.485 35.222 1.00 12.01 413 LYS B N 1
ATOM 7350 C CA . LYS B 1 413 ? -0.597 7.256 35.495 1.00 12.00 413 LYS B CA 1
ATOM 7351 C C . LYS B 1 413 ? 0.041 8.557 35.976 1.00 11.38 413 LYS B C 1
ATOM 7352 O O . LYS B 1 413 ? 0.376 9.420 35.134 1.00 11.23 413 LYS B O 1
ATOM 7358 N N . LYS B 1 414 ? 0.182 8.716 37.292 1.00 11.14 414 LYS B N 1
ATOM 7359 C CA . LYS B 1 414 ? 0.614 10.005 37.877 1.00 11.15 414 LYS B CA 1
ATOM 7360 C C . LYS B 1 414 ? 2.133 10.139 37.897 1.00 10.80 414 LYS B C 1
ATOM 7361 O O . LYS B 1 414 ? 2.613 11.216 38.251 1.00 10.19 414 LYS B O 1
ATOM 7367 N N . SER B 1 415 ? 2.876 9.096 37.544 1.00 11.15 415 SER B N 1
ATOM 7368 C CA . SER B 1 415 ? 4.355 9.138 37.556 1.00 11.53 415 SER B CA 1
ATOM 7369 C C . SER B 1 415 ? 4.892 8.463 36.304 1.00 11.16 415 SER B C 1
ATOM 7370 O O . SER B 1 415 ? 4.246 7.543 35.803 1.00 11.44 415 SER B O 1
ATOM 7373 N N . GLY B 1 416 ? 6.021 8.939 35.794 1.00 10.50 416 GLY B N 1
ATOM 7374 C CA . GLY B 1 416 ? 6.699 8.292 34.662 1.00 10.72 416 GLY B CA 1
ATOM 7375 C C . GLY B 1 416 ? 8.193 8.395 34.797 1.00 10.56 416 GLY B C 1
ATOM 7376 O O . GLY B 1 416 ? 8.677 9.219 35.581 1.00 10.26 416 GLY B O 1
ATOM 7377 N N . GLU B 1 417 ? 8.904 7.597 34.016 1.00 10.84 417 GLU B N 1
ATOM 7378 C CA . GLU B 1 417 ? 10.375 7.580 33.978 1.00 11.07 417 GLU B CA 1
ATOM 7379 C C . GLU B 1 417 ? 10.837 7.931 32.571 1.00 10.40 417 GLU B C 1
ATOM 7380 O O . GLU B 1 417 ? 10.210 7.508 31.595 1.00 10.38 417 GLU B O 1
ATOM 7386 N N . ILE B 1 418 ? 11.937 8.660 32.514 1.00 10.05 418 ILE B N 1
ATOM 7387 C CA . ILE B 1 418 ? 12.643 9.036 31.266 1.00 9.91 418 ILE B CA 1
ATOM 7388 C C . ILE B 1 418 ? 14.024 8.397 31.313 1.00 10.14 418 ILE B C 1
ATOM 7389 O O . ILE B 1 418 ? 14.737 8.638 32.291 1.00 10.03 418 ILE B O 1
ATOM 7394 N N . LEU B 1 419 ? 14.380 7.629 30.290 1.00 10.18 419 LEU B N 1
ATOM 7395 C CA . LEU B 1 419 ? 15.729 7.036 30.158 1.00 10.74 419 LEU B CA 1
ATOM 7396 C C . LEU B 1 419 ? 16.484 7.804 29.080 1.00 10.60 419 LEU B C 1
ATOM 7397 O O . LEU B 1 419 ? 16.114 7.750 27.898 1.00 10.15 419 LEU B O 1
ATOM 7402 N N . ILE B 1 420 ? 17.522 8.504 29.481 1.00 10.77 420 ILE B N 1
ATOM 7403 C CA . ILE B 1 420 ? 18.468 9.150 28.540 1.00 11.40 420 ILE B CA 1
ATOM 7404 C C . ILE B 1 420 ? 19.658 8.214 28.390 1.00 11.93 420 ILE B C 1
ATOM 7405 O O . ILE B 1 420 ? 20.356 8.004 29.375 1.00 12.10 420 ILE B O 1
ATOM 7410 N N . ASP B 1 421 ? 19.839 7.647 27.204 1.00 12.82 421 ASP B N 1
ATOM 7411 C CA . ASP B 1 421 ? 21.052 6.860 26.893 1.00 14.09 421 ASP B CA 1
ATOM 7412 C C . ASP B 1 421 ? 21.983 7.795 26.128 1.00 13.93 421 ASP B C 1
ATOM 7413 O O . ASP B 1 421 ? 21.613 8.254 25.046 1.00 13.57 421 ASP B O 1
ATOM 7418 N N . LEU B 1 422 ? 23.138 8.093 26.696 1.00 13.89 422 LEU B N 1
ATOM 7419 C CA . LEU B 1 422 ? 24.093 9.062 26.122 1.00 14.24 422 LEU B CA 1
ATOM 7420 C C . LEU B 1 422 ? 24.880 8.409 24.988 1.00 15.15 422 LEU B C 1
ATOM 7421 O O . LEU B 1 422 ? 25.599 9.131 24.300 1.00 14.85 422 LEU B O 1
ATOM 7426 N N . GLY B 1 423 ? 24.765 7.090 24.841 1.00 16.62 423 GLY B N 1
ATOM 7427 C CA . GLY B 1 423 ? 25.260 6.356 23.660 1.00 18.62 423 GLY B CA 1
ATOM 7428 C C . GLY B 1 423 ? 26.705 5.907 23.828 1.00 20.55 423 GLY B C 1
ATOM 7429 O O . GLY B 1 423 ? 27.211 5.162 22.944 1.00 23.15 423 GLY B O 1
ATOM 7430 N N . LYS B 1 424 ? 27.359 6.338 24.903 1.00 21.28 424 LYS B N 1
ATOM 7431 C CA . LYS B 1 424 ? 28.725 5.916 25.302 1.00 23.05 424 LYS B CA 1
ATOM 7432 C C . LYS B 1 424 ? 28.986 6.520 26.680 1.00 22.23 424 LYS B C 1
ATOM 7433 O O . LYS B 1 424 ? 28.179 7.356 27.104 1.00 18.39 424 LYS B O 1
ATOM 7439 N N . GLU B 1 425 ? 30.088 6.155 27.327 1.00 21.61 425 GLU B N 1
ATOM 7440 C CA . GLU B 1 425 ? 30.489 6.768 28.616 1.00 22.32 425 GLU B CA 1
ATOM 7441 C C . GLU B 1 425 ? 30.762 8.247 28.336 1.00 20.05 425 GLU B C 1
ATOM 7442 O O . GLU B 1 425 ? 31.533 8.577 27.420 1.00 20.27 425 GLU B O 1
ATOM 7448 N N . THR B 1 426 ? 30.080 9.116 29.071 1.00 17.04 426 THR B N 1
ATOM 7449 C CA . THR B 1 426 ? 29.981 10.560 28.754 1.00 16.55 426 THR B CA 1
ATOM 7450 C C . THR B 1 426 ? 30.177 11.352 30.036 1.00 15.72 426 THR B C 1
ATOM 7451 O O . THR B 1 426 ? 29.566 10.990 31.055 1.00 14.94 426 THR B O 1
ATOM 7455 N N . LYS B 1 427 ? 30.998 12.399 29.975 1.00 15.40 427 LYS B N 1
ATOM 7456 C CA . LYS B 1 427 ? 31.198 13.357 31.085 1.00 15.48 427 LYS B CA 1
ATOM 7457 C C . LYS B 1 427 ? 30.068 14.393 31.068 1.00 14.01 427 LYS B C 1
ATOM 7458 O O . LYS B 1 427 ? 29.746 14.958 29.999 1.00 13.75 427 LYS B O 1
ATOM 7464 N N . PHE B 1 428 ? 29.465 14.635 32.219 1.00 13.19 428 PHE B N 1
ATOM 7465 C CA . PHE B 1 428 ? 28.405 15.662 32.357 1.00 12.52 428 PHE B CA 1
ATOM 7466 C C . PHE B 1 428 ? 28.407 16.168 33.796 1.00 11.89 428 PHE B C 1
ATOM 7467 O O . PHE B 1 428 ? 28.960 15.538 34.712 1.00 12.06 428 PHE B O 1
ATOM 7475 N N . ASP B 1 429 ? 27.756 17.300 34.016 1.00 11.32 429 ASP B N 1
ATOM 7476 C CA . ASP B 1 429 ? 27.591 17.816 35.392 1.00 11.50 429 ASP B CA 1
ATOM 7477 C C . ASP B 1 429 ? 26.299 18.613 35.556 1.00 10.87 429 ASP B C 1
ATOM 7478 O O . ASP B 1 429 ? 26.062 19.074 36.670 1.00 10.82 429 ASP B O 1
ATOM 7483 N N . VAL B 1 430 ? 25.448 18.710 34.536 1.00 10.17 430 VAL B N 1
ATOM 7484 C CA . VAL B 1 430 ? 24.141 19.415 34.685 1.00 10.04 430 VAL B CA 1
ATOM 7485 C C . VAL B 1 430 ? 23.047 18.587 34.021 1.00 9.40 430 VAL B C 1
ATOM 7486 O O . VAL B 1 430 ? 23.193 18.222 32.845 1.00 9.33 430 VAL B O 1
ATOM 7490 N N . VAL B 1 431 ? 21.976 18.324 34.756 1.00 9.12 431 VAL B N 1
ATOM 7491 C CA . VAL B 1 431 ? 20.738 17.748 34.167 1.00 9.13 431 VAL B CA 1
ATOM 7492 C C . VAL B 1 431 ? 19.658 18.815 34.269 1.00 8.73 431 VAL B C 1
ATOM 7493 O O . VAL B 1 431 ? 19.475 19.391 35.353 1.00 8.80 431 VAL B O 1
ATOM 7497 N N . SER B 1 432 ? 19.022 19.083 33.144 1.00 8.06 432 SER B N 1
ATOM 7498 C CA . SER B 1 432 ? 17.999 20.143 32.984 1.00 7.96 432 SER B CA 1
ATOM 7499 C C . SER B 1 432 ? 16.643 19.485 32.755 1.00 7.79 432 SER B C 1
ATOM 7500 O O . SER B 1 432 ? 16.540 18.590 31.901 1.00 7.96 432 SER B O 1
ATOM 7503 N N . ILE B 1 433 ? 15.613 19.959 33.447 1.00 7.58 433 ILE B N 1
ATOM 7504 C CA . ILE B 1 433 ? 14.229 19.431 33.292 1.00 7.71 433 ILE B CA 1
ATOM 7505 C C . ILE B 1 433 ? 13.272 20.615 33.296 1.00 7.32 433 ILE B C 1
ATOM 7506 O O . ILE B 1 433 ? 13.397 21.465 34.201 1.00 7.13 433 ILE B O 1
ATOM 7511 N N . GLU B 1 434 ? 12.365 20.682 32.315 1.00 7.05 434 GLU B N 1
ATOM 7512 C CA . GLU B 1 434 ? 11.394 21.802 32.224 1.00 7.08 434 GLU B CA 1
ATOM 7513 C C . GLU B 1 434 ? 9.992 21.210 32.166 1.00 6.96 434 GLU B C 1
ATOM 7514 O O . GLU B 1 434 ? 9.705 20.441 31.238 1.00 7.22 434 GLU B O 1
ATOM 7520 N N . GLU B 1 435 ? 9.165 21.571 33.131 1.00 7.05 435 GLU B N 1
ATOM 7521 C CA . GLU B 1 435 ? 7.741 21.148 33.179 1.00 7.23 435 GLU B CA 1
ATOM 7522 C C . GLU B 1 435 ? 6.928 22.049 32.246 1.00 7.36 435 GLU B C 1
ATOM 7523 O O . GLU B 1 435 ? 7.270 23.241 32.124 1.00 7.75 435 GLU B O 1
ATOM 7529 N N . ALA B 1 436 ? 5.886 21.518 31.609 1.00 7.25 436 ALA B N 1
ATOM 7530 C CA . ALA B 1 436 ? 5.075 22.307 30.654 1.00 7.24 436 ALA B CA 1
ATOM 7531 C C . ALA B 1 436 ? 4.144 23.234 31.442 1.00 7.34 436 ALA B C 1
ATOM 7532 O O . ALA B 1 436 ? 2.945 22.969 31.518 1.00 7.51 436 ALA B O 1
ATOM 7534 N N . ILE B 1 437 ? 4.702 24.260 32.073 1.00 7.52 437 ILE B N 1
ATOM 7535 C CA . ILE B 1 437 ? 3.962 25.073 33.084 1.00 7.80 437 ILE B CA 1
ATOM 7536 C C . ILE B 1 437 ? 2.854 25.900 32.442 1.00 7.87 437 ILE B C 1
ATOM 7537 O O . ILE B 1 437 ? 1.998 26.389 33.203 1.00 7.85 437 ILE B O 1
ATOM 7542 N N . GLN B 1 438 ? 2.795 26.040 31.124 1.00 7.82 438 GLN B N 1
ATOM 7543 C CA . GLN B 1 438 ? 1.600 26.648 30.491 1.00 8.43 438 GLN B CA 1
ATOM 7544 C C . GLN B 1 438 ? 0.335 25.894 30.912 1.00 8.65 438 GLN B C 1
ATOM 7545 O O . GLN B 1 438 ? -0.757 26.515 30.882 1.00 9.67 438 GLN B O 1
ATOM 7551 N N . ASN B 1 439 ? 0.461 24.630 31.326 1.00 8.66 439 ASN B N 1
ATOM 7552 C CA . ASN B 1 439 ? -0.700 23.795 31.724 1.00 9.03 439 ASN B CA 1
ATOM 7553 C C . ASN B 1 439 ? -0.742 23.643 33.243 1.00 8.87 439 ASN B C 1
ATOM 7554 O O . ASN B 1 439 ? -1.645 22.936 33.744 1.00 9.09 439 ASN B O 1
ATOM 7559 N N . GLY B 1 440 ? 0.142 24.338 33.949 1.00 8.59 440 GLY B N 1
ATOM 7560 C CA . GLY B 1 440 ? 0.195 24.313 35.410 1.00 8.47 440 GLY B CA 1
ATOM 7561 C C . GLY B 1 440 ? 1.520 23.789 35.919 1.00 8.24 440 GLY B C 1
ATOM 7562 O O . GLY B 1 440 ? 2.239 23.075 35.197 1.00 8.85 440 GLY B O 1
ATOM 7563 N N . GLN B 1 441 ? 1.841 24.151 37.151 1.00 7.72 441 GLN B N 1
ATOM 7564 C CA . GLN B 1 441 ? 2.944 23.515 37.893 1.00 7.70 441 GLN B CA 1
ATOM 7565 C C . GLN B 1 441 ? 2.327 22.516 38.858 1.00 8.02 441 GLN B C 1
ATOM 7566 O O . GLN B 1 441 ? 1.591 22.937 39.766 1.00 8.39 441 GLN B O 1
ATOM 7572 N N . ARG B 1 442 ? 2.619 21.232 38.664 1.00 8.03 442 ARG B N 1
ATOM 7573 C CA . ARG B 1 442 ? 1.921 20.147 39.407 1.00 8.30 442 ARG B CA 1
ATOM 7574 C C . ARG B 1 442 ? 2.878 19.048 39.843 1.00 8.42 442 ARG B C 1
ATOM 7575 O O . ARG B 1 442 ? 2.496 18.309 40.765 1.00 8.83 442 ARG B O 1
ATOM 7583 N N . ILE B 1 443 ? 4.063 18.917 39.249 1.00 8.18 443 ILE B N 1
ATOM 7584 C CA . ILE B 1 443 ? 4.997 17.833 39.658 1.00 8.33 443 ILE B CA 1
ATOM 7585 C C . ILE B 1 443 ? 5.426 18.088 41.098 1.00 8.45 443 ILE B C 1
ATOM 7586 O O . ILE B 1 443 ? 5.791 19.234 41.440 1.00 8.50 443 ILE B O 1
ATOM 7591 N N . ASN B 1 444 ? 5.321 17.066 41.947 1.00 8.76 444 ASN B N 1
ATOM 7592 C CA . ASN B 1 444 ? 5.662 17.223 43.377 1.00 8.98 444 ASN B CA 1
ATOM 7593 C C . ASN B 1 444 ? 6.683 16.184 43.835 1.00 9.12 444 ASN B C 1
ATOM 7594 O O . ASN B 1 444 ? 6.994 16.170 45.051 1.00 9.61 444 ASN B O 1
ATOM 7599 N N . ASN B 1 445 ? 7.232 15.382 42.925 1.00 9.24 445 ASN B N 1
ATOM 7600 C CA . ASN B 1 445 ? 8.413 14.559 43.251 1.00 9.70 445 ASN B CA 1
ATOM 7601 C C . ASN B 1 445 ? 9.217 14.363 41.978 1.00 9.30 445 ASN B C 1
ATOM 7602 O O . ASN B 1 445 ? 8.618 14.175 40.899 1.00 8.93 445 ASN B O 1
ATOM 7607 N N . TYR B 1 446 ? 10.531 14.442 42.094 1.00 9.37 446 TYR B N 1
ATOM 7608 C CA . TYR B 1 446 ? 11.436 14.087 40.994 1.00 9.75 446 TYR B CA 1
ATOM 7609 C C . TYR B 1 446 ? 12.650 13.390 41.583 1.00 9.89 446 TYR B C 1
ATOM 7610 O O . TYR B 1 446 ? 13.005 13.583 42.750 1.00 9.58 446 TYR B O 1
ATOM 7619 N N . LYS B 1 447 ? 13.281 12.592 40.739 1.00 10.52 447 LYS B N 1
ATOM 7620 C CA . LYS B 1 447 ? 14.507 11.863 41.063 1.00 11.20 447 LYS B CA 1
ATOM 7621 C C . LYS B 1 447 ? 15.363 11.794 39.811 1.00 10.74 447 LYS B C 1
ATOM 7622 O O . LYS B 1 447 ? 14.788 11.597 38.730 1.00 10.79 447 LYS B O 1
ATOM 7628 N N . VAL B 1 448 ? 16.662 12.010 39.940 1.00 10.25 448 VAL B N 1
ATOM 7629 C CA . VAL B 1 448 ? 17.635 11.893 38.831 1.00 10.55 448 VAL B CA 1
ATOM 7630 C C . VAL B 1 448 ? 18.695 10.911 39.294 1.00 10.99 448 VAL B C 1
ATOM 7631 O O . VAL B 1 448 ? 19.264 11.135 40.378 1.00 11.15 448 VAL B O 1
ATOM 7635 N N . GLU B 1 449 ? 18.942 9.881 38.483 1.00 11.26 449 GLU B N 1
ATOM 7636 C CA . GLU B 1 449 ? 19.884 8.788 38.805 1.00 12.31 449 GLU B CA 1
ATOM 7637 C C . GLU B 1 449 ? 20.730 8.518 37.571 1.00 12.22 449 GLU B C 1
ATOM 7638 O O . GLU B 1 449 ? 20.293 8.855 36.458 1.00 11.98 449 GLU B O 1
ATOM 7644 N N . TYR B 1 450 ? 21.862 7.846 37.733 1.00 12.32 450 TYR B N 1
ATOM 7645 C CA . TYR B 1 450 ? 22.723 7.531 36.574 1.00 12.52 450 TYR B CA 1
ATOM 7646 C C . TYR B 1 450 ? 23.411 6.198 36.803 1.00 12.30 450 TYR B C 1
ATOM 7647 O O . TYR B 1 450 ? 23.500 5.719 37.938 1.00 11.83 450 TYR B O 1
ATOM 7656 N N . ARG B 1 451 ? 23.906 5.630 35.717 1.00 12.22 451 ARG B N 1
ATOM 7657 C CA . ARG B 1 451 ? 24.730 4.405 35.795 1.00 12.86 451 ARG B CA 1
ATOM 7658 C C . ARG B 1 451 ? 25.637 4.302 34.580 1.00 13.65 451 ARG B C 1
ATOM 7659 O O . ARG B 1 451 ? 25.395 4.935 33.539 1.00 12.93 451 ARG B O 1
ATOM 7667 N N . ASN B 1 452 ? 26.636 3.459 34.724 1.00 15.69 452 ASN B N 1
ATOM 7668 C CA . ASN B 1 452 ? 27.444 2.923 33.609 1.00 17.62 452 ASN B CA 1
ATOM 7669 C C . ASN B 1 452 ? 26.640 1.788 32.965 1.00 18.86 452 ASN B C 1
ATOM 7670 O O . ASN B 1 452 ? 25.813 1.130 33.653 1.00 20.97 452 ASN B O 1
ATOM 7675 N N . GLY B 1 453 ? 26.872 1.537 31.696 1.00 19.79 453 GLY B N 1
ATOM 7676 C CA . GLY B 1 453 ? 26.209 0.437 30.989 1.00 19.91 453 GLY B CA 1
ATOM 7677 C C . GLY B 1 453 ? 24.716 0.648 30.877 1.00 19.88 453 GLY B C 1
ATOM 7678 O O . GLY B 1 453 ? 24.248 1.815 31.005 1.00 19.96 453 GLY B O 1
ATOM 7679 N N . ASP B 1 454 ? 23.990 -0.447 30.653 1.00 20.14 454 ASP B N 1
ATOM 7680 C CA . ASP B 1 454 ? 22.547 -0.477 30.317 1.00 19.86 454 ASP B CA 1
ATOM 7681 C C . ASP B 1 454 ? 21.807 -1.442 31.243 1.00 19.11 454 ASP B C 1
ATOM 7682 O O . ASP B 1 454 ? 20.711 -1.888 30.888 1.00 18.75 454 ASP B O 1
ATOM 7687 N N . SER B 1 455 ? 22.385 -1.739 32.404 1.00 18.31 455 SER B N 1
ATOM 7688 C CA . SER B 1 455 ? 21.791 -2.638 33.414 1.00 18.56 455 SER B CA 1
ATOM 7689 C C . SER B 1 455 ? 22.414 -2.344 34.773 1.00 17.66 455 SER B C 1
ATOM 7690 O O . SER B 1 455 ? 23.413 -1.610 34.831 1.00 18.58 455 SER B O 1
ATOM 7693 N N . GLY B 1 456 ? 21.810 -2.905 35.805 1.00 18.40 456 GLY B N 1
ATOM 7694 C CA . GLY B 1 456 ? 22.340 -2.879 37.167 1.00 18.25 456 GLY B CA 1
ATOM 7695 C C . GLY B 1 456 ? 21.905 -1.628 37.888 1.00 17.26 456 GLY B C 1
ATOM 7696 O O . GLY B 1 456 ? 21.019 -0.903 37.407 1.00 17.04 456 GLY B O 1
ATOM 7697 N N . THR B 1 457 ? 22.492 -1.377 39.040 1.00 17.21 457 THR B N 1
ATOM 7698 C CA . THR B 1 457 ? 21.914 -0.458 40.036 1.00 17.01 457 THR B CA 1
ATOM 7699 C C . THR B 1 457 ? 22.194 0.983 39.622 1.00 15.43 457 THR B C 1
ATOM 7700 O O . THR B 1 457 ? 23.141 1.255 38.857 1.00 14.76 457 THR B O 1
ATOM 7704 N N . TRP B 1 458 ? 21.336 1.869 40.103 1.00 14.51 458 TRP B N 1
ATOM 7705 C CA . TRP B 1 458 ? 21.371 3.313 39.801 1.00 13.76 458 TRP B CA 1
ATOM 7706 C C . TRP B 1 458 ? 22.091 4.044 40.928 1.00 13.70 458 TRP B C 1
ATOM 7707 O O . TRP B 1 458 ? 21.933 3.646 42.109 1.00 14.51 458 TRP B O 1
ATOM 7718 N N . THR B 1 459 ? 22.840 5.083 40.586 1.00 13.28 459 THR B N 1
ATOM 7719 C CA . THR B 1 459 ? 23.451 6.032 41.547 1.00 13.68 459 THR B CA 1
ATOM 7720 C C . THR B 1 459 ? 22.582 7.291 41.599 1.00 13.31 459 THR B C 1
ATOM 7721 O O . THR B 1 459 ? 22.258 7.835 40.534 1.00 12.81 459 THR B O 1
ATOM 7725 N N . LEU B 1 460 ? 22.235 7.743 42.799 1.00 13.92 460 LEU B N 1
ATOM 7726 C CA . LEU B 1 460 ? 21.393 8.940 42.981 1.00 14.03 460 LEU B CA 1
ATOM 7727 C C . LEU B 1 460 ? 22.214 10.182 42.646 1.00 14.23 460 LEU B C 1
ATOM 7728 O O . LEU B 1 460 ? 23.313 10.362 43.213 1.00 15.32 460 LEU B O 1
ATOM 7733 N N . LEU B 1 461 ? 21.688 11.041 41.776 1.00 13.75 461 LEU B N 1
ATOM 7734 C CA . LEU B 1 461 ? 22.270 12.384 41.540 1.00 14.45 461 LEU B CA 1
ATOM 7735 C C . LEU B 1 461 ? 21.530 13.373 42.442 1.00 14.28 461 LEU B C 1
ATOM 7736 O O . LEU B 1 461 ? 22.180 14.049 43.252 1.00 14.88 461 LEU B O 1
ATOM 7741 N N . GLU B 1 462 ? 20.207 13.427 42.339 1.00 14.05 462 GLU B N 1
ATOM 7742 C CA . GLU B 1 462 ? 19.413 14.413 43.103 1.00 13.58 462 GLU B CA 1
ATOM 7743 C C . GLU B 1 462 ? 17.974 13.927 43.184 1.00 13.60 462 GLU B C 1
ATOM 7744 O O . GLU B 1 462 ? 17.482 13.357 42.207 1.00 13.07 462 GLU B O 1
ATOM 7750 N N . GLU B 1 463 ? 17.293 14.226 44.277 1.00 12.90 463 GLU B N 1
ATOM 7751 C CA . GLU B 1 463 ? 15.833 14.032 44.397 1.00 13.59 463 GLU B CA 1
ATOM 7752 C C . GLU B 1 463 ? 15.263 15.254 45.090 1.00 12.75 463 GLU B C 1
ATOM 7753 O O . GLU B 1 463 ? 15.982 15.890 45.888 1.00 12.90 463 GLU B O 1
ATOM 7759 N N . GLY B 1 464 ? 14.026 15.582 44.769 1.00 11.29 464 GLY B N 1
ATOM 7760 C CA . GLY B 1 464 ? 13.341 16.739 45.360 1.00 10.83 464 GLY B CA 1
ATOM 7761 C C . GLY B 1 464 ? 11.879 16.734 45.005 1.00 10.72 464 GLY B C 1
ATOM 7762 O O . GLY B 1 464 ? 11.328 15.666 44.669 1.00 10.40 464 GLY B O 1
ATOM 7763 N N . LYS B 1 465 ? 11.245 17.901 45.101 1.00 10.55 465 LYS B N 1
ATOM 7764 C CA . LYS B 1 465 ? 9.783 18.003 44.929 1.00 11.24 465 LYS B CA 1
ATOM 7765 C C . LYS B 1 465 ? 9.464 18.609 43.558 1.00 9.84 465 LYS B C 1
ATOM 7766 O O . LYS B 1 465 ? 8.786 17.958 42.769 1.00 9.91 465 LYS B O 1
ATOM 7772 N N . THR B 1 466 ? 9.899 19.835 43.272 1.00 8.74 466 THR B N 1
ATOM 7773 C CA . THR B 1 466 ? 9.334 20.624 42.146 1.00 8.35 466 THR B CA 1
ATOM 7774 C C . THR B 1 466 ? 10.210 20.569 40.897 1.00 8.12 466 THR B C 1
ATOM 7775 O O . THR B 1 466 ? 11.425 20.368 40.973 1.00 7.78 466 THR B O 1
ATOM 7779 N N . ILE B 1 467 ? 9.570 20.788 39.762 1.00 7.69 467 ILE B N 1
ATOM 7780 C CA . ILE B 1 467 ? 10.293 21.077 38.491 1.00 7.71 467 ILE B CA 1
ATOM 7781 C C . ILE B 1 467 ? 9.962 22.521 38.101 1.00 7.67 467 ILE B C 1
ATOM 7782 O O . ILE B 1 467 ? 10.853 23.380 38.185 1.00 8.02 467 ILE B O 1
ATOM 7787 N N . GLY B 1 468 ? 8.741 22.788 37.675 1.00 7.59 468 GLY B N 1
ATOM 7788 C CA . GLY B 1 468 ? 8.345 24.148 37.259 1.00 7.28 468 GLY B CA 1
ATOM 7789 C C . GLY B 1 468 ? 9.024 24.539 35.952 1.00 7.26 468 GLY B C 1
ATOM 7790 O O . GLY B 1 468 ? 9.305 23.678 35.113 1.00 7.22 468 GLY B O 1
ATOM 7791 N N . ALA B 1 469 ? 9.266 25.833 35.738 1.00 6.95 469 ALA B N 1
ATOM 7792 C CA . ALA B 1 469 ? 9.781 26.304 34.435 1.00 6.97 469 ALA B CA 1
ATOM 7793 C C . ALA B 1 469 ? 11.130 25.641 34.149 1.00 7.03 469 ALA B C 1
ATOM 7794 O O . ALA B 1 469 ? 11.419 25.310 32.979 1.00 7.51 469 ALA B O 1
ATOM 7796 N N . LYS B 1 470 ? 11.962 25.500 35.167 1.00 6.75 470 LYS B N 1
ATOM 7797 C CA . LYS B 1 470 ? 13.313 24.919 35.000 1.00 6.93 470 LYS B CA 1
ATOM 7798 C C . LYS B 1 470 ? 13.828 24.400 36.328 1.00 6.84 470 LYS B C 1
ATOM 7799 O O . LYS B 1 470 ? 13.832 25.131 37.334 1.00 6.50 470 LYS B O 1
ATOM 7805 N N . ARG B 1 471 ? 14.247 23.147 36.295 1.00 6.63 471 ARG B N 1
ATOM 7806 C CA . ARG B 1 471 ? 15.059 22.491 37.344 1.00 6.96 471 ARG B CA 1
ATOM 7807 C C . ARG B 1 471 ? 16.434 22.248 36.739 1.00 7.18 471 ARG B C 1
ATOM 7808 O O . ARG B 1 471 ? 16.513 21.573 35.695 1.00 7.26 471 ARG B O 1
ATOM 7816 N N . LEU B 1 472 ? 17.477 22.770 37.375 1.00 7.22 472 LEU B N 1
ATOM 7817 C CA . LEU B 1 472 ? 18.865 22.390 37.028 1.00 7.69 472 LEU B CA 1
ATOM 7818 C C . LEU B 1 472 ? 19.442 21.612 38.198 1.00 8.55 472 LEU B C 1
ATOM 7819 O O . LEU B 1 472 ? 19.426 22.105 39.330 1.00 8.82 472 LEU B O 1
ATOM 7824 N N . CYS B 1 473 ? 19.884 20.404 37.913 1.00 9.70 473 CYS B N 1
ATOM 7825 C CA . CYS B 1 473 ? 20.606 19.557 38.880 1.00 10.94 473 CYS B CA 1
ATOM 7826 C C . CYS B 1 473 ? 22.099 19.664 38.545 1.00 11.87 473 CYS B C 1
ATOM 7827 O O . CYS B 1 473 ? 22.510 19.105 37.521 1.00 11.35 473 CYS B O 1
ATOM 7830 N N . ARG B 1 474 ? 22.847 20.436 39.334 1.00 13.42 474 ARG B N 1
ATOM 7831 C CA . ARG B 1 474 ? 24.295 20.641 39.114 1.00 14.85 474 ARG B CA 1
ATOM 7832 C C . A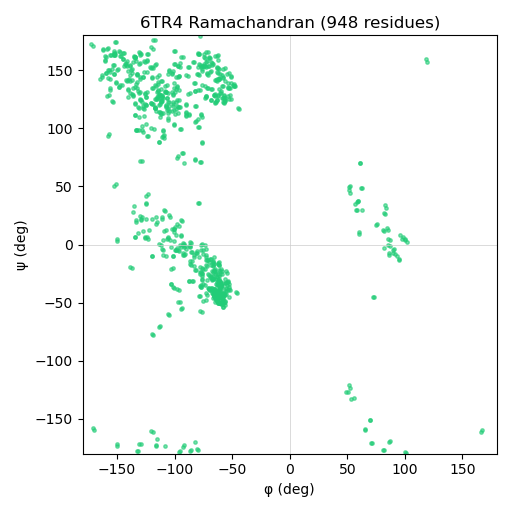RG B 1 474 ? 25.047 19.753 40.096 1.00 15.47 474 ARG B C 1
ATOM 7833 O O . ARG B 1 474 ? 24.718 19.745 41.288 1.00 16.16 474 ARG B O 1
ATOM 7841 N N . THR B 1 475 ? 25.996 18.990 39.583 1.00 15.76 475 THR B N 1
ATOM 7842 C CA . THR B 1 475 ? 26.822 18.082 40.402 1.00 16.81 475 THR B CA 1
ATOM 7843 C C . THR B 1 475 ? 28.283 18.290 40.017 1.00 17.56 475 THR B C 1
ATOM 7844 O O . THR B 1 475 ? 28.582 19.175 39.189 1.00 16.77 475 THR B O 1
ATOM 7848 N N . SER B 1 476 ? 29.170 17.515 40.629 1.00 18.93 476 SER B N 1
ATOM 7849 C CA . SER B 1 476 ? 30.597 17.478 40.238 1.00 20.17 476 SER B CA 1
ATOM 7850 C C . SER B 1 476 ? 30.688 16.687 38.934 1.00 20.07 476 SER B C 1
ATOM 7851 O O . SER B 1 476 ? 29.726 15.953 38.627 1.00 19.28 476 SER B O 1
ATOM 7854 N N . GLU B 1 477 ? 31.783 16.830 38.190 1.00 19.44 477 GLU B N 1
ATOM 7855 C CA . GLU B 1 477 ? 31.941 16.108 36.906 1.00 20.26 477 GLU B CA 1
ATOM 7856 C C . GLU B 1 477 ? 31.703 14.611 37.141 1.00 19.76 477 GLU B C 1
ATOM 7857 O O . GLU B 1 477 ? 32.342 14.029 38.026 1.00 20.10 477 GLU B O 1
ATOM 7863 N N . THR B 1 478 ? 30.782 14.036 36.379 1.00 18.39 478 THR B N 1
ATOM 7864 C CA . THR B 1 478 ? 30.321 12.634 36.514 1.00 18.52 478 THR B CA 1
ATOM 7865 C C . THR B 1 478 ? 30.445 11.960 35.152 1.00 17.71 478 THR B C 1
ATOM 7866 O O . THR B 1 478 ? 30.258 12.612 34.141 1.00 16.45 478 THR B O 1
ATOM 7870 N N . THR B 1 479 ? 30.803 10.684 35.140 1.00 18.08 479 THR B N 1
ATOM 7871 C CA . THR B 1 479 ? 30.839 9.866 33.911 1.00 19.16 479 THR B CA 1
ATOM 7872 C C . THR B 1 479 ? 29.715 8.839 34.023 1.00 18.81 479 THR B C 1
ATOM 7873 O O . THR B 1 479 ? 29.632 8.153 35.066 1.00 20.17 479 THR B O 1
ATOM 7877 N N . ALA B 1 480 ? 28.866 8.754 33.008 1.00 17.18 480 ALA B N 1
ATOM 7878 C CA . ALA B 1 480 ? 27.759 7.773 32.974 1.00 16.39 480 ALA B CA 1
ATOM 7879 C C . ALA B 1 480 ? 27.444 7.432 31.528 1.00 16.06 480 ALA B C 1
ATOM 7880 O O . ALA B 1 480 ? 27.821 8.192 30.622 1.00 15.87 480 ALA B O 1
ATOM 7882 N N . ARG B 1 481 ? 26.732 6.332 31.332 1.00 15.52 481 ARG B N 1
ATOM 7883 C CA . ARG B 1 481 ? 26.151 5.989 30.019 1.00 16.29 481 ARG B CA 1
ATOM 7884 C C . ARG B 1 481 ? 24.667 6.366 30.009 1.00 14.95 481 ARG B C 1
ATOM 7885 O O . ARG B 1 481 ? 24.160 6.739 28.940 1.00 15.68 481 ARG B O 1
ATOM 7893 N N . GLN B 1 482 ? 23.975 6.173 31.128 1.00 13.46 482 GLN B N 1
ATOM 7894 C CA . GLN B 1 482 ? 22.504 6.359 31.193 1.00 12.53 482 GLN B CA 1
ATOM 7895 C C . GLN B 1 482 ? 22.131 7.237 32.380 1.00 11.98 482 GLN B C 1
ATOM 7896 O O . GLN B 1 482 ? 22.751 7.139 33.443 1.00 11.62 482 GLN B O 1
ATOM 7902 N N . ILE B 1 483 ? 21.127 8.072 32.161 1.00 11.06 483 ILE B N 1
ATOM 7903 C CA . ILE B 1 483 ? 20.506 8.918 33.214 1.00 10.92 483 ILE B CA 1
ATOM 7904 C C . ILE B 1 483 ? 19.019 8.595 33.218 1.00 10.82 483 ILE B C 1
ATOM 7905 O O . ILE B 1 483 ? 18.408 8.562 32.131 1.00 10.21 483 ILE B O 1
ATOM 7910 N N . LYS B 1 484 ? 18.454 8.333 34.384 1.00 10.71 484 LYS B N 1
ATOM 7911 C CA . LYS B 1 484 ? 17.005 8.070 34.521 1.00 11.15 484 LYS B CA 1
ATOM 7912 C C . LYS B 1 484 ? 16.404 9.193 35.360 1.00 10.76 484 LYS B C 1
ATOM 7913 O O . LYS B 1 484 ? 16.900 9.489 36.471 1.00 10.77 484 LYS B O 1
ATOM 7919 N N . ILE B 1 485 ? 15.364 9.807 34.819 1.00 10.32 485 ILE B N 1
ATOM 7920 C CA . ILE B 1 485 ? 14.599 10.871 35.509 1.00 10.22 485 ILE B CA 1
ATOM 7921 C C . ILE B 1 485 ? 13.231 10.313 35.840 1.00 10.27 485 ILE B C 1
ATOM 7922 O O . ILE B 1 485 ? 12.551 9.823 34.918 1.00 10.39 485 ILE B O 1
ATOM 7927 N N . THR B 1 486 ? 12.829 10.399 37.095 1.00 10.00 486 THR B N 1
ATOM 7928 C CA . THR B 1 486 ? 11.464 10.054 37.526 1.00 10.43 486 THR B CA 1
ATOM 7929 C C . THR B 1 486 ? 10.751 11.363 37.866 1.00 10.12 486 THR B C 1
ATOM 7930 O O . THR B 1 486 ? 11.333 12.165 38.602 1.00 10.63 486 THR B O 1
ATOM 7934 N N . VAL B 1 487 ? 9.542 11.561 37.367 1.00 9.85 487 VAL B N 1
ATOM 7935 C CA . VAL B 1 487 ? 8.696 12.731 37.724 1.00 9.54 487 VAL B CA 1
ATOM 7936 C C . VAL B 1 487 ? 7.288 12.237 38.021 1.00 9.77 487 VAL B C 1
ATOM 7937 O O . VAL B 1 487 ? 6.758 11.405 37.260 1.00 10.17 487 VAL B O 1
ATOM 7941 N N . GLY B 1 488 ? 6.696 12.789 39.065 1.00 9.56 488 GLY B N 1
ATOM 7942 C CA . GLY B 1 488 ? 5.359 12.399 39.523 1.00 9.99 488 GLY B CA 1
ATOM 7943 C C . GLY B 1 488 ? 4.559 13.577 40.019 1.00 9.91 488 GLY B C 1
ATOM 7944 O O . GLY B 1 488 ? 5.142 14.573 40.464 1.00 9.93 488 GLY B O 1
ATOM 7945 N N . THR B 1 489 ? 3.246 13.434 39.971 1.00 10.55 489 THR B N 1
ATOM 7946 C CA . THR B 1 489 ? 2.272 14.422 40.459 1.00 10.88 489 THR B CA 1
ATOM 7947 C C . THR B 1 489 ? 1.262 13.697 41.349 1.00 11.87 489 THR B C 1
ATOM 7948 O O . THR B 1 489 ? 1.480 12.533 41.702 1.00 12.24 489 THR B O 1
ATOM 7952 N N . CYS B 1 490 ? 0.218 14.393 41.739 1.00 12.58 490 CYS B N 1
ATOM 7953 C CA . CYS B 1 490 ? -0.815 13.842 42.635 1.00 13.54 490 CYS B CA 1
ATOM 7954 C C . CYS B 1 490 ? -1.779 12.935 41.865 1.00 13.79 490 CYS B C 1
ATOM 7955 O O . CYS B 1 490 ? -1.862 12.977 40.611 1.00 12.73 490 CYS B O 1
ATOM 7958 N N . ASP B 1 491 ? -2.526 12.147 42.619 1.00 14.27 491 ASP B N 1
ATOM 7959 C CA . ASP B 1 491 ? -3.604 11.306 42.069 1.00 15.14 491 ASP B CA 1
ATOM 7960 C C . ASP B 1 491 ? -4.503 12.147 41.167 1.00 14.27 491 ASP B C 1
ATOM 7961 O O . ASP B 1 491 ? -4.867 13.281 41.554 1.00 14.92 491 ASP B O 1
ATOM 7966 N N . GLY B 1 492 ? -4.875 11.591 40.017 1.00 13.70 492 GLY B N 1
ATOM 7967 C CA . GLY B 1 492 ? -5.839 12.204 39.092 1.00 13.66 492 GLY B CA 1
ATOM 7968 C C . GLY B 1 492 ? -5.218 13.202 38.131 1.00 13.24 492 GLY B C 1
ATOM 7969 O O . GLY B 1 492 ? -5.983 13.820 37.364 1.00 14.01 492 GLY B O 1
ATOM 7970 N N . LYS B 1 493 ? -3.894 13.350 38.145 1.00 12.32 493 LYS B N 1
ATOM 7971 C CA . LYS B 1 493 ? -3.159 14.215 37.190 1.00 11.83 493 LYS B CA 1
ATOM 7972 C C . LYS B 1 493 ? -2.011 13.430 36.573 1.00 11.03 493 LYS B C 1
ATOM 7973 O O . LYS B 1 493 ? -1.604 12.414 37.137 1.00 11.07 493 LYS B O 1
ATOM 7979 N N . VAL B 1 494 ? -1.485 13.933 35.459 1.00 10.47 494 VAL B N 1
ATOM 7980 C CA . VAL B 1 494 ? -0.306 13.334 34.781 1.00 9.75 494 VAL B CA 1
ATOM 7981 C C . VAL B 1 494 ? 0.765 14.396 34.657 1.00 9.36 494 VAL B C 1
ATOM 7982 O O . VAL B 1 494 ? 0.457 15.581 34.505 1.00 9.10 494 VAL B O 1
ATOM 7986 N N . PRO B 1 495 ? 2.046 13.990 34.693 1.00 8.95 495 PRO B N 1
ATOM 7987 C CA . PRO B 1 495 ? 3.132 14.940 34.500 1.00 8.82 495 PRO B CA 1
ATOM 7988 C C . PRO B 1 495 ? 3.279 15.312 33.023 1.00 8.53 495 PRO B C 1
ATOM 7989 O O . PRO B 1 495 ? 2.964 14.507 32.130 1.00 8.62 495 PRO B O 1
ATOM 7993 N N . MET B 1 496 ? 3.757 16.536 32.790 1.00 8.49 496 MET B N 1
ATOM 7994 C CA . MET B 1 496 ? 4.012 17.061 31.433 1.00 8.42 496 MET B CA 1
ATOM 7995 C C . MET B 1 496 ? 5.402 17.673 31.403 1.00 8.00 496 MET B C 1
ATOM 7996 O O . MET B 1 496 ? 5.638 18.654 32.125 1.00 8.04 496 MET B O 1
ATOM 8001 N N . ILE B 1 497 ? 6.294 17.134 30.574 1.00 7.67 497 ILE B N 1
ATOM 8002 C CA . ILE B 1 497 ? 7.697 17.619 30.487 1.00 7.34 497 ILE B CA 1
ATOM 8003 C C . ILE B 1 497 ? 7.925 18.150 29.089 1.00 7.34 497 ILE B C 1
ATOM 8004 O O . ILE B 1 497 ? 7.837 17.363 28.124 1.00 7.22 497 ILE B O 1
ATOM 8009 N N . SER B 1 498 ? 8.217 19.441 28.967 1.00 7.19 498 SER B N 1
ATOM 8010 C CA . SER B 1 498 ? 8.390 20.061 27.635 1.00 7.47 498 SER B CA 1
ATOM 8011 C C . SER B 1 498 ? 9.829 19.924 27.140 1.00 7.66 498 SER B C 1
ATOM 8012 O O . SER B 1 498 ? 10.011 19.877 25.900 1.00 7.64 498 SER B O 1
ATOM 8015 N N . GLU B 1 499 ? 10.828 19.906 28.025 1.00 7.94 499 GLU B N 1
ATOM 8016 C CA . GLU B 1 499 ? 12.238 19.815 27.581 1.00 8.47 499 GLU B CA 1
ATOM 8017 C C . GLU B 1 499 ? 13.067 19.156 28.670 1.00 8.36 499 GLU B C 1
ATOM 8018 O O . GLU B 1 499 ? 12.787 19.358 29.863 1.00 8.63 499 GLU B O 1
ATOM 8024 N N . ILE B 1 500 ? 14.075 18.403 28.256 1.00 8.27 500 ILE B N 1
ATOM 8025 C CA . ILE B 1 500 ? 15.146 17.910 29.156 1.00 8.51 500 ILE B CA 1
ATOM 8026 C C . ILE B 1 500 ? 16.475 18.132 28.452 1.00 8.13 500 ILE B C 1
ATOM 8027 O O . ILE B 1 500 ? 16.524 18.199 27.213 1.00 8.29 500 ILE B O 1
ATOM 8032 N N . GLY B 1 501 ? 17.541 18.113 29.230 1.00 7.99 501 GLY B N 1
ATOM 8033 C CA . GLY B 1 501 ? 18.889 18.148 28.662 1.00 8.28 501 GLY B CA 1
ATOM 8034 C C . GLY B 1 501 ? 19.918 17.637 29.636 1.00 8.33 501 GLY B C 1
ATOM 8035 O O . GLY B 1 501 ? 19.680 17.604 30.849 1.00 8.41 501 GLY B O 1
ATOM 8036 N N . VAL B 1 502 ? 21.069 17.273 29.080 1.00 8.60 502 VAL B N 1
ATOM 8037 C CA . VAL B 1 502 ? 22.264 16.861 29.854 1.00 8.95 502 VAL B CA 1
ATOM 8038 C C . VAL B 1 502 ? 23.450 17.644 29.295 1.00 9.17 502 VAL B C 1
ATOM 8039 O O . VAL B 1 502 ? 23.614 17.678 28.055 1.00 9.26 502 VAL B O 1
ATOM 8043 N N . TYR B 1 503 ? 24.226 18.267 30.164 1.00 9.21 503 TYR B N 1
ATOM 8044 C CA . TYR B 1 503 ? 25.290 19.189 29.724 1.00 9.71 503 TYR B CA 1
ATOM 8045 C C . TYR B 1 503 ? 26.542 18.987 30.545 1.00 10.15 503 TYR B C 1
ATOM 8046 O O . TYR B 1 503 ? 26.464 18.625 31.741 1.00 10.01 503 TYR B O 1
ATOM 8055 N N . LYS B 1 504 ? 27.663 19.337 29.923 1.00 11.03 504 LYS B N 1
ATOM 8056 C CA . LYS B 1 504 ? 28.942 19.568 30.622 1.00 11.95 504 LYS B CA 1
ATOM 8057 C C . LYS B 1 504 ? 29.148 21.079 30.625 1.00 12.35 504 LYS B C 1
ATOM 8058 O O . LYS B 1 504 ? 29.272 21.660 29.530 1.00 12.88 504 LYS B O 1
ATOM 8064 N N . SER B 1 505 ? 29.169 21.666 31.806 1.00 12.82 505 SER B N 1
ATOM 8065 C CA . SER B 1 505 ? 29.308 23.133 31.977 1.00 12.87 505 SER B CA 1
ATOM 8066 C C . SER B 1 505 ? 30.728 23.574 31.580 1.00 12.93 505 SER B C 1
ATOM 8067 O O . SER B 1 505 ? 31.680 22.755 31.563 1.00 13.74 505 SER B O 1
ATOM 8070 N N . THR B 1 506 ? 30.870 24.861 31.307 1.00 12.29 506 THR B N 1
ATOM 8071 C CA . THR B 1 506 ? 32.187 25.522 31.166 1.00 12.37 506 THR B CA 1
ATOM 8072 C C . THR B 1 506 ? 32.932 25.432 32.497 1.00 12.94 506 THR B C 1
ATOM 8073 O O . THR B 1 506 ? 32.309 25.240 33.551 1.00 12.13 506 THR B O 1
ATOM 8077 N N . GLU B 1 507 ? 34.237 25.654 32.437 1.00 14.25 507 GLU B N 1
ATOM 8078 C CA . GLU B 1 507 ? 35.118 25.611 33.627 1.00 16.31 507 GLU B CA 1
ATOM 8079 C C . GLU B 1 507 ? 34.591 26.576 34.692 1.00 16.02 507 GLU B C 1
ATOM 8080 O O . GLU B 1 507 ? 34.483 26.175 35.852 1.00 16.08 507 GLU B O 1
ATOM 8086 N N . ASP B 1 508 ? 34.173 27.780 34.301 1.00 15.61 508 ASP B N 1
ATOM 8087 C CA . ASP B 1 508 ? 33.785 28.821 35.284 1.00 16.38 508 ASP B CA 1
ATOM 8088 C C . ASP B 1 508 ? 32.332 28.665 35.748 1.00 15.89 508 ASP B C 1
ATOM 8089 O O . ASP B 1 508 ? 31.907 29.473 36.590 1.00 18.47 508 ASP B O 1
ATOM 8094 N N A MET B 1 509 ? 31.598 27.677 35.235 0.50 14.43 509 MET B N 1
ATOM 8095 N N B MET B 1 509 ? 31.598 27.666 35.250 0.50 16.02 509 MET B N 1
ATOM 8096 C CA A MET B 1 509 ? 30.236 27.349 35.731 0.50 13.67 509 MET B CA 1
ATOM 8097 C CA B MET B 1 509 ? 30.229 27.337 35.738 0.50 16.23 509 MET B CA 1
ATOM 8098 C C A MET B 1 509 ? 30.235 26.035 36.524 0.50 14.59 509 MET B C 1
ATOM 8099 C C B MET B 1 509 ? 30.216 25.985 36.465 0.50 16.19 509 MET B C 1
ATOM 8100 O O A MET B 1 509 ? 29.173 25.681 37.044 0.50 14.42 509 MET B O 1
ATOM 8101 O O B MET B 1 509 ? 29.127 25.531 36.862 0.50 15.94 509 MET B O 1
ATOM 8110 N N . GLU B 1 510 ? 31.374 25.348 36.635 1.00 16.04 510 GLU B N 1
ATOM 8111 C CA . GLU B 1 510 ? 31.484 24.091 37.415 1.00 17.41 510 GLU B CA 1
ATOM 8112 C C . GLU B 1 510 ? 31.229 24.336 38.906 1.00 19.08 510 GLU B C 1
ATOM 8113 O O . GLU B 1 510 ? 31.621 25.395 39.429 1.00 19.16 510 GLU B O 1
ATOM 8119 N N . LYS B 1 511 ? 30.622 23.347 39.557 1.00 21.55 511 LYS B N 1
ATOM 8120 C CA . LYS B 1 511 ? 30.338 23.378 41.010 1.00 25.01 511 LYS B CA 1
ATOM 8121 C C . LYS B 1 511 ? 31.668 23.508 41.745 1.00 27.30 511 LYS B C 1
ATOM 8122 O O . LYS B 1 511 ? 32.618 22.794 41.432 1.00 27.86 511 LYS B O 1
ATOM 8128 N N . PRO B 1 512 ? 31.795 24.455 42.701 1.00 30.27 512 PRO B N 1
ATOM 8129 C CA . PRO B 1 512 ? 33.064 24.671 43.402 1.00 32.67 512 PRO B CA 1
ATOM 8130 C C . PRO B 1 512 ? 33.649 23.381 44.003 1.00 34.80 512 PRO B C 1
ATOM 8131 O O . PRO B 1 512 ? 32.889 22.565 44.537 1.00 37.30 512 PRO B O 1
#

InterPro domains:
  IPR000421 Coagulation factor 5/8, C-terminal domain [PF00754] (420-531)
  IPR000421 Coagulation factor 5/8, C-terminal domain [PS50022] (399-490)
  IPR000933 Glycoside hydrolase, family 29 [PTHR10030] (60-536)
  IPR000933 Glycoside hydrolase, family 29 [SM00812] (51-417)
  IPR008979 Galactose-binding-like domain superfamily [SSF49785] (406-534)
  IPR008979 Galactose-binding-like domain superfamily [SSF49785] (870-999)
  IPR008979 Galactose-binding-like domain superfamily [SSF49785] (1101-1232)
  IPR017853 Glycoside hydrolase superfamily [SSF51445] (52-397)
  IPR038081 CalX-like domain superfamily [G3DSA:2.60.40.2030] (674-787)
  IPR038081 CalX-like domain superfamily [SSF141072] (677-786)
  IPR057739 Glycoside hydrolase family 29, N-terminal [PF01120] (81-397)

Sequence (1012 aa):
NWIIGDEENLTGNAEAPAKDDDVVPDKKNQFRYQKEELAAFCHFGPNTFNEIEWGEHYGNQKPSEIFTLKNDFDAEETLVKTLKDAGFKKLIVTAKHHDGFCIWDSEEHTEEYDVKASGYKNKNGESDILAEISKACTDQNMMDMGLYLSPWDIHEPSYGYKDEHGNPTTPDKKDAKDYNEFYNNQLEEILGNPKYGNDGHFVEVWMAGAKGSGANAQEEYDFKKWFKTIQDNEGKAAGYDADCMLLFGAEAYTTVRWIGNELGIAGKDTWSKSKVDKDKNTINSNKQGNATVGFEDGDQWTVPEADARITSGWFWGTKKNTPKTMEELSDMMYFNSVGHNATLLLNVPPNNQGTVDKAILDRVTEFGNNIKATFKTNLAKAEGASVKVSEVRGGAKEYKPGNMIDDNDETYWATSDGKKSGEILIDLGKETKFDVVSIEEAIQNGQRINNYKVEYRNGDSGTWTLLEEGKTIGAKRLCRTSETTARQIKITVGTCDGKVPMISEIGVYKSTEDMMEKPNWIIGDENLTGNAEAPAKDDVVPDKKNQFRYQKEELAAFCHFGPNTFNEIEWGEHYGNQKPSEIFTLKNDFDAETLVKTLKDAGFKKLIVTAKHHDGFCIWDSEEHTEYDVKASGYKNKNGESDILAEISKACTDQQNMDMGLYLSPWDIHEPSYGYKDEHGNPTTPDKDAKDYNEFYNNQLEEILGNPKYGNDGHFVEVWMAGAKGSGANAQEEYDFKKWFKTIQDNEGKAAGYDADCMLFGAEAYTTVRWIGNELGIAGKDTWSKSKVDKDKNTINSNKQGNATVGFEDGDQQWTVPEADARITSGWFWGTKKNTPKTMEELSDMYFNSVGHNATLLLNVPPNNQGTVDKAILDRVTEFGNNIKATFKTNLAKAEGASVKVSEVRGGAKEYKPGNMIDDNDETYWATSDGKKSGEILIDLGKETKFDVVSIEEAIQNGQRINNYKVEYRNGDSGTWTLLEEGKTIGAKRLCRTSETTARQIKITVGTCDGKVPMISEIGVYKSTEDMMEKP